Protein AF-0000000068960702 (afdb_homodimer)

Secondary structure (DSSP, 8-state):
-HHHHHHHHHHHHHHHHHHHH-TT-----------TTSSS----SSSPPPEEEEEEEEE----TTSTTHHHHHHHHHTT-TT-SEEEEE---SHHHHHHHHHHHHHTT--EEEEE--S---TTSTT--S-SEEEEESSPEEEEEEEE-S----TT-TTSTHHHHT-EEEEEEEEETTEEEEEEEEEPPP--SSSGGG-TTHHHHHHHHHHHHHHHHHH--SSEEEEEEE--S-TTSHHHHIIIIIS-PEEHHHHHS---TTS-TTS---TT--BS-TT-TTT--TT---B--EEEEEEEBSS-SS-TTEEEEEEEEEEE--EEE----STT------EEESSSB-EEEEEEEEEE--TT--------PBPSS-----HHHHHHHHHHHHHHHHHHHHHHHHHHHHHHHHHHHHHHHHHHHHTT----GGGTTHHHHHHHHHHHHHHIIIIIIHHHHHHHHHHHHHHHHHHHHHHHH--------/-HHHHHHHHHHHHHHHHHHHH-TT-----------TTSSS-----SSPPPEEEEEEEEE----TTSTTHHHHHHHHHTT-TT-SEEEEE---SHHHHHHHHHHHHHTT--EEEEE--S---TTSTT--S-SEEEEESSPEEEEEEEE-S----TT-TTSTHHHHT-EEEEEEEEETTEEEEEEEEEPPP--SSSGGG-TTHHHHHHHHHHHHHHHHHH--SSEEEEEEE--S-TTSHHHHIIIIIS-PEEHHHHHS---TTS-TTS---TT--BS-TT-TTT--TT---B--EEEEEEEBSS-SS-TTEEEEEEEEEEE--EEE----STT------EEESSSB-EEEEEEEEEE--TT--------PBPSS-----HHHHHHHHHHHHHHHHHHHHHHHHHHHHHHHHHHHHHHHHHHHHTT----GGGTTHHHHHHHHHHHHHHIIIIIIHHHHHHHHHHHHHHHHHHHHHHHH--------

Organism: Plasmodiophora brassicae (NCBI:txid37360)

InterPro domains:
  IPR005135 Endonuclease/exonuclease/phosphatase [PF03372] (56-306)
  IPR036691 Endonuclease/exonuclease/phosphatase superfamily [G3DSA:3.60.10.10] (48-352)
  IPR036691 Endonuclease/exonuclease/phosphatase superfamily [SSF56219] (50-351)
  IPR038772 Sphingomyelinase C/Sphingomyelin phosphodiesterase 2-like [PTHR16320] (47-296)

Solvent-accessible surface area (backbone atoms only — not comparable to full-atom values): 51207 Å² total; per-residue (Å²): 110,69,65,59,52,50,50,51,51,51,51,53,52,40,48,52,50,24,68,73,60,43,63,84,49,86,66,55,54,63,37,74,75,69,72,77,74,61,80,83,64,80,65,72,48,89,94,51,80,56,49,71,47,29,37,37,24,32,47,45,62,34,50,87,89,46,84,61,39,71,60,29,49,54,54,50,30,72,61,47,56,82,47,36,36,36,42,35,32,40,48,31,34,51,67,60,46,51,50,40,50,52,30,25,40,75,38,52,20,41,22,45,48,62,52,24,47,9,31,30,43,57,88,40,73,40,20,49,10,40,12,39,38,36,37,18,48,42,52,56,52,42,60,49,79,45,63,46,76,48,45,77,48,79,86,42,67,92,51,53,50,31,36,17,35,39,37,39,34,40,37,34,27,51,47,97,81,41,53,35,33,38,34,40,41,47,49,55,66,55,92,55,91,48,75,90,67,34,84,40,52,30,39,35,36,52,40,30,49,52,46,29,51,47,46,66,44,43,67,46,32,38,40,34,39,39,34,26,41,52,52,44,47,80,82,35,70,41,41,40,40,35,34,61,68,57,53,32,42,49,39,54,52,68,67,50,62,75,63,85,76,54,67,87,78,64,82,79,62,84,73,41,24,30,26,40,84,88,30,77,76,39,39,46,91,94,49,79,55,37,39,30,51,46,46,28,33,39,36,38,53,59,22,84,51,77,66,52,51,47,70,44,80,75,46,46,48,73,45,82,56,66,39,77,42,74,68,65,77,89,77,67,83,64,69,63,57,71,40,55,47,28,47,37,38,22,37,31,37,34,34,36,37,38,72,65,68,86,75,71,75,74,79,67,79,73,81,44,37,75,51,75,80,82,73,73,49,71,67,43,44,54,50,49,51,52,52,46,51,42,35,50,49,40,33,51,54,36,52,51,52,29,50,50,28,51,51,51,27,53,56,52,61,48,47,55,63,48,36,53,71,70,61,57,73,70,50,72,90,45,56,37,47,65,57,53,45,50,50,49,33,50,51,29,48,45,41,28,37,41,58,37,34,32,48,36,23,24,42,48,29,54,48,46,38,51,50,33,49,59,50,49,52,64,63,72,65,64,73,80,76,69,90,114,110,69,63,58,52,49,51,51,48,51,50,52,53,40,48,50,50,25,68,74,59,42,63,86,49,86,65,57,54,62,37,73,73,69,72,77,74,61,78,82,63,82,64,74,46,88,98,50,82,55,49,71,48,28,36,36,25,33,46,44,62,34,51,88,88,47,84,61,38,69,61,29,49,54,53,50,30,72,62,48,56,84,46,35,35,37,41,34,32,40,47,31,34,51,67,59,46,50,49,40,49,52,29,26,39,75,38,53,21,41,23,44,46,62,49,24,47,10,31,31,42,58,90,40,74,40,20,49,10,41,13,38,39,36,38,17,47,42,52,55,52,43,59,49,77,45,62,45,75,49,45,77,48,79,85,41,66,91,52,52,48,31,36,17,35,39,37,39,34,42,38,35,28,51,46,97,82,41,53,36,34,38,34,40,41,48,48,54,66,55,92,54,91,49,74,91,66,32,84,40,53,28,39,35,37,52,40,28,48,51,46,29,52,49,47,66,44,44,66,45,31,38,40,36,38,38,33,27,42,51,52,43,46,80,85,35,71,41,40,40,38,36,34,60,69,57,54,32,41,48,39,56,52,69,67,49,62,75,61,84,76,54,67,87,78,65,81,81,62,85,74,40,24,30,26,39,84,87,28,76,75,39,39,46,89,94,49,78,54,37,39,30,51,47,48,30,34,42,36,39,55,59,22,81,52,78,65,52,50,45,72,44,80,75,44,45,49,71,47,82,55,68,40,77,43,72,66,68,76,88,78,66,82,64,70,62,55,71,39,57,46,28,47,37,39,22,38,31,39,33,34,35,36,38,71,65,68,85,74,72,76,76,78,68,79,75,80,44,37,76,51,75,80,82,73,72,50,72,67,44,46,53,49,51,51,53,51,45,52,44,35,51,50,39,32,51,53,38,52,51,52,29,51,49,29,52,50,52,28,54,55,52,62,49,46,56,62,49,37,53,70,71,62,55,72,70,50,73,91,46,54,36,47,65,56,53,45,50,50,50,33,50,52,30,47,44,40,27,37,41,58,38,34,30,47,37,22,23,41,48,28,53,48,45,38,51,51,33,48,60,51,49,51,62,66,71,64,64,73,80,76,69,92,113

Nearest PDB structures (foldseek):
  8j2f-assembly1_B  TM=8.698E-01  e=2.489E-30  Homo sapiens
  5dv4-assembly1_A  TM=5.929E-01  e=2.219E-11  Homo sapiens
  6rvz-assembly1_A  TM=6.322E-01  e=5.623E-10  Homo sapiens
  6zbd-assembly1_D  TM=8.427E-01  e=1.884E+00  Plasmodium falciparum
  8rd2-assembly2_B  TM=4.128E-01  e=5.978E+00  Trypanosoma brucei

Sequence (968 aa):
MSHVLWLADRLRRDITYVNSHGMLRRETGTGTPRDADSGRGSVVGDEADPFELRVLTMNVWGLYFLPHVEARVEALGERLHGYDVIALQEVWHARERDALRTAGRQAGLIYAHYFAGGIGFPFWPGSHGTGVLVLSRLPIVDVVWKRFLINGKPYKLHHSDYLAGRGVGLLRLSSPTGPIDVFVTHLHAMYVDNPDDDEYLSHRMGQAFETAQFIRATARAPLVVVMGDFNCWPNSVSMCMLRSFVSLRDAWDYCHPTSESRDAAVEDWSGCTFGTPDNAFSYKEGIKPQRLDYVMFATLDQPLSDPRIHWSLRECSLAIEFMDMAAQAAGTSSPPSRIPLSDHWGVKAVFAGSRKTPASGAAVGDDRQKWPLDSITTHDHELLQAAMAICMQGRKEANRRRSRHHRRTLFALMIFPLLWIIGFRIPIALAWTPFLVSGYCIAEMLLAQGVVTDEITSFNEILHQMKHLLKRQSVHSAPALDATMSHVLWLADRLRRDITYVNSHGMLRRETGTGTPRDADSGRGSVVGDEADPFELRVLTMNVWGLYFLPHVEARVEALGERLHGYDVIALQEVWHARERDALRTAGRQAGLIYAHYFAGGIGFPFWPGSHGTGVLVLSRLPIVDVVWKRFLINGKPYKLHHSDYLAGRGVGLLRLSSPTGPIDVFVTHLHAMYVDNPDDDEYLSHRMGQAFETAQFIRATARAPLVVVMGDFNCWPNSVSMCMLRSFVSLRDAWDYCHPTSESRDAAVEDWSGCTFGTPDNAFSYKEGIKPQRLDYVMFATLDQPLSDPRIHWSLRECSLAIEFMDMAAQAAGTSSPPSRIPLSDHWGVKAVFAGSRKTPASGAAVGDDRQKWPLDSITTHDHELLQAAMAICMQGRKEANRRRSRHHRRTLFALMIFPLLWIIGFRIPIALAWTPFLVSGYCIAEMLLAQGVVTDEITSFNEILHQMKHLLKRQSVHSAPALDAT

Foldseek 3Di:
DVLVVVLVVLLVVLVVVCVVQPQPPPPQPQFDPDDPPDDPPPLPPDVRFWDKAKEKEDEQAQDSSDPPNVVLLLQVLQVLAPHFKYKYAQQFAQVSSVNNQVSLVVNQQRGKDAAFPFQAPVVRGRGGELRIMMTGNFGFDDKDWDFALFFDFVVPVVQVRNRNRWTKMWTWTQDPVGIEIEIETAAGAQPDLDPVNRLCLLVLLSRLLVNLVVCLVDPFDQKYKYWYFSNDACPDLSNCCNCPVNVKAWLCCVAVPDPPPDDPPDPDCQQFWAQDPVAPVGPDPPGDGGRGITIIMAGACRHVDDNQKDKDWDDKHWAWDWDFDPPPDDPDPDPGDTHTSDNTIMMMTMMTIDGDDPPDPPPPPCSHDYPNPPDQDPVNLVSLVVSLVSLVVSLVVLVVLLVVLVVLLVVLVVVVVVCVVVVPDQPPVCPCVVVVSVVSNVVSCCCNVPVSVSNNVSSVVSSVVSVVVNCVVVVVPDPDPPPD/DVLVVVLVVLLVVLVVVCVVQPQPPPPFPQFDPDDPPDPPPVQPPDVGFFDKAKEKEDEQAQDSSDPPNVVLLLQVLQVLAPHFKYKYAQQFAQVSSVNNQVSLVVNQQRGKDAAFPFQAPVVRGRGGELRIMMTGNFGFDDKDWDFALFFDFVVPVVQVRNRNRWTKMWTWTQDPVGIEIEIETAAGAQPDLDPVNRLCLLVLLSRLLVNLVVCLVDDFDQKYKYWYFSNDACPDLSNCCNCPVNVKAWLCCVAVPDPPPDDPPDPDCQQFWAQDPVAPVGPDPPGDGGRGITIIMAGACHHPDDNQKDKDWDDKHWAWDWDFDPPPDDPDPDPGDTHTSDNTIMMMTMMTIDGDDPPDPPPPPCSHDYPNPPDQDPVNLVSLVVSLVSLVVSLVVLVVLLVVLVVLLVVLVVVVVVCVVVVNDQPPVCPCVVVVSVVSNVVSCCCNVPVSVSNNVSSVVSSVVSVVVNCVVVVVPDPDPPPD

Radius of gyration: 29.83 Å; Cα contacts (8 Å, |Δi|>4): 1849; chains: 2; bounding box: 96×97×81 Å

pLDDT: mean 83.39, std 19.38, range [19.11, 98.88]

Structure (mmCIF, N/CA/C/O backbone):
data_AF-0000000068960702-model_v1
#
loop_
_entity.id
_entity.type
_entity.pdbx_description
1 polymer 'Endonuclease/exonuclease/phosphatase domain-containing protein'
#
loop_
_atom_site.group_PDB
_atom_site.id
_atom_site.type_symbol
_atom_site.label_atom_id
_atom_site.label_alt_id
_atom_site.label_comp_id
_atom_site.label_asym_id
_atom_site.label_entity_id
_atom_site.label_seq_id
_atom_site.pdbx_PDB_ins_code
_atom_site.Cartn_x
_atom_site.Cartn_y
_atom_site.Cartn_z
_atom_site.occupancy
_atom_site.B_iso_or_equiv
_atom_site.auth_seq_id
_atom_site.auth_comp_id
_atom_site.auth_asym_id
_atom_site.auth_atom_id
_atom_site.pdbx_PDB_model_num
ATOM 1 N N . MET A 1 1 ? -31.328 23.438 14.734 1 68.19 1 MET A N 1
ATOM 2 C CA . MET A 1 1 ? -31.781 24.016 13.477 1 68.19 1 MET A CA 1
ATOM 3 C C . MET A 1 1 ? -30.703 24.891 12.844 1 68.19 1 MET A C 1
ATOM 5 O O . MET A 1 1 ? -30.422 24.766 11.648 1 68.19 1 MET A O 1
ATOM 9 N N . SER A 1 2 ? -30 25.625 13.68 1 78.69 2 SER A N 1
ATOM 10 C CA . SER A 1 2 ? -28.984 26.547 13.164 1 78.69 2 SER A CA 1
ATOM 11 C C . SER A 1 2 ? -27.781 25.781 12.602 1 78.69 2 SER A C 1
ATOM 13 O O . SER A 1 2 ? -27.266 26.125 11.531 1 78.69 2 SER A O 1
ATOM 15 N N . HIS A 1 3 ? -27.469 24.688 13.188 1 81.25 3 HIS A N 1
ATOM 16 C CA . HIS A 1 3 ? -26.328 23.906 12.734 1 81.25 3 HIS A CA 1
ATOM 17 C C . HIS A 1 3 ? -26.625 23.203 11.414 1 81.25 3 HIS A C 1
ATOM 19 O O . HIS A 1 3 ? -25.766 23.125 10.531 1 81.25 3 HIS A O 1
ATOM 25 N N . VAL A 1 4 ? -27.797 22.781 11.281 1 83.31 4 VAL A N 1
ATOM 26 C CA . VAL A 1 4 ? -28.219 22.078 10.07 1 83.31 4 VAL A CA 1
ATOM 27 C C . VAL A 1 4 ? -28.234 23.047 8.891 1 83.31 4 VAL A C 1
ATOM 29 O O . VAL A 1 4 ? -27.797 22.688 7.789 1 83.31 4 VAL A O 1
ATOM 32 N N . LEU A 1 5 ? -28.719 24.172 9.195 1 84.94 5 LEU A N 1
ATOM 33 C CA . LEU A 1 5 ? -28.766 25.188 8.141 1 84.94 5 LEU A CA 1
ATOM 34 C C . LEU A 1 5 ? -27.359 25.594 7.723 1 84.94 5 LEU A C 1
ATOM 36 O O . LEU A 1 5 ? -27.094 25.797 6.535 1 84.94 5 LEU A O 1
ATOM 40 N N . TRP A 1 6 ? -26.609 25.734 8.711 1 87.19 6 TRP A N 1
ATOM 41 C CA . TRP A 1 6 ? -25.203 26.062 8.43 1 87.19 6 TRP A CA 1
ATOM 42 C C . TRP A 1 6 ? -24.547 24.984 7.578 1 87.19 6 TRP A C 1
ATOM 44 O O . TRP A 1 6 ? -23.875 25.297 6.598 1 87.19 6 TRP A O 1
ATOM 54 N N . LEU A 1 7 ? -24.766 23.781 7.918 1 87.44 7 LEU A N 1
ATOM 55 C CA . LEU A 1 7 ? -24.172 22.656 7.191 1 87.44 7 LEU A CA 1
ATOM 56 C C . LEU A 1 7 ? -24.703 22.594 5.766 1 87.44 7 LEU A C 1
ATOM 58 O O . LEU A 1 7 ? -23.953 22.281 4.832 1 87.44 7 LEU A O 1
ATOM 62 N N . ALA A 1 8 ? -25.922 22.891 5.648 1 89.31 8 ALA A N 1
ATOM 63 C CA . ALA A 1 8 ? -26.547 22.875 4.324 1 89.31 8 ALA A CA 1
ATOM 64 C C . ALA A 1 8 ? -25.938 23.953 3.434 1 89.31 8 ALA A C 1
ATOM 66 O O . ALA A 1 8 ? -25.719 23.734 2.242 1 89.31 8 ALA A O 1
ATOM 67 N N . ASP A 1 9 ? -25.734 25.094 4.023 1 89.88 9 ASP A N 1
ATOM 68 C CA . ASP A 1 9 ? -25.109 26.172 3.271 1 89.88 9 ASP A CA 1
ATOM 69 C C . ASP A 1 9 ? -23.672 25.828 2.881 1 89.88 9 ASP A C 1
ATOM 71 O O . ASP A 1 9 ? -23.25 26.109 1.758 1 89.88 9 ASP A O 1
ATOM 75 N N . ARG A 1 10 ? -23 25.328 3.828 1 89.25 10 ARG A N 1
ATOM 76 C CA . ARG A 1 10 ? -21.641 24.891 3.551 1 89.25 10 ARG A CA 1
ATOM 77 C C . ARG A 1 10 ? -21.609 23.891 2.402 1 89.25 10 ARG A C 1
ATOM 79 O O . ARG A 1 10 ? -20.766 23.984 1.509 1 89.25 10 ARG A O 1
ATOM 86 N N . LEU A 1 11 ? -22.453 22.938 2.418 1 89.81 11 LEU A N 1
ATOM 87 C CA . LEU A 1 11 ? -22.547 21.922 1.372 1 89.81 11 LEU A CA 1
ATOM 88 C C . LEU A 1 11 ? -22.812 22.562 0.015 1 89.81 11 LEU A C 1
ATOM 90 O O . LEU A 1 11 ? -22.188 22.203 -0.984 1 89.81 11 LEU A O 1
ATOM 94 N N . ARG A 1 12 ? -23.734 23.484 -0.011 1 90.69 12 ARG A N 1
ATOM 95 C CA . ARG A 1 12 ? -24.062 24.188 -1.25 1 90.69 12 ARG A CA 1
ATOM 96 C C . ARG A 1 12 ? -22.844 24.906 -1.808 1 90.69 12 ARG A C 1
ATOM 98 O O . ARG A 1 12 ? -22.547 24.812 -3.002 1 90.69 12 ARG A O 1
ATOM 105 N N . ARG A 1 13 ? -22.141 25.594 -0.958 1 90.62 13 ARG A N 1
ATOM 106 C CA . ARG A 1 13 ? -20.953 26.344 -1.383 1 90.62 13 ARG A CA 1
ATOM 107 C C . ARG A 1 13 ? -19.859 25.406 -1.878 1 90.62 13 ARG A C 1
ATOM 109 O O . ARG A 1 13 ? -19.172 25.703 -2.857 1 90.62 13 ARG A O 1
ATOM 116 N N . ASP A 1 14 ? -19.766 24.328 -1.197 1 89.31 14 ASP A N 1
ATOM 117 C CA . ASP A 1 14 ? -18.734 23.359 -1.575 1 89.31 14 ASP A CA 1
ATOM 118 C C . ASP A 1 14 ? -19.062 22.703 -2.914 1 89.31 14 ASP A C 1
ATOM 120 O O . ASP A 1 14 ? -18.172 22.5 -3.744 1 89.31 14 ASP A O 1
ATOM 124 N N . ILE A 1 15 ? -20.266 22.391 -3.127 1 88.62 15 ILE A N 1
ATOM 125 C CA . ILE A 1 15 ? -20.703 21.828 -4.406 1 88.62 15 ILE A CA 1
ATOM 126 C C . ILE A 1 15 ? -20.438 22.844 -5.523 1 88.62 15 ILE A C 1
ATOM 128 O O . ILE A 1 15 ? -19.938 22.484 -6.59 1 88.62 15 ILE A O 1
ATOM 132 N N . THR A 1 16 ? -20.797 24.062 -5.254 1 90.25 16 THR A N 1
ATOM 133 C CA . THR A 1 16 ? -20.594 25.125 -6.234 1 90.25 16 THR A CA 1
ATOM 134 C C . THR A 1 16 ? -19.109 25.266 -6.578 1 90.25 16 THR A C 1
ATOM 136 O O . THR A 1 16 ? -18.75 25.453 -7.742 1 90.25 16 THR A O 1
ATOM 139 N N . TYR A 1 17 ? -18.328 25.203 -5.559 1 89.56 17 TYR A N 1
ATOM 140 C CA . TYR A 1 17 ? -16.891 25.328 -5.781 1 89.56 17 TYR A CA 1
ATOM 141 C C . TYR A 1 17 ? -16.391 24.219 -6.688 1 89.56 17 TYR A C 1
ATOM 143 O O . TYR A 1 17 ? -15.641 24.469 -7.637 1 89.56 17 TYR A O 1
ATOM 151 N N . VAL A 1 18 ? -16.719 22.984 -6.418 1 87.5 18 VAL A N 1
ATOM 152 C CA . VAL A 1 18 ? -16.281 21.828 -7.176 1 87.5 18 VAL A CA 1
ATOM 153 C C . VAL A 1 18 ? -16.766 21.938 -8.617 1 87.5 18 VAL A C 1
ATOM 155 O O . VAL A 1 18 ? -16.031 21.609 -9.555 1 87.5 18 VAL A O 1
ATOM 158 N N . ASN A 1 19 ? -17.953 22.344 -8.773 1 85.31 19 ASN A N 1
ATOM 159 C CA . ASN A 1 19 ? -18.531 22.453 -10.102 1 85.31 19 ASN A CA 1
ATOM 160 C C . ASN A 1 19 ? -17.828 23.531 -10.93 1 85.31 19 ASN A C 1
ATOM 162 O O . ASN A 1 19 ? -17.703 23.406 -12.148 1 85.31 19 ASN A O 1
ATOM 166 N N . SER A 1 20 ? -17.453 24.547 -10.312 1 84.88 20 SER A N 1
ATOM 167 C CA . SER A 1 20 ? -16.828 25.672 -11.023 1 84.88 20 SER A CA 1
ATOM 168 C C . SER A 1 20 ? -15.359 25.391 -11.305 1 84.88 20 SER A C 1
ATOM 170 O O . SER A 1 20 ? -14.805 25.906 -12.281 1 84.88 20 SER A O 1
ATOM 172 N N . HIS A 1 21 ? -14.781 24.672 -10.453 1 78.44 21 HIS A N 1
ATOM 173 C CA . HIS A 1 21 ? -13.336 24.5 -10.578 1 78.44 21 HIS A CA 1
ATOM 174 C C . HIS A 1 21 ? -13 23.062 -10.992 1 78.44 21 HIS A C 1
ATOM 176 O O . HIS A 1 21 ? -11.859 22.766 -11.352 1 78.44 21 HIS A O 1
ATOM 182 N N . GLY A 1 22 ? -13.969 22.281 -11.195 1 63.88 22 GLY A N 1
ATOM 183 C CA . GLY A 1 22 ? -13.766 20.891 -11.547 1 63.88 22 GLY A CA 1
ATOM 184 C C . GLY A 1 22 ? -13.477 20.016 -10.344 1 63.88 22 GLY A C 1
ATOM 185 O O . GLY A 1 22 ? -12.953 20.484 -9.328 1 63.88 22 GLY A O 1
ATOM 186 N N . MET A 1 23 ? -14.211 19.109 -10.25 1 51.66 23 MET A N 1
ATOM 187 C CA . MET A 1 23 ? -14.086 18.203 -9.109 1 51.66 23 MET A CA 1
ATOM 188 C C . MET A 1 23 ? -12.641 17.75 -8.93 1 51.66 23 MET A C 1
ATOM 190 O O . MET A 1 23 ? -12.133 17.719 -7.809 1 51.66 23 MET A O 1
ATOM 194 N N . LEU A 1 24 ? -12.156 16.891 -9.797 1 49.44 24 LEU A N 1
ATOM 195 C CA . LEU A 1 24 ? -10.82 16.312 -9.656 1 49.44 24 LEU A CA 1
ATOM 196 C C . LEU A 1 24 ? -9.781 17.156 -10.375 1 49.44 24 LEU A C 1
ATOM 198 O O . LEU A 1 24 ? -9.586 17.016 -11.586 1 49.44 24 LEU A O 1
ATOM 202 N N . ARG A 1 25 ? -9.781 18.484 -10.031 1 46.22 25 ARG A N 1
ATOM 203 C CA . ARG A 1 25 ? -8.836 19.422 -10.633 1 46.22 25 ARG A CA 1
ATOM 204 C C . ARG A 1 25 ? -7.426 18.859 -10.641 1 46.22 25 ARG A C 1
ATOM 206 O O . ARG A 1 25 ? -7.07 18.047 -9.781 1 46.22 25 ARG A O 1
ATOM 213 N N . ARG A 1 26 ? -6.715 19.219 -11.734 1 43.62 26 ARG A N 1
ATOM 214 C CA . ARG A 1 26 ? -5.309 19.031 -12.078 1 43.62 26 ARG A CA 1
ATOM 215 C C . ARG A 1 26 ? -4.406 19.531 -10.953 1 43.62 26 ARG A C 1
ATOM 217 O O . ARG A 1 26 ? -4.129 20.719 -10.852 1 43.62 26 ARG A O 1
ATOM 224 N N . GLU A 1 27 ? -4.656 19.125 -9.828 1 43.41 27 GLU A N 1
ATOM 225 C CA . GLU A 1 27 ? -4.086 19.641 -8.578 1 43.41 27 GLU A CA 1
ATOM 226 C C . GLU A 1 27 ? -2.576 19.812 -8.695 1 43.41 27 GLU A C 1
ATOM 228 O O . GLU A 1 27 ? -1.938 20.359 -7.789 1 43.41 27 GLU A O 1
ATOM 233 N N . THR A 1 28 ? -1.802 18.844 -9.305 1 45.25 28 THR A N 1
ATOM 234 C CA . THR A 1 28 ? -0.405 18.844 -8.883 1 45.25 28 THR A CA 1
ATOM 235 C C . THR A 1 28 ? 0.344 20.031 -9.492 1 45.25 28 THR A C 1
ATOM 237 O O . THR A 1 28 ? 0.836 19.953 -10.617 1 45.25 28 THR A O 1
ATOM 240 N N . GLY A 1 29 ? -0.25 21.234 -9.57 1 38.97 29 GLY A N 1
ATOM 241 C CA . GLY A 1 29 ? 0.608 22.219 -10.219 1 38.97 29 GLY A CA 1
ATOM 242 C C . GLY A 1 29 ? 2.033 22.188 -9.703 1 38.97 29 GLY A C 1
ATOM 243 O O . GLY A 1 29 ? 2.27 22.391 -8.508 1 38.97 29 GLY A O 1
ATOM 244 N N . THR A 1 30 ? 2.889 21.406 -10.32 1 41.41 30 THR A N 1
ATOM 245 C CA . THR A 1 30 ? 4.34 21.5 -10.211 1 41.41 30 THR A CA 1
ATOM 246 C C . THR A 1 30 ? 4.805 22.938 -10.445 1 41.41 30 THR A C 1
ATOM 248 O O . THR A 1 30 ? 4.234 23.656 -11.266 1 41.41 30 THR A O 1
ATOM 251 N N . GLY A 1 31 ? 5.055 23.703 -9.461 1 36.53 31 GLY A N 1
ATOM 252 C CA . GLY A 1 31 ? 5.629 25.031 -9.578 1 36.53 31 GLY A CA 1
ATOM 253 C C . GLY A 1 31 ? 6.512 25.188 -10.805 1 36.53 31 GLY A C 1
ATOM 254 O O . GLY A 1 31 ? 7.031 24.203 -11.336 1 36.53 31 GLY A O 1
ATOM 255 N N . THR A 1 32 ? 6.141 26.047 -11.688 1 36.31 32 THR A N 1
ATOM 256 C CA . THR A 1 32 ? 7.102 26.469 -12.703 1 36.31 32 THR A CA 1
ATOM 257 C C . THR A 1 32 ? 8.469 26.734 -12.07 1 36.31 32 THR A C 1
ATOM 259 O O . THR A 1 32 ? 8.562 27.406 -11.039 1 36.31 32 THR A O 1
ATOM 262 N N . PRO A 1 33 ? 9.406 25.844 -12.453 1 37.16 33 PRO A N 1
ATOM 263 C CA . PRO A 1 33 ? 10.727 26.188 -11.898 1 37.16 33 PRO A CA 1
ATOM 264 C C . PRO A 1 33 ? 11.023 27.688 -11.961 1 37.16 33 PRO A C 1
ATOM 266 O O . PRO A 1 33 ? 10.75 28.328 -12.977 1 37.16 33 PRO A O 1
ATOM 269 N N . ARG A 1 34 ? 10.945 28.453 -10.977 1 34.06 34 ARG A N 1
ATOM 270 C CA . ARG A 1 34 ? 11.57 29.766 -11.078 1 34.06 34 ARG A CA 1
ATOM 271 C C . ARG A 1 34 ? 12.938 29.672 -11.758 1 34.06 34 ARG A C 1
ATOM 273 O O . ARG A 1 34 ? 13.648 28.688 -11.594 1 34.06 34 ARG A O 1
ATOM 280 N N . ASP A 1 35 ? 13.164 30.391 -12.812 1 29.34 35 ASP A N 1
ATOM 281 C CA . ASP A 1 35 ? 14.5 30.609 -13.359 1 29.34 35 ASP A CA 1
ATOM 282 C C . ASP A 1 35 ? 15.555 30.656 -12.258 1 29.34 35 ASP A C 1
ATOM 284 O O . ASP A 1 35 ? 15.43 31.438 -11.312 1 29.34 35 ASP A O 1
ATOM 288 N N . ALA A 1 36 ? 16.266 29.672 -12.07 1 31.7 36 ALA A N 1
ATOM 289 C CA . ALA A 1 36 ? 17.422 29.672 -11.18 1 31.7 36 ALA A CA 1
ATOM 290 C C . ALA A 1 36 ? 18.156 31.016 -11.227 1 31.7 36 ALA A C 1
ATOM 292 O O . ALA A 1 36 ? 19.172 31.203 -10.555 1 31.7 36 ALA A O 1
ATOM 293 N N . ASP A 1 37 ? 18.078 31.781 -12.305 1 29.36 37 ASP A N 1
ATOM 294 C CA . ASP A 1 37 ? 19.016 32.906 -12.383 1 29.36 37 ASP A CA 1
ATOM 295 C C . ASP A 1 37 ? 18.797 33.875 -11.227 1 29.36 37 ASP A C 1
ATOM 297 O O . ASP A 1 37 ? 19.469 34.906 -11.148 1 29.36 37 ASP A O 1
ATOM 301 N N . SER A 1 38 ? 17.672 34.156 -10.75 1 28.67 38 SER A N 1
ATOM 302 C CA . SER A 1 38 ? 17.922 35.344 -9.922 1 28.67 38 SER A CA 1
ATOM 303 C C . SER A 1 38 ? 18.938 35.031 -8.828 1 28.67 38 SER A C 1
ATOM 305 O O . SER A 1 38 ? 19.344 33.906 -8.641 1 28.67 38 SER A O 1
ATOM 307 N N . GLY A 1 39 ? 18.891 35.875 -7.59 1 27.61 39 GLY A N 1
ATOM 308 C CA . GLY A 1 39 ? 19.938 36.375 -6.723 1 27.61 39 GLY A CA 1
ATOM 309 C C . GLY A 1 39 ? 20.641 35.281 -5.934 1 27.61 39 GLY A C 1
ATOM 310 O O . GLY A 1 39 ? 21.484 35.562 -5.074 1 27.61 39 GLY A O 1
ATOM 311 N N . ARG A 1 40 ? 19.969 34.156 -5.348 1 29.58 40 ARG A N 1
ATOM 312 C CA . ARG A 1 40 ? 21 33.719 -4.43 1 29.58 40 ARG A CA 1
ATOM 313 C C . ARG A 1 40 ? 22.203 33.156 -5.191 1 29.58 40 ARG A C 1
ATOM 315 O O . ARG A 1 40 ? 22.047 32.281 -6.062 1 29.58 40 ARG A O 1
ATOM 322 N N . GLY A 1 41 ? 23.297 33.875 -5.543 1 29.45 41 GLY A N 1
ATOM 323 C CA . GLY A 1 41 ? 24.672 33.656 -5.941 1 29.45 41 GLY A CA 1
ATOM 324 C C . GLY A 1 41 ? 25.188 32.281 -5.578 1 29.45 41 GLY A C 1
ATOM 325 O O . GLY A 1 41 ? 24.625 31.625 -4.707 1 29.45 41 GLY A O 1
ATOM 326 N N . SER A 1 42 ? 25.828 31.594 -6.445 1 33.19 42 SER A N 1
ATOM 327 C CA . SER A 1 42 ? 26.844 30.578 -6.168 1 33.19 42 SER A CA 1
ATOM 328 C C . SER A 1 42 ? 27.516 30.828 -4.824 1 33.19 42 SER A C 1
ATOM 330 O O . SER A 1 42 ? 28.391 31.688 -4.715 1 33.19 42 SER A O 1
ATOM 332 N N . VAL A 1 43 ? 26.781 31.016 -3.762 1 32.22 43 VAL A N 1
ATOM 333 C CA . VAL A 1 43 ? 27.578 31.25 -2.553 1 32.22 43 VAL A CA 1
ATOM 334 C C . VAL A 1 43 ? 28.672 30.188 -2.438 1 32.22 43 VAL A C 1
ATOM 336 O O . VAL A 1 43 ? 28.484 29.156 -1.788 1 32.22 43 VAL A O 1
ATOM 339 N N . VAL A 1 44 ? 29.125 29.516 -3.488 1 35 44 VAL A N 1
ATOM 340 C CA . VAL A 1 44 ? 30.375 28.828 -3.205 1 35 44 VAL A CA 1
ATOM 341 C C . VAL A 1 44 ? 31.406 29.828 -2.703 1 35 44 VAL A C 1
ATOM 343 O O . VAL A 1 44 ? 32.375 30.141 -3.408 1 35 44 VAL A O 1
ATOM 346 N N . GLY A 1 45 ? 31.078 31.047 -2.377 1 32.34 45 GLY A N 1
ATOM 347 C CA . GLY A 1 45 ? 32.312 31.672 -1.898 1 32.34 45 GLY A CA 1
ATOM 348 C C . GLY A 1 45 ? 33.031 30.828 -0.854 1 32.34 45 GLY A C 1
ATOM 349 O O . GLY A 1 45 ? 32.469 29.859 -0.35 1 32.34 45 GLY A O 1
ATOM 350 N N . ASP A 1 46 ? 34.25 31.25 -0.3 1 37.47 46 ASP A N 1
ATOM 351 C CA . ASP A 1 46 ? 35.094 30.766 0.77 1 37.47 46 ASP A CA 1
ATOM 352 C C . ASP A 1 46 ? 34.281 30.203 1.927 1 37.47 46 ASP A C 1
ATOM 354 O O . ASP A 1 46 ? 34.312 29 2.18 1 37.47 46 ASP A O 1
ATOM 358 N N . GLU A 1 47 ? 34.25 30.953 3.156 1 43.97 47 GLU A N 1
ATOM 359 C CA . GLU A 1 47 ? 33.656 30.688 4.457 1 43.97 47 GLU A CA 1
ATOM 360 C C . GLU A 1 47 ? 32.125 30.531 4.352 1 43.97 47 GLU A C 1
ATOM 362 O O . GLU A 1 47 ? 31.391 31.484 4.578 1 43.97 47 GLU A O 1
ATOM 367 N N . ALA A 1 48 ? 31.391 30.016 3.334 1 50.44 48 ALA A N 1
ATOM 368 C CA . ALA A 1 48 ? 30.062 30.047 2.725 1 50.44 48 ALA A CA 1
ATOM 369 C C . ALA A 1 48 ? 28.984 29.672 3.734 1 50.44 48 ALA A C 1
ATOM 371 O O . ALA A 1 48 ? 29.219 28.828 4.613 1 50.44 48 ALA A O 1
ATOM 372 N N . ASP A 1 49 ? 27.891 30.547 3.998 1 66.62 49 ASP A N 1
ATOM 373 C CA . ASP A 1 49 ? 26.719 30.484 4.855 1 66.62 49 ASP A CA 1
ATOM 374 C C . ASP A 1 49 ? 26 29.156 4.707 1 66.62 49 ASP A C 1
ATOM 376 O O . ASP A 1 49 ? 25.719 28.703 3.588 1 66.62 49 ASP A O 1
ATOM 380 N N . PRO A 1 50 ? 25.875 28.422 5.805 1 81.19 50 PRO A N 1
ATOM 381 C CA . PRO A 1 50 ? 25.172 27.141 5.77 1 81.19 50 PRO A CA 1
ATOM 382 C C . PRO A 1 50 ? 23.781 27.234 5.16 1 81.19 50 PRO A C 1
ATOM 384 O O . PRO A 1 50 ? 23.109 28.266 5.309 1 81.19 50 PRO A O 1
ATOM 387 N N . PHE A 1 51 ? 23.531 26.344 4.293 1 89 51 PHE A N 1
ATOM 388 C CA . PHE A 1 51 ? 22.172 26.234 3.791 1 89 51 PHE A CA 1
ATOM 389 C C . PHE A 1 51 ? 21.203 25.875 4.914 1 89 51 PHE A C 1
ATOM 391 O O . PHE A 1 51 ? 21.422 24.906 5.641 1 89 51 PHE A O 1
ATOM 398 N N . GLU A 1 52 ? 20.188 26.719 5.039 1 94.5 52 GLU A N 1
ATOM 399 C CA . GLU A 1 52 ? 19.219 26.469 6.098 1 94.5 52 GLU A CA 1
ATOM 400 C C . GLU A 1 52 ? 17.938 25.875 5.531 1 94.5 52 GLU A C 1
ATOM 402 O O . GLU A 1 52 ? 17.438 26.328 4.492 1 94.5 52 GLU A O 1
ATOM 407 N N . LEU A 1 53 ? 17.469 24.844 6.125 1 97 53 LEU A N 1
ATOM 408 C CA . LEU A 1 53 ? 16.172 24.25 5.816 1 97 53 LEU A CA 1
ATOM 409 C C . LEU A 1 53 ? 15.195 24.438 6.965 1 97 53 LEU A C 1
ATOM 411 O O . LEU A 1 53 ? 15.406 23.922 8.062 1 97 53 LEU A O 1
ATOM 415 N N . ARG A 1 54 ? 14.164 25.219 6.715 1 98.62 54 ARG A N 1
ATOM 416 C CA . ARG A 1 54 ? 13.117 25.453 7.703 1 98.62 54 ARG A CA 1
ATOM 417 C C . ARG A 1 54 ? 11.867 24.625 7.391 1 98.62 54 ARG A C 1
ATOM 419 O O . ARG A 1 54 ? 11.25 24.812 6.336 1 98.62 54 ARG A O 1
ATOM 426 N N . VAL A 1 55 ? 11.469 23.734 8.32 1 98.81 55 VAL A N 1
ATOM 427 C CA . VAL A 1 55 ? 10.336 22.844 8.055 1 98.81 55 VAL A CA 1
ATOM 428 C C . VAL A 1 55 ? 9.234 23.094 9.086 1 98.81 55 VAL A C 1
ATOM 430 O O . VAL A 1 55 ? 9.508 23.562 10.188 1 98.81 55 VAL A O 1
ATOM 433 N N . LEU A 1 56 ? 7.977 22.812 8.711 1 98.81 56 LEU A N 1
ATOM 434 C CA . LEU A 1 56 ? 6.793 22.891 9.562 1 98.81 56 LEU A CA 1
ATOM 435 C C . LEU A 1 56 ? 5.855 21.719 9.297 1 98.81 56 LEU A C 1
ATOM 437 O O . LEU A 1 56 ? 5.609 21.359 8.148 1 98.81 56 LEU A O 1
ATOM 441 N N . THR A 1 57 ? 5.418 21.031 10.305 1 98.88 57 THR A N 1
ATOM 442 C CA . THR A 1 57 ? 4.277 20.141 10.195 1 98.88 57 THR A CA 1
ATOM 443 C C . THR A 1 57 ? 3.133 20.609 11.094 1 98.88 57 THR A C 1
ATOM 445 O O . THR A 1 57 ? 3.367 21.109 12.195 1 98.88 57 THR A O 1
ATOM 448 N N . MET A 1 58 ? 1.926 20.484 10.57 1 98.69 58 MET A N 1
ATOM 449 C CA . MET A 1 58 ? 0.763 20.906 11.352 1 98.69 58 MET A CA 1
ATOM 450 C C . MET A 1 58 ? -0.495 20.188 10.875 1 98.69 58 MET A C 1
ATOM 452 O O . MET A 1 58 ? -0.762 20.109 9.68 1 98.69 58 MET A O 1
ATOM 456 N N . ASN A 1 59 ? -1.18 19.594 11.789 1 98.31 59 ASN A N 1
ATOM 457 C CA . ASN A 1 59 ? -2.545 19.141 11.523 1 98.31 59 ASN A CA 1
ATOM 458 C C . ASN A 1 59 ? -3.514 20.328 11.469 1 98.31 59 ASN A C 1
ATOM 460 O O . ASN A 1 59 ? -3.73 21 12.477 1 98.31 59 ASN A O 1
ATOM 464 N N . VAL A 1 60 ? -4.191 20.469 10.352 1 97.69 60 VAL A N 1
ATOM 465 C CA . VAL A 1 60 ? -4.98 21.672 10.062 1 97.69 60 VAL A CA 1
ATOM 466 C C . VAL A 1 60 ? -6.391 21.5 10.625 1 97.69 60 VAL A C 1
ATOM 468 O O . VAL A 1 60 ? -7.121 22.484 10.789 1 97.69 60 VAL A O 1
ATOM 471 N N . TRP A 1 61 ? -6.75 20.297 10.945 1 96.69 61 TRP A N 1
ATOM 472 C CA . TRP A 1 61 ? -8.086 20.031 11.461 1 96.69 61 TRP A CA 1
ATOM 473 C C . TRP A 1 61 ? -9.156 20.594 10.516 1 96.69 61 TRP A C 1
ATOM 475 O O . TRP A 1 61 ? -10.047 21.328 10.945 1 96.69 61 TRP A O 1
ATOM 485 N N . GLY A 1 62 ? -9.016 20.25 9.227 1 94.38 62 GLY A N 1
ATOM 486 C CA . GLY A 1 62 ? -9.867 20.828 8.203 1 94.38 62 GLY A CA 1
ATOM 487 C C . GLY A 1 62 ? -11.078 19.969 7.887 1 94.38 62 GLY A C 1
ATOM 488 O O . GLY A 1 62 ? -11.453 19.812 6.723 1 94.38 62 GLY A O 1
ATOM 489 N N . LEU A 1 63 ? -11.703 19.438 8.844 1 89.62 63 LEU A N 1
ATOM 490 C CA . LEU A 1 63 ? -12.938 18.688 8.617 1 89.62 63 LEU A CA 1
ATOM 491 C C . LEU A 1 63 ? -14.102 19.625 8.32 1 89.62 63 LEU A C 1
ATOM 493 O O . LEU A 1 63 ? -14.297 20.625 9.016 1 89.62 63 LEU A O 1
ATOM 497 N N . TYR A 1 64 ? -14.875 19.328 7.348 1 83.25 64 TYR A N 1
ATOM 498 C CA . TYR A 1 64 ? -15.836 20.25 6.758 1 83.25 64 TYR A CA 1
ATOM 499 C C . TYR A 1 64 ? -16.922 20.625 7.766 1 83.25 64 TYR A C 1
ATOM 501 O O . TYR A 1 64 ? -17.547 21.672 7.641 1 83.25 64 TYR A O 1
ATOM 509 N N . PHE A 1 65 ? -17.156 19.797 8.758 1 85.06 65 PHE A N 1
ATOM 510 C CA . PHE A 1 65 ? -18.266 20.062 9.664 1 85.06 65 PHE A CA 1
ATOM 511 C C . PHE A 1 65 ? -17.781 20.781 10.914 1 85.06 65 PHE A C 1
ATOM 513 O O . PHE A 1 65 ? -18.562 21.078 11.812 1 85.06 65 PHE A O 1
ATOM 520 N N . LEU A 1 66 ? -16.516 21.125 10.938 1 87.69 66 LEU A N 1
ATOM 521 C CA . LEU A 1 66 ? -15.953 21.781 12.117 1 87.69 66 LEU A CA 1
ATOM 522 C C . LEU A 1 66 ? -16.062 23.297 11.992 1 87.69 66 LEU A C 1
ATOM 524 O O . LEU A 1 66 ? -16.281 23.812 10.906 1 87.69 66 LEU A O 1
ATOM 528 N N . PRO A 1 67 ? -15.859 23.969 13.117 1 83.94 67 PRO A N 1
ATOM 529 C CA . PRO A 1 67 ? -16.078 25.422 13.141 1 83.94 67 PRO A CA 1
ATOM 530 C C . PRO A 1 67 ? -14.969 26.188 12.43 1 83.94 67 PRO A C 1
ATOM 532 O O . PRO A 1 67 ? -13.789 25.828 12.531 1 83.94 67 PRO A O 1
ATOM 535 N N . HIS A 1 68 ? -15.312 27.188 11.711 1 90.44 68 HIS A N 1
ATOM 536 C CA . HIS A 1 68 ? -14.461 28.25 11.203 1 90.44 68 HIS A CA 1
ATOM 537 C C . HIS A 1 68 ? -13.383 27.703 10.281 1 90.44 68 HIS A C 1
ATOM 539 O O . HIS A 1 68 ? -12.281 28.25 10.203 1 90.44 68 HIS A O 1
ATOM 545 N N . VAL A 1 69 ? -13.578 26.625 9.648 1 93.69 69 VAL A N 1
ATOM 546 C CA . VAL A 1 69 ? -12.547 25.969 8.852 1 93.69 69 VAL A CA 1
ATOM 547 C C . VAL A 1 69 ? -12.016 26.938 7.797 1 93.69 69 VAL A C 1
ATOM 549 O O . VAL A 1 69 ? -10.805 27.109 7.664 1 93.69 69 VAL A O 1
ATOM 552 N N . GLU A 1 70 ? -12.859 27.609 7.066 1 92.56 70 GLU A N 1
ATOM 553 C CA . GLU A 1 70 ? -12.445 28.5 5.992 1 92.56 70 GLU A CA 1
ATOM 554 C C . GLU A 1 70 ? -11.602 29.656 6.527 1 92.56 70 GLU A C 1
ATOM 556 O O . GLU A 1 70 ? -10.547 29.969 5.973 1 92.56 70 GLU A O 1
ATOM 561 N N . ALA A 1 71 ? -12.086 30.203 7.609 1 93.69 71 ALA A N 1
ATOM 562 C CA . ALA A 1 71 ? -11.375 31.328 8.219 1 93.69 71 ALA A CA 1
ATOM 563 C C . ALA A 1 71 ? -10.023 30.875 8.773 1 93.69 71 ALA A C 1
ATOM 565 O O . ALA A 1 71 ? -9.031 31.609 8.672 1 93.69 71 ALA A O 1
ATOM 566 N N . ARG A 1 72 ? -9.977 29.75 9.406 1 96.12 72 ARG A N 1
ATOM 567 C CA . ARG A 1 72 ? -8.734 29.219 9.977 1 96.12 72 ARG A CA 1
ATOM 568 C C . ARG A 1 72 ? -7.711 28.922 8.891 1 96.12 72 ARG A C 1
ATOM 570 O O . ARG A 1 72 ? -6.527 29.219 9.047 1 96.12 72 ARG A O 1
ATOM 577 N N . VAL A 1 73 ? -8.156 28.359 7.777 1 96.56 73 VAL A N 1
ATOM 578 C CA . VAL A 1 73 ? -7.27 28.031 6.664 1 96.56 73 VAL A CA 1
ATOM 579 C C . VAL A 1 73 ? -6.727 29.312 6.039 1 96.56 73 VAL A C 1
ATOM 581 O O . VAL A 1 73 ? -5.543 29.391 5.695 1 96.56 73 VAL A O 1
ATOM 584 N N . GLU A 1 74 ? -7.578 30.297 5.902 1 95.62 74 GLU A N 1
ATOM 585 C CA . GLU A 1 74 ? -7.125 31.578 5.383 1 95.62 74 GLU A CA 1
ATOM 586 C C . GLU A 1 74 ? -6.074 32.188 6.297 1 95.62 74 GLU A C 1
ATOM 588 O O . GLU A 1 74 ? -5.059 32.719 5.82 1 95.62 74 GLU A O 1
ATOM 593 N N . ALA A 1 75 ? -6.344 32.156 7.547 1 96.75 75 ALA A N 1
ATOM 594 C CA . ALA A 1 75 ? -5.395 32.688 8.523 1 96.75 75 ALA A CA 1
ATOM 595 C C . ALA A 1 75 ? -4.078 31.906 8.477 1 96.75 75 ALA A C 1
ATOM 597 O O . ALA A 1 75 ? -3.002 32.5 8.594 1 96.75 75 ALA A O 1
ATOM 598 N N . LEU A 1 76 ? -4.164 30.609 8.367 1 97.69 76 LEU A N 1
ATOM 599 C CA . LEU A 1 76 ? -2.967 29.797 8.242 1 97.69 76 LEU A CA 1
ATOM 600 C C . LEU A 1 76 ? -2.172 30.172 7 1 97.69 76 LEU A C 1
ATOM 602 O O . LEU A 1 76 ? -0.939 30.188 7.023 1 97.69 76 LEU A O 1
ATOM 606 N N . GLY A 1 77 ? -2.863 30.438 5.941 1 97.69 77 GLY A N 1
ATOM 607 C CA . GLY A 1 77 ? -2.221 30.859 4.707 1 97.69 77 GLY A CA 1
ATOM 608 C C . GLY A 1 77 ? -1.307 32.062 4.887 1 97.69 77 GLY A C 1
ATOM 609 O O . GLY A 1 77 ? -0.301 32.188 4.184 1 97.69 77 GLY A O 1
ATOM 610 N N . GLU A 1 78 ? -1.627 32.844 5.812 1 96.56 78 GLU A N 1
ATOM 611 C CA . GLU A 1 78 ? -0.86 34.062 6.07 1 96.56 78 GLU A CA 1
ATOM 612 C C . GLU A 1 78 ? 0.397 33.781 6.879 1 96.56 78 GLU A C 1
ATOM 614 O O . GLU A 1 78 ? 1.264 34.625 7.039 1 96.56 78 GLU A O 1
ATOM 619 N N . ARG A 1 79 ? 0.49 32.562 7.316 1 96.44 79 ARG A N 1
ATOM 620 C CA . ARG A 1 79 ? 1.585 32.219 8.211 1 96.44 79 ARG A CA 1
ATOM 621 C C . ARG A 1 79 ? 2.566 31.266 7.523 1 96.44 79 ARG A C 1
ATOM 623 O O . ARG A 1 79 ? 3.432 30.672 8.172 1 96.44 79 ARG A O 1
ATOM 630 N N . LEU A 1 80 ? 2.537 31.125 6.262 1 97.38 80 LEU A N 1
ATOM 631 C CA . LEU A 1 80 ? 3.316 30.109 5.566 1 97.38 80 LEU A CA 1
ATOM 632 C C . LEU A 1 80 ? 4.676 30.656 5.148 1 97.38 80 LEU A C 1
ATOM 634 O O . LEU A 1 80 ? 5.531 29.906 4.672 1 97.38 80 LEU A O 1
ATOM 638 N N . HIS A 1 81 ? 4.906 31.953 5.395 1 96.56 81 HIS A N 1
ATOM 639 C CA . HIS A 1 81 ? 6.172 32.562 5.012 1 96.56 81 HIS A CA 1
ATOM 640 C C . HIS A 1 81 ? 7.309 32.094 5.914 1 96.56 81 HIS A C 1
ATOM 642 O O . HIS A 1 81 ? 7.09 31.797 7.094 1 96.56 81 HIS A O 1
ATOM 648 N N . GLY A 1 82 ? 8.438 31.984 5.316 1 96.06 82 GLY A N 1
ATOM 649 C CA . GLY A 1 82 ? 9.625 31.703 6.109 1 96.06 82 GLY A CA 1
ATOM 650 C C . GLY A 1 82 ? 9.953 30.219 6.195 1 96.06 82 GLY A C 1
ATOM 651 O O . GLY A 1 82 ? 10.953 29.828 6.801 1 96.06 82 GLY A O 1
ATOM 652 N N . TYR A 1 83 ? 9.172 29.406 5.629 1 98 83 TYR A N 1
ATOM 653 C CA . TYR A 1 83 ? 9.438 27.969 5.629 1 98 83 TYR A CA 1
ATOM 654 C C . TYR A 1 83 ? 9.922 27.516 4.262 1 98 83 TYR A C 1
ATOM 656 O O . TYR A 1 83 ? 9.695 28.188 3.254 1 98 83 TYR A O 1
ATOM 664 N N . ASP A 1 84 ? 10.625 26.391 4.262 1 98.12 84 ASP A N 1
ATOM 665 C CA . ASP A 1 84 ? 11.086 25.781 3.016 1 98.12 84 ASP A CA 1
ATOM 666 C C . ASP A 1 84 ? 10.227 24.578 2.648 1 98.12 84 ASP A C 1
ATOM 668 O O . ASP A 1 84 ? 10.039 24.266 1.467 1 98.12 84 ASP A O 1
ATOM 672 N N . VAL A 1 85 ? 9.828 23.859 3.637 1 98.62 85 VAL A N 1
ATOM 673 C CA . VAL A 1 85 ? 8.969 22.703 3.438 1 98.62 85 VAL A CA 1
ATOM 674 C C . VAL A 1 85 ? 7.902 22.656 4.531 1 98.62 85 VAL A C 1
ATOM 676 O O . VAL A 1 85 ? 8.219 22.75 5.719 1 98.62 85 VAL A O 1
ATOM 679 N N . ILE A 1 86 ? 6.617 22.531 4.129 1 98.88 86 ILE A N 1
ATOM 680 C CA . ILE A 1 86 ? 5.5 22.438 5.062 1 98.88 86 ILE A CA 1
ATOM 681 C C . ILE A 1 86 ? 4.684 21.188 4.781 1 98.88 86 ILE A C 1
ATOM 683 O O . ILE A 1 86 ? 4.293 20.922 3.641 1 98.88 86 ILE A O 1
ATOM 687 N N . ALA A 1 87 ? 4.512 20.359 5.766 1 98.81 87 ALA A N 1
ATOM 688 C CA . ALA A 1 87 ? 3.621 19.203 5.68 1 98.81 87 ALA A CA 1
ATOM 689 C C . ALA A 1 87 ? 2.346 19.438 6.484 1 98.81 87 ALA A C 1
ATOM 691 O O . ALA A 1 87 ? 2.393 19.594 7.707 1 98.81 87 ALA A O 1
ATOM 692 N N . LEU A 1 88 ? 1.219 19.406 5.805 1 98.75 88 LEU A N 1
ATOM 693 C CA . LEU A 1 88 ? -0.069 19.656 6.441 1 98.75 88 LEU A CA 1
ATOM 694 C C . LEU A 1 88 ? -0.941 18.406 6.414 1 98.75 88 LEU A C 1
ATOM 696 O O . LEU A 1 88 ? -0.971 17.688 5.414 1 98.75 88 LEU A O 1
ATOM 700 N N . GLN A 1 89 ? -1.557 18.109 7.543 1 98.19 89 GLN A N 1
ATOM 701 C CA . GLN A 1 89 ? -2.506 17 7.629 1 98.19 89 GLN A CA 1
ATOM 702 C C . GLN A 1 89 ? -3.936 17.516 7.781 1 98.19 89 GLN A C 1
ATOM 704 O O . GLN A 1 89 ? -4.152 18.625 8.25 1 98.19 89 GLN A O 1
ATOM 709 N N . GLU A 1 90 ? -4.879 16.734 7.332 1 97.12 90 GLU A N 1
ATOM 710 C CA . GLU A 1 90 ? -6.32 16.969 7.398 1 97.12 90 GLU A CA 1
ATOM 711 C C . GLU A 1 90 ? -6.715 18.188 6.578 1 97.12 90 GLU A C 1
ATOM 713 O O . GLU A 1 90 ? -7.496 19.031 7.039 1 97.12 90 GLU A O 1
ATOM 718 N N . VAL A 1 91 ? -6.102 18.344 5.492 1 96.81 91 VAL A N 1
ATOM 719 C CA . VAL A 1 91 ? -6.578 19.25 4.453 1 96.81 91 VAL A CA 1
ATOM 720 C C . VAL A 1 91 ? -7.5 18.5 3.494 1 96.81 91 VAL A C 1
ATOM 722 O O . VAL A 1 91 ? -7.031 17.812 2.592 1 96.81 91 VAL A O 1
ATOM 725 N N . TRP A 1 92 ? -8.742 18.734 3.643 1 94.12 92 TRP A N 1
ATOM 726 C CA . TRP A 1 92 ? -9.648 17.781 3 1 94.12 92 TRP A CA 1
ATOM 727 C C . TRP A 1 92 ? -10.281 18.391 1.753 1 94.12 92 TRP A C 1
ATOM 729 O O . TRP A 1 92 ? -10.078 17.891 0.642 1 94.12 92 TRP A O 1
ATOM 739 N N . HIS A 1 93 ? -10.969 19.484 1.881 1 93.69 93 HIS A N 1
ATOM 740 C CA . HIS A 1 93 ? -11.758 19.984 0.766 1 93.69 93 HIS A CA 1
ATOM 741 C C . HIS A 1 93 ? -10.875 20.703 -0.254 1 93.69 93 HIS A C 1
ATOM 743 O O . HIS A 1 93 ? -9.898 21.359 0.115 1 93.69 93 HIS A O 1
ATOM 749 N N . ALA A 1 94 ? -11.227 20.625 -1.458 1 92.75 94 ALA A N 1
ATOM 750 C CA . ALA A 1 94 ? -10.477 21.203 -2.57 1 92.75 94 ALA A CA 1
ATOM 751 C C . ALA A 1 94 ? -10.32 22.703 -2.404 1 92.75 94 ALA A C 1
ATOM 753 O O . ALA A 1 94 ? -9.297 23.281 -2.785 1 92.75 94 ALA A O 1
ATOM 754 N N . ARG A 1 95 ? -11.32 23.328 -1.869 1 92.44 95 ARG A N 1
ATOM 755 C CA . ARG A 1 95 ? -11.25 24.766 -1.657 1 92.44 95 ARG A CA 1
ATOM 756 C C . ARG A 1 95 ? -10.102 25.141 -0.717 1 92.44 95 ARG A C 1
ATOM 758 O O . ARG A 1 95 ? -9.32 26.047 -1.003 1 92.44 95 ARG A O 1
ATOM 765 N N . GLU A 1 96 ? -10.094 24.484 0.406 1 94.94 96 GLU A N 1
ATOM 766 C CA . GLU A 1 96 ? -9.031 24.734 1.376 1 94.94 96 GLU A CA 1
ATOM 767 C C . GLU A 1 96 ? -7.664 24.375 0.801 1 94.94 96 GLU A C 1
ATOM 769 O O . GLU A 1 96 ? -6.68 25.078 1.045 1 94.94 96 GLU A O 1
ATOM 774 N N . ARG A 1 97 ? -7.594 23.297 0.125 1 94.69 97 ARG A N 1
ATOM 775 C CA . ARG A 1 97 ? -6.348 22.891 -0.513 1 94.69 97 ARG A CA 1
ATOM 776 C C . ARG A 1 97 ? -5.844 23.953 -1.477 1 94.69 97 ARG A C 1
ATOM 778 O O . ARG A 1 97 ? -4.66 24.312 -1.463 1 94.69 97 ARG A O 1
ATOM 785 N N . ASP A 1 98 ? -6.738 24.438 -2.318 1 93.81 98 ASP A N 1
ATOM 786 C CA . ASP A 1 98 ? -6.379 25.453 -3.297 1 93.81 98 ASP A CA 1
ATOM 787 C C . ASP A 1 98 ? -5.949 26.75 -2.605 1 93.81 98 ASP A C 1
ATOM 789 O O . ASP A 1 98 ? -5.008 27.406 -3.045 1 93.81 98 ASP A O 1
ATOM 793 N N . ALA A 1 99 ? -6.656 27.078 -1.568 1 94.81 99 ALA A N 1
ATOM 794 C CA . ALA A 1 99 ? -6.316 28.281 -0.812 1 94.81 99 ALA A CA 1
ATOM 795 C C . ALA A 1 99 ? -4.906 28.188 -0.234 1 94.81 99 ALA A C 1
ATOM 797 O O . ALA A 1 99 ? -4.125 29.125 -0.318 1 94.81 99 ALA A O 1
ATOM 798 N N . LEU A 1 100 ? -4.609 27.047 0.296 1 97.44 100 LEU A N 1
ATOM 799 C CA . LEU A 1 100 ? -3.301 26.844 0.909 1 97.44 100 LEU A CA 1
ATOM 800 C C . LEU A 1 100 ? -2.205 26.797 -0.151 1 97.44 100 LEU A C 1
ATOM 802 O O . LEU A 1 100 ? -1.103 27.297 0.064 1 97.44 100 LEU A O 1
ATOM 806 N N . ARG A 1 101 ? -2.469 26.219 -1.228 1 95.94 101 ARG A N 1
ATOM 807 C CA . ARG A 1 101 ? -1.51 26.188 -2.328 1 95.94 101 ARG A CA 1
ATOM 808 C C . ARG A 1 101 ? -1.221 27.578 -2.844 1 95.94 101 ARG A C 1
ATOM 810 O O . ARG A 1 101 ? -0.066 27.938 -3.1 1 95.94 101 ARG A O 1
ATOM 817 N N . THR A 1 102 ? -2.26 28.312 -3.039 1 95.38 102 THR A N 1
ATOM 818 C CA . THR A 1 102 ? -2.109 29.688 -3.504 1 95.38 102 THR A CA 1
ATOM 819 C C . THR A 1 102 ? -1.304 30.516 -2.502 1 95.38 102 THR A C 1
ATOM 821 O O . THR A 1 102 ? -0.372 31.234 -2.883 1 95.38 102 THR A O 1
ATOM 824 N N . ALA A 1 103 ? -1.7 30.422 -1.252 1 97.38 103 ALA A N 1
ATOM 825 C CA . ALA A 1 103 ? -0.958 31.125 -0.204 1 97.38 103 ALA A CA 1
ATOM 826 C C . ALA A 1 103 ? 0.498 30.672 -0.168 1 97.38 103 ALA A C 1
ATOM 828 O O . ALA A 1 103 ? 1.403 31.484 0.04 1 97.38 103 ALA A O 1
ATOM 829 N N . GLY A 1 104 ? 0.719 29.359 -0.305 1 96.75 104 GLY A N 1
ATOM 830 C CA . GLY A 1 104 ? 2.07 28.828 -0.383 1 96.75 104 GLY A CA 1
ATOM 831 C C . GLY A 1 104 ? 2.887 29.438 -1.508 1 96.75 104 GLY A C 1
ATOM 832 O O . GLY A 1 104 ? 4.023 29.859 -1.298 1 96.75 104 GLY A O 1
ATOM 833 N N . ARG A 1 105 ? 2.303 29.578 -2.625 1 95.38 105 ARG A N 1
ATOM 834 C CA . ARG A 1 105 ? 2.984 30.172 -3.768 1 95.38 105 ARG A CA 1
ATOM 835 C C . ARG A 1 105 ? 3.385 31.609 -3.475 1 95.38 105 ARG A C 1
ATOM 837 O O . ARG A 1 105 ? 4.488 32.031 -3.816 1 95.38 105 ARG A O 1
ATOM 844 N N . GLN A 1 106 ? 2.508 32.25 -2.855 1 96.06 106 GLN A N 1
ATOM 845 C CA . GLN A 1 106 ? 2.783 33.656 -2.49 1 96.06 106 GLN A CA 1
ATOM 846 C C . GLN A 1 106 ? 3.918 33.719 -1.474 1 96.06 106 GLN A C 1
ATOM 848 O O . GLN A 1 106 ? 4.676 34.688 -1.459 1 96.06 106 GLN A O 1
ATOM 853 N N . ALA A 1 107 ? 4.043 32.688 -0.723 1 97 107 ALA A N 1
ATOM 854 C CA . ALA A 1 107 ? 5.078 32.656 0.305 1 97 107 ALA A CA 1
ATOM 855 C C . ALA A 1 107 ? 6.371 32.062 -0.245 1 97 107 ALA A C 1
ATOM 857 O O . ALA A 1 107 ? 7.344 31.875 0.493 1 97 107 ALA A O 1
ATOM 858 N N . GLY A 1 108 ? 6.398 31.703 -1.498 1 95.94 108 GLY A N 1
ATOM 859 C CA . GLY A 1 108 ? 7.598 31.172 -2.127 1 95.94 108 GLY A CA 1
ATOM 860 C C . GLY A 1 108 ? 7.625 29.656 -2.176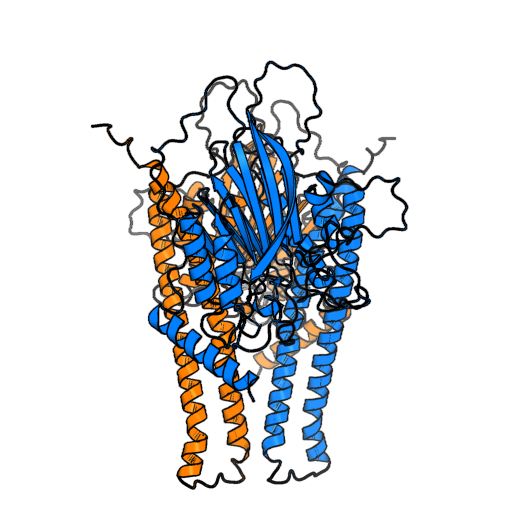 1 95.94 108 GLY A C 1
ATOM 861 O O . GLY A 1 108 ? 8.586 29.062 -2.664 1 95.94 108 GLY A O 1
ATOM 862 N N . LEU A 1 109 ? 6.652 29.016 -1.646 1 97 109 LEU A N 1
ATOM 863 C CA . LEU A 1 109 ? 6.52 27.562 -1.722 1 97 109 LEU A CA 1
ATOM 864 C C . LEU A 1 109 ? 5.836 27.156 -3.02 1 97 109 LEU A C 1
ATOM 866 O O . LEU A 1 109 ? 4.664 26.766 -3.014 1 97 109 LEU A O 1
ATOM 870 N N . ILE A 1 110 ? 6.559 27.047 -4.062 1 94.31 110 ILE A N 1
ATOM 871 C CA . ILE A 1 110 ? 5.977 27 -5.402 1 94.31 110 ILE A CA 1
ATOM 872 C C . ILE A 1 110 ? 5.699 25.562 -5.809 1 94.31 110 ILE A C 1
ATOM 874 O O . ILE A 1 110 ? 5.016 25.312 -6.801 1 94.31 110 ILE A O 1
ATOM 878 N N . TYR A 1 111 ? 6.234 24.578 -5.117 1 94.38 111 TYR A N 1
ATOM 879 C CA . TYR A 1 111 ? 5.938 23.172 -5.379 1 94.38 111 TYR A CA 1
ATOM 880 C C . TYR A 1 111 ? 4.969 22.625 -4.344 1 94.38 111 TYR A C 1
ATOM 882 O O . TYR A 1 111 ? 4.965 23.047 -3.191 1 94.38 111 TYR A O 1
ATOM 890 N N . ALA A 1 112 ? 4.152 21.734 -4.801 1 96.56 112 ALA A N 1
ATOM 891 C CA . ALA A 1 112 ? 3.184 21.125 -3.891 1 96.56 112 ALA A CA 1
ATOM 892 C C . ALA A 1 112 ? 2.869 19.703 -4.301 1 96.56 112 ALA A C 1
ATOM 894 O O . ALA A 1 112 ? 2.98 19.344 -5.477 1 96.56 112 ALA A O 1
ATOM 895 N N . HIS A 1 113 ? 2.58 18.891 -3.379 1 97.31 113 HIS A N 1
ATOM 896 C CA . HIS A 1 113 ? 2.076 17.547 -3.611 1 97.31 113 HIS A CA 1
ATOM 897 C C . HIS A 1 113 ? 0.949 17.203 -2.641 1 97.31 113 HIS A C 1
ATOM 899 O O . HIS A 1 113 ? 1.121 17.297 -1.424 1 97.31 113 HIS A O 1
ATOM 905 N N . TYR A 1 114 ? -0.153 16.922 -3.164 1 96.81 114 TYR A N 1
ATOM 906 C CA . TYR A 1 114 ? -1.251 16.359 -2.383 1 96.81 114 TYR A CA 1
ATOM 907 C C . TYR A 1 114 ? -1.338 14.844 -2.566 1 96.81 114 TYR A C 1
ATOM 909 O O . TYR A 1 114 ? -1.499 14.359 -3.688 1 96.81 114 TYR A O 1
ATOM 917 N N . PHE A 1 115 ? -1.187 14.102 -1.53 1 97.19 115 PHE A N 1
ATOM 918 C CA . PHE A 1 115 ? -1.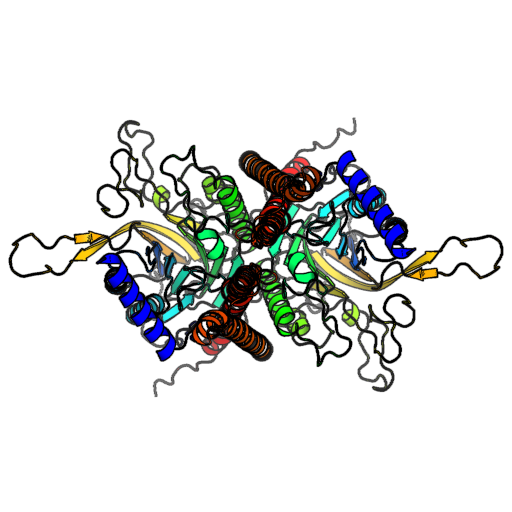359 12.656 -1.606 1 97.19 115 PHE A CA 1
ATOM 919 C C . PHE A 1 115 ? -2.832 12.297 -1.766 1 97.19 115 PHE A C 1
ATOM 921 O O . PHE A 1 115 ? -3.582 12.281 -0.787 1 97.19 115 PHE A O 1
ATOM 928 N N . ALA A 1 116 ? -3.176 11.844 -2.887 1 95.5 116 ALA A N 1
ATOM 929 C CA . ALA A 1 116 ? -4.586 11.766 -3.27 1 95.5 116 ALA A CA 1
ATOM 930 C C . ALA A 1 116 ? -5.141 10.367 -3.033 1 95.5 116 ALA A C 1
ATOM 932 O O . ALA A 1 116 ? -6.352 10.156 -3.096 1 95.5 116 ALA A O 1
ATOM 933 N N . GLY A 1 117 ? -4.371 9.406 -2.738 1 93.19 117 GLY A N 1
ATOM 934 C CA . GLY A 1 117 ? -4.762 8.008 -2.725 1 93.19 117 GLY A CA 1
ATOM 935 C C . GLY A 1 117 ? -5.613 7.637 -1.522 1 93.19 117 GLY A C 1
ATOM 936 O O . GLY A 1 117 ? -5.234 6.77 -0.731 1 93.19 117 GLY A O 1
ATOM 937 N N . GLY A 1 118 ? -6.754 8.148 -1.345 1 93.38 118 GLY A N 1
ATOM 938 C CA . GLY A 1 118 ? -7.738 7.883 -0.305 1 93.38 118 GLY A CA 1
ATOM 939 C C . GLY A 1 118 ? -9.133 8.359 -0.667 1 93.38 118 GLY A C 1
ATOM 940 O O . GLY A 1 118 ? -9.289 9.328 -1.413 1 93.38 118 GLY A O 1
ATOM 941 N N . ILE A 1 119 ? -10.125 7.711 -0.103 1 92.5 119 ILE A N 1
ATOM 942 C CA . ILE A 1 119 ? -11.516 8.062 -0.386 1 92.5 119 ILE A CA 1
ATOM 943 C C . ILE A 1 119 ? -11.844 9.406 0.261 1 92.5 119 ILE A C 1
ATOM 945 O O . ILE A 1 119 ? -12.492 10.258 -0.356 1 92.5 119 ILE A O 1
ATOM 949 N N . GLY A 1 120 ? -11.359 9.586 1.46 1 91.31 120 GLY A N 1
ATOM 950 C CA . GLY A 1 120 ? -11.703 10.789 2.199 1 91.31 120 GLY A CA 1
ATOM 951 C C . GLY A 1 120 ? -13.125 10.789 2.715 1 91.31 120 GLY A C 1
ATOM 952 O O . GLY A 1 120 ? -13.555 9.844 3.373 1 91.31 120 GLY A O 1
ATOM 953 N N . PHE A 1 121 ? -13.844 11.883 2.418 1 88.81 121 PHE A N 1
ATOM 954 C CA . PHE A 1 121 ? -15.25 11.984 2.791 1 88.81 121 PHE A CA 1
ATOM 955 C C . PHE A 1 121 ? -16.156 11.672 1.601 1 88.81 121 PHE A C 1
ATOM 957 O O . PHE A 1 121 ? -16.469 12.562 0.813 1 88.81 121 PHE A O 1
ATOM 964 N N . PRO A 1 122 ? -16.609 10.469 1.556 1 84.81 122 PRO A N 1
ATOM 965 C CA . PRO A 1 122 ? -17.266 9.992 0.333 1 84.81 122 PRO A CA 1
ATOM 966 C C . PRO A 1 122 ? -18.531 10.758 0.002 1 84.81 122 PRO A C 1
ATOM 968 O O . PRO A 1 122 ? -18.906 10.859 -1.168 1 84.81 122 PRO A O 1
ATOM 971 N N . PHE A 1 123 ? -19.172 11.375 0.973 1 85.06 123 PHE A N 1
ATOM 972 C CA . PHE A 1 123 ? -20.453 11.992 0.719 1 85.06 123 PHE A CA 1
ATOM 973 C C . PHE A 1 123 ? -20.344 13.516 0.754 1 85.06 123 PHE A C 1
ATOM 975 O O . PHE A 1 123 ? -21.359 14.211 0.873 1 85.06 123 PHE A O 1
ATOM 982 N N . TRP A 1 124 ? -19.188 14.016 0.691 1 87 124 TRP A N 1
ATOM 983 C CA . TRP A 1 124 ? -18.953 15.461 0.619 1 87 124 TRP A CA 1
ATOM 984 C C . TRP A 1 124 ? -18.094 15.812 -0.59 1 87 124 TRP A C 1
ATOM 986 O O . TRP A 1 124 ? -16.859 15.789 -0.513 1 87 124 TRP A O 1
ATOM 996 N N . PRO A 1 125 ? -18.734 16.172 -1.604 1 86.12 125 PRO A N 1
ATOM 997 C CA . PRO A 1 125 ? -18.016 16.406 -2.854 1 86.12 125 PRO A CA 1
ATOM 998 C C . PRO A 1 125 ? -16.828 17.344 -2.674 1 86.12 125 PRO A C 1
ATOM 1000 O O . PRO A 1 125 ? -16.938 18.391 -2.008 1 86.12 125 PRO A O 1
ATOM 1003 N N . GLY A 1 126 ? -15.742 16.922 -3.193 1 89.25 126 GLY A N 1
ATOM 1004 C CA . GLY A 1 126 ? -14.547 17.75 -3.152 1 89.25 126 GLY A CA 1
ATOM 1005 C C . GLY A 1 126 ? -13.633 17.422 -1.983 1 89.25 126 GLY A C 1
ATOM 1006 O O . GLY A 1 126 ? -12.547 17.984 -1.865 1 89.25 126 GLY A O 1
ATOM 1007 N N . SER A 1 127 ? -14.07 16.578 -1.15 1 91.62 127 SER A N 1
ATOM 1008 C CA . SER A 1 127 ? -13.312 16.25 0.054 1 91.62 127 SER A CA 1
ATOM 1009 C C . SER A 1 127 ? -12.711 14.852 -0.036 1 91.62 127 SER A C 1
ATOM 1011 O O . SER A 1 127 ? -12.852 14.047 0.889 1 91.62 127 SER A O 1
ATOM 1013 N N . HIS A 1 128 ? -11.977 14.555 -1.126 1 92.06 128 HIS A N 1
ATOM 1014 C CA . HIS A 1 128 ? -11.359 13.25 -1.338 1 92.06 128 HIS A CA 1
ATOM 1015 C C . HIS A 1 128 ? -9.852 13.312 -1.104 1 92.06 128 HIS A C 1
ATOM 1017 O O . HIS A 1 128 ? -9.281 14.398 -0.981 1 92.06 128 HIS A O 1
ATOM 1023 N N . GLY A 1 129 ? -9.289 12.062 -0.975 1 93.44 129 GLY A N 1
ATOM 1024 C CA . GLY A 1 129 ? -7.855 11.977 -0.756 1 93.44 129 GLY A CA 1
ATOM 1025 C C . GLY A 1 129 ? -7.492 11.586 0.663 1 93.44 129 GLY A C 1
ATOM 1026 O O . GLY A 1 129 ? -8.344 11.109 1.419 1 93.44 129 GLY A O 1
ATOM 1027 N N . THR A 1 130 ? -6.164 11.797 0.989 1 95.62 130 THR A N 1
ATOM 1028 C CA . THR A 1 130 ? -5.668 11.367 2.291 1 95.62 130 THR A CA 1
ATOM 1029 C C . THR A 1 130 ? -5.68 12.531 3.281 1 95.62 130 THR A C 1
ATOM 1031 O O . THR A 1 130 ? -5.523 12.328 4.488 1 95.62 130 THR A O 1
ATOM 1034 N N . GLY A 1 131 ? -5.766 13.742 2.793 1 96.44 131 GLY A N 1
ATOM 1035 C CA . GLY A 1 131 ? -5.719 14.938 3.619 1 96.44 131 GLY A CA 1
ATOM 1036 C C . GLY A 1 131 ? -4.305 15.422 3.883 1 96.44 131 GLY A C 1
ATOM 1037 O O . GLY A 1 131 ? -4.102 16.375 4.637 1 96.44 131 GLY A O 1
ATOM 1038 N N . VAL A 1 132 ? -3.311 14.828 3.244 1 97.81 132 VAL A N 1
ATOM 1039 C CA . VAL A 1 132 ? -1.922 15.227 3.457 1 97.81 132 VAL A CA 1
ATOM 1040 C C . VAL A 1 132 ? -1.44 16.078 2.289 1 97.81 132 VAL A C 1
ATOM 1042 O O . VAL A 1 132 ? -1.436 15.633 1.141 1 97.81 132 VAL A O 1
ATOM 1045 N N . LEU A 1 133 ? -1.142 17.297 2.57 1 98.06 133 LEU A N 1
ATOM 1046 C CA . LEU A 1 133 ? -0.649 18.266 1.599 1 98.06 133 LEU A CA 1
ATOM 1047 C C . LEU A 1 133 ? 0.756 18.734 1.964 1 98.06 133 LEU A C 1
ATOM 1049 O O . LEU A 1 133 ? 1.011 19.109 3.109 1 98.06 133 LEU A O 1
ATOM 1053 N N . VAL A 1 134 ? 1.672 18.656 1.038 1 98.56 134 VAL A N 1
ATOM 1054 C CA . VAL A 1 134 ? 3.029 19.156 1.243 1 98.56 134 VAL A CA 1
ATOM 1055 C C . VAL A 1 134 ? 3.285 20.359 0.339 1 98.56 134 VAL A C 1
ATOM 1057 O O . VAL A 1 134 ? 2.984 20.328 -0.856 1 98.56 134 VAL A O 1
ATOM 1060 N N . LEU A 1 135 ? 3.736 21.422 0.908 1 98.19 135 LEU A N 1
ATOM 1061 C CA . LEU A 1 135 ? 4.203 22.609 0.204 1 98.19 135 LEU A CA 1
ATOM 1062 C C . LEU A 1 135 ? 5.715 22.75 0.315 1 98.19 135 LEU A C 1
ATOM 1064 O O . LEU A 1 135 ? 6.289 22.531 1.385 1 98.19 135 LEU A O 1
ATOM 1068 N N . SER A 1 136 ? 6.355 23.094 -0.773 1 97.88 136 SER A N 1
ATOM 1069 C CA . SER A 1 136 ? 7.812 23.109 -0.759 1 97.88 136 SER A CA 1
ATOM 1070 C C . SER A 1 136 ? 8.359 24.266 -1.588 1 97.88 136 SER A C 1
ATOM 1072 O O . SER A 1 136 ? 7.82 24.594 -2.648 1 97.88 136 SER A O 1
ATOM 1074 N N . ARG A 1 137 ? 9.391 24.906 -1.056 1 96.81 137 ARG A N 1
ATOM 1075 C CA . ARG A 1 137 ? 10.188 25.859 -1.811 1 96.81 137 ARG A CA 1
ATOM 1076 C C . ARG A 1 137 ? 11.164 25.156 -2.742 1 96.81 137 ARG A C 1
ATOM 1078 O O . ARG A 1 137 ? 11.516 25.688 -3.799 1 96.81 137 ARG A O 1
ATOM 1085 N N . LEU A 1 138 ? 11.609 23.984 -2.346 1 95.06 138 LEU A N 1
ATOM 1086 C CA . LEU A 1 138 ? 12.57 23.172 -3.098 1 95.06 138 LEU A CA 1
ATOM 1087 C C . LEU A 1 138 ? 11.852 22.281 -4.098 1 95.06 138 LEU A C 1
ATOM 1089 O O . LEU A 1 138 ? 10.789 21.734 -3.799 1 95.06 138 LEU A O 1
ATOM 1093 N N . PRO A 1 139 ? 12.422 22.062 -5.273 1 93.62 139 PRO A N 1
ATOM 1094 C CA . PRO A 1 139 ? 11.812 21.172 -6.258 1 93.62 139 PRO A CA 1
ATOM 1095 C C . PRO A 1 139 ? 11.609 19.75 -5.719 1 93.62 139 PRO A C 1
ATOM 1097 O O . PRO A 1 139 ? 12.508 19.188 -5.09 1 93.62 139 PRO A O 1
ATOM 1100 N N . ILE A 1 140 ? 10.438 19.25 -5.926 1 94.44 140 ILE A N 1
ATOM 1101 C CA . ILE A 1 140 ? 10.141 17.844 -5.633 1 94.44 140 ILE A CA 1
ATOM 1102 C C . ILE A 1 140 ? 10.492 16.984 -6.836 1 94.44 140 ILE A C 1
ATOM 1104 O O . ILE A 1 140 ? 9.852 17.078 -7.887 1 94.44 140 ILE A O 1
ATOM 1108 N N . VAL A 1 141 ? 11.422 16.062 -6.684 1 91.5 141 VAL A N 1
ATOM 1109 C CA . VAL A 1 141 ? 11.953 15.391 -7.867 1 91.5 141 VAL A CA 1
ATOM 1110 C C . VAL A 1 141 ? 11.484 13.938 -7.891 1 91.5 141 VAL A C 1
ATOM 1112 O O . VAL A 1 141 ? 11.555 13.273 -8.922 1 91.5 141 VAL A O 1
ATOM 1115 N N . ASP A 1 142 ? 11.055 13.477 -6.785 1 92.44 142 ASP A N 1
ATOM 1116 C CA . ASP A 1 142 ? 10.523 12.125 -6.695 1 92.44 142 ASP A CA 1
ATOM 1117 C C . ASP A 1 142 ? 9.531 11.992 -5.547 1 92.44 142 ASP A C 1
ATOM 1119 O O . ASP A 1 142 ? 9.688 12.648 -4.508 1 92.44 142 ASP A O 1
ATOM 11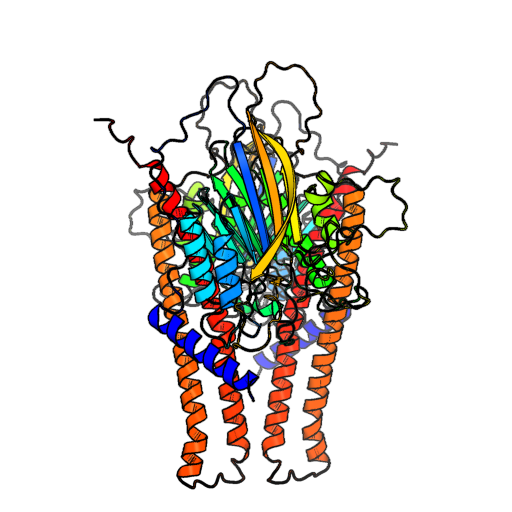23 N N . VAL A 1 143 ? 8.5 11.25 -5.793 1 96 143 VAL A N 1
ATOM 1124 C CA . VAL A 1 143 ? 7.488 11.008 -4.77 1 96 143 VAL A CA 1
ATOM 1125 C C . VAL A 1 143 ? 7.109 9.523 -4.766 1 96 143 VAL A C 1
ATOM 1127 O O . VAL A 1 143 ? 6.902 8.93 -5.824 1 96 143 VAL A O 1
ATOM 1130 N N . VAL A 1 144 ? 7.094 8.914 -3.633 1 96.88 144 VAL A N 1
ATOM 1131 C CA . VAL A 1 144 ? 6.609 7.547 -3.461 1 96.88 144 VAL A CA 1
ATOM 1132 C C . VAL A 1 144 ? 5.578 7.5 -2.338 1 96.88 144 VAL A C 1
ATOM 1134 O O . VAL A 1 144 ? 5.801 8.047 -1.256 1 96.88 144 VAL A O 1
ATOM 1137 N N . TRP A 1 145 ? 4.426 6.934 -2.615 1 97.44 145 TRP A N 1
ATOM 1138 C CA . TRP A 1 145 ? 3.363 6.789 -1.626 1 97.44 145 TRP A CA 1
ATOM 1139 C C . TRP A 1 145 ? 3.141 5.32 -1.276 1 97.44 145 TRP A C 1
ATOM 1141 O O . TRP A 1 145 ? 3.02 4.477 -2.166 1 97.44 145 TRP A O 1
ATOM 1151 N N . LYS A 1 146 ? 3.17 4.973 -0.041 1 97.75 146 LYS A N 1
ATOM 1152 C CA . LYS A 1 146 ? 2.82 3.643 0.45 1 97.75 146 LYS A CA 1
ATOM 1153 C C . LYS A 1 146 ? 1.614 3.701 1.383 1 97.75 146 LYS A C 1
ATOM 1155 O O . LYS A 1 146 ? 1.734 4.117 2.535 1 97.75 146 LYS A O 1
ATOM 1160 N N . ARG A 1 147 ? 0.53 3.252 0.877 1 96.94 147 ARG A N 1
ATOM 1161 C CA . ARG A 1 147 ? -0.65 3.135 1.728 1 96.94 147 ARG A CA 1
ATOM 1162 C C . ARG A 1 147 ? -0.483 2.008 2.742 1 96.94 147 ARG A C 1
ATOM 1164 O O . ARG A 1 147 ? 0.029 0.937 2.408 1 96.94 147 ARG A O 1
ATOM 1171 N N . PHE A 1 148 ? -0.9 2.211 3.969 1 97.44 148 PHE A N 1
ATOM 1172 C CA . PHE A 1 148 ? -0.761 1.187 5 1 97.44 148 PHE A CA 1
ATOM 1173 C C . PHE A 1 148 ? -1.702 0.018 4.73 1 97.44 148 PHE A C 1
ATOM 1175 O O . PHE A 1 148 ? -2.779 0.201 4.16 1 97.44 148 PHE A O 1
ATOM 1182 N N . LEU A 1 149 ? -1.33 -1.158 5.18 1 95.88 149 LEU A N 1
ATOM 1183 C CA . LEU A 1 149 ? -2.164 -2.35 5.055 1 95.88 149 LEU A CA 1
ATOM 1184 C C . LEU A 1 149 ? -3.34 -2.293 6.023 1 95.88 149 LEU A C 1
ATOM 1186 O O . LEU A 1 149 ? -4.449 -2.711 5.684 1 95.88 149 LEU A O 1
ATOM 1190 N N . ILE A 1 150 ? -3.008 -1.78 7.219 1 94.44 150 ILE A N 1
ATOM 1191 C CA . ILE A 1 150 ? -4.035 -1.724 8.25 1 94.44 150 ILE A CA 1
ATOM 1192 C C . ILE A 1 150 ? -4.418 -0.27 8.516 1 94.44 150 ILE A C 1
ATOM 1194 O O . ILE A 1 150 ? -3.574 0.543 8.898 1 94.44 150 ILE A O 1
ATOM 1198 N N . ASN A 1 151 ? -5.691 0.064 8.383 1 91.56 151 ASN A N 1
ATOM 1199 C CA . ASN A 1 151 ? -6.109 1.462 8.438 1 91.56 151 ASN A CA 1
ATOM 1200 C C . ASN A 1 151 ? -7.375 1.643 9.266 1 91.56 151 ASN A C 1
ATOM 1202 O O . ASN A 1 151 ? -8.117 2.604 9.062 1 91.56 151 ASN A O 1
ATOM 1206 N N . GLY A 1 152 ? -7.676 0.741 10.141 1 91.44 152 GLY A N 1
ATOM 1207 C CA . GLY A 1 152 ? -8.844 0.905 10.984 1 91.44 152 GLY A CA 1
ATOM 1208 C C . GLY A 1 152 ? -10.047 0.115 10.508 1 91.44 152 GLY A C 1
ATOM 1209 O O . GLY A 1 152 ? -9.898 -0.983 9.969 1 91.44 152 GLY A O 1
ATOM 1210 N N . LYS A 1 153 ? -11.266 0.67 10.883 1 86.88 153 LYS A N 1
ATOM 1211 C CA . LYS A 1 153 ? -12.523 -0.031 10.633 1 86.88 153 LYS A CA 1
ATOM 1212 C C . LYS A 1 153 ? -13.469 0.824 9.797 1 86.88 153 LYS A C 1
ATOM 1214 O O . LYS A 1 153 ? -13.945 1.867 10.25 1 86.88 153 LYS A O 1
ATOM 1219 N N . PRO A 1 154 ? -13.82 0.329 8.602 1 81.44 154 PRO A N 1
ATOM 1220 C CA . PRO A 1 154 ? -14.625 1.158 7.699 1 81.44 154 PRO A CA 1
ATOM 1221 C C . PRO A 1 154 ? -16.047 1.384 8.211 1 81.44 154 PRO A C 1
ATOM 1223 O O . PRO A 1 154 ? -16.734 2.311 7.77 1 81.44 154 PRO A O 1
ATOM 1226 N N . TYR A 1 155 ? -16.516 0.593 9.117 1 79.94 155 TYR A N 1
ATOM 1227 C CA . TYR A 1 155 ? -17.906 0.7 9.562 1 79.94 155 TYR A CA 1
ATOM 1228 C C . TYR A 1 155 ? -18.016 1.643 10.758 1 79.94 155 TYR A C 1
ATOM 1230 O O . TYR A 1 155 ? -19.125 1.999 11.172 1 79.94 155 TYR A O 1
ATOM 1238 N N . LYS A 1 156 ? -16.875 2.039 11.266 1 82.19 156 LYS A N 1
ATOM 1239 C CA . LYS A 1 156 ? -16.906 3.064 12.305 1 82.19 156 LYS A CA 1
ATOM 1240 C C . LYS A 1 156 ? -16.797 4.461 11.703 1 82.19 156 LYS A C 1
ATOM 1242 O O . LYS A 1 156 ? -15.734 5.082 11.758 1 82.19 156 LYS A O 1
ATOM 1247 N N . LEU A 1 157 ? -17.859 4.938 11.25 1 74.25 157 LEU A N 1
ATOM 1248 C CA . LEU A 1 157 ? -17.922 6.152 10.445 1 74.25 157 LEU A CA 1
ATOM 1249 C C . LEU A 1 157 ? -17.469 7.363 11.25 1 74.25 157 LEU A C 1
ATOM 1251 O O . LEU A 1 157 ? -16.906 8.312 10.688 1 74.25 157 LEU A O 1
ATOM 1255 N N . HIS A 1 158 ? -17.656 7.242 12.562 1 78.06 158 HIS A N 1
ATOM 1256 C CA . HIS A 1 158 ? -17.25 8.359 13.406 1 78.06 158 HIS A CA 1
ATOM 1257 C C . HIS A 1 158 ? -15.742 8.375 13.617 1 78.06 158 HIS A C 1
ATOM 1259 O O . HIS A 1 158 ? -15.195 9.359 14.109 1 78.06 158 HIS A O 1
ATOM 1265 N N . HIS A 1 159 ? -15.125 7.266 13.266 1 79.06 159 HIS A N 1
ATOM 1266 C CA . HIS A 1 159 ? -13.672 7.168 13.234 1 79.06 159 HIS A CA 1
ATOM 1267 C C . HIS A 1 159 ? -13.148 7.148 11.805 1 79.06 159 HIS A C 1
ATOM 1269 O O . HIS A 1 159 ? -12.719 6.102 11.312 1 79.06 159 HIS A O 1
ATOM 1275 N N . SER A 1 160 ? -13.203 8.086 11.047 1 73 160 SER A N 1
ATOM 1276 C CA . SER A 1 160 ? -13.148 8.203 9.594 1 73 160 SER A CA 1
ATOM 1277 C C . SER A 1 160 ? -11.742 7.918 9.07 1 73 160 SER A C 1
ATOM 1279 O O . SER A 1 160 ? -11.469 8.109 7.883 1 73 160 SER A O 1
ATOM 1281 N N . ASP A 1 161 ? -10.859 7.332 9.82 1 79.25 161 ASP A N 1
ATOM 1282 C CA . ASP A 1 161 ? -9.477 7.152 9.391 1 79.25 161 ASP A CA 1
ATOM 1283 C C . ASP A 1 161 ? -9.375 6.109 8.281 1 79.25 161 ASP A C 1
ATOM 1285 O O . ASP A 1 161 ? -8.531 6.215 7.391 1 79.25 161 ASP A O 1
ATOM 1289 N N . TYR A 1 162 ? -10.242 5.125 8.297 1 81.88 162 TYR A N 1
ATOM 1290 C CA . TYR A 1 162 ? -10.195 4.086 7.273 1 81.88 162 TYR A CA 1
ATOM 1291 C C . TYR A 1 162 ? -10.367 4.684 5.883 1 81.88 162 TYR A C 1
ATOM 1293 O O . TYR A 1 162 ? -9.633 4.336 4.957 1 81.88 162 TYR A O 1
ATOM 1301 N N . LEU A 1 163 ? -11.188 5.594 5.73 1 85.31 163 LEU A N 1
ATOM 1302 C CA . LEU A 1 163 ? -11.539 6.148 4.422 1 85.31 163 LEU A CA 1
ATOM 1303 C C . LEU A 1 163 ? -10.469 7.129 3.947 1 85.31 163 LEU A C 1
ATOM 1305 O O . LEU A 1 163 ? -10.383 7.422 2.754 1 85.31 163 LEU A O 1
ATOM 1309 N N . ALA A 1 164 ? -9.68 7.543 4.922 1 87.75 164 ALA A N 1
ATOM 1310 C CA . ALA A 1 164 ? -8.625 8.492 4.582 1 87.75 164 ALA A CA 1
ATOM 1311 C C . ALA A 1 164 ? -7.465 7.793 3.877 1 87.75 164 ALA A C 1
ATOM 1313 O O . ALA A 1 164 ? -6.617 8.445 3.266 1 87.75 164 ALA A O 1
ATOM 1314 N N . GLY A 1 165 ? -7.406 6.508 3.914 1 88.75 165 GLY A N 1
ATOM 1315 C CA . GLY A 1 165 ? -6.305 5.824 3.258 1 88.75 165 GLY A CA 1
ATOM 1316 C C . GLY A 1 165 ? -4.945 6.246 3.777 1 88.75 165 GLY A C 1
ATOM 1317 O O . GLY A 1 165 ? -4.066 6.629 2.998 1 88.75 165 GLY A O 1
ATOM 1318 N N . ARG A 1 166 ? -4.715 6.109 5.051 1 94.75 166 ARG A N 1
ATOM 1319 C CA . ARG A 1 166 ? -3.477 6.539 5.691 1 94.75 166 ARG A CA 1
ATOM 1320 C C . ARG A 1 166 ? -2.275 5.781 5.137 1 94.75 166 ARG A C 1
ATOM 1322 O O . ARG A 1 166 ? -2.41 4.641 4.688 1 94.75 166 ARG A O 1
ATOM 1329 N N . GLY A 1 167 ? -1.182 6.434 5.137 1 97.38 167 GLY A N 1
ATOM 1330 C CA . GLY A 1 167 ? 0.056 5.895 4.598 1 97.38 167 GLY A CA 1
ATOM 1331 C C . GLY A 1 167 ? 1.267 6.758 4.906 1 97.38 167 GLY A C 1
ATOM 1332 O O . GLY A 1 167 ? 1.218 7.609 5.793 1 97.38 167 GLY A O 1
ATOM 1333 N N . VAL A 1 168 ? 2.338 6.414 4.316 1 98.5 168 VAL A N 1
ATOM 1334 C CA . VAL A 1 168 ? 3.582 7.168 4.43 1 98.5 168 VAL A CA 1
ATOM 1335 C C . VAL A 1 168 ? 4.078 7.562 3.041 1 98.5 168 VAL A C 1
ATOM 1337 O O . VAL A 1 168 ? 4.02 6.762 2.104 1 98.5 168 VAL A O 1
ATOM 1340 N N . GLY A 1 169 ? 4.414 8.836 2.934 1 98.44 169 GLY A N 1
ATOM 1341 C CA . GLY A 1 169 ? 4.91 9.367 1.676 1 98.44 169 GLY A CA 1
ATOM 1342 C C . GLY A 1 169 ? 6.352 9.828 1.754 1 98.44 169 GLY A C 1
ATOM 1343 O O . GLY A 1 169 ? 6.773 10.398 2.764 1 98.44 169 GLY A O 1
ATOM 1344 N N . LEU A 1 170 ? 7.137 9.523 0.728 1 98.5 170 LEU A N 1
ATOM 1345 C CA . LEU A 1 170 ? 8.484 10.031 0.533 1 98.5 170 LEU A CA 1
ATOM 1346 C C . LEU A 1 170 ? 8.508 11.125 -0.533 1 98.5 170 LEU A C 1
ATOM 1348 O O . LEU A 1 170 ? 7.973 10.938 -1.63 1 98.5 170 LEU A O 1
ATOM 1352 N N . LEU A 1 171 ? 8.969 12.289 -0.217 1 97.75 171 LEU A N 1
ATOM 1353 C CA . LEU A 1 171 ? 9.312 13.336 -1.174 1 97.75 171 LEU A CA 1
ATOM 1354 C C . LEU A 1 171 ? 10.82 13.578 -1.194 1 97.75 171 LEU A C 1
ATOM 1356 O O . LEU A 1 171 ? 11.406 13.953 -0.176 1 97.75 171 LEU A O 1
ATOM 1360 N N . ARG A 1 172 ? 11.406 13.336 -2.273 1 95.19 172 ARG A N 1
ATOM 1361 C CA . ARG A 1 172 ? 12.805 13.703 -2.457 1 95.19 172 ARG A CA 1
ATOM 1362 C C . ARG A 1 172 ? 12.938 15.094 -3.055 1 95.19 172 ARG A C 1
ATOM 1364 O O . ARG A 1 172 ? 12.406 15.367 -4.133 1 95.19 172 ARG A O 1
ATOM 1371 N N . LEU A 1 173 ? 13.602 15.961 -2.322 1 94.69 173 LEU A N 1
ATOM 1372 C CA . LEU A 1 173 ? 13.742 17.359 -2.717 1 94.69 173 LEU A CA 1
ATOM 1373 C C . LEU A 1 173 ? 15.148 17.625 -3.254 1 94.69 173 LEU A C 1
ATOM 1375 O O . LEU A 1 173 ? 16.125 17.031 -2.785 1 94.69 173 LEU A O 1
ATOM 1379 N N . SER A 1 174 ? 15.203 18.469 -4.238 1 90.12 174 SER A N 1
ATOM 1380 C CA . SER A 1 174 ? 16.484 18.953 -4.738 1 90.12 174 SER A CA 1
ATOM 1381 C C . SER A 1 174 ? 16.891 20.266 -4.066 1 90.12 174 SER A C 1
ATOM 1383 O O . SER A 1 174 ? 16.141 21.234 -4.121 1 90.12 174 SER A O 1
ATOM 1385 N N . SER A 1 175 ? 17.984 20.234 -3.393 1 87.38 175 SER A N 1
ATOM 1386 C CA . SER A 1 175 ? 18.516 21.422 -2.75 1 87.38 175 SER A CA 1
ATOM 1387 C C . SER A 1 175 ? 19.891 21.797 -3.316 1 87.38 175 SER A C 1
ATOM 1389 O O . SER A 1 175 ? 20.516 21 -4.016 1 87.38 175 SER A O 1
ATOM 1391 N N . PRO A 1 176 ? 20.328 22.969 -3.035 1 79.5 176 PRO A N 1
ATOM 1392 C CA . PRO A 1 176 ? 21.656 23.359 -3.488 1 79.5 176 PRO A CA 1
ATOM 1393 C C . PRO A 1 176 ? 22.766 22.469 -2.9 1 79.5 176 PRO A C 1
ATOM 1395 O O . PRO A 1 176 ? 23.844 22.359 -3.479 1 79.5 176 PRO A O 1
ATOM 1398 N N . THR A 1 177 ? 22.453 21.859 -1.777 1 78.12 177 THR A N 1
ATOM 1399 C CA . THR A 1 177 ? 23.438 21.016 -1.117 1 78.12 177 THR A CA 1
ATOM 1400 C C . THR A 1 177 ? 23.234 19.547 -1.475 1 78.12 177 THR A C 1
ATOM 1402 O O . THR A 1 177 ? 23.906 18.672 -0.939 1 78.12 177 THR A O 1
ATOM 1405 N N . GLY A 1 178 ? 22.344 19.266 -2.342 1 82.62 178 GLY A N 1
ATOM 1406 C CA . GLY A 1 178 ? 22 17.891 -2.684 1 82.62 178 GLY A CA 1
ATOM 1407 C C . GLY A 1 178 ? 20.594 17.5 -2.277 1 82.62 178 GLY A C 1
ATOM 1408 O O . GLY A 1 178 ? 19.828 18.344 -1.817 1 82.62 178 GLY A O 1
ATOM 1409 N N . PRO A 1 179 ? 20.344 16.25 -2.416 1 89.62 179 PRO A N 1
ATOM 1410 C CA . PRO A 1 179 ? 18.984 15.797 -2.137 1 89.62 179 PRO A CA 1
ATOM 1411 C C . PRO A 1 179 ? 18.672 15.75 -0.642 1 89.62 179 PRO A C 1
ATOM 1413 O O . PRO A 1 179 ? 19.578 15.531 0.174 1 89.62 179 PRO A O 1
ATOM 1416 N N . ILE A 1 180 ? 17.469 15.992 -0.343 1 94.31 180 ILE A N 1
ATOM 1417 C CA . ILE A 1 180 ? 16.891 15.852 0.993 1 94.31 180 ILE A CA 1
ATOM 1418 C C . ILE A 1 180 ? 15.664 14.945 0.938 1 94.31 180 ILE A C 1
ATOM 1420 O O . ILE A 1 180 ? 14.789 15.133 0.092 1 94.31 180 ILE A O 1
ATOM 1424 N N . ASP A 1 181 ? 15.648 13.922 1.784 1 96.62 181 ASP A N 1
ATOM 1425 C CA . ASP A 1 181 ? 14.469 13.062 1.861 1 96.62 181 ASP A CA 1
ATOM 1426 C C . ASP A 1 181 ? 13.516 13.531 2.953 1 96.62 181 ASP A C 1
ATOM 1428 O O . ASP A 1 181 ? 13.891 13.609 4.125 1 96.62 181 ASP A O 1
ATOM 1432 N N . VAL A 1 182 ? 12.32 13.828 2.529 1 98.69 182 VAL A N 1
ATOM 1433 C CA . VAL A 1 182 ? 11.266 14.211 3.469 1 98.69 182 VAL A CA 1
ATOM 1434 C C . VAL A 1 182 ? 10.172 13.141 3.482 1 98.69 182 VAL A C 1
ATOM 1436 O O . VAL A 1 182 ? 9.586 12.828 2.443 1 98.69 182 VAL A O 1
ATOM 1439 N N . PHE A 1 183 ? 9.961 12.562 4.637 1 98.81 183 PHE A N 1
ATOM 1440 C CA . PHE A 1 183 ? 8.875 11.609 4.828 1 98.81 183 PHE A CA 1
ATOM 1441 C C . PHE A 1 183 ? 7.723 12.25 5.594 1 98.81 183 PHE A C 1
ATOM 1443 O O . PHE A 1 183 ? 7.941 12.984 6.559 1 98.81 183 PHE A O 1
ATOM 1450 N N . VAL A 1 184 ? 6.477 12.016 5.152 1 98.81 184 VAL A N 1
ATOM 1451 C CA . VAL A 1 184 ? 5.301 12.57 5.809 1 98.81 184 VAL A CA 1
ATOM 1452 C C . VAL A 1 184 ? 4.273 11.461 6.051 1 98.81 184 VAL A C 1
ATOM 1454 O O . VAL A 1 184 ? 4.184 10.508 5.273 1 98.81 184 VAL A O 1
ATOM 1457 N N . THR A 1 185 ? 3.568 11.57 7.133 1 98.25 185 THR A N 1
ATOM 1458 C CA . THR A 1 185 ? 2.547 10.578 7.461 1 98.25 185 THR A CA 1
ATOM 1459 C C . THR A 1 185 ? 1.494 11.172 8.391 1 98.25 185 THR A C 1
ATOM 1461 O O . THR A 1 185 ? 1.619 12.32 8.828 1 98.25 185 THR A O 1
ATOM 1464 N N . HIS A 1 186 ? 0.408 10.578 8.562 1 98.12 186 HIS A N 1
ATOM 1465 C CA . HIS A 1 186 ? -0.683 10.797 9.5 1 98.12 186 HIS A CA 1
ATOM 1466 C C . HIS A 1 186 ? -1.261 9.477 9.992 1 98.12 186 HIS A C 1
ATOM 1468 O O . HIS A 1 186 ? -2.152 8.906 9.359 1 98.12 186 HIS A O 1
ATOM 1474 N N . LEU A 1 187 ? -0.752 9 11.133 1 97.38 187 LEU A N 1
ATOM 1475 C CA . LEU A 1 187 ? -1.147 7.68 11.625 1 97.38 187 LEU A CA 1
ATOM 1476 C C . LEU A 1 187 ? -2.559 7.719 12.203 1 97.38 187 LEU A C 1
ATOM 1478 O O . LEU A 1 187 ? -3.129 8.797 12.391 1 97.38 187 LEU A O 1
ATOM 1482 N N . HIS A 1 188 ? -3.105 6.605 12.492 1 95.19 188 HIS A N 1
ATOM 1483 C CA . HIS A 1 188 ? -4.473 6.434 12.969 1 95.19 188 HIS A CA 1
ATOM 1484 C C . HIS A 1 188 ? -4.66 7.066 14.344 1 95.19 188 HIS A C 1
ATOM 1486 O O . HIS A 1 188 ? -3.811 6.918 15.227 1 95.19 188 HIS A O 1
ATOM 1492 N N . ALA A 1 189 ? -5.719 7.719 14.562 1 92.62 189 ALA A N 1
ATOM 1493 C CA . ALA A 1 189 ? -6.016 8.398 15.828 1 92.62 189 ALA A CA 1
ATOM 1494 C C . ALA A 1 189 ? -6.441 7.395 16.891 1 92.62 189 ALA A C 1
ATOM 1496 O O . ALA A 1 189 ? -6.84 6.273 16.578 1 92.62 189 ALA A O 1
ATOM 1497 N N . MET A 1 190 ? -6.402 7.797 18.109 1 88.75 190 MET A N 1
ATOM 1498 C CA . MET A 1 190 ? -6.77 6.938 19.219 1 88.75 190 MET A CA 1
ATOM 1499 C C . MET A 1 190 ? -8.273 7.004 19.484 1 88.75 190 MET A C 1
ATOM 1501 O O . MET A 1 190 ? -8.891 5.996 19.828 1 88.75 190 MET A O 1
ATOM 1505 N N . TYR A 1 191 ? -8.852 8.164 19.422 1 86.06 191 TYR A N 1
ATOM 1506 C CA . TYR A 1 191 ? -10.266 8.469 19.609 1 86.06 191 TYR A CA 1
ATOM 1507 C C . TYR A 1 191 ? -10.672 8.266 21.062 1 86.06 191 TYR A C 1
ATOM 1509 O O . TYR A 1 191 ? -11.852 8.039 21.359 1 86.06 191 TYR A O 1
ATOM 1517 N N . VAL A 1 192 ? -9.656 8.18 21.938 1 87.19 192 VAL A N 1
ATOM 1518 C CA . VAL A 1 192 ? -9.922 8.047 23.375 1 87.19 192 VAL A CA 1
ATOM 1519 C C . VAL A 1 192 ? -8.969 8.938 24.156 1 87.19 192 VAL A C 1
ATOM 1521 O O . VAL A 1 192 ? -7.895 9.305 23.656 1 87.19 192 VAL A O 1
ATOM 1524 N N . ASP A 1 193 ? -9.383 9.266 25.344 1 83.81 193 ASP A N 1
ATOM 1525 C CA . ASP A 1 193 ? -8.57 10.102 26.219 1 83.81 193 ASP A CA 1
ATOM 1526 C C . ASP A 1 193 ? -7.586 9.258 27.031 1 83.81 193 ASP A C 1
ATOM 1528 O O . ASP A 1 193 ? -6.465 9.695 27.297 1 83.81 193 ASP A O 1
ATOM 1532 N N . ASN A 1 194 ? -8.031 8.055 27.297 1 82.69 194 ASN A N 1
ATOM 1533 C CA . ASN A 1 194 ? -7.207 7.113 28.047 1 82.69 194 ASN A CA 1
ATOM 1534 C C . ASN A 1 194 ? -6.531 6.098 27.125 1 82.69 194 ASN A C 1
ATOM 1536 O O . ASN A 1 194 ? -7.207 5.301 26.469 1 82.69 194 ASN A O 1
ATOM 1540 N N . PRO A 1 195 ? -5.254 6.082 27.203 1 80.62 195 PRO A N 1
ATOM 1541 C CA . PRO A 1 195 ? -4.527 5.168 26.312 1 80.62 195 PRO A CA 1
ATOM 1542 C C . PRO A 1 195 ? -4.887 3.703 26.547 1 80.62 195 PRO A C 1
ATOM 1544 O O . PRO A 1 195 ? -4.785 2.881 25.641 1 80.62 195 PRO A O 1
ATOM 1547 N N . ASP A 1 196 ? -5.316 3.379 27.703 1 83.81 196 ASP A N 1
ATOM 1548 C CA . ASP A 1 196 ? -5.664 1.998 28.016 1 83.81 196 ASP A CA 1
ATOM 1549 C C . ASP A 1 196 ? -6.906 1.554 27.25 1 83.81 196 ASP A C 1
ATOM 1551 O O . ASP A 1 196 ? -7.148 0.356 27.078 1 83.81 196 ASP A O 1
ATOM 1555 N N . ASP A 1 197 ? -7.605 2.51 26.766 1 89.56 197 ASP A N 1
ATOM 1556 C CA . ASP A 1 197 ? -8.836 2.211 26.031 1 89.56 197 ASP A CA 1
ATOM 1557 C C . ASP A 1 197 ? -8.609 2.307 24.516 1 89.56 197 ASP A C 1
ATOM 1559 O O . ASP A 1 197 ? -9.562 2.299 23.75 1 89.56 197 ASP A O 1
ATOM 1563 N N . ASP A 1 198 ? -7.426 2.336 24.156 1 92.25 198 ASP A N 1
ATOM 1564 C CA . ASP A 1 198 ? -7.074 2.547 22.75 1 92.25 198 ASP A CA 1
ATOM 1565 C C . ASP A 1 198 ? -7.285 1.272 21.938 1 92.25 198 ASP A C 1
ATOM 1567 O O . ASP A 1 198 ? -6.379 0.44 21.844 1 92.25 198 ASP A O 1
ATOM 1571 N N . GLU A 1 199 ? -8.383 1.22 21.219 1 92.12 199 GLU A N 1
ATOM 1572 C CA . GLU A 1 199 ? -8.703 0.018 20.453 1 92.12 199 GLU A CA 1
ATOM 1573 C C . GLU A 1 199 ? -7.91 -0.036 19.156 1 92.12 199 GLU A C 1
ATOM 1575 O O . GLU A 1 199 ? -7.938 -1.045 18.453 1 92.12 199 GLU A O 1
ATOM 1580 N N . TYR A 1 200 ? -7.215 1.03 18.859 1 94.19 200 TYR A N 1
ATOM 1581 C CA . TYR A 1 200 ? -6.492 1.085 17.594 1 94.19 200 TYR A CA 1
ATOM 1582 C C . TYR A 1 200 ? -4.988 0.981 17.812 1 94.19 200 TYR A C 1
ATOM 1584 O O . TYR A 1 200 ? -4.199 1.227 16.891 1 94.19 200 TYR A O 1
ATOM 1592 N N . LEU A 1 201 ? -4.57 0.607 18.969 1 95.56 201 LEU A N 1
ATOM 1593 C CA . LEU A 1 201 ? -3.15 0.494 19.281 1 95.56 201 LEU A CA 1
ATOM 1594 C C . LEU A 1 201 ? -2.451 -0.442 18.297 1 95.56 201 LEU A C 1
ATOM 1596 O O . LEU A 1 201 ? -1.368 -0.13 17.797 1 95.56 201 LEU A O 1
ATOM 1600 N N . SER A 1 202 ? -3.055 -1.611 18.016 1 97.12 202 SER A N 1
ATOM 1601 C CA . SER A 1 202 ? -2.443 -2.584 17.125 1 97.12 202 SER A CA 1
ATOM 1602 C C . SER A 1 202 ? -2.363 -2.043 15.695 1 97.12 202 SER A C 1
ATOM 1604 O O . SER A 1 202 ? -1.409 -2.33 14.969 1 97.12 202 SER A O 1
ATOM 1606 N N . HIS A 1 203 ? -3.383 -1.267 15.266 1 96.56 203 HIS A N 1
ATOM 1607 C CA . HIS A 1 203 ? -3.355 -0.637 13.953 1 96.56 203 HIS A CA 1
ATOM 1608 C C . HIS A 1 203 ? -2.203 0.356 13.836 1 96.56 203 HIS A C 1
ATOM 1610 O O . HIS A 1 203 ? -1.439 0.322 12.875 1 96.56 203 HIS A O 1
ATOM 1616 N N . ARG A 1 204 ? -2.074 1.181 14.844 1 96.62 204 ARG A N 1
ATOM 1617 C CA . ARG A 1 204 ? -1.017 2.186 14.844 1 96.62 204 ARG A CA 1
ATOM 1618 C C . ARG A 1 204 ? 0.36 1.534 14.914 1 96.62 204 ARG A C 1
ATOM 1620 O O . ARG A 1 204 ? 1.323 2.045 14.336 1 96.62 204 ARG A O 1
ATOM 1627 N N . MET A 1 205 ? 0.452 0.433 15.648 1 97.56 205 MET A N 1
ATOM 1628 C CA . MET A 1 205 ? 1.718 -0.291 15.719 1 97.56 205 MET A CA 1
ATOM 1629 C C . MET A 1 205 ? 2.109 -0.832 14.352 1 97.56 205 MET A C 1
ATOM 1631 O O . MET A 1 205 ? 3.271 -0.736 13.945 1 97.56 205 MET A O 1
ATOM 1635 N N . GLY A 1 206 ? 1.132 -1.44 13.648 1 97.94 206 GLY A N 1
ATOM 1636 C CA . GLY A 1 206 ? 1.392 -1.89 12.289 1 97.94 206 GLY A CA 1
ATOM 1637 C C . GLY A 1 206 ? 1.82 -0.769 11.359 1 97.94 206 GLY A C 1
ATOM 1638 O O . GLY A 1 206 ? 2.752 -0.933 10.57 1 97.94 206 GLY A O 1
ATOM 1639 N N . GLN A 1 207 ? 1.18 0.353 11.5 1 98 207 GLN A N 1
ATOM 1640 C CA . GLN A 1 207 ? 1.495 1.518 10.68 1 98 207 GLN A CA 1
ATOM 1641 C C . GLN A 1 207 ? 2.891 2.051 11 1 98 207 GLN A C 1
ATOM 1643 O O . GLN A 1 207 ? 3.641 2.414 10.086 1 98 207 GLN A O 1
ATOM 1648 N N . ALA A 1 208 ? 3.207 2.102 12.289 1 98.06 208 ALA A N 1
ATOM 1649 C CA . ALA A 1 208 ? 4.535 2.543 12.703 1 98.06 208 ALA A CA 1
ATOM 1650 C C . ALA A 1 208 ? 5.617 1.625 12.141 1 98.06 208 ALA A C 1
ATOM 1652 O O . ALA A 1 208 ? 6.652 2.096 11.656 1 98.06 208 ALA A O 1
ATOM 1653 N N . PHE A 1 209 ? 5.367 0.35 12.18 1 97.81 209 PHE A N 1
ATOM 1654 C CA . PHE A 1 209 ? 6.324 -0.611 11.648 1 97.81 209 PHE A CA 1
ATOM 1655 C C . PHE A 1 209 ? 6.496 -0.429 10.141 1 97.81 209 PHE A C 1
ATOM 1657 O O . PHE A 1 209 ? 7.621 -0.413 9.641 1 97.81 209 PHE A O 1
ATOM 1664 N N . GLU A 1 210 ? 5.414 -0.371 9.461 1 98 210 GLU A N 1
ATOM 1665 C CA . GLU A 1 210 ? 5.484 -0.166 8.016 1 98 210 GLU A CA 1
ATOM 1666 C C . GLU A 1 210 ? 6.219 1.129 7.68 1 98 210 GLU A C 1
ATOM 1668 O O . GLU A 1 210 ? 6.973 1.185 6.703 1 98 210 GLU A O 1
ATOM 1673 N N . THR A 1 211 ? 5.957 2.18 8.438 1 98.25 211 THR A N 1
ATOM 1674 C CA . THR A 1 211 ? 6.66 3.441 8.242 1 98.25 211 THR A CA 1
ATOM 1675 C C . THR A 1 211 ? 8.164 3.26 8.438 1 98.25 211 THR A C 1
ATOM 1677 O O . THR A 1 211 ? 8.961 3.697 7.605 1 98.25 211 THR A O 1
ATOM 1680 N N . ALA A 1 212 ? 8.531 2.6 9.523 1 97 212 ALA A N 1
ATOM 1681 C CA . ALA A 1 212 ? 9.938 2.357 9.836 1 97 212 ALA A CA 1
ATOM 1682 C C . ALA A 1 212 ? 10.609 1.561 8.719 1 97 212 ALA A C 1
ATOM 1684 O O . ALA A 1 212 ? 11.695 1.931 8.25 1 97 212 ALA A O 1
ATOM 1685 N N . GLN A 1 213 ? 9.953 0.544 8.328 1 95.19 213 GLN A N 1
ATOM 1686 C CA . GLN A 1 213 ? 10.492 -0.306 7.277 1 95.19 213 GLN A CA 1
ATOM 1687 C C . GLN A 1 213 ? 10.633 0.465 5.969 1 95.19 213 GLN A C 1
ATOM 1689 O O . GLN A 1 213 ? 11.617 0.289 5.242 1 95.19 213 GLN A O 1
ATOM 1694 N N . PHE A 1 214 ? 9.664 1.259 5.688 1 97.31 214 PHE A N 1
ATOM 1695 C CA . PHE A 1 214 ? 9.672 2.055 4.465 1 97.31 214 PHE A CA 1
ATOM 1696 C C . PHE A 1 214 ? 10.844 3.029 4.457 1 97.31 214 PHE A C 1
ATOM 1698 O O . PHE A 1 214 ? 11.531 3.166 3.447 1 97.31 214 PHE A O 1
ATOM 1705 N N . ILE A 1 215 ? 11.078 3.662 5.52 1 96.88 215 ILE A N 1
ATOM 1706 C CA . ILE A 1 215 ? 12.188 4.602 5.645 1 96.88 215 ILE A CA 1
ATOM 1707 C C . ILE A 1 215 ? 13.516 3.857 5.508 1 96.88 215 ILE A C 1
ATOM 1709 O O . ILE A 1 215 ? 14.383 4.27 4.734 1 96.88 215 ILE A O 1
ATOM 1713 N N . ARG A 1 216 ? 13.664 2.766 6.172 1 93.44 216 ARG A N 1
ATOM 1714 C CA . ARG A 1 216 ? 14.883 1.969 6.105 1 93.44 216 ARG A CA 1
ATOM 1715 C C . ARG A 1 216 ? 15.18 1.536 4.672 1 93.44 216 ARG A C 1
ATOM 1717 O O . ARG A 1 216 ? 16.344 1.451 4.27 1 93.44 216 ARG A O 1
ATOM 1724 N N . ALA A 1 217 ? 14.141 1.318 3.99 1 93.56 217 ALA A N 1
ATOM 1725 C CA . ALA A 1 217 ? 14.289 0.752 2.652 1 93.56 217 ALA A CA 1
ATOM 1726 C C . ALA A 1 217 ? 14.547 1.847 1.62 1 93.56 217 ALA A C 1
ATOM 1728 O O . ALA A 1 217 ? 15.141 1.592 0.572 1 93.56 217 ALA A O 1
ATOM 1729 N N . THR A 1 218 ? 14.133 3.088 1.896 1 94.75 218 THR A N 1
ATOM 1730 C CA . THR A 1 218 ? 14.07 4.051 0.802 1 94.75 218 THR A CA 1
ATOM 1731 C C . THR A 1 218 ? 14.984 5.238 1.074 1 94.75 218 THR A C 1
ATOM 1733 O O . THR A 1 218 ? 15.414 5.93 0.145 1 94.75 218 THR A O 1
ATOM 1736 N N . ALA A 1 219 ? 15.281 5.566 2.309 1 93.69 219 ALA A N 1
ATOM 1737 C CA . ALA A 1 219 ? 16.094 6.738 2.635 1 93.69 219 ALA A CA 1
ATOM 1738 C C . ALA A 1 219 ? 17.484 6.625 2.02 1 93.69 219 ALA A C 1
ATOM 1740 O O . ALA A 1 219 ? 18.094 5.555 2.037 1 93.69 219 ALA A O 1
ATOM 1741 N N . ARG A 1 220 ? 18 7.75 1.493 1 89.69 220 ARG A N 1
ATOM 1742 C CA . ARG A 1 220 ? 19.312 7.68 0.874 1 89.69 220 ARG A CA 1
ATOM 1743 C C . ARG A 1 220 ? 19.984 9.047 0.858 1 89.69 220 ARG A C 1
ATOM 1745 O O . ARG A 1 220 ? 21.156 9.172 0.475 1 89.69 220 ARG A O 1
ATOM 1752 N N . ALA A 1 221 ? 19.266 10.125 1.17 1 90.31 221 ALA A N 1
ATOM 1753 C CA . ALA A 1 221 ? 19.844 11.469 1.206 1 90.31 221 ALA A CA 1
ATOM 1754 C C . ALA A 1 221 ? 20.594 11.711 2.512 1 90.31 221 ALA A C 1
ATOM 1756 O O . ALA A 1 221 ? 20.312 11.062 3.523 1 90.31 221 ALA A O 1
ATOM 1757 N N . PRO A 1 222 ? 21.547 12.633 2.475 1 89.69 222 PRO A N 1
ATOM 1758 C CA . PRO A 1 222 ? 22.312 12.914 3.695 1 89.69 222 PRO A CA 1
ATOM 1759 C C . PRO A 1 222 ? 21.406 13.352 4.855 1 89.69 222 PRO A C 1
ATOM 1761 O O . PRO A 1 222 ? 21.734 13.094 6.02 1 89.69 222 PRO A O 1
ATOM 1764 N N . LEU A 1 223 ? 20.312 14.031 4.559 1 94.38 223 LEU A N 1
ATOM 1765 C CA . LEU A 1 223 ? 19.344 14.453 5.566 1 94.38 223 LEU A CA 1
ATOM 1766 C C . LEU A 1 223 ? 18 13.797 5.324 1 94.38 223 LEU A C 1
ATOM 1768 O O . LEU A 1 223 ? 17.453 13.859 4.215 1 94.38 223 LEU A O 1
ATOM 1772 N N . VAL A 1 224 ? 17.594 13.109 6.348 1 96.5 224 VAL A N 1
ATOM 1773 C CA . VAL A 1 224 ? 16.266 12.508 6.363 1 96.5 224 VAL A CA 1
ATOM 1774 C C . VAL A 1 224 ? 15.391 13.219 7.387 1 96.5 224 VAL A C 1
ATOM 1776 O O . VAL A 1 224 ? 15.742 13.305 8.562 1 96.5 224 VAL A O 1
ATO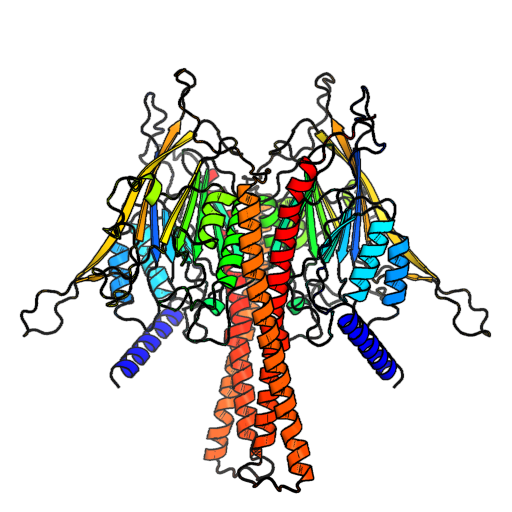M 1779 N N . VAL A 1 225 ? 14.273 13.781 6.938 1 98.44 225 VAL A N 1
ATOM 1780 C CA . VAL A 1 225 ? 13.305 14.422 7.816 1 98.44 225 VAL A CA 1
ATOM 1781 C C . VAL A 1 225 ? 11.984 13.664 7.77 1 98.44 225 VAL A C 1
ATOM 1783 O O . VAL A 1 225 ? 11.469 13.375 6.688 1 98.44 225 VAL A O 1
ATOM 1786 N N . VAL A 1 226 ? 11.484 13.273 8.906 1 98.75 226 VAL A N 1
ATOM 1787 C CA . VAL A 1 226 ? 10.203 12.586 9.031 1 98.75 226 VAL A CA 1
ATOM 1788 C C . VAL A 1 226 ? 9.242 13.438 9.867 1 98.75 226 VAL A C 1
ATOM 1790 O O . VAL A 1 226 ? 9.531 13.742 11.031 1 98.75 226 VAL A O 1
ATOM 1793 N N . MET A 1 227 ? 8.125 13.836 9.273 1 98.44 227 MET A N 1
ATOM 1794 C CA . MET A 1 227 ? 7.285 14.742 10.047 1 98.44 227 MET A CA 1
ATOM 1795 C C . MET A 1 227 ? 5.809 14.461 9.789 1 98.44 227 MET A C 1
ATOM 1797 O O . MET A 1 227 ? 5.453 13.875 8.766 1 98.44 227 MET A O 1
ATOM 1801 N N . GLY A 1 228 ? 4.922 14.781 10.75 1 98.62 228 GLY A N 1
ATOM 1802 C CA . GLY A 1 228 ? 3.48 14.609 10.672 1 98.62 228 GLY A CA 1
ATOM 1803 C C . GLY A 1 228 ? 2.826 14.43 12.023 1 98.62 228 GLY A C 1
ATOM 1804 O O . GLY A 1 228 ? 3.43 14.727 13.055 1 98.62 228 GLY A O 1
ATOM 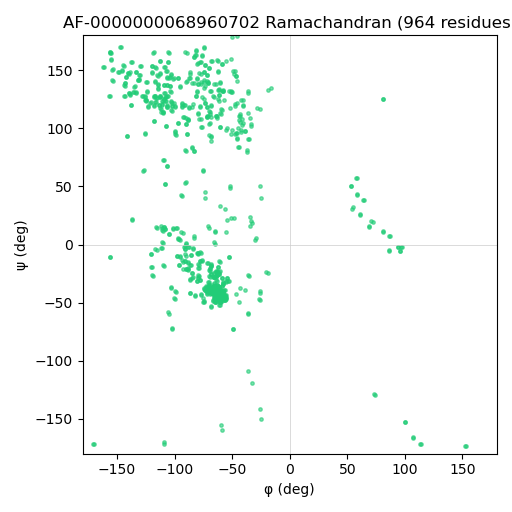1805 N N . ASP A 1 229 ? 1.552 14.141 12 1 98.44 229 ASP A N 1
ATOM 1806 C CA . ASP A 1 229 ? 0.77 13.727 13.156 1 98.44 229 ASP A CA 1
ATOM 1807 C C . ASP A 1 229 ? 0.823 12.211 13.336 1 98.44 229 ASP A C 1
ATOM 1809 O O . ASP A 1 229 ? 0.155 11.469 12.609 1 98.44 229 ASP A O 1
ATOM 1813 N N . PHE A 1 230 ? 1.562 11.773 14.344 1 97.75 230 PHE A N 1
ATOM 1814 C CA . PHE A 1 230 ? 1.788 10.336 14.516 1 97.75 230 PHE A CA 1
ATOM 1815 C C . PHE A 1 230 ? 0.75 9.734 15.445 1 97.75 230 PHE A C 1
ATOM 1817 O O . PHE A 1 230 ? 0.637 8.508 15.555 1 97.75 230 PHE A O 1
ATOM 1824 N N . ASN A 1 231 ? 0.048 10.562 16.156 1 95.81 231 ASN A N 1
ATOM 1825 C CA . ASN A 1 231 ? -0.999 10.125 17.078 1 95.81 231 ASN A CA 1
ATOM 1826 C C . ASN A 1 231 ? -0.47 9.117 18.078 1 95.81 231 ASN A C 1
ATOM 1828 O O . ASN A 1 231 ? -1.16 8.148 18.422 1 95.81 231 ASN A O 1
ATOM 1832 N N . CYS A 1 232 ? 0.771 9.266 18.422 1 92.75 232 CYS A N 1
ATOM 1833 C CA . CYS A 1 232 ? 1.395 8.422 19.422 1 92.75 232 CYS A CA 1
ATOM 1834 C C . CYS A 1 232 ? 2.193 9.258 20.422 1 92.75 232 CYS A C 1
ATOM 1836 O O . CYS A 1 232 ? 2.771 10.281 20.047 1 92.75 232 CYS A O 1
ATOM 1838 N N . TRP A 1 233 ? 2.234 8.766 21.641 1 90.56 233 TRP A N 1
ATOM 1839 C CA . TRP A 1 233 ? 3.023 9.445 22.672 1 90.56 233 TRP A CA 1
ATOM 1840 C C . TRP A 1 233 ? 4.508 9.156 22.5 1 90.56 233 TRP A C 1
ATOM 1842 O O . TRP A 1 233 ? 4.883 8.133 21.906 1 90.56 233 TRP A O 1
ATOM 1852 N N . PRO A 1 234 ? 5.379 10.016 23.016 1 89.88 234 PRO A N 1
ATOM 1853 C CA . PRO A 1 234 ? 6.82 9.906 22.781 1 89.88 234 PRO A CA 1
ATOM 1854 C C . PRO A 1 234 ? 7.402 8.578 23.25 1 89.88 234 PRO A C 1
ATOM 1856 O O . PRO A 1 234 ? 8.359 8.07 22.656 1 89.88 234 PRO A O 1
ATOM 1859 N N . ASN A 1 235 ? 6.855 7.93 24.25 1 88.25 235 ASN A N 1
ATOM 1860 C CA . ASN A 1 235 ? 7.457 6.727 24.812 1 88.25 235 ASN A CA 1
ATOM 1861 C C . ASN A 1 235 ? 6.629 5.484 24.5 1 88.25 235 ASN A C 1
ATOM 1863 O O . ASN A 1 235 ? 6.828 4.43 25.094 1 88.25 235 ASN A O 1
ATOM 1867 N N . SER A 1 236 ? 5.719 5.652 23.625 1 91.81 236 SER A N 1
ATOM 1868 C CA . SER A 1 236 ? 4.969 4.488 23.172 1 91.81 236 SER A CA 1
ATOM 1869 C C . SER A 1 236 ? 5.852 3.543 22.359 1 91.81 236 SER A C 1
ATOM 1871 O O . SER A 1 236 ? 6.879 3.953 21.812 1 91.81 236 SER A O 1
ATOM 1873 N N . VAL A 1 237 ? 5.488 2.287 22.266 1 93.19 237 VAL A N 1
ATOM 1874 C CA . VAL A 1 237 ? 6.223 1.297 21.484 1 93.19 237 VAL A CA 1
ATOM 1875 C C . VAL A 1 237 ? 6.246 1.713 20.016 1 93.19 237 VAL A C 1
ATOM 1877 O O . VAL A 1 237 ? 7.262 1.555 19.328 1 93.19 237 VAL A O 1
ATOM 1880 N N . SER A 1 238 ? 5.148 2.268 19.547 1 94.69 238 SER A N 1
ATOM 1881 C CA . SER A 1 238 ? 5.051 2.725 18.172 1 94.69 238 SER A CA 1
ATOM 1882 C C . SER A 1 238 ? 6.098 3.793 17.859 1 94.69 238 SER A C 1
ATOM 1884 O O . SER A 1 238 ? 6.773 3.732 16.828 1 94.69 238 SER A O 1
ATOM 1886 N N . MET A 1 239 ? 6.242 4.723 18.734 1 94.12 239 MET A N 1
ATOM 1887 C CA . MET A 1 239 ? 7.223 5.785 18.531 1 94.12 239 MET A CA 1
ATOM 1888 C C . MET A 1 239 ? 8.641 5.254 18.672 1 94.12 239 MET A C 1
ATOM 1890 O O . MET A 1 239 ? 9.547 5.68 17.953 1 94.12 239 MET A O 1
ATOM 1894 N N . CYS A 1 240 ? 8.844 4.336 19.547 1 94.12 240 CYS A N 1
ATOM 1895 C CA . CYS A 1 240 ? 10.156 3.73 19.719 1 94.12 240 CYS A CA 1
ATOM 1896 C C . CYS A 1 240 ? 10.586 2.984 18.453 1 94.12 240 CYS A C 1
ATOM 1898 O O . CYS A 1 240 ? 11.773 2.947 18.125 1 94.12 240 CYS A O 1
ATOM 1900 N N . MET A 1 241 ? 9.602 2.412 17.812 1 93.38 241 MET A N 1
ATOM 1901 C CA . MET A 1 241 ? 9.898 1.74 16.562 1 93.38 241 MET A CA 1
ATOM 1902 C C . MET A 1 241 ? 10.562 2.697 15.57 1 93.38 241 MET A C 1
ATOM 1904 O O . MET A 1 241 ? 11.531 2.334 14.898 1 93.38 241 MET A O 1
ATOM 1908 N N . LEU A 1 242 ? 10.125 3.908 15.531 1 93.06 242 LEU A N 1
ATOM 1909 C CA . LEU A 1 242 ? 10.688 4.906 14.625 1 93.06 242 LEU A CA 1
ATOM 1910 C C . LEU A 1 242 ? 12.016 5.43 15.148 1 93.06 242 LEU A C 1
ATOM 1912 O O . LEU A 1 242 ? 12.992 5.516 14.406 1 93.06 242 LEU A O 1
ATOM 1916 N N . ARG A 1 243 ? 12.117 5.695 16.375 1 92.69 243 ARG A N 1
ATOM 1917 C CA . ARG A 1 243 ? 13.289 6.332 16.953 1 92.69 243 ARG A CA 1
ATOM 1918 C C . ARG A 1 243 ? 14.453 5.355 17.047 1 92.69 243 ARG A C 1
ATOM 1920 O O . ARG A 1 243 ? 15.609 5.727 16.797 1 92.69 243 ARG A O 1
ATOM 1927 N N . SER A 1 244 ? 14.148 4.102 17.375 1 89.75 244 SER A N 1
ATOM 1928 C CA . SER A 1 244 ? 15.219 3.148 17.641 1 89.75 244 SER A CA 1
ATOM 1929 C C . SER A 1 244 ? 15.469 2.25 16.422 1 89.75 244 SER A C 1
ATOM 1931 O O . SER A 1 244 ? 16.609 2.098 15.992 1 89.75 244 SER A O 1
ATOM 1933 N N . PHE A 1 245 ? 14.422 1.749 15.891 1 89.38 245 PHE A N 1
ATOM 1934 C CA . PHE A 1 245 ? 14.57 0.795 14.797 1 89.38 245 PHE A CA 1
ATOM 1935 C C . PHE A 1 245 ? 15.078 1.487 13.539 1 89.38 245 PHE A C 1
ATOM 1937 O O . PHE A 1 245 ? 15.75 0.868 12.719 1 89.38 245 PHE A O 1
ATOM 1944 N N . VAL A 1 246 ? 14.82 2.791 13.352 1 92.06 246 VAL A N 1
ATOM 1945 C CA . VAL A 1 246 ? 15.32 3.568 12.219 1 92.06 246 VAL A CA 1
ATOM 1946 C C . VAL A 1 246 ? 16.344 4.586 12.703 1 92.06 246 VAL A C 1
ATOM 1948 O O . VAL A 1 246 ? 16.938 5.312 11.906 1 92.06 246 VAL A O 1
ATOM 1951 N N . SER A 1 247 ? 16.594 4.695 13.984 1 90.25 247 SER A N 1
ATOM 1952 C CA . SER A 1 247 ? 17.531 5.609 14.609 1 90.25 247 SER A CA 1
ATOM 1953 C C . SER A 1 247 ? 17.203 7.062 14.273 1 90.25 247 SER A C 1
ATOM 1955 O O . SER A 1 247 ? 18.078 7.832 13.883 1 90.25 247 SER A O 1
ATOM 1957 N N . LEU A 1 248 ? 15.992 7.363 14.312 1 95.44 248 LEU A N 1
ATOM 1958 C CA . LEU A 1 248 ? 15.57 8.75 14.125 1 95.44 248 LEU A CA 1
ATOM 1959 C C . LEU A 1 248 ? 15.672 9.523 15.43 1 95.44 248 LEU A C 1
ATOM 1961 O O . LEU A 1 248 ? 15.336 9 16.5 1 95.44 248 LEU A O 1
ATOM 1965 N N . ARG A 1 249 ? 16.141 10.727 15.32 1 95.81 249 ARG A N 1
ATOM 1966 C CA . ARG A 1 249 ? 16.156 11.625 16.469 1 95.81 249 ARG A CA 1
ATOM 1967 C C . ARG A 1 249 ? 14.922 12.523 16.484 1 95.81 249 ARG A C 1
ATOM 1969 O O . ARG A 1 249 ? 14.508 13.023 15.438 1 95.81 249 ARG A O 1
ATOM 1976 N N . ASP A 1 250 ? 14.359 12.648 17.641 1 96.38 250 ASP A N 1
ATOM 1977 C CA . ASP A 1 250 ? 13.258 13.586 17.844 1 96.38 250 ASP A CA 1
ATOM 1978 C C . ASP A 1 250 ? 13.773 15.016 17.969 1 96.38 250 ASP A C 1
ATOM 1980 O O . ASP A 1 250 ? 14.5 15.344 18.922 1 96.38 250 ASP A O 1
ATOM 1984 N N . ALA A 1 251 ? 13.359 15.852 17.078 1 97.69 251 ALA A N 1
ATOM 1985 C CA . ALA A 1 251 ? 13.898 17.203 17.031 1 97.69 251 ALA A CA 1
ATOM 1986 C C . ALA A 1 251 ? 13.594 17.969 18.312 1 97.69 251 ALA A C 1
ATOM 1988 O O . ALA A 1 251 ? 14.438 18.703 18.812 1 97.69 251 ALA A O 1
ATOM 1989 N N . TRP A 1 252 ? 12.352 17.828 18.828 1 96.44 252 TRP A N 1
ATOM 1990 C CA . TRP A 1 252 ? 11.992 18.516 20.062 1 96.44 252 TRP A CA 1
ATOM 1991 C C . TRP A 1 252 ? 12.883 18.062 21.219 1 96.44 252 TRP A C 1
ATOM 1993 O O . TRP A 1 252 ? 13.461 18.891 21.922 1 96.44 252 TRP A O 1
ATOM 2003 N N . ASP A 1 253 ? 13.016 16.781 21.375 1 93.44 253 ASP A N 1
ATOM 2004 C CA . ASP A 1 253 ? 13.82 16.234 22.453 1 93.44 253 ASP A CA 1
ATOM 2005 C C . ASP A 1 253 ? 15.289 16.625 22.297 1 93.44 253 ASP A C 1
ATOM 2007 O O . ASP A 1 253 ? 15.992 16.828 23.297 1 93.44 253 ASP A O 1
ATOM 2011 N N . TYR A 1 254 ? 15.688 16.641 21.078 1 94 254 TYR A N 1
ATOM 2012 C CA . TYR A 1 254 ? 17.078 16.984 20.781 1 94 254 TYR A CA 1
ATOM 2013 C C . TYR A 1 254 ? 17.375 18.422 21.234 1 94 254 TYR A C 1
ATOM 2015 O O . TYR A 1 254 ? 18.453 18.688 21.781 1 94 254 TYR A O 1
ATOM 2023 N N . CYS A 1 255 ? 16.5 19.312 21.016 1 94.88 255 CYS A N 1
ATOM 2024 C CA . CYS A 1 255 ? 16.719 20.719 21.312 1 94.88 255 CYS A CA 1
ATOM 2025 C C . CYS A 1 255 ? 16.312 21.047 22.75 1 94.88 255 CYS A C 1
ATOM 2027 O O . CYS A 1 255 ? 16.719 22.078 23.281 1 94.88 255 CYS A O 1
ATOM 2029 N N . HIS A 1 256 ? 15.477 20.203 23.344 1 91.81 256 HIS A N 1
ATOM 2030 C CA . HIS A 1 256 ? 14.992 20.438 24.703 1 91.81 256 HIS A CA 1
ATOM 2031 C C . HIS A 1 256 ? 15.234 19.219 25.594 1 91.81 256 HIS A C 1
ATOM 2033 O O . HIS A 1 256 ? 14.289 18.609 26.094 1 91.81 256 HIS A O 1
ATOM 2039 N N . PRO A 1 257 ? 16.516 18.938 25.75 1 81.88 257 PRO A N 1
ATOM 2040 C CA . PRO A 1 257 ? 16.797 17.734 26.562 1 81.88 257 PRO A CA 1
ATOM 2041 C C . PRO A 1 257 ? 16.219 17.828 27.969 1 81.88 257 PRO A C 1
ATOM 2043 O O . PRO A 1 257 ? 16.188 18.922 28.562 1 81.88 257 PRO A O 1
ATOM 2046 N N . THR A 1 258 ? 15.305 16.984 28.281 1 67.44 258 THR A N 1
ATOM 2047 C CA . THR A 1 258 ? 14.766 16.969 29.641 1 67.44 258 THR A CA 1
ATOM 2048 C C . THR A 1 258 ? 15.875 16.672 30.656 1 67.44 258 THR A C 1
ATOM 2050 O O . THR A 1 258 ? 16.672 15.766 30.453 1 67.44 258 THR A O 1
ATOM 2053 N N . SER A 1 259 ? 16.422 17.688 31.375 1 52.91 259 SER A N 1
ATOM 2054 C CA . SER A 1 259 ? 17.359 17.469 32.469 1 52.91 259 SER A CA 1
ATOM 2055 C C . SER A 1 259 ? 16.891 16.344 33.375 1 52.91 259 SER A C 1
ATOM 2057 O O . SER A 1 259 ? 15.695 16.234 33.688 1 52.91 259 SER A O 1
ATOM 2059 N N . GLU A 1 260 ? 17.516 15.219 33.312 1 49.09 260 GLU A N 1
ATOM 2060 C CA . GLU A 1 260 ? 17.281 14.172 34.312 1 49.09 260 GLU A CA 1
ATOM 2061 C C . GLU A 1 260 ? 16.828 14.766 35.656 1 49.09 260 GLU A C 1
ATOM 2063 O O . GLU A 1 260 ? 16.156 14.102 36.438 1 49.09 260 GLU A O 1
ATOM 2068 N N . SER A 1 261 ? 17.516 15.781 36.094 1 43.75 261 SER A N 1
ATOM 2069 C CA . SER A 1 261 ? 17.391 16.312 37.438 1 43.75 261 SER A CA 1
ATOM 2070 C C . SER A 1 261 ? 16.047 17 37.625 1 43.75 261 SER A C 1
ATOM 2072 O O . SER A 1 261 ? 15.766 17.562 38.688 1 43.75 261 SER A O 1
ATOM 2074 N N . ARG A 1 262 ? 15.508 17.375 36.562 1 43.88 262 ARG A N 1
ATOM 2075 C CA . ARG A 1 262 ? 14.328 18.172 36.906 1 43.88 262 ARG A CA 1
ATOM 2076 C C . ARG A 1 262 ? 13.344 17.344 37.75 1 43.88 262 ARG A C 1
ATOM 2078 O O . ARG A 1 262 ? 13.242 16.125 37.562 1 43.88 262 ARG A O 1
ATOM 2085 N N . ASP A 1 263 ? 12.891 17.922 38.812 1 41.75 263 ASP A N 1
ATOM 2086 C CA . ASP A 1 263 ? 11.93 17.391 39.781 1 41.75 263 ASP A CA 1
ATOM 2087 C C . ASP A 1 263 ? 10.781 16.672 39.062 1 41.75 263 ASP A C 1
ATOM 2089 O O . ASP A 1 263 ? 10.125 17.25 38.219 1 41.75 263 ASP A O 1
ATOM 2093 N N . ALA A 1 264 ? 10.797 15.305 38.938 1 46.09 264 ALA A N 1
ATOM 2094 C CA . ALA A 1 264 ? 9.789 14.359 38.469 1 46.09 264 ALA A CA 1
ATOM 2095 C C . ALA A 1 264 ? 8.391 14.969 38.531 1 46.09 264 ALA A C 1
ATOM 2097 O O . ALA A 1 264 ? 7.453 14.453 37.906 1 46.09 264 ALA A O 1
ATOM 2098 N N . ALA A 1 265 ? 8.172 15.953 39.375 1 46.41 265 ALA A N 1
ATOM 2099 C CA . ALA A 1 265 ? 6.848 16.375 39.812 1 46.41 265 ALA A CA 1
ATOM 2100 C C . ALA A 1 265 ? 6.219 17.344 38.812 1 46.41 265 ALA A C 1
ATOM 2102 O O . ALA A 1 265 ? 5.004 17.562 38.844 1 46.41 265 ALA A O 1
ATOM 2103 N N . VAL A 1 266 ? 7.035 18.141 38.031 1 49.78 266 VAL A N 1
ATOM 2104 C CA . VAL A 1 266 ? 6.316 19.094 37.219 1 49.78 266 VAL A CA 1
ATOM 2105 C C . VAL A 1 266 ? 6.203 18.547 35.781 1 49.78 266 VAL A C 1
ATOM 2107 O O . VAL A 1 266 ? 7.215 18.312 35.125 1 49.78 266 VAL A O 1
ATOM 2110 N N . GLU A 1 267 ? 5.105 17.922 35.531 1 60.94 267 GLU A N 1
ATOM 2111 C CA . GLU A 1 267 ? 4.773 17.391 34.219 1 60.94 267 GLU A CA 1
ATOM 2112 C C . GLU A 1 267 ? 5.055 18.438 33.125 1 60.94 267 GLU A C 1
ATOM 2114 O O . GLU A 1 267 ? 4.535 19.547 33.188 1 60.94 267 GLU A O 1
ATOM 2119 N N . ASP A 1 268 ? 6.188 18.484 32.406 1 71.5 268 ASP A N 1
ATOM 2120 C CA . ASP A 1 268 ? 6.578 19.375 31.328 1 71.5 268 ASP A CA 1
ATOM 2121 C C . ASP A 1 268 ? 5.766 19.094 30.078 1 71.5 268 ASP A C 1
ATOM 2123 O O . ASP A 1 268 ? 5.922 18.031 29.453 1 71.5 268 ASP A O 1
ATOM 2127 N N . TRP A 1 269 ? 4.812 20.031 29.891 1 83.81 269 TRP A N 1
ATOM 2128 C CA . TRP A 1 269 ? 3.939 19.906 28.734 1 83.81 269 TRP A CA 1
ATOM 2129 C C . TRP A 1 269 ? 4.422 20.797 27.594 1 83.81 269 TRP A C 1
ATOM 2131 O O . TRP A 1 269 ? 3.697 21 26.609 1 83.81 269 TRP A O 1
ATOM 2141 N N . SER A 1 270 ? 5.664 21.297 27.688 1 86.44 270 SER A N 1
ATOM 2142 C CA . SER A 1 270 ? 6.152 22.297 26.75 1 86.44 270 SER A CA 1
ATOM 2143 C C . SER A 1 270 ? 6.215 21.75 25.328 1 86.44 270 SER A C 1
ATOM 2145 O O . SER A 1 270 ? 6.078 22.5 24.359 1 86.44 270 SER A O 1
ATOM 2147 N N . GLY A 1 271 ? 6.289 20.531 25.141 1 92.75 271 GLY A N 1
ATOM 2148 C CA . GLY A 1 271 ? 6.395 19.969 23.812 1 92.75 271 GLY A CA 1
ATOM 2149 C C . GLY A 1 271 ? 5.105 19.328 23.328 1 92.75 271 GLY A C 1
ATOM 2150 O O . GLY A 1 271 ? 5.055 18.766 22.234 1 92.75 271 GLY A O 1
ATOM 2151 N N . CYS A 1 272 ? 4.039 19.547 24.109 1 95.88 272 CYS A N 1
ATOM 2152 C CA . CYS A 1 272 ? 2.764 18.922 23.766 1 95.88 272 CYS A CA 1
ATOM 2153 C C . CYS A 1 272 ? 2.055 19.719 22.672 1 95.88 272 CYS A C 1
ATOM 2155 O O . CYS A 1 272 ? 2.094 20.953 22.672 1 95.88 272 CYS A O 1
ATOM 2157 N N . THR A 1 273 ? 1.395 19.016 21.781 1 97.88 273 THR A N 1
ATOM 2158 C CA . THR A 1 273 ? 0.792 19.656 20.625 1 97.88 273 THR A CA 1
ATOM 2159 C C . THR A 1 273 ? -0.727 19.5 20.641 1 97.88 273 THR A C 1
ATOM 2161 O O . THR A 1 273 ? -1.424 20.047 19.781 1 97.88 273 THR A O 1
ATOM 2164 N N . PHE A 1 274 ? -1.316 18.797 21.578 1 96.69 274 PHE A N 1
ATOM 2165 C CA . PHE A 1 274 ? -2.744 18.5 21.656 1 96.69 274 PHE A CA 1
ATOM 2166 C C . PHE A 1 274 ? -3.225 18.516 23.109 1 96.69 274 PHE A C 1
ATOM 2168 O O . PHE A 1 274 ? -2.549 17.984 23.984 1 96.69 274 PHE A O 1
ATOM 2175 N N . GLY A 1 275 ? -4.336 19.109 23.328 1 94.75 275 GLY A N 1
ATOM 2176 C CA . GLY A 1 275 ? -4.977 19.047 24.625 1 94.75 275 GLY A CA 1
ATOM 2177 C C . GLY A 1 275 ? -4.379 20.031 25.625 1 94.75 275 GLY A C 1
ATOM 2178 O O . GLY A 1 275 ? -4.605 19.906 26.828 1 94.75 275 GLY A O 1
ATOM 2179 N N . THR A 1 276 ? -3.535 20.984 25.203 1 94.94 276 THR A N 1
ATOM 2180 C CA . THR A 1 276 ? -2.934 21.969 26.078 1 94.94 276 THR A CA 1
ATOM 2181 C C . THR A 1 276 ? -3.959 23.031 26.5 1 94.94 276 THR A C 1
ATOM 2183 O O . THR A 1 276 ? -4.91 23.297 25.766 1 94.94 276 THR A O 1
ATOM 2186 N N . PRO A 1 277 ? -3.768 23.625 27.578 1 93.12 277 PRO A N 1
ATOM 2187 C CA . PRO A 1 277 ? -4.758 24.562 28.094 1 93.12 277 PRO A CA 1
ATOM 2188 C C . PRO A 1 277 ? -4.953 25.766 27.188 1 93.12 277 PRO A C 1
ATOM 2190 O O . PRO A 1 277 ? -6.023 26.391 27.188 1 93.12 277 PRO A O 1
ATOM 2193 N N . ASP A 1 278 ? -3.979 26.109 26.438 1 92.88 278 ASP A N 1
ATOM 2194 C CA . ASP A 1 278 ? -4.066 27.281 25.594 1 92.88 278 ASP A CA 1
ATOM 2195 C C . ASP A 1 278 ? -4.766 26.953 24.266 1 92.88 278 ASP A C 1
ATOM 2197 O O . ASP A 1 278 ? -5.02 27.859 23.469 1 92.88 278 ASP A O 1
ATOM 2201 N N . ASN A 1 279 ? -5.098 25.75 24.062 1 95.69 279 ASN A N 1
ATOM 2202 C CA . ASN A 1 279 ? -5.848 25.359 22.875 1 95.69 279 ASN A CA 1
ATOM 2203 C C . ASN A 1 279 ? -7.293 25 23.203 1 95.69 279 ASN A C 1
ATOM 2205 O O . ASN A 1 279 ? -7.578 23.875 23.625 1 95.69 279 ASN A O 1
ATOM 2209 N N . ALA A 1 280 ? -8.195 25.891 22.938 1 93.62 280 ALA A N 1
ATOM 2210 C CA . ALA A 1 280 ? -9.586 25.766 23.359 1 93.62 280 ALA A CA 1
ATOM 2211 C C . ALA A 1 280 ? -10.281 24.641 22.594 1 93.62 280 ALA A C 1
ATOM 2213 O O . ALA A 1 280 ? -11.312 24.125 23.031 1 93.62 280 ALA A O 1
ATOM 2214 N N . PHE A 1 281 ? -9.742 24.25 21.438 1 94.69 281 PHE A N 1
ATOM 2215 C CA . PHE A 1 281 ? -10.398 23.234 20.625 1 94.69 281 PHE A CA 1
ATOM 2216 C C . PHE A 1 281 ? -10.117 21.828 21.156 1 94.69 281 PHE A C 1
ATOM 2218 O O . PHE A 1 281 ? -10.914 20.922 20.969 1 94.69 281 PHE A O 1
ATOM 2225 N N . SER A 1 282 ? -8.977 21.625 21.812 1 95.06 282 SER A N 1
ATOM 2226 C CA . SER A 1 282 ? -8.633 20.266 22.188 1 95.06 282 SER A CA 1
ATOM 2227 C C . SER A 1 282 ? -8.469 20.141 23.703 1 95.06 282 SER A C 1
ATOM 2229 O O . SER A 1 282 ? -8.422 19.031 24.234 1 95.06 282 SER A O 1
ATOM 2231 N N . TYR A 1 283 ? -8.477 21.172 24.453 1 94.62 283 TYR A N 1
ATOM 2232 C CA . TYR A 1 283 ? -8.312 21.141 25.891 1 94.62 283 TYR A CA 1
ATOM 2233 C C . TYR A 1 283 ? -9.516 20.5 26.562 1 94.62 283 TYR A C 1
ATOM 2235 O O . TYR A 1 283 ? -10.664 20.812 26.234 1 94.62 283 TYR A O 1
ATOM 2243 N N . LYS A 1 284 ? -9.227 19.594 27.438 1 92.94 284 LYS A N 1
ATOM 2244 C CA . LYS A 1 284 ? -10.227 18.984 28.312 1 92.94 284 LYS A CA 1
ATOM 2245 C C . LYS A 1 284 ? -9.75 18.938 29.766 1 92.94 284 LYS A C 1
ATOM 2247 O O . LYS A 1 284 ? -8.641 18.469 30.031 1 92.94 284 LYS A O 1
ATOM 2252 N N . GLU A 1 285 ? -10.594 19.375 30.562 1 92.56 285 GLU A N 1
ATOM 2253 C CA . GLU A 1 285 ? -10.242 19.375 31.984 1 92.56 285 GLU A CA 1
ATOM 2254 C C . GLU A 1 285 ? -9.992 17.953 32.469 1 92.56 285 GLU A C 1
ATOM 2256 O O . GLU A 1 285 ? -10.781 17.047 32.219 1 92.56 285 GLU A O 1
ATOM 2261 N N . GLY A 1 286 ? -8.961 17.797 33.156 1 90.44 286 GLY A N 1
ATOM 2262 C CA . GLY A 1 286 ? -8.664 16.5 33.75 1 90.44 286 GLY A CA 1
ATOM 2263 C C . GLY A 1 286 ? -7.918 15.57 32.844 1 90.44 286 GLY A C 1
ATOM 2264 O O . GLY A 1 286 ? -7.516 14.477 33.219 1 90.44 286 GLY A O 1
ATOM 2265 N N . ILE A 1 287 ? -7.75 16.016 31.641 1 91.75 287 ILE A N 1
ATOM 2266 C CA . ILE A 1 287 ? -7.027 15.18 30.688 1 91.75 287 ILE A CA 1
ATOM 2267 C C . ILE A 1 287 ? -5.656 15.789 30.406 1 91.75 287 ILE A C 1
ATOM 2269 O O . ILE A 1 287 ? -5.543 16.984 30.125 1 91.75 287 ILE A O 1
ATOM 2273 N N . LYS A 1 288 ? -4.641 15.008 30.484 1 90.12 288 LYS A N 1
ATOM 2274 C CA . LYS A 1 288 ? -3.271 15.477 30.281 1 90.12 288 LYS A CA 1
ATOM 2275 C C . LYS A 1 288 ? -3.018 15.797 28.797 1 90.12 288 LYS A C 1
ATOM 2277 O O . LYS A 1 288 ? -3.484 15.07 27.922 1 90.12 288 LYS A O 1
ATOM 2282 N N . PRO A 1 289 ? -2.279 16.891 28.562 1 93.56 289 PRO A N 1
ATOM 2283 C CA . PRO A 1 289 ? -1.88 17.172 27.188 1 93.56 289 PRO A CA 1
ATOM 2284 C C . PRO A 1 289 ? -0.986 16.094 26.594 1 93.56 289 PRO A C 1
ATOM 2286 O O . PRO A 1 289 ? -0.35 15.328 27.328 1 93.56 289 PRO A O 1
ATOM 2289 N N . GLN A 1 290 ? -0.998 16.094 25.281 1 93.44 290 GLN A N 1
ATOM 2290 C CA . GLN A 1 290 ? -0.265 15.047 24.594 1 93.44 290 GLN A CA 1
ATOM 2291 C C . GLN A 1 290 ? 0.622 15.625 23.484 1 93.44 290 GLN A C 1
ATOM 2293 O O . GLN A 1 290 ? 0.261 16.625 22.859 1 93.44 290 GLN A O 1
ATOM 2298 N N . ARG A 1 291 ? 1.796 15.07 23.328 1 95.38 291 ARG A N 1
ATOM 2299 C CA . ARG A 1 291 ? 2.623 15.328 22.156 1 95.38 291 ARG A CA 1
ATOM 2300 C C . ARG A 1 291 ? 2.361 14.289 21.062 1 95.38 291 ARG A C 1
ATOM 2302 O O . ARG A 1 291 ? 2.771 13.133 21.172 1 95.38 291 ARG A O 1
ATOM 2309 N N . LEU A 1 292 ? 1.702 14.766 19.938 1 96.81 292 LEU A N 1
ATOM 2310 C CA . LEU A 1 292 ? 1.251 13.828 18.922 1 96.81 292 LEU A CA 1
ATOM 2311 C C . LEU A 1 292 ? 1.897 14.141 17.578 1 96.81 292 LEU A C 1
ATOM 2313 O O . LEU A 1 292 ? 1.882 13.305 16.656 1 96.81 292 LEU A O 1
ATOM 2317 N N . ASP A 1 293 ? 2.381 15.312 17.422 1 98.38 293 ASP A N 1
ATOM 2318 C CA . ASP A 1 293 ? 3.018 15.781 16.188 1 98.38 293 ASP A CA 1
ATOM 2319 C C . ASP A 1 293 ? 4.531 15.875 16.359 1 98.38 293 ASP A C 1
ATOM 2321 O O . ASP A 1 293 ? 5.02 16.328 17.406 1 98.38 293 ASP A O 1
ATOM 2325 N N . TYR A 1 294 ? 5.277 15.422 15.336 1 98.38 294 TYR A N 1
ATOM 2326 C CA . TYR A 1 294 ? 6.727 15.32 15.5 1 98.38 294 TYR A CA 1
ATOM 2327 C C . TYR A 1 294 ? 7.445 15.75 14.227 1 98.38 294 TYR A C 1
ATOM 2329 O O . TYR A 1 294 ? 6.91 15.609 13.125 1 98.38 294 TYR A O 1
ATOM 2337 N N . VAL A 1 295 ? 8.594 16.328 14.391 1 98.69 295 VAL A N 1
ATOM 2338 C CA . VAL A 1 295 ? 9.664 16.344 13.398 1 98.69 295 VAL A CA 1
ATOM 2339 C C . VAL A 1 295 ? 10.82 15.469 13.875 1 98.69 295 VAL A C 1
ATOM 2341 O O . VAL A 1 295 ? 11.422 15.742 14.914 1 98.69 295 VAL A O 1
ATOM 2344 N N . MET A 1 296 ? 11.047 14.438 13.195 1 98.19 296 MET A N 1
ATOM 2345 C CA . MET A 1 296 ? 12.195 13.57 13.453 1 98.19 296 MET A CA 1
ATOM 2346 C C . MET A 1 296 ? 13.195 13.633 12.305 1 98.19 296 MET A C 1
ATOM 2348 O O . MET A 1 296 ? 12.852 14.07 11.203 1 98.19 296 MET A O 1
ATOM 2352 N N . PHE A 1 297 ? 14.477 13.258 12.633 1 97.56 297 PHE A N 1
ATOM 2353 C CA . PHE A 1 297 ? 15.469 13.391 11.57 1 97.56 297 PHE A CA 1
ATOM 2354 C C . PHE A 1 297 ? 16.625 12.43 11.797 1 97.56 297 PHE A C 1
ATOM 2356 O O . PHE A 1 297 ? 16.797 11.898 12.898 1 97.56 297 PHE A O 1
ATOM 2363 N N . ALA A 1 298 ? 17.328 12.141 10.773 1 95.12 298 ALA A N 1
ATOM 2364 C CA . ALA A 1 298 ? 18.609 11.43 10.773 1 95.12 298 ALA A CA 1
ATOM 2365 C C . ALA A 1 298 ? 19.562 12.008 9.727 1 95.12 298 ALA A C 1
ATOM 2367 O O . ALA A 1 298 ? 19.125 12.531 8.703 1 95.12 298 ALA A O 1
ATOM 2368 N N . THR A 1 299 ? 20.828 12.031 10.055 1 92.25 299 THR A N 1
ATOM 2369 C CA . THR A 1 299 ? 21.875 12.359 9.102 1 92.25 299 THR A CA 1
ATOM 2370 C C . THR A 1 299 ? 22.672 11.117 8.727 1 92.25 299 THR A C 1
ATOM 2372 O O . THR A 1 299 ? 23.219 10.43 9.602 1 92.25 299 THR A O 1
ATOM 2375 N N . LEU A 1 300 ? 22.703 10.867 7.426 1 87.75 300 LEU A N 1
ATOM 2376 C CA . LEU A 1 300 ? 23.297 9.617 6.977 1 87.75 300 LEU A CA 1
ATOM 2377 C C . LEU A 1 300 ? 24.734 9.82 6.543 1 87.75 300 LEU A C 1
ATOM 2379 O O . LEU A 1 300 ? 25.062 10.844 5.93 1 87.75 300 LEU A O 1
ATOM 2383 N N . ASP A 1 301 ? 25.703 8.836 6.789 1 75.38 301 ASP A N 1
ATOM 2384 C CA . ASP A 1 301 ? 27.125 8.922 6.453 1 75.38 301 ASP A CA 1
ATOM 2385 C C . ASP A 1 301 ? 27.359 8.547 4.992 1 75.38 301 ASP A C 1
ATOM 2387 O O . ASP A 1 301 ? 28.297 9.047 4.367 1 75.38 301 ASP A O 1
ATOM 2391 N N . GLN A 1 302 ? 26.766 7.531 4.531 1 63.91 302 GLN A N 1
ATOM 2392 C CA . GLN A 1 302 ? 26.938 7.078 3.154 1 63.91 302 GLN A CA 1
ATOM 2393 C C . GLN A 1 302 ? 25.688 7.328 2.33 1 63.91 302 GLN A C 1
ATOM 2395 O O . GLN A 1 302 ? 24.953 6.391 2.01 1 63.91 302 GLN A O 1
ATOM 2400 N N . PRO A 1 303 ? 25.625 8.633 2.115 1 55.38 303 PRO A N 1
ATOM 2401 C CA . PRO A 1 303 ? 24.5 8.906 1.221 1 55.38 303 PRO A CA 1
ATOM 2402 C C . PRO A 1 303 ? 24.797 8.578 -0.237 1 55.38 303 PRO A C 1
ATOM 2404 O O . PRO A 1 303 ? 25.969 8.438 -0.608 1 55.38 303 PRO A O 1
ATOM 2407 N N . LEU A 1 304 ? 23.891 7.984 -0.964 1 57.16 304 LEU A N 1
ATOM 2408 C CA . LEU A 1 304 ? 24.141 7.789 -2.391 1 57.16 304 LEU A CA 1
ATOM 2409 C C . LEU A 1 304 ? 24.516 9.109 -3.061 1 57.16 304 LEU A C 1
ATOM 2411 O O . LEU A 1 304 ? 25.047 9.109 -4.168 1 57.16 304 LEU A O 1
ATOM 2415 N N . SER A 1 305 ? 24.344 10.25 -2.348 1 52.97 305 SER A N 1
ATOM 2416 C CA . SER A 1 305 ? 24.703 11.531 -2.934 1 52.97 305 SER A CA 1
ATOM 2417 C C . SER A 1 305 ? 25.953 12.109 -2.271 1 52.97 305 SER A C 1
ATOM 2419 O O . SER A 1 305 ? 26.516 11.5 -1.363 1 52.97 305 SER A O 1
ATOM 2421 N N . ASP A 1 306 ? 26.406 13.398 -2.482 1 55.81 306 ASP A N 1
ATOM 2422 C CA . ASP A 1 306 ? 27.625 14.094 -2.09 1 55.81 306 ASP A CA 1
ATOM 2423 C C . ASP A 1 306 ? 27.828 14.039 -0.578 1 55.81 306 ASP A C 1
ATOM 2425 O O . ASP A 1 306 ? 27.141 14.742 0.169 1 55.81 306 ASP A O 1
ATOM 2429 N N . PRO A 1 307 ? 28.672 13.109 -0.116 1 59.88 307 PRO A N 1
ATOM 2430 C CA . PRO A 1 307 ? 28.906 12.906 1.315 1 59.88 307 PRO A CA 1
ATOM 2431 C C . PRO A 1 307 ? 29.562 14.109 1.983 1 59.88 307 PRO A C 1
ATOM 2433 O O . PRO A 1 307 ? 29.703 14.141 3.207 1 59.88 307 PRO A O 1
ATOM 2436 N N . ARG A 1 308 ? 29.859 15.211 1.303 1 63.66 308 ARG A N 1
ATOM 2437 C CA . ARG A 1 308 ? 30.672 16.266 1.884 1 63.66 308 ARG A CA 1
ATOM 2438 C C . ARG A 1 308 ? 29.812 17.328 2.555 1 63.66 308 ARG A C 1
ATOM 2440 O O . ARG A 1 308 ? 30.297 18.391 2.932 1 63.66 308 ARG A O 1
ATOM 2447 N N . ILE A 1 309 ? 28.391 17 2.699 1 76.5 309 ILE A N 1
ATOM 2448 C CA . ILE A 1 309 ? 27.531 17.953 3.391 1 76.5 309 ILE A CA 1
ATOM 2449 C C . ILE A 1 309 ? 27.172 17.422 4.777 1 76.5 309 ILE A C 1
ATOM 2451 O O . ILE A 1 309 ? 26.766 16.266 4.918 1 76.5 309 ILE A O 1
ATOM 2455 N N . HIS A 1 310 ? 27.391 18.234 5.738 1 83.94 310 HIS A N 1
ATOM 2456 C CA . HIS A 1 310 ? 27.031 17.906 7.113 1 83.94 310 HIS A CA 1
ATOM 2457 C C . HIS A 1 310 ? 25.828 18.719 7.574 1 83.94 310 HIS A C 1
ATOM 2459 O O . HIS A 1 310 ? 25.812 19.938 7.488 1 83.94 310 HIS A O 1
ATOM 2465 N N . TRP A 1 311 ? 24.828 17.984 8.07 1 91.06 311 TRP A N 1
ATOM 2466 C CA . TRP A 1 311 ? 23.594 18.625 8.539 1 91.06 311 TRP A CA 1
ATOM 2467 C C . TRP A 1 311 ? 23.531 18.609 10.062 1 91.06 311 TRP A C 1
ATOM 2469 O O . TRP A 1 311 ? 23.969 17.656 10.703 1 91.06 311 TRP A O 1
ATOM 2479 N N . SER A 1 312 ? 23.016 19.656 10.609 1 92.06 312 SER A N 1
ATOM 2480 C CA . SER A 1 312 ? 22.75 19.734 12.039 1 92.06 312 SER A CA 1
ATOM 2481 C C . SER A 1 312 ? 21.406 20.406 12.32 1 92.06 312 SER A C 1
ATOM 2483 O O . SER A 1 312 ? 20.922 21.219 11.516 1 92.06 312 SER A O 1
ATOM 2485 N N . LEU A 1 313 ? 20.812 19.984 13.359 1 96.38 313 LEU A N 1
ATOM 2486 C CA . LEU A 1 313 ? 19.594 20.656 13.836 1 96.38 313 LEU A CA 1
ATOM 2487 C C . LEU A 1 313 ? 19.938 21.891 14.648 1 96.38 313 LEU A C 1
ATOM 2489 O O . LEU A 1 313 ? 20.703 21.828 15.602 1 96.38 313 LEU A O 1
ATOM 2493 N N . ARG A 1 314 ? 19.328 23 14.266 1 95.81 314 ARG A N 1
ATOM 2494 C CA . ARG A 1 314 ? 19.641 24.266 14.938 1 95.81 314 ARG A CA 1
ATOM 2495 C C . ARG A 1 314 ? 18.594 24.594 15.984 1 95.81 314 ARG A C 1
ATOM 2497 O O . ARG A 1 314 ? 18.922 25.109 17.062 1 95.81 314 ARG A O 1
ATOM 2504 N N . GLU A 1 315 ? 17.406 24.328 15.555 1 96.75 315 GLU A N 1
ATOM 2505 C CA . GLU A 1 315 ? 16.297 24.734 16.422 1 96.75 315 GLU A CA 1
ATOM 2506 C C . GLU A 1 315 ? 15.062 23.875 16.188 1 96.75 315 GLU A C 1
ATOM 2508 O O . GLU A 1 315 ? 14.875 23.328 15.109 1 96.75 315 GLU A O 1
ATOM 2513 N N . CYS A 1 316 ? 14.273 23.719 17.281 1 97.94 316 CYS A N 1
ATOM 2514 C CA . CYS A 1 316 ? 12.938 23.125 17.219 1 97.94 316 CYS A CA 1
ATOM 2515 C C . CYS A 1 316 ? 11.984 23.812 18.188 1 97.94 316 CYS A C 1
ATOM 2517 O O . CYS A 1 316 ? 12.32 24.016 19.344 1 97.94 316 CYS A O 1
ATOM 2519 N N . SER A 1 317 ? 10.875 24.219 17.672 1 97.75 317 SER A N 1
ATOM 2520 C CA . SER A 1 317 ? 9.875 24.906 18.5 1 97.75 317 SER A CA 1
ATOM 2521 C C . SER A 1 317 ? 8.461 24.594 18.016 1 97.75 317 SER A C 1
ATOM 2523 O O . SER A 1 317 ? 8.273 23.922 17 1 97.75 317 SER A O 1
ATOM 2525 N N . LEU A 1 318 ? 7.492 24.984 18.812 1 97.88 318 LEU A N 1
ATOM 2526 C CA . LEU A 1 318 ? 6.094 24.797 18.438 1 97.88 318 LEU A CA 1
ATOM 2527 C C . LEU A 1 318 ? 5.57 26 17.656 1 97.88 318 LEU A C 1
ATOM 2529 O O . LEU A 1 318 ? 5.988 27.125 17.906 1 97.88 318 LEU A O 1
ATOM 2533 N N . ALA A 1 319 ? 4.789 25.719 16.672 1 97.56 319 ALA A N 1
ATOM 2534 C CA . ALA A 1 319 ? 4.016 26.766 16.016 1 97.56 319 ALA A CA 1
ATOM 2535 C C . ALA A 1 319 ? 2.66 26.953 16.688 1 97.56 319 ALA A C 1
ATOM 2537 O O . ALA A 1 319 ? 1.694 26.266 16.359 1 97.56 319 ALA A O 1
ATOM 2538 N N . ILE A 1 320 ? 2.607 27.891 17.578 1 95.75 320 ILE A N 1
ATOM 2539 C CA . ILE A 1 320 ? 1.394 28.25 18.312 1 95.75 320 ILE A CA 1
ATOM 2540 C C . ILE A 1 320 ? 0.729 29.453 17.641 1 95.75 320 ILE A C 1
ATOM 2542 O O . ILE A 1 320 ? 1.216 30.578 17.75 1 95.75 320 ILE A O 1
ATOM 2546 N N . GLU A 1 321 ? -0.346 29.156 16.938 1 92.88 321 GLU A N 1
ATOM 2547 C CA . GLU A 1 321 ? -0.937 30.188 16.094 1 92.88 321 GLU A CA 1
ATOM 2548 C C . GLU A 1 321 ? -2.408 30.406 16.438 1 92.88 321 GLU A C 1
ATOM 2550 O O . GLU A 1 321 ? -3.145 29.438 16.672 1 92.88 321 GLU A O 1
ATOM 2555 N N . PHE A 1 322 ? -2.826 31.688 16.438 1 95.38 322 PHE A N 1
ATOM 2556 C CA . PHE A 1 322 ? -4.199 32.094 16.703 1 95.38 322 PHE A CA 1
ATOM 2557 C C . PHE A 1 322 ? -4.707 33.031 15.625 1 95.38 322 PHE A C 1
ATOM 2559 O O . PHE A 1 322 ? -3.92 33.625 14.883 1 95.38 322 PHE A O 1
ATOM 2566 N N . MET A 1 323 ? -5.977 33.031 15.438 1 93 323 MET A N 1
ATOM 2567 C CA . MET A 1 323 ? -6.598 34.094 14.625 1 93 323 MET A CA 1
ATOM 2568 C C . MET A 1 323 ? -7.559 34.938 15.461 1 93 323 MET A C 1
ATOM 2570 O O . MET A 1 323 ? -8.102 34.438 16.453 1 93 323 MET A O 1
ATOM 2574 N N . ASP A 1 324 ? -7.688 36.188 14.992 1 89 324 ASP A N 1
ATOM 2575 C CA . ASP A 1 324 ? -8.641 37.094 15.641 1 89 324 ASP A CA 1
ATOM 2576 C C . ASP A 1 324 ? -10.047 36.906 15.094 1 89 324 ASP A C 1
ATOM 2578 O O . ASP A 1 324 ? -10.234 36.688 13.891 1 89 324 ASP A O 1
ATOM 2582 N N . MET A 1 325 ? -10.906 36.531 15.93 1 79 325 MET A N 1
ATOM 2583 C CA . MET A 1 325 ? -12.297 36.438 15.492 1 79 325 MET A CA 1
ATOM 2584 C C . MET A 1 325 ? -12.938 37.844 15.422 1 79 325 MET A C 1
ATOM 2586 O O . MET A 1 325 ? -12.734 38.656 16.312 1 79 325 MET A O 1
ATOM 2590 N N . ALA A 1 326 ? -13.164 38.312 14.156 1 59.03 326 ALA A N 1
ATOM 2591 C CA . ALA A 1 326 ? -13.867 39.594 14.062 1 59.03 326 ALA A CA 1
ATOM 2592 C C . ALA A 1 326 ? -15 39.688 15.078 1 59.03 326 ALA A C 1
ATOM 2594 O O . ALA A 1 326 ? -15.656 38.688 15.367 1 59.03 326 ALA A O 1
ATOM 2595 N N . ALA A 1 327 ? -14.891 40.594 15.883 1 48.41 327 ALA A N 1
ATOM 2596 C CA . ALA A 1 327 ? -15.953 40.906 16.844 1 48.41 327 ALA A CA 1
ATOM 2597 C C . ALA A 1 327 ? -17.328 40.719 16.219 1 48.41 327 ALA A C 1
ATOM 2599 O O . ALA A 1 327 ? -17.609 41.25 15.141 1 48.41 327 ALA A O 1
ATOM 2600 N N . GLN A 1 328 ? -17.875 39.438 16.141 1 45.44 328 GLN A N 1
ATOM 2601 C CA . GLN A 1 328 ? -19.25 39.5 15.68 1 45.44 328 GLN A CA 1
ATOM 2602 C C . GLN A 1 328 ? -19.891 40.844 15.984 1 45.44 328 GLN A C 1
ATOM 2604 O O . GLN A 1 328 ? -19.344 41.625 16.766 1 45.44 328 GLN A O 1
ATOM 2609 N N . ALA A 1 329 ? -21.359 40.906 16.219 1 40.47 329 ALA A N 1
ATOM 2610 C CA . ALA A 1 329 ? -22.219 42.094 16.328 1 40.47 329 ALA A CA 1
ATOM 2611 C C . ALA A 1 329 ? -21.656 43.094 17.344 1 40.47 329 ALA A C 1
ATOM 2613 O O . ALA A 1 329 ? -20.906 42.719 18.234 1 40.47 329 ALA A O 1
ATOM 2614 N N . ALA A 1 330 ? -22.109 44.438 17.234 1 42.38 330 ALA A N 1
ATOM 2615 C CA . ALA A 1 330 ? -21.938 45.75 17.797 1 42.38 330 ALA A CA 1
ATOM 2616 C C . ALA A 1 330 ? -21.703 45.688 19.312 1 42.38 330 ALA A C 1
ATOM 2618 O O . ALA A 1 330 ? -21.125 46.594 19.906 1 42.38 330 ALA A O 1
ATOM 2619 N N . GLY A 1 331 ? -22.672 45.125 20.047 1 38.53 331 GLY A N 1
ATOM 2620 C CA . GLY A 1 331 ? -22.906 45.594 21.406 1 38.53 331 GLY A CA 1
ATOM 2621 C C . GLY A 1 331 ? -21.844 45.125 22.391 1 38.53 331 GLY A C 1
ATOM 2622 O O . GLY A 1 331 ? -21.875 45.5 23.562 1 38.53 331 GLY A O 1
ATOM 2623 N N . THR A 1 332 ? -21.531 43.812 22.359 1 42.47 332 THR A N 1
ATOM 2624 C CA . THR A 1 332 ? -20.812 43.5 23.578 1 42.47 332 THR A CA 1
ATOM 2625 C C . THR A 1 332 ? -19.312 43.719 23.422 1 42.47 332 THR A C 1
ATOM 2627 O O . THR A 1 332 ? -18.766 43.5 22.344 1 42.47 332 THR A O 1
ATOM 2630 N N . SER A 1 333 ? -18.688 44.688 23.969 1 44.28 333 SER A N 1
ATOM 2631 C CA . SER A 1 333 ? -17.312 45.062 24.25 1 44.28 333 SER A CA 1
ATOM 2632 C C . SER A 1 333 ? -16.438 43.844 24.453 1 44.28 333 SER A C 1
ATOM 2634 O O . SER A 1 333 ? -15.438 43.906 25.188 1 44.28 333 SER A O 1
ATOM 2636 N N . SER A 1 334 ? -16.922 42.688 24.266 1 47.78 334 SER A N 1
ATOM 2637 C CA . SER A 1 334 ? -16.016 41.625 24.688 1 47.78 334 SER A CA 1
ATOM 2638 C C . SER A 1 334 ? -14.781 41.562 23.781 1 47.78 334 SER A C 1
ATOM 2640 O O . SER A 1 334 ? -14.891 41.75 22.578 1 47.78 334 SER A O 1
ATOM 2642 N N . PRO A 1 335 ? -13.578 41.75 24.312 1 51.25 335 PRO A N 1
ATOM 2643 C CA . PRO A 1 335 ? -12.297 41.656 23.609 1 51.25 335 PRO A CA 1
ATOM 2644 C C . PRO A 1 335 ? -12.281 40.562 22.547 1 51.25 335 PRO A C 1
ATOM 2646 O O . PRO A 1 335 ? -12.992 39.562 22.688 1 51.25 335 PRO A O 1
ATOM 2649 N N . PRO A 1 336 ? -11.836 40.969 21.406 1 56.84 336 PRO A N 1
ATOM 2650 C CA . PRO A 1 336 ? -11.742 39.969 20.328 1 56.84 336 PRO A CA 1
ATOM 2651 C C . PRO A 1 336 ? -11.195 38.625 20.828 1 56.84 336 PRO A C 1
ATOM 2653 O O . PRO A 1 336 ? -10.211 38.594 21.562 1 56.84 336 PRO A O 1
ATOM 2656 N N . SER A 1 337 ? -12.008 37.625 20.922 1 75.69 337 SER A N 1
ATOM 2657 C CA . SER A 1 337 ? -11.594 36.312 21.359 1 75.69 337 SER A CA 1
ATOM 2658 C C . SER A 1 337 ? -10.688 35.625 20.328 1 75.69 337 SER A C 1
ATOM 2660 O O . SER A 1 337 ? -10.875 35.812 19.125 1 75.69 337 SER A O 1
ATOM 2662 N N . ARG A 1 338 ? -9.391 35.406 20.703 1 89.38 338 ARG A N 1
ATOM 2663 C CA . ARG A 1 338 ? -8.445 34.656 19.875 1 89.38 338 ARG A CA 1
ATOM 2664 C C . ARG A 1 338 ? -8.727 33.156 19.922 1 89.38 338 ARG A C 1
ATOM 2666 O O . ARG A 1 338 ? -8.984 32.625 21 1 89.38 338 ARG A O 1
ATOM 2673 N N . ILE A 1 339 ? -8.883 32.656 18.734 1 93.25 339 ILE A N 1
ATOM 2674 C CA . ILE A 1 339 ? -9.094 31.234 18.688 1 93.25 339 ILE A CA 1
ATOM 2675 C C . ILE A 1 339 ? -7.91 30.547 17.984 1 93.25 339 ILE A C 1
ATOM 2677 O O . ILE A 1 339 ? -7.301 31.125 17.094 1 93.25 339 ILE A O 1
ATOM 2681 N N . PRO A 1 340 ? -7.582 29.391 18.438 1 95.75 340 PRO A N 1
ATOM 2682 C CA . PRO A 1 340 ? -6.504 28.641 17.766 1 95.75 340 PRO A CA 1
ATOM 2683 C C . PRO A 1 340 ? -6.793 28.375 16.297 1 95.75 340 PRO A C 1
ATOM 2685 O O . PRO A 1 340 ? -7.953 28.344 15.891 1 95.75 340 PRO A O 1
ATOM 2688 N N . LEU A 1 341 ? -5.754 28.188 15.5 1 96.81 341 LEU A N 1
ATOM 2689 C CA . LEU A 1 341 ? -5.93 27.875 14.086 1 96.81 341 LEU A CA 1
ATOM 2690 C C . LEU A 1 341 ? -6.285 26.406 13.891 1 96.81 341 LEU A C 1
ATOM 2692 O O . LEU A 1 341 ? -6.781 26.016 12.828 1 96.81 341 LEU A O 1
ATOM 2696 N N . SER A 1 342 ? -6.012 25.562 14.812 1 97.5 342 SER A N 1
ATOM 2697 C CA . SER A 1 342 ? -6.254 24.125 14.789 1 97.5 342 SER A CA 1
ATOM 2698 C C . SER A 1 342 ? -6.367 23.547 16.203 1 97.5 342 SER A C 1
ATOM 2700 O O . SER A 1 342 ? -6.031 24.234 17.172 1 97.5 342 SER A O 1
ATOM 2702 N N . ASP A 1 343 ? -6.879 22.359 16.312 1 96.69 343 ASP A N 1
ATOM 2703 C CA . ASP A 1 343 ? -6.887 21.672 17.594 1 96.69 343 ASP A CA 1
ATOM 2704 C C . ASP A 1 343 ? -5.512 21.094 17.922 1 96.69 343 ASP A C 1
ATOM 2706 O O . ASP A 1 343 ? -5.289 20.578 19.016 1 96.69 343 ASP A O 1
ATOM 2710 N N . HIS A 1 344 ? -4.59 21.141 17 1 98.31 344 HIS A N 1
ATOM 2711 C CA . HIS A 1 344 ? -3.184 20.797 17.188 1 98.31 344 HIS A CA 1
ATOM 2712 C C . HIS A 1 344 ? -2.295 22.031 17.062 1 98.31 344 HIS A C 1
ATOM 2714 O O . HIS A 1 344 ? -2.607 22.953 16.312 1 98.31 344 HIS A O 1
ATOM 2720 N N . TRP A 1 345 ? -1.218 22.047 17.812 1 98.19 345 TRP A N 1
ATOM 2721 C CA . TRP A 1 345 ? -0.12 22.953 17.5 1 98.19 345 TRP A CA 1
ATOM 2722 C C . TRP A 1 345 ? 0.844 22.328 16.5 1 98.19 345 TRP A C 1
ATOM 2724 O O . TRP A 1 345 ? 0.979 21.109 16.453 1 98.19 345 TRP A O 1
ATOM 2734 N N . GLY A 1 346 ? 1.446 23.156 15.672 1 98.44 346 GLY A N 1
ATOM 2735 C CA . GLY A 1 346 ? 2.445 22.672 14.734 1 98.44 346 GLY A CA 1
ATOM 2736 C C . GLY A 1 346 ? 3.818 22.516 15.352 1 98.44 346 GLY A C 1
ATOM 2737 O O . GLY A 1 346 ? 4.062 22.984 16.469 1 98.44 346 GLY A O 1
ATOM 2738 N N . VAL A 1 347 ? 4.672 21.797 14.727 1 98.75 347 VAL A N 1
ATOM 2739 C CA . VAL A 1 347 ? 6.074 21.641 15.117 1 98.75 347 VAL A CA 1
ATOM 2740 C C . VAL A 1 347 ? 6.973 22.172 14 1 98.75 347 VAL A C 1
ATOM 2742 O O . VAL A 1 347 ? 6.801 21.812 12.836 1 98.75 347 VAL A O 1
ATOM 2745 N N . LYS A 1 348 ? 7.871 23.047 14.297 1 98.31 348 LYS A N 1
ATOM 2746 C CA . LYS A 1 348 ? 8.805 23.594 13.312 1 98.31 348 LYS A CA 1
ATOM 2747 C C . LYS A 1 348 ? 10.25 23.297 13.703 1 98.31 348 LYS A C 1
ATOM 2749 O O . LYS A 1 348 ? 10.57 23.188 14.891 1 98.31 348 LYS A O 1
ATOM 2754 N N . ALA A 1 349 ? 11.078 23.125 12.766 1 98.69 349 ALA A N 1
ATOM 2755 C CA . ALA A 1 349 ? 12.492 22.859 12.977 1 98.69 349 ALA A CA 1
ATOM 2756 C C . ALA A 1 349 ? 13.344 23.5 11.891 1 98.69 349 ALA A C 1
ATOM 2758 O O . ALA A 1 349 ? 12.867 23.75 10.781 1 98.69 349 ALA A O 1
ATOM 2759 N N . VAL A 1 350 ? 14.586 23.875 12.273 1 98.25 350 VAL A N 1
ATOM 2760 C CA . VAL A 1 350 ? 15.547 24.484 11.359 1 98.25 350 VAL A CA 1
ATOM 2761 C C . VAL A 1 350 ? 16.812 23.625 11.289 1 98.25 350 VAL A C 1
ATOM 2763 O O . VAL A 1 350 ? 17.422 23.328 12.32 1 98.25 350 VAL A O 1
ATOM 2766 N N . PHE A 1 351 ? 17.109 23.219 10.148 1 96.94 351 PHE A N 1
ATOM 2767 C CA . PHE A 1 351 ? 18.328 22.469 9.906 1 96.94 351 PHE A CA 1
ATOM 2768 C C . PHE A 1 351 ? 19.359 23.328 9.172 1 96.94 351 PHE A C 1
ATOM 2770 O O . PHE A 1 351 ? 18.984 24.219 8.398 1 96.94 351 PHE A O 1
ATOM 2777 N N . ALA A 1 352 ? 20.656 23.047 9.438 1 93.94 352 ALA A N 1
ATOM 2778 C CA . ALA A 1 352 ? 21.75 23.734 8.75 1 93.94 352 ALA A CA 1
ATOM 2779 C C . ALA A 1 352 ? 22.688 22.75 8.078 1 93.94 352 ALA A C 1
ATOM 2781 O O . ALA A 1 352 ? 23.125 21.766 8.703 1 93.94 352 ALA A O 1
ATOM 2782 N N . GLY A 1 353 ? 22.859 22.938 6.785 1 88.44 353 GLY A N 1
ATOM 2783 C CA . GLY A 1 353 ? 23.797 22.125 6.027 1 88.44 353 GLY A CA 1
ATOM 2784 C C . GLY A 1 353 ? 25.031 22.891 5.594 1 88.44 353 GLY A C 1
ATOM 2785 O O . GLY A 1 353 ? 24.938 24.016 5.086 1 88.44 353 GLY A O 1
ATOM 2786 N N . SER A 1 354 ? 26.281 22.359 5.957 1 82.12 354 SER A N 1
ATOM 2787 C CA . SER A 1 354 ? 27.547 23 5.57 1 82.12 354 SER A CA 1
ATOM 2788 C C . SER A 1 354 ? 28.516 22 4.969 1 82.12 354 SER A C 1
ATOM 2790 O O . SER A 1 354 ? 28.484 20.812 5.312 1 82.12 354 SER A O 1
ATOM 2792 N N . ARG A 1 355 ? 29.297 22.391 3.922 1 75.06 355 ARG A N 1
ATOM 2793 C CA . ARG A 1 355 ? 30.328 21.531 3.342 1 75.06 355 ARG A CA 1
ATOM 2794 C C . ARG A 1 355 ? 31.516 21.406 4.277 1 75.06 355 ARG A C 1
ATOM 2796 O O . ARG A 1 355 ? 31.938 22.391 4.902 1 75.06 355 ARG A O 1
ATOM 2803 N N . LYS A 1 356 ? 31.828 20.172 4.75 1 62.03 356 LYS A N 1
ATOM 2804 C CA . LYS A 1 356 ? 33.031 20 5.562 1 62.03 356 LYS A CA 1
ATOM 2805 C C . LYS A 1 356 ? 34.281 20.188 4.727 1 62.03 356 LYS A C 1
ATOM 2807 O O . LYS A 1 356 ? 34.406 19.641 3.633 1 62.03 356 LYS A O 1
ATOM 2812 N N . THR A 1 357 ? 35.125 21.219 4.879 1 54.09 357 THR A N 1
ATOM 2813 C CA . THR A 1 357 ? 36.469 21.297 4.355 1 54.09 357 THR A CA 1
ATOM 2814 C C . THR A 1 357 ? 37.375 20.266 5.043 1 54.09 357 THR A C 1
ATOM 2816 O O . THR A 1 357 ? 37.219 19.984 6.23 1 54.09 357 THR A O 1
ATOM 2819 N N . PRO A 1 358 ? 38.125 19.391 4.258 1 47.62 358 PRO A N 1
ATOM 2820 C CA . PRO A 1 358 ? 39 18.375 4.805 1 47.62 358 PRO A CA 1
ATOM 2821 C C . PRO A 1 358 ? 39.844 18.891 5.988 1 47.62 358 PRO A C 1
ATOM 2823 O O . PRO A 1 358 ? 40.438 18.094 6.723 1 47.62 358 PRO A O 1
ATOM 2826 N N . ALA A 1 359 ? 40.375 20.156 6.062 1 41.34 359 ALA A N 1
ATOM 2827 C CA . ALA A 1 359 ? 41.469 20.5 6.945 1 41.34 359 ALA A CA 1
ATOM 2828 C C . ALA A 1 359 ? 41.125 20.25 8.406 1 41.34 359 ALA A C 1
ATOM 2830 O O . ALA A 1 359 ? 41.969 20.375 9.289 1 41.34 359 ALA A O 1
ATOM 2831 N N . SER A 1 360 ? 40.031 20.641 8.844 1 40.22 360 SER A N 1
ATOM 2832 C CA . SER A 1 360 ? 40 20.734 10.305 1 40.22 360 SER A CA 1
ATOM 2833 C C . SER A 1 360 ? 40.031 19.344 10.945 1 40.22 360 SER A C 1
ATOM 2835 O O . SER A 1 360 ? 39.25 18.469 10.578 1 40.22 360 SER A O 1
ATOM 2837 N N . GLY A 1 361 ? 41.094 18.766 11.328 1 38.12 361 GLY A N 1
ATOM 2838 C CA . GLY A 1 361 ? 41.562 17.641 12.125 1 38.12 361 GLY A CA 1
ATOM 2839 C C . GLY A 1 361 ? 40.594 17.219 13.203 1 38.12 361 GLY A C 1
ATOM 2840 O O . GLY A 1 361 ? 40.906 16.391 14.055 1 38.12 361 GLY A O 1
ATOM 2841 N N . ALA A 1 362 ? 39.938 18.203 13.891 1 35.41 362 ALA A N 1
ATOM 2842 C CA . ALA A 1 362 ? 39.312 17.797 15.141 1 35.41 362 ALA A CA 1
ATOM 2843 C C . ALA A 1 362 ? 38.281 16.703 14.898 1 35.41 362 ALA A C 1
ATOM 2845 O O . ALA A 1 362 ? 37.531 16.75 13.93 1 35.41 362 ALA A O 1
ATOM 2846 N N . ALA A 1 363 ? 38.469 15.477 15.344 1 39.28 363 ALA A N 1
ATOM 2847 C CA . ALA A 1 363 ? 37.656 14.266 15.547 1 39.28 363 ALA A CA 1
ATOM 2848 C C . ALA A 1 363 ? 36.25 14.617 15.938 1 39.28 363 ALA A C 1
ATOM 2850 O O . ALA A 1 363 ? 35.906 14.609 17.125 1 39.28 363 ALA A O 1
ATOM 2851 N N . VAL A 1 364 ? 35.688 15.711 15.742 1 38.47 364 VAL A N 1
ATOM 2852 C CA . VAL A 1 364 ? 34.344 15.875 16.266 1 38.47 364 VAL A CA 1
ATOM 2853 C C . VAL A 1 364 ? 33.5 14.664 15.898 1 38.47 364 VAL A C 1
ATOM 2855 O O . VAL A 1 364 ? 33.594 14.141 14.789 1 38.47 364 VAL A O 1
ATOM 2858 N N . GLY A 1 365 ? 32.938 13.867 16.781 1 48.12 365 GLY A N 1
ATOM 2859 C CA . GLY A 1 365 ? 32.094 12.688 16.781 1 48.12 365 GLY A CA 1
ATOM 2860 C C . GLY A 1 365 ? 31.078 12.688 15.648 1 48.12 365 GLY A C 1
ATOM 2861 O O . GLY A 1 365 ? 30.344 13.664 15.477 1 48.12 365 GLY A O 1
ATOM 2862 N N . ASP A 1 366 ? 31.328 12.172 14.508 1 61.44 366 ASP A N 1
ATOM 2863 C CA . ASP A 1 366 ? 30.5 11.992 13.32 1 61.44 366 ASP A CA 1
ATOM 2864 C C . ASP A 1 366 ? 29.109 11.461 13.695 1 61.44 366 ASP A C 1
ATOM 2866 O O . ASP A 1 366 ? 28.984 10.336 14.172 1 61.44 366 ASP A O 1
ATOM 2870 N N . ASP A 1 367 ? 28.156 12.406 14.086 1 71.5 367 ASP A N 1
ATOM 2871 C CA . ASP A 1 367 ? 26.797 12.078 14.484 1 71.5 367 ASP A CA 1
ATOM 2872 C C . ASP A 1 367 ? 26 11.477 13.32 1 71.5 367 ASP A C 1
ATOM 2874 O O . ASP A 1 367 ? 24.797 11.266 13.43 1 71.5 367 ASP A O 1
ATOM 2878 N N . ARG A 1 368 ? 26.812 11.188 12.336 1 82.5 368 ARG A N 1
ATOM 2879 C CA . ARG A 1 368 ? 26.125 10.57 11.203 1 82.5 368 ARG A CA 1
ATOM 2880 C C . ARG A 1 368 ? 25.875 9.086 11.461 1 82.5 368 ARG A C 1
ATOM 2882 O O . ARG A 1 368 ? 26.734 8.398 12.031 1 82.5 368 ARG A O 1
ATOM 2889 N N . GLN A 1 369 ? 24.734 8.773 11.086 1 81.25 369 GLN A N 1
ATOM 2890 C CA . GLN A 1 369 ? 24.312 7.387 11.242 1 81.25 369 GLN A CA 1
ATOM 2891 C C . GLN A 1 369 ? 24.859 6.52 10.109 1 81.25 369 GLN A C 1
ATOM 2893 O O . GLN A 1 369 ? 24.781 6.898 8.938 1 81.25 369 GLN A O 1
ATOM 2898 N N . LYS A 1 370 ? 25.438 5.398 10.547 1 77.88 370 LYS A N 1
ATOM 2899 C CA . LYS A 1 370 ? 25.844 4.422 9.539 1 77.88 370 LYS A CA 1
ATOM 2900 C C . LYS A 1 370 ? 24.641 3.91 8.75 1 77.88 370 LYS A C 1
ATOM 2902 O O . LYS A 1 370 ? 23.609 3.559 9.336 1 77.88 370 LYS A O 1
ATOM 2907 N N . TRP A 1 371 ? 24.781 3.988 7.473 1 83.06 371 TRP A N 1
ATOM 2908 C CA . TRP A 1 371 ? 23.719 3.588 6.562 1 83.06 371 TRP A CA 1
ATOM 2909 C C . TRP A 1 371 ? 24.266 2.738 5.422 1 83.06 371 TRP A C 1
ATOM 2911 O O . TRP A 1 371 ? 25.359 2.99 4.926 1 83.06 371 TRP A O 1
ATOM 2921 N N . PRO A 1 372 ? 23.484 1.58 5.074 1 81.12 372 PRO A N 1
ATOM 2922 C CA . PRO A 1 372 ? 22.141 1.201 5.527 1 81.12 372 PRO A CA 1
ATOM 2923 C C . PRO A 1 372 ? 22.156 0.494 6.879 1 81.12 372 PRO A C 1
ATOM 2925 O O . PRO A 1 372 ? 23.219 0.068 7.352 1 81.12 372 PRO A O 1
ATOM 2928 N N . LEU A 1 373 ? 20.922 0.498 7.5 1 78.19 373 LEU A N 1
ATOM 2929 C CA . LEU A 1 373 ? 20.766 -0.154 8.797 1 78.19 373 LEU A CA 1
ATOM 2930 C C . LEU A 1 373 ? 20.547 -1.654 8.625 1 78.19 373 LEU A C 1
ATOM 2932 O O . LEU A 1 373 ? 19.422 -2.143 8.758 1 78.19 373 LEU A O 1
ATOM 2936 N N . ASP A 1 374 ? 21.562 -2.377 8.422 1 75.44 374 ASP A N 1
ATOM 2937 C CA . ASP A 1 374 ? 21.438 -3.795 8.102 1 75.44 374 ASP A CA 1
ATOM 2938 C C . ASP A 1 374 ? 21.578 -4.656 9.352 1 75.44 374 ASP A C 1
ATOM 2940 O O . ASP A 1 374 ? 21.25 -5.844 9.344 1 75.44 374 ASP A O 1
ATOM 2944 N N . SER A 1 375 ? 21.984 -4.055 10.43 1 76.5 375 SER A N 1
ATOM 2945 C CA . SER A 1 375 ? 22.141 -4.82 11.656 1 76.5 375 SER A CA 1
ATOM 2946 C C . SER A 1 375 ? 20.969 -4.598 12.609 1 76.5 375 SER A C 1
ATOM 2948 O O . SER A 1 375 ? 20.359 -3.525 12.609 1 76.5 375 SER A O 1
ATOM 2950 N N . ILE A 1 376 ? 20.609 -5.699 13.273 1 81 376 ILE A N 1
ATOM 2951 C CA . ILE A 1 376 ? 19.578 -5.633 14.297 1 81 376 ILE A CA 1
ATOM 2952 C C . ILE A 1 376 ? 20.219 -5.746 15.68 1 81 376 ILE A C 1
ATOM 2954 O O . ILE A 1 376 ? 20.828 -6.762 16 1 81 376 ILE A O 1
ATOM 2958 N N . THR A 1 377 ? 20.062 -4.734 16.469 1 84.44 377 THR A N 1
ATOM 2959 C CA . THR A 1 377 ? 20.625 -4.723 17.812 1 84.44 377 THR A CA 1
ATOM 2960 C C . THR A 1 377 ? 19.734 -5.496 18.781 1 84.44 377 THR A C 1
ATOM 2962 O O . THR A 1 377 ? 18.625 -5.898 18.422 1 84.44 377 THR A O 1
ATOM 2965 N N . THR A 1 378 ? 20.234 -5.781 19.922 1 86.75 378 THR A N 1
ATOM 2966 C CA . THR A 1 378 ? 19.438 -6.422 20.969 1 86.75 378 THR A CA 1
ATOM 2967 C C . THR A 1 378 ? 18.219 -5.582 21.312 1 86.75 378 THR A C 1
ATOM 2969 O O . THR A 1 378 ? 17.125 -6.121 21.547 1 86.75 378 THR A O 1
ATOM 2972 N N . HIS A 1 379 ? 18.469 -4.32 21.344 1 87.94 379 HIS A N 1
ATOM 2973 C CA . HIS A 1 379 ? 17.359 -3.412 21.625 1 87.94 379 HIS A CA 1
ATOM 2974 C C . HIS A 1 379 ? 16.297 -3.496 20.531 1 87.94 379 HIS A C 1
ATOM 2976 O O . HIS A 1 379 ? 15.094 -3.506 20.844 1 87.94 379 HIS A O 1
ATOM 2982 N N . ASP A 1 380 ? 16.766 -3.592 19.359 1 89.06 380 ASP A N 1
ATOM 2983 C CA . ASP A 1 380 ? 15.836 -3.76 18.25 1 89.06 380 ASP A CA 1
ATOM 2984 C C . ASP A 1 380 ? 15.039 -5.051 18.391 1 89.06 380 ASP A C 1
ATOM 2986 O O . ASP A 1 380 ? 13.836 -5.078 18.094 1 89.06 380 ASP A O 1
ATOM 2990 N N . HIS A 1 381 ? 15.711 -6.004 18.859 1 91.38 381 HIS A N 1
ATOM 2991 C CA . HIS A 1 381 ? 15.07 -7.305 19.031 1 91.38 381 HIS A CA 1
ATOM 2992 C C . HIS A 1 381 ? 13.938 -7.23 20.062 1 91.38 381 HIS A C 1
ATOM 2994 O O . HIS A 1 381 ? 12.852 -7.762 19.828 1 91.38 381 HIS A O 1
ATOM 3000 N N . GLU A 1 382 ? 14.203 -6.629 21.109 1 93.5 382 GLU A N 1
ATOM 3001 C CA . GLU A 1 382 ? 13.188 -6.473 22.156 1 93.5 382 GLU A CA 1
ATOM 3002 C C . GLU A 1 382 ? 12.016 -5.637 21.656 1 93.5 382 GLU A C 1
ATOM 3004 O O . GLU A 1 382 ? 10.852 -5.949 21.938 1 93.5 382 GLU A O 1
ATOM 3009 N N . LEU A 1 383 ? 12.367 -4.652 20.984 1 94.25 383 LEU A N 1
ATOM 3010 C CA . LEU A 1 383 ? 11.336 -3.775 20.438 1 94.25 383 LEU A CA 1
ATOM 3011 C C . LEU A 1 383 ? 10.461 -4.523 19.453 1 94.25 383 LEU A C 1
ATOM 3013 O O . LEU A 1 383 ? 9.234 -4.371 19.453 1 94.25 383 LEU A O 1
ATOM 3017 N N . LEU A 1 384 ? 11.062 -5.285 18.609 1 95.12 384 LEU A N 1
ATOM 3018 C CA . LEU A 1 384 ? 10.336 -6.074 17.625 1 95.12 384 LEU A CA 1
ATOM 3019 C C . LEU A 1 384 ? 9.438 -7.098 18.297 1 95.12 384 LEU A C 1
ATOM 3021 O O . LEU A 1 384 ? 8.312 -7.348 17.844 1 95.12 384 LEU A O 1
ATOM 3025 N N . GLN A 1 385 ? 9.891 -7.656 19.375 1 96.06 385 GLN A N 1
ATOM 3026 C CA . GLN A 1 385 ? 9.07 -8.602 20.125 1 96.06 385 GLN A CA 1
ATOM 3027 C C . GLN A 1 385 ? 7.836 -7.914 20.703 1 96.06 385 GLN A C 1
ATOM 3029 O O . GLN A 1 385 ? 6.734 -8.469 20.656 1 96.06 385 GLN A O 1
ATOM 3034 N N . ALA A 1 386 ? 8.086 -6.758 21.25 1 97.06 386 ALA A N 1
ATOM 3035 C CA . ALA A 1 386 ? 6.969 -5.996 21.797 1 97.06 386 ALA A CA 1
ATOM 3036 C C . ALA A 1 386 ? 5.969 -5.629 20.703 1 97.06 386 ALA A C 1
ATOM 3038 O O . ALA A 1 386 ? 4.758 -5.738 20.891 1 97.06 386 ALA A O 1
ATOM 3039 N N . ALA A 1 387 ? 6.492 -5.18 19.609 1 97.56 387 ALA A N 1
ATOM 3040 C CA . ALA A 1 387 ? 5.645 -4.824 18.484 1 97.56 387 ALA A CA 1
ATOM 3041 C C . ALA A 1 387 ? 4.848 -6.031 18 1 97.56 387 ALA A C 1
ATOM 3043 O O . ALA A 1 387 ? 3.652 -5.918 17.703 1 97.56 387 ALA A O 1
ATOM 3044 N N . MET A 1 388 ? 5.48 -7.176 17.922 1 97.19 388 MET A N 1
ATOM 3045 C CA . MET A 1 388 ? 4.828 -8.406 17.484 1 97.19 388 MET A CA 1
ATOM 3046 C C . MET A 1 388 ? 3.695 -8.789 18.438 1 97.19 388 MET A C 1
ATOM 3048 O O . MET A 1 388 ? 2.619 -9.195 18 1 97.19 388 MET A O 1
ATOM 3052 N N . ALA A 1 389 ? 3.982 -8.641 19.672 1 97.69 389 ALA A N 1
ATOM 3053 C CA . ALA A 1 389 ? 2.959 -8.969 20.672 1 97.69 389 ALA A CA 1
ATOM 3054 C C . ALA A 1 389 ? 1.723 -8.094 20.484 1 97.69 389 ALA A C 1
ATOM 3056 O O . ALA A 1 389 ? 0.593 -8.586 20.562 1 97.69 389 ALA A O 1
ATOM 3057 N N . ILE A 1 390 ? 1.913 -6.84 20.266 1 97.62 390 ILE A N 1
ATOM 3058 C CA . ILE A 1 390 ? 0.813 -5.898 20.078 1 97.62 390 ILE A CA 1
ATOM 3059 C C . ILE A 1 390 ? 0.029 -6.27 18.812 1 97.62 390 ILE A C 1
ATOM 3061 O O . ILE A 1 390 ? -1.203 -6.32 18.844 1 97.62 390 ILE A O 1
ATOM 3065 N N . CYS A 1 391 ? 0.722 -6.562 17.734 1 97.75 391 CYS A N 1
ATOM 3066 C CA . CYS A 1 391 ? 0.068 -6.902 16.484 1 97.75 391 CYS A CA 1
ATOM 3067 C C . CYS A 1 391 ? -0.645 -8.242 16.578 1 97.75 391 CYS A C 1
ATOM 3069 O O . CYS A 1 391 ? -1.713 -8.43 16 1 97.75 391 CYS A O 1
ATOM 3071 N N . MET A 1 392 ? -0.044 -9.18 17.297 1 97.56 392 MET A N 1
ATOM 3072 C CA . MET A 1 392 ? -0.696 -10.469 17.516 1 97.56 392 MET A CA 1
ATOM 3073 C C . MET A 1 392 ? -2.002 -10.297 18.281 1 97.56 392 MET A C 1
ATOM 3075 O O . MET A 1 392 ? -2.99 -10.977 18 1 97.56 392 MET A O 1
ATOM 3079 N N . GLN A 1 393 ? -1.951 -9.43 19.219 1 97.12 393 GLN A N 1
ATOM 3080 C CA . GLN A 1 393 ? -3.18 -9.133 19.953 1 97.12 393 GLN A CA 1
ATOM 3081 C C . GLN A 1 393 ? -4.23 -8.516 19.031 1 97.12 393 GLN A C 1
ATOM 3083 O O . GLN A 1 393 ? -5.418 -8.844 19.125 1 97.12 393 GLN A O 1
ATOM 3088 N N . GLY A 1 394 ? -3.787 -7.621 18.188 1 96.94 394 GLY A N 1
ATOM 3089 C CA . GLY A 1 394 ? -4.703 -7.059 17.219 1 96.94 394 GLY A CA 1
ATOM 3090 C C . GLY A 1 394 ? -5.324 -8.102 16.312 1 96.94 394 GLY A C 1
ATOM 3091 O O . GLY A 1 394 ? -6.527 -8.07 16.047 1 96.94 394 GLY A O 1
ATOM 3092 N N . ARG A 1 395 ? -4.547 -9.008 15.852 1 96.69 395 ARG A N 1
ATOM 3093 C CA . ARG A 1 395 ? -5.031 -10.094 15.008 1 96.69 395 ARG A CA 1
ATOM 3094 C C . ARG A 1 395 ? -6.043 -10.961 15.75 1 96.69 395 ARG A C 1
ATOM 3096 O O . ARG A 1 395 ? -7.062 -11.367 15.188 1 96.69 395 ARG A O 1
ATOM 3103 N N . LYS A 1 396 ? -5.746 -11.273 16.953 1 96.69 396 LYS A N 1
ATOM 3104 C CA . LYS A 1 396 ? -6.648 -12.07 17.781 1 96.69 396 LYS A CA 1
ATOM 3105 C C . LYS A 1 396 ? -8 -11.391 17.938 1 96.69 396 LYS A C 1
ATOM 3107 O O . LYS A 1 396 ? -9.047 -12.031 17.828 1 96.69 396 LYS A O 1
ATOM 3112 N N . GLU A 1 397 ? -7.949 -10.117 18.203 1 96.56 397 GLU A N 1
ATOM 3113 C CA . GLU A 1 397 ? -9.188 -9.359 18.328 1 96.56 397 GLU A CA 1
ATOM 3114 C C . GLU A 1 397 ? -9.969 -9.352 17.016 1 96.56 397 GLU A C 1
ATOM 3116 O O . GLU A 1 397 ? -11.195 -9.461 17.016 1 96.56 397 GLU A O 1
ATOM 3121 N N . ALA A 1 398 ? -9.281 -9.203 15.953 1 96.25 398 ALA A N 1
ATOM 3122 C CA . ALA A 1 398 ? -9.93 -9.258 14.641 1 96.25 398 ALA A CA 1
ATOM 3123 C C . ALA A 1 398 ? -10.578 -10.617 14.406 1 96.25 398 ALA A C 1
ATOM 3125 O O . ALA A 1 398 ? -11.695 -10.695 13.891 1 96.25 398 ALA A O 1
ATOM 3126 N N . ASN A 1 399 ? -9.914 -11.664 14.766 1 94.94 399 ASN A N 1
ATOM 3127 C CA . ASN A 1 399 ? -10.469 -13.008 14.633 1 94.94 399 ASN A CA 1
ATOM 3128 C C . ASN A 1 399 ? -11.75 -13.164 15.445 1 94.94 399 ASN A C 1
ATOM 3130 O O . ASN A 1 399 ? -12.711 -13.789 14.984 1 94.94 399 ASN A O 1
ATOM 3134 N N . ARG A 1 400 ? -11.742 -12.641 16.594 1 96.56 400 ARG A N 1
ATOM 3135 C CA . ARG A 1 400 ? -12.938 -12.68 17.438 1 96.56 400 ARG A CA 1
ATOM 3136 C C . ARG A 1 400 ? -14.086 -11.93 16.781 1 96.56 400 ARG A C 1
ATOM 3138 O O . ARG A 1 400 ? -15.227 -12.398 16.781 1 96.56 400 ARG A O 1
ATOM 3145 N N . ARG A 1 401 ? -13.766 -10.781 16.266 1 96.19 401 ARG A N 1
ATOM 3146 C CA . ARG A 1 401 ? -14.797 -10 15.586 1 96.19 401 ARG A CA 1
ATOM 3147 C C . ARG A 1 401 ? -15.336 -10.758 14.383 1 96.19 401 ARG A C 1
ATOM 3149 O O . ARG A 1 401 ? -16.547 -10.742 14.125 1 96.19 401 ARG A O 1
ATOM 3156 N N . ARG A 1 402 ? -14.492 -11.344 13.648 1 94.88 402 ARG A N 1
ATOM 3157 C CA . ARG A 1 402 ? -14.914 -12.125 12.492 1 94.88 402 ARG A CA 1
ATOM 3158 C C . ARG A 1 402 ? -15.867 -13.242 12.898 1 94.88 402 ARG A C 1
ATOM 3160 O O . ARG A 1 402 ? -16.906 -13.445 12.266 1 94.88 402 ARG A O 1
ATOM 3167 N N . SER A 1 403 ? -15.539 -13.938 13.969 1 94.81 403 SER A N 1
ATOM 3168 C CA . SER A 1 403 ? -16.375 -15.008 14.492 1 94.81 403 SER A CA 1
ATOM 3169 C C . SER A 1 403 ? -17.734 -14.484 14.93 1 94.81 403 SER A C 1
ATOM 3171 O O . SER A 1 403 ? -18.75 -15.148 14.727 1 94.81 403 SER A O 1
ATOM 3173 N N . ARG A 1 404 ? -17.703 -13.352 15.508 1 96.19 404 ARG A N 1
ATOM 3174 C CA . ARG A 1 404 ? -18.969 -12.75 15.93 1 96.19 404 ARG A CA 1
ATOM 3175 C C . ARG A 1 404 ? -19.859 -12.453 14.727 1 96.19 404 ARG A C 1
ATOM 3177 O O . ARG A 1 404 ? -21.078 -12.656 14.789 1 96.19 404 ARG A O 1
ATOM 3184 N N . HIS A 1 405 ? -19.281 -11.938 13.695 1 95.5 405 HIS A N 1
ATOM 3185 C CA . HIS A 1 405 ? -20.047 -11.695 12.477 1 95.5 405 HIS A CA 1
ATOM 3186 C C . HIS A 1 405 ? -20.625 -12.992 11.922 1 95.5 405 HIS A C 1
ATOM 3188 O O . HIS A 1 405 ? -21.766 -13.016 11.477 1 95.5 405 HIS A O 1
ATOM 3194 N N . HIS A 1 406 ? -19.875 -14.055 11.938 1 93 406 HIS A N 1
ATOM 3195 C CA . HIS A 1 406 ? -20.359 -15.352 11.469 1 93 406 HIS A CA 1
ATOM 3196 C C . HIS A 1 406 ? -21.516 -15.852 12.336 1 93 406 HIS A C 1
ATOM 3198 O O . HIS A 1 406 ? -22.5 -16.359 11.82 1 93 406 HIS A O 1
ATOM 3204 N N . ARG A 1 407 ? -21.391 -15.688 13.633 1 93.75 407 ARG A N 1
ATOM 3205 C CA . ARG A 1 407 ? -22.438 -16.125 14.555 1 93.75 407 ARG A CA 1
ATOM 3206 C C . ARG A 1 407 ? -23.734 -15.352 14.328 1 93.75 407 ARG A C 1
ATOM 3208 O O . ARG A 1 407 ? -24.812 -15.922 14.344 1 93.75 407 ARG A O 1
ATOM 3215 N N . ARG A 1 408 ? -23.547 -14.078 14.094 1 93.38 408 ARG A N 1
ATOM 3216 C CA . ARG A 1 408 ? -24.703 -13.25 13.828 1 93.38 408 ARG A CA 1
ATOM 3217 C C . ARG A 1 408 ? -25.391 -13.648 12.516 1 93.38 408 ARG A C 1
ATOM 3219 O O . ARG A 1 408 ? -26.609 -13.625 12.414 1 93.38 408 ARG A O 1
ATOM 3226 N N . THR A 1 409 ? -24.625 -13.984 11.57 1 91.25 409 THR A N 1
ATOM 3227 C CA . THR A 1 409 ? -25.172 -14.461 10.305 1 91.25 409 THR A CA 1
ATOM 3228 C C . THR A 1 409 ? -25.938 -15.766 10.508 1 91.25 409 THR A C 1
ATOM 3230 O O . THR A 1 409 ? -27.062 -15.906 10.039 1 91.25 409 THR A O 1
ATOM 3233 N N . LEU A 1 410 ? -25.406 -16.688 11.203 1 88.94 410 LEU A N 1
ATOM 3234 C CA . LEU A 1 410 ? -26.031 -17.969 11.453 1 88.94 410 LEU A CA 1
ATOM 3235 C C . LEU A 1 410 ? -27.312 -17.797 12.258 1 88.94 410 LEU A C 1
ATOM 3237 O O . LEU A 1 410 ? -28.328 -18.453 11.969 1 88.94 410 LEU A O 1
ATOM 3241 N N . PHE A 1 411 ? -27.234 -16.969 13.188 1 88.88 411 PHE A N 1
ATOM 3242 C CA . PHE A 1 411 ? -28.406 -16.703 14.016 1 88.88 411 PHE A CA 1
ATOM 3243 C C . PHE A 1 411 ? -29.531 -16.109 13.18 1 88.88 411 PHE A C 1
ATOM 3245 O O . PHE A 1 411 ? -30.688 -16.531 13.305 1 88.88 411 PHE A O 1
ATOM 3252 N N . ALA A 1 412 ? -29.141 -15.188 12.297 1 86.69 412 ALA A N 1
ATOM 3253 C CA . ALA A 1 412 ? -30.141 -14.562 11.438 1 86.69 412 ALA A CA 1
ATOM 3254 C C . ALA A 1 412 ? -30.734 -15.57 10.453 1 86.69 412 ALA A C 1
ATOM 3256 O O . ALA A 1 412 ? -31.938 -15.539 10.164 1 86.69 412 ALA A O 1
ATOM 3257 N N . LEU A 1 413 ? -30.016 -16.438 9.914 1 84 413 LEU A N 1
ATOM 3258 C CA . LEU A 1 413 ? -30.453 -17.438 8.938 1 84 413 LEU A CA 1
ATOM 3259 C C . LEU A 1 413 ? -31.375 -18.469 9.586 1 84 413 LEU A C 1
ATOM 3261 O O . LEU A 1 413 ? -32.25 -19.031 8.93 1 84 413 LEU A O 1
ATOM 3265 N N . MET A 1 414 ? -31.266 -18.656 10.828 1 83.19 414 MET A N 1
ATOM 3266 C CA . MET A 1 414 ? -32.031 -19.672 11.531 1 83.19 414 MET A CA 1
ATOM 3267 C C . MET A 1 414 ? -33.406 -19.141 11.938 1 83.19 414 MET A C 1
ATOM 3269 O O . MET A 1 414 ? -34.312 -19.906 12.242 1 83.19 414 MET A O 1
ATOM 3273 N N . ILE A 1 415 ? -33.531 -17.844 11.742 1 75.62 415 ILE A N 1
ATOM 3274 C CA . ILE A 1 415 ? -34.75 -17.234 12.211 1 75.62 415 ILE A CA 1
ATOM 3275 C C . ILE A 1 415 ? -35.906 -17.656 11.32 1 75.62 415 ILE A C 1
ATOM 3277 O O . ILE A 1 415 ? -36.969 -18.062 11.812 1 75.62 415 ILE A O 1
ATOM 3281 N N . PHE A 1 416 ? -35.719 -17.688 9.977 1 71.06 416 PHE A N 1
ATOM 3282 C CA . PHE A 1 416 ? -36.875 -17.891 9.102 1 71.06 416 PHE A CA 1
ATOM 3283 C C . PHE A 1 416 ? -37.312 -19.359 9.133 1 71.06 416 PHE A C 1
ATOM 3285 O O . PHE A 1 416 ? -38.5 -19.641 9.289 1 71.06 416 PHE A O 1
ATOM 3292 N N . PRO A 1 417 ? -36.406 -20.25 8.969 1 69.69 417 PRO A N 1
ATOM 3293 C CA . PRO A 1 417 ? -36.875 -21.641 9.102 1 69.69 417 PRO A CA 1
ATOM 3294 C C . PRO A 1 417 ? -37.562 -21.906 10.43 1 69.69 417 PRO A C 1
ATOM 3296 O O . PRO A 1 417 ? -38.531 -22.656 10.477 1 69.69 417 PRO A O 1
ATOM 3299 N N . LEU A 1 418 ? -37.094 -21.188 11.438 1 70.88 418 LEU A N 1
ATOM 3300 C CA . LEU A 1 418 ? -37.688 -21.391 12.75 1 70.88 418 LEU A CA 1
ATOM 3301 C C . LEU A 1 418 ? -39.094 -20.828 12.797 1 70.88 418 LEU A C 1
ATOM 3303 O O . LEU A 1 418 ? -40 -21.453 13.344 1 70.88 418 LEU A O 1
ATOM 3307 N N . LEU A 1 419 ? -39.25 -19.703 12.188 1 69.88 419 LEU A N 1
ATOM 3308 C CA . LEU A 1 419 ? -40.562 -19.109 12.148 1 69.88 419 LEU A CA 1
ATOM 3309 C C . LEU A 1 419 ? -41.531 -19.953 11.305 1 69.88 419 LEU A C 1
ATOM 3311 O O . LEU A 1 419 ? -42.688 -20.109 11.656 1 69.88 419 LEU A O 1
ATOM 3315 N N . TRP A 1 420 ? -41 -20.406 10.211 1 68.31 420 TRP A N 1
ATOM 3316 C CA . TRP A 1 420 ? -41.812 -21.25 9.352 1 68.31 420 TRP A CA 1
ATOM 3317 C C . TRP A 1 420 ? -42.25 -22.516 10.078 1 68.31 420 TRP A C 1
ATOM 3319 O O . TRP A 1 420 ? -43.406 -22.922 10 1 68.31 420 TRP A O 1
ATOM 3329 N N . ILE A 1 421 ? -41.344 -23.047 10.766 1 68.69 421 ILE A N 1
ATOM 3330 C CA . ILE A 1 421 ? -41.625 -24.281 11.492 1 68.69 421 ILE A CA 1
ATOM 3331 C C . ILE A 1 421 ? -42.688 -24.031 12.57 1 68.69 421 ILE A C 1
ATOM 3333 O O . ILE A 1 421 ? -43.562 -24.859 12.773 1 68.69 421 ILE A O 1
ATOM 3337 N N . ILE A 1 422 ? -42.562 -22.875 13.141 1 71.38 422 ILE A N 1
ATOM 3338 C CA . ILE A 1 422 ? -43.5 -22.609 14.227 1 71.38 422 ILE A CA 1
ATOM 3339 C C . ILE A 1 422 ? -44.812 -22.109 13.656 1 71.38 422 ILE A C 1
ATOM 3341 O O . ILE A 1 422 ? -45.75 -21.844 14.406 1 71.38 422 ILE A O 1
ATOM 3345 N N . GLY A 1 423 ? -44.969 -22.125 12.359 1 67.19 423 GLY A N 1
ATOM 3346 C CA . GLY A 1 423 ? -46.188 -21.766 11.688 1 67.19 423 GLY A CA 1
ATOM 3347 C C . GLY A 1 423 ? -46.5 -20.281 11.75 1 67.19 423 GLY A C 1
ATOM 3348 O O . GLY A 1 423 ? -47.688 -19.891 11.648 1 67.19 423 GLY A O 1
ATOM 3349 N N . PHE A 1 424 ? -45.5 -19.641 12 1 64.44 424 PHE A N 1
ATOM 3350 C CA . PHE A 1 424 ? -45.719 -18.203 12.094 1 64.44 424 PHE A CA 1
ATOM 3351 C C . PHE A 1 424 ? -46 -17.609 10.711 1 64.44 424 PHE A C 1
ATOM 3353 O O . PHE A 1 424 ? -45.188 -17.781 9.797 1 64.44 424 PHE A O 1
ATOM 3360 N N . ARG A 1 425 ? -47.281 -17.188 10.562 1 69.38 425 ARG A N 1
ATOM 3361 C CA . ARG A 1 425 ? -47.594 -16.453 9.336 1 69.38 425 ARG A CA 1
ATOM 3362 C C . ARG A 1 425 ? -47.156 -15 9.422 1 69.38 425 ARG A C 1
ATOM 3364 O O . ARG A 1 425 ? -47.594 -14.25 10.289 1 69.38 425 ARG A O 1
ATOM 3371 N N . ILE A 1 426 ? -46.156 -14.602 8.633 1 67.69 426 ILE A N 1
ATOM 3372 C CA . ILE A 1 426 ? -45.656 -13.227 8.641 1 67.69 426 ILE A CA 1
ATOM 3373 C C . ILE A 1 426 ? -46.75 -12.273 8.18 1 67.69 426 ILE A C 1
ATOM 3375 O O . ILE A 1 426 ? -47.312 -12.43 7.082 1 67.69 426 ILE A O 1
ATOM 3379 N N . PRO A 1 427 ? -47.188 -11.484 9.211 1 72.94 427 PRO A N 1
ATOM 3380 C CA . PRO A 1 427 ? -48.188 -10.492 8.781 1 72.94 427 PRO A CA 1
ATOM 3381 C C . PRO A 1 427 ? -47.719 -9.727 7.535 1 72.94 427 PRO A C 1
ATOM 3383 O O . PRO A 1 427 ? -46.531 -9.555 7.312 1 72.94 427 PRO A O 1
ATOM 3386 N N . ILE A 1 428 ? -48.656 -9.328 6.754 1 67.62 428 ILE A N 1
ATOM 3387 C CA . ILE A 1 428 ? -48.406 -8.617 5.504 1 67.62 428 ILE A CA 1
ATOM 3388 C C . ILE A 1 428 ? -47.5 -7.414 5.762 1 67.62 428 ILE A C 1
ATOM 3390 O O . ILE A 1 428 ? -46.625 -7.109 4.953 1 67.62 428 ILE A O 1
ATOM 3394 N N . ALA A 1 429 ? -47.688 -6.871 7.008 1 68.62 429 ALA A N 1
ATOM 3395 C CA . ALA A 1 429 ? -46.906 -5.68 7.355 1 68.62 429 ALA A CA 1
ATOM 3396 C C . ALA A 1 429 ? -45.438 -6.016 7.555 1 68.62 429 ALA A C 1
ATOM 3398 O O . ALA A 1 429 ? -44.562 -5.148 7.422 1 68.62 429 ALA A O 1
ATOM 3399 N N . LEU A 1 430 ? -45.25 -7.332 7.707 1 73.25 430 LEU A N 1
ATOM 3400 C CA . LEU A 1 430 ? -43.875 -7.742 7.988 1 73.25 430 LEU A CA 1
ATOM 3401 C C . LEU A 1 430 ? -43.312 -8.609 6.863 1 73.25 430 LEU A C 1
ATOM 3403 O O . LEU A 1 430 ? -42.312 -9.289 7.035 1 73.25 430 LEU A O 1
ATOM 3407 N N . ALA A 1 431 ? -44.062 -8.555 5.719 1 69.12 431 ALA A N 1
ATOM 3408 C CA . ALA A 1 431 ? -43.688 -9.391 4.578 1 69.12 431 ALA A CA 1
ATOM 3409 C C . ALA A 1 431 ? -42.281 -9.039 4.082 1 69.12 431 ALA A C 1
ATOM 3411 O O . ALA A 1 431 ? -41.656 -9.836 3.389 1 69.12 431 ALA A O 1
ATOM 3412 N N . TRP A 1 432 ? -41.781 -7.859 4.551 1 72.62 432 TRP A N 1
ATOM 3413 C CA . TRP A 1 432 ? -40.469 -7.395 4.113 1 72.62 432 TRP A CA 1
ATOM 3414 C C . TRP A 1 432 ? -39.375 -7.953 5.004 1 72.62 432 TRP A C 1
ATOM 3416 O O . TRP A 1 432 ? -38.188 -7.836 4.684 1 72.62 432 TRP A O 1
ATOM 3426 N N . THR A 1 433 ? -39.688 -8.688 6 1 75.5 433 THR A N 1
ATOM 3427 C CA . THR A 1 433 ? -38.75 -9.078 7.027 1 75.5 433 THR A CA 1
ATOM 3428 C C . THR A 1 433 ? -37.719 -10.062 6.473 1 75.5 433 THR A C 1
ATOM 3430 O O . THR A 1 433 ? -36.531 -9.977 6.777 1 75.5 433 THR A O 1
ATOM 3433 N N . PRO A 1 434 ? -38.156 -10.969 5.582 1 74 434 PRO A N 1
ATOM 3434 C CA . PRO A 1 434 ? -37.156 -11.875 5.031 1 74 434 PRO A CA 1
ATOM 3435 C C . PRO A 1 434 ? -36.094 -11.133 4.223 1 74 434 PRO A C 1
ATOM 3437 O O . PRO A 1 434 ? -34.938 -11.539 4.211 1 74 434 PRO A O 1
ATOM 3440 N N . PHE A 1 435 ? -36.5 -10.117 3.65 1 74.56 435 PHE A N 1
ATOM 3441 C CA . PHE A 1 435 ? -35.562 -9.336 2.855 1 74.56 435 PHE A CA 1
ATOM 3442 C C . PHE A 1 435 ? -34.562 -8.586 3.756 1 74.56 435 PHE A C 1
ATOM 3444 O O . PHE A 1 435 ? -33.375 -8.5 3.449 1 74.56 435 PHE A O 1
ATOM 3451 N N . LEU A 1 436 ? -35.094 -8.102 4.797 1 78.19 436 LEU A N 1
ATOM 3452 C CA . LEU A 1 436 ? -34.25 -7.398 5.75 1 78.19 436 LEU A CA 1
ATOM 3453 C C . LEU A 1 436 ? -33.25 -8.352 6.387 1 78.19 436 LEU A C 1
ATOM 3455 O O . LEU A 1 436 ? -32.062 -8 6.574 1 78.19 436 LEU A O 1
ATOM 3459 N N . VAL A 1 437 ? -33.75 -9.508 6.664 1 80.75 437 VAL A N 1
ATOM 3460 C CA . VAL A 1 437 ? -32.906 -10.5 7.297 1 80.75 437 VAL A CA 1
ATOM 3461 C C . VAL A 1 437 ? -31.828 -10.961 6.309 1 80.75 437 VAL A C 1
ATOM 3463 O O . VAL A 1 437 ? -30.656 -11.117 6.68 1 80.75 437 VAL A O 1
ATOM 3466 N N . SER A 1 438 ? -32.25 -11.141 5.078 1 81.56 438 SER A N 1
ATOM 3467 C CA . SER A 1 438 ? -31.281 -11.523 4.055 1 81.56 438 SER A CA 1
ATOM 3468 C C . SER A 1 438 ? -30.234 -10.445 3.85 1 81.56 438 SER A C 1
ATOM 3470 O O . SER A 1 438 ? -29.047 -10.742 3.715 1 81.56 438 SER A O 1
ATOM 3472 N N . GLY A 1 439 ? -30.75 -9.227 3.822 1 83.06 439 GLY A N 1
ATOM 3473 C CA . GLY A 1 439 ? -29.812 -8.117 3.699 1 83.06 439 GLY A CA 1
ATOM 3474 C C . GLY A 1 439 ? -28.844 -8.023 4.855 1 83.06 439 GLY A C 1
ATOM 3475 O O . GLY A 1 439 ? -27.656 -7.773 4.648 1 83.06 439 GLY A O 1
ATOM 3476 N N . TYR A 1 440 ? -29.344 -8.281 5.992 1 87.06 440 TYR A N 1
ATOM 3477 C CA . TYR A 1 440 ? -28.5 -8.273 7.188 1 87.06 440 TYR A CA 1
ATOM 3478 C C . TYR A 1 440 ? -27.453 -9.375 7.125 1 87.06 440 TYR A C 1
ATOM 3480 O O . TYR A 1 440 ? -26.281 -9.148 7.449 1 87.06 440 TYR A O 1
ATOM 3488 N N . CYS A 1 441 ? -27.844 -10.508 6.676 1 88.62 441 CYS A N 1
ATOM 3489 C CA . CYS A 1 441 ? -26.922 -11.641 6.559 1 88.62 441 CYS A CA 1
ATOM 3490 C C . CYS A 1 441 ? -25.812 -11.344 5.547 1 88.62 441 CYS A C 1
ATOM 3492 O O . CYS A 1 441 ? -24.641 -11.633 5.797 1 88.62 441 CYS A O 1
ATOM 3494 N N . ILE A 1 442 ? -26.219 -10.758 4.516 1 87.25 442 ILE A N 1
ATOM 3495 C CA . ILE A 1 442 ? -25.25 -10.422 3.471 1 87.25 442 ILE A CA 1
ATOM 3496 C C . ILE A 1 442 ? -24.25 -9.398 4 1 87.25 442 ILE A C 1
ATOM 3498 O O . ILE A 1 442 ? -23.047 -9.531 3.791 1 87.25 442 ILE A O 1
ATOM 3502 N N . ALA A 1 443 ? -24.719 -8.43 4.719 1 89.75 443 ALA A N 1
ATOM 3503 C CA . ALA A 1 443 ? -23.859 -7.395 5.273 1 89.75 443 ALA A CA 1
ATOM 3504 C C . ALA A 1 443 ? -22.844 -7.992 6.258 1 89.75 443 ALA A C 1
ATOM 3506 O O . ALA A 1 443 ? -21.656 -7.672 6.211 1 89.75 443 ALA A O 1
ATOM 3507 N N . GLU A 1 444 ? -23.391 -8.883 7.074 1 93 444 GLU A N 1
ATOM 3508 C CA . GLU A 1 444 ? -22.516 -9.523 8.055 1 93 444 GLU A CA 1
ATOM 3509 C C . GLU A 1 444 ? -21.453 -10.383 7.375 1 93 444 GLU A C 1
ATOM 3511 O O . GLU A 1 444 ? -20.297 -10.398 7.805 1 93 444 GLU A O 1
ATOM 3516 N N . MET A 1 445 ? -21.828 -11.023 6.355 1 90.62 445 MET A N 1
ATOM 3517 C CA . MET A 1 445 ? -20.891 -11.883 5.641 1 90.62 445 MET A CA 1
ATOM 3518 C C . MET A 1 445 ? -19.844 -11.055 4.902 1 90.62 445 MET A C 1
ATOM 3520 O O . MET A 1 445 ? -18.672 -11.43 4.855 1 90.62 445 MET A O 1
ATOM 3524 N N . LEU A 1 446 ? -20.25 -9.961 4.383 1 89.5 446 LEU A N 1
ATOM 3525 C CA . LEU A 1 446 ? -19.312 -9.07 3.697 1 89.5 446 LEU A CA 1
ATOM 3526 C C . LEU A 1 446 ? -18.297 -8.492 4.68 1 89.5 446 LEU A C 1
ATOM 3528 O O . LEU A 1 446 ? -17.109 -8.359 4.352 1 89.5 446 LEU A O 1
ATOM 3532 N N . LEU A 1 447 ? -18.781 -8.172 5.781 1 93.19 447 LEU A N 1
ATOM 3533 C CA . LEU A 1 447 ? -17.875 -7.66 6.805 1 93.19 447 LEU A CA 1
ATOM 3534 C C . LEU A 1 447 ? -16.891 -8.742 7.25 1 93.19 447 LEU A C 1
ATOM 3536 O O . LEU A 1 447 ? -15.688 -8.484 7.336 1 93.19 447 LEU A O 1
ATOM 3540 N N . ALA A 1 448 ? -17.375 -9.93 7.504 1 93.88 448 ALA A N 1
ATOM 3541 C CA . ALA A 1 448 ? -16.547 -11.023 7.992 1 93.88 448 ALA A CA 1
ATOM 3542 C C . ALA A 1 448 ? -15.539 -11.461 6.938 1 93.88 448 ALA A C 1
ATOM 3544 O O . ALA A 1 448 ? -14.336 -11.531 7.215 1 93.88 448 ALA A O 1
ATOM 3545 N N . GLN A 1 449 ? -16.047 -11.656 5.738 1 92.06 449 GLN A N 1
ATOM 3546 C CA . GLN A 1 449 ? -15.234 -12.281 4.703 1 92.06 449 GLN A CA 1
ATOM 3547 C C . GLN A 1 449 ? -14.422 -11.242 3.936 1 92.06 449 GLN A C 1
ATOM 3549 O O . GLN A 1 449 ? -13.438 -11.586 3.273 1 92.06 449 GLN A O 1
ATOM 3554 N N . GLY A 1 450 ? -14.859 -10.023 3.984 1 91.62 450 GLY A N 1
ATOM 3555 C CA . GLY A 1 450 ? -14.156 -8.961 3.281 1 91.62 450 GLY A CA 1
ATOM 3556 C C . GLY A 1 450 ? -13.312 -8.102 4.195 1 91.62 450 GLY A C 1
ATOM 3557 O O . GLY A 1 450 ? -12.102 -8.32 4.324 1 91.62 450 GLY A O 1
ATOM 3558 N N . VAL A 1 451 ? -13.953 -7.297 4.98 1 92.19 451 VAL A N 1
ATOM 3559 C CA . VAL A 1 451 ? -13.289 -6.238 5.738 1 92.19 451 VAL A CA 1
ATOM 3560 C C . VAL A 1 451 ? -12.406 -6.855 6.82 1 92.19 451 VAL A C 1
ATOM 3562 O O . VAL A 1 451 ? -11.219 -6.543 6.914 1 92.19 451 VAL A O 1
ATOM 3565 N N . VAL A 1 452 ? -12.977 -7.699 7.617 1 95.5 452 VAL A N 1
ATOM 3566 C CA . VAL A 1 452 ? -12.242 -8.227 8.766 1 95.5 452 VAL A CA 1
ATOM 3567 C C . VAL A 1 452 ? -11.164 -9.195 8.281 1 95.5 452 VAL A C 1
ATOM 3569 O O . VAL A 1 452 ? -10.07 -9.25 8.859 1 95.5 452 VAL A O 1
ATOM 3572 N N . THR A 1 453 ? -11.438 -9.992 7.262 1 94.31 453 THR A N 1
ATOM 3573 C CA . THR A 1 453 ? -10.43 -10.891 6.703 1 94.31 453 THR A CA 1
ATOM 3574 C C . THR A 1 453 ? -9.242 -10.094 6.168 1 94.31 453 THR A C 1
ATOM 3576 O O . THR A 1 453 ? -8.086 -10.492 6.348 1 94.31 453 THR A O 1
ATOM 3579 N N . ASP A 1 454 ? -9.516 -9.031 5.5 1 94.75 454 ASP A N 1
ATOM 3580 C CA . ASP A 1 454 ? -8.438 -8.172 5.035 1 94.75 454 ASP A CA 1
ATOM 3581 C C . ASP A 1 454 ? -7.582 -7.68 6.203 1 94.75 454 ASP A C 1
ATOM 3583 O O . ASP A 1 454 ? -6.355 -7.621 6.098 1 94.75 454 ASP A O 1
ATOM 3587 N N . GLU A 1 455 ? -8.219 -7.281 7.238 1 95.94 455 GLU A N 1
ATOM 3588 C CA . GLU A 1 455 ? -7.52 -6.855 8.453 1 95.94 455 GLU A CA 1
ATOM 3589 C C . GLU A 1 455 ? -6.629 -7.965 8.992 1 95.94 455 GLU A C 1
ATOM 3591 O O . GLU A 1 455 ? -5.457 -7.734 9.312 1 95.94 455 GLU A O 1
ATOM 3596 N N . ILE A 1 456 ? -7.133 -9.148 9.07 1 95.88 456 ILE A N 1
ATOM 3597 C CA . ILE A 1 456 ? -6.422 -10.289 9.625 1 95.88 456 ILE A CA 1
ATOM 3598 C C . ILE A 1 456 ? -5.215 -10.625 8.742 1 95.88 456 ILE A C 1
ATOM 3600 O O . ILE A 1 456 ? -4.105 -10.805 9.25 1 95.88 456 ILE A O 1
ATOM 3604 N N . THR A 1 457 ? -5.426 -10.719 7.469 1 95.69 457 THR A N 1
ATOM 3605 C CA . THR A 1 457 ? -4.34 -11.07 6.562 1 95.69 457 THR A CA 1
ATOM 3606 C C . THR A 1 457 ? -3.277 -9.977 6.535 1 95.69 457 THR A C 1
ATOM 3608 O O . THR A 1 457 ? -2.09 -10.266 6.367 1 95.69 457 THR A O 1
ATOM 3611 N N . SER A 1 458 ? -3.693 -8.734 6.68 1 96.5 458 SER A N 1
ATOM 3612 C CA . SER A 1 458 ? -2.744 -7.637 6.781 1 96.5 458 SER A CA 1
ATOM 3613 C C . SER A 1 458 ? -1.859 -7.777 8.016 1 96.5 458 SER A C 1
ATOM 3615 O O . SER A 1 458 ? -0.646 -7.574 7.945 1 96.5 458 SER A O 1
ATOM 3617 N N . PHE A 1 459 ? -2.457 -8.102 9.188 1 97.19 459 PHE A N 1
ATOM 3618 C CA . PHE A 1 459 ? -1.667 -8.383 10.375 1 97.19 459 PHE A CA 1
ATOM 3619 C C . PHE A 1 459 ? -0.703 -9.531 10.133 1 97.19 459 PHE A C 1
ATOM 3621 O O . PHE A 1 459 ? 0.449 -9.492 10.57 1 97.19 459 PHE A O 1
ATOM 3628 N N . ASN A 1 460 ? -1.193 -10.578 9.43 1 95.81 460 ASN A N 1
ATOM 3629 C CA . ASN A 1 460 ? -0.332 -11.711 9.125 1 95.81 460 ASN A CA 1
ATOM 3630 C C . ASN A 1 460 ? 0.903 -11.281 8.336 1 95.81 460 ASN A C 1
ATOM 3632 O O . ASN A 1 460 ? 2.018 -11.719 8.641 1 95.81 460 ASN A O 1
ATOM 3636 N N . GLU A 1 461 ? 0.687 -10.477 7.348 1 97.06 461 GLU A N 1
ATOM 3637 C CA . GLU A 1 461 ? 1.808 -10.023 6.531 1 97.06 461 GLU A CA 1
ATOM 3638 C C . GLU A 1 461 ? 2.82 -9.25 7.371 1 97.06 461 GLU A C 1
ATOM 3640 O O . GLU A 1 461 ? 4.027 -9.469 7.258 1 97.06 461 GLU A O 1
ATOM 3645 N N . ILE A 1 462 ? 2.354 -8.359 8.18 1 97.44 462 ILE A N 1
ATOM 3646 C CA . ILE A 1 462 ? 3.217 -7.559 9.039 1 97.44 462 ILE A CA 1
ATOM 3647 C C . ILE A 1 462 ? 3.998 -8.469 9.984 1 97.44 462 ILE A C 1
ATOM 3649 O O . ILE A 1 462 ? 5.211 -8.305 10.148 1 97.44 462 ILE A O 1
ATOM 3653 N N . LEU A 1 463 ? 3.316 -9.422 10.57 1 96.31 463 LEU A N 1
ATOM 3654 C CA . LEU A 1 463 ? 3.947 -10.359 11.492 1 96.31 463 LEU A CA 1
ATOM 3655 C C . LEU A 1 463 ? 4.988 -11.219 10.773 1 96.31 463 LEU A C 1
ATOM 3657 O O . LEU A 1 463 ? 6.066 -11.477 11.312 1 96.31 463 LEU A O 1
ATOM 3661 N N . HIS A 1 464 ? 4.676 -11.68 9.523 1 94.69 464 HIS A N 1
ATOM 3662 C CA . HIS A 1 464 ? 5.645 -12.422 8.727 1 94.69 464 HIS A CA 1
ATOM 3663 C C . HIS A 1 464 ? 6.926 -11.617 8.531 1 94.69 464 HIS A C 1
ATOM 3665 O O . HIS A 1 464 ? 8.031 -12.156 8.664 1 94.69 464 HIS A O 1
ATOM 3671 N N . GLN A 1 465 ? 6.77 -10.406 8.227 1 95.06 465 GLN A N 1
ATOM 3672 C CA . GLN A 1 465 ? 7.922 -9.539 7.996 1 95.06 465 GLN A CA 1
ATOM 3673 C C . GLN A 1 465 ? 8.75 -9.375 9.266 1 95.06 465 GLN A C 1
ATOM 3675 O O . GLN A 1 465 ? 9.977 -9.453 9.234 1 95.06 465 GLN A O 1
ATOM 3680 N N . MET A 1 466 ? 8.07 -9.156 10.414 1 94.25 466 MET A N 1
ATOM 3681 C CA . MET A 1 466 ? 8.766 -8.984 11.688 1 94.25 466 MET A CA 1
ATOM 3682 C C . MET A 1 466 ? 9.547 -10.242 12.055 1 94.25 466 MET A C 1
ATOM 3684 O O . MET A 1 466 ? 10.641 -10.164 12.609 1 94.25 466 MET A O 1
ATOM 3688 N N . LYS A 1 467 ? 8.984 -11.359 11.719 1 92.44 467 LYS A N 1
ATOM 3689 C CA . LYS A 1 467 ? 9.617 -12.633 12.07 1 92.44 467 LYS A CA 1
ATOM 3690 C C . LYS A 1 467 ? 10.945 -12.805 11.344 1 92.44 467 LYS A C 1
ATOM 3692 O O . LYS A 1 467 ? 11.906 -13.32 11.914 1 92.44 467 LYS A O 1
ATOM 3697 N N . HIS A 1 468 ? 11.039 -12.43 10.094 1 91.06 468 HIS A N 1
ATOM 3698 C CA . HIS A 1 468 ? 12.312 -12.492 9.375 1 91.06 468 HIS A CA 1
ATOM 3699 C C . HIS A 1 468 ? 13.359 -11.609 10.039 1 91.06 468 HIS A C 1
ATOM 3701 O O . HIS A 1 468 ? 14.531 -11.992 10.117 1 91.06 468 HIS A O 1
ATOM 3707 N N . LEU A 1 469 ? 12.961 -10.477 10.492 1 89.81 469 LEU A N 1
ATOM 3708 C CA . LEU A 1 469 ? 13.883 -9.555 11.148 1 89.81 469 LEU A CA 1
ATOM 3709 C C . LEU A 1 469 ? 14.391 -10.133 12.461 1 89.81 469 LEU A C 1
ATOM 3711 O O . LEU A 1 469 ? 15.57 -9.984 12.797 1 89.81 469 LEU A O 1
ATOM 3715 N N . LEU A 1 470 ? 13.547 -10.734 13.18 1 87.38 470 LEU A N 1
ATOM 3716 C CA . LEU A 1 470 ? 13.906 -11.312 14.477 1 87.38 470 LEU A CA 1
ATOM 3717 C C . LEU A 1 470 ? 14.883 -12.469 14.297 1 87.38 470 LEU A C 1
ATOM 3719 O O . LEU A 1 470 ? 15.742 -12.695 15.156 1 87.38 470 LEU A O 1
ATOM 3723 N N . LYS A 1 471 ? 14.875 -13.117 13.289 1 81.56 471 LYS A N 1
ATOM 3724 C CA . LYS A 1 471 ? 15.703 -14.297 13.062 1 81.56 471 LYS A CA 1
ATOM 3725 C C . LYS A 1 471 ? 17.078 -13.914 12.516 1 81.56 471 LYS A C 1
ATOM 3727 O O . LYS A 1 471 ? 18 -14.727 12.516 1 81.56 471 LYS A O 1
ATOM 3732 N N . ARG A 1 472 ? 17.25 -12.758 12.008 1 75.31 472 ARG A N 1
ATOM 3733 C CA . ARG A 1 472 ? 18.531 -12.281 11.5 1 75.31 472 ARG A CA 1
ATOM 3734 C C . ARG A 1 472 ? 19.609 -12.383 12.578 1 75.31 472 ARG A C 1
ATOM 3736 O O . ARG A 1 472 ? 20.766 -12.695 12.273 1 75.31 472 ARG A O 1
ATOM 3743 N N . GLN A 1 473 ? 19.406 -12.008 13.891 1 57.5 473 GLN A N 1
ATOM 3744 C CA . GLN A 1 473 ? 20.375 -12.031 14.984 1 57.5 473 GLN A CA 1
ATOM 3745 C C . GLN A 1 473 ? 20.828 -13.461 15.281 1 57.5 473 GLN A C 1
ATOM 3747 O O . GLN A 1 473 ? 21.984 -13.695 15.633 1 57.5 473 GLN A O 1
ATOM 3752 N N . SER A 1 474 ? 19.812 -14.414 15.297 1 51.81 474 SER A N 1
ATOM 3753 C CA . SER A 1 474 ? 20.203 -15.773 15.672 1 51.81 474 SER A CA 1
ATOM 3754 C C . SER A 1 474 ? 21.203 -16.344 14.68 1 51.81 474 SER A C 1
ATOM 3756 O O . SER A 1 474 ? 22.047 -17.188 15.047 1 51.81 474 SER A O 1
ATOM 3758 N N . VAL A 1 475 ? 21.266 -15.828 13.586 1 48.81 475 VAL A N 1
ATOM 3759 C CA . VAL A 1 475 ? 22.188 -16.312 12.57 1 48.81 475 VAL A CA 1
ATOM 3760 C C . VAL A 1 475 ? 23.594 -15.789 12.867 1 48.81 475 VAL A C 1
ATOM 3762 O O . VAL A 1 475 ? 24.578 -16.5 12.68 1 48.81 475 VAL A O 1
ATOM 3765 N N . HIS A 1 476 ? 23.734 -14.672 13.523 1 46.47 476 HIS A N 1
ATOM 3766 C CA . HIS A 1 476 ? 25.062 -14.141 13.781 1 46.47 476 HIS A CA 1
ATOM 3767 C C . HIS A 1 476 ? 25.625 -14.656 15.109 1 46.47 476 HIS A C 1
ATOM 3769 O O . HIS A 1 476 ? 26.812 -14.539 15.375 1 46.47 476 HIS A O 1
ATOM 3775 N N . SER A 1 477 ? 24.781 -15.141 16.109 1 38.16 477 SER A N 1
ATOM 3776 C CA . SER A 1 477 ? 25.344 -15.57 17.391 1 38.16 477 SER A CA 1
ATOM 3777 C C . SER A 1 477 ? 25.688 -17.062 17.359 1 38.16 477 SER A C 1
ATOM 3779 O O . SER A 1 477 ? 25.984 -17.656 18.406 1 38.16 477 SER A O 1
ATOM 3781 N N . ALA A 1 478 ? 25.547 -17.953 16.438 1 33.22 478 ALA A N 1
ATOM 3782 C CA . ALA A 1 478 ? 26.062 -19.312 16.609 1 33.22 478 ALA A CA 1
ATOM 3783 C C . ALA A 1 478 ? 27.578 -19.312 16.734 1 33.22 478 ALA A C 1
ATOM 3785 O O . ALA A 1 478 ? 28.281 -18.766 15.875 1 33.22 478 ALA A O 1
ATOM 3786 N N . PRO A 1 479 ? 28.188 -19.594 17.984 1 28.78 479 PRO A N 1
ATOM 3787 C CA . PRO A 1 479 ? 29.625 -19.859 18.109 1 28.78 479 PRO A CA 1
ATOM 3788 C C . PRO A 1 479 ? 30.141 -20.828 17.047 1 28.78 479 PRO A C 1
ATOM 3790 O O . PRO A 1 479 ? 29.375 -21.656 16.531 1 28.78 479 PRO A O 1
ATOM 3793 N N . ALA A 1 480 ? 31.344 -20.656 16.453 1 30.08 480 ALA A N 1
ATOM 3794 C CA . ALA A 1 480 ? 32.188 -21.672 15.828 1 30.08 480 ALA A CA 1
ATOM 3795 C C . ALA A 1 480 ? 32.156 -22.969 16.609 1 30.08 480 ALA A C 1
ATOM 3797 O O . ALA A 1 480 ? 32.438 -22.984 17.812 1 30.08 480 ALA A O 1
ATOM 3798 N N . LEU A 1 481 ? 31.391 -23.938 16.266 1 24.53 481 LEU A N 1
ATOM 3799 C CA . LEU A 1 481 ? 31.609 -25.25 16.859 1 24.53 481 LEU A CA 1
ATOM 3800 C C . LEU A 1 481 ? 33.094 -25.5 17.062 1 24.53 481 LEU A C 1
ATOM 3802 O O . LEU A 1 481 ? 33.906 -25.25 16.156 1 24.53 481 LEU A O 1
ATOM 3806 N N . ASP A 1 482 ? 33.5 -25.578 18.25 1 20.33 482 ASP A N 1
ATOM 3807 C CA . ASP A 1 482 ? 34.75 -26.25 18.641 1 20.33 482 ASP A CA 1
ATOM 3808 C C . ASP A 1 482 ? 34.844 -27.625 17.969 1 20.33 482 ASP A C 1
ATOM 3810 O O . ASP A 1 482 ? 33.969 -28.469 18.125 1 20.33 482 ASP A O 1
ATOM 3814 N N . ALA A 1 483 ? 35.531 -27.734 16.797 1 21.73 483 ALA A N 1
ATOM 3815 C CA . ALA A 1 483 ? 36.312 -28.906 16.359 1 21.73 483 ALA A CA 1
ATOM 3816 C C . ALA A 1 483 ? 36.969 -29.594 17.547 1 21.73 483 ALA A C 1
ATOM 3818 O O . ALA A 1 483 ? 37.875 -30.422 17.375 1 21.73 483 ALA A O 1
ATOM 3819 N N . THR A 1 484 ? 36.469 -29.469 18.828 1 19.11 484 THR A N 1
ATOM 3820 C CA . THR A 1 484 ? 36.938 -30.609 19.609 1 19.11 484 THR A CA 1
ATOM 3821 C C . THR A 1 484 ? 36 -31.812 19.406 1 19.11 484 THR A C 1
ATOM 3823 O O . THR A 1 484 ? 34.781 -31.641 19.281 1 19.11 484 THR A O 1
ATOM 3826 N N . MET B 1 1 ? -23.625 -32.531 -12.188 1 68.88 1 MET B N 1
ATOM 3827 C CA . MET B 1 1 ? -23.75 -33.219 -10.898 1 68.88 1 MET B CA 1
ATOM 3828 C C . MET B 1 1 ? -22.391 -33.688 -10.398 1 68.88 1 MET B C 1
ATOM 3830 O O . MET B 1 1 ? -22.047 -33.469 -9.242 1 68.88 1 MET B O 1
ATOM 3834 N N . SER B 1 2 ? -21.578 -34.188 -11.312 1 78.94 2 SER B N 1
ATOM 3835 C CA . SER B 1 2 ? -20.266 -34.719 -10.922 1 78.94 2 SER B CA 1
ATOM 3836 C C . SER B 1 2 ? -19.328 -33.594 -10.469 1 78.94 2 SER B C 1
ATOM 3838 O O . SER B 1 2 ? -18.625 -33.75 -9.469 1 78.94 2 SER B O 1
ATOM 3840 N N . HIS B 1 3 ? -19.438 -32.469 -11.062 1 81.69 3 HIS B N 1
ATOM 3841 C CA . HIS B 1 3 ? -18.562 -31.359 -10.711 1 81.69 3 HIS B CA 1
ATOM 3842 C C . HIS B 1 3 ? -18.938 -30.766 -9.352 1 81.69 3 HIS B C 1
ATOM 3844 O O . HIS B 1 3 ? -18.062 -30.422 -8.562 1 81.69 3 HIS B O 1
ATOM 3850 N N . VAL B 1 4 ? -20.172 -30.75 -9.094 1 83.44 4 VAL B N 1
ATOM 3851 C CA . VAL B 1 4 ? -20.672 -30.188 -7.836 1 83.44 4 VAL B CA 1
ATOM 3852 C C . VAL B 1 4 ? -20.25 -31.094 -6.676 1 83.44 4 VAL B C 1
ATOM 3854 O O . VAL B 1 4 ? -19.844 -30.594 -5.621 1 83.44 4 VAL B O 1
ATOM 3857 N N . LEU B 1 5 ? -20.391 -32.312 -6.953 1 85.06 5 LEU B N 1
ATOM 3858 C CA . LEU B 1 5 ? -20 -33.281 -5.918 1 85.06 5 LEU B CA 1
ATOM 3859 C C . LEU B 1 5 ? -18.5 -33.219 -5.656 1 85.06 5 LEU B C 1
ATOM 3861 O O . LEU B 1 5 ? -18.062 -33.312 -4.504 1 85.06 5 LEU B O 1
ATOM 3865 N N . TRP B 1 6 ? -17.844 -33.125 -6.719 1 87.44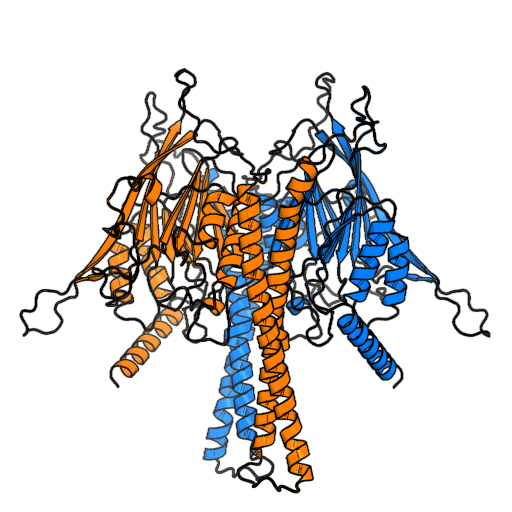 6 TRP B N 1
ATOM 3866 C CA . TRP B 1 6 ? -16.391 -32.969 -6.582 1 87.44 6 TRP B CA 1
ATOM 3867 C C . TRP B 1 6 ? -16.031 -31.734 -5.781 1 87.44 6 TRP B C 1
ATOM 3869 O O . TRP B 1 6 ? -15.188 -31.797 -4.883 1 87.44 6 TRP B O 1
ATOM 3879 N N . LEU B 1 7 ? -16.641 -30.656 -6.074 1 87.88 7 LEU B N 1
ATOM 3880 C CA . LEU B 1 7 ? -16.375 -29.406 -5.398 1 87.88 7 LEU B CA 1
ATOM 3881 C C . LEU B 1 7 ? -16.75 -29.484 -3.922 1 87.88 7 LEU B C 1
ATOM 3883 O O . LEU B 1 7 ? -16.047 -28.938 -3.066 1 87.88 7 LEU B O 1
ATOM 3887 N N . ALA B 1 8 ? -17.781 -30.156 -3.686 1 89.44 8 ALA B N 1
ATOM 3888 C CA . ALA B 1 8 ? -18.234 -30.312 -2.303 1 89.44 8 ALA B CA 1
ATOM 3889 C C . ALA B 1 8 ? -17.234 -31.141 -1.497 1 89.44 8 ALA B C 1
ATOM 3891 O O . ALA B 1 8 ? -16.953 -30.828 -0.334 1 89.44 8 ALA B O 1
ATOM 3892 N N . ASP B 1 9 ? -16.734 -32.156 -2.123 1 90.12 9 ASP B N 1
ATOM 3893 C CA . ASP B 1 9 ? -15.727 -32.969 -1.458 1 90.12 9 ASP B CA 1
ATOM 3894 C C . ASP B 1 9 ? -14.445 -32.188 -1.213 1 90.12 9 ASP B C 1
ATOM 3896 O O . ASP B 1 9 ? -13.836 -32.281 -0.147 1 90.12 9 ASP B O 1
ATOM 3900 N N . ARG B 1 10 ? -14.062 -31.5 -2.217 1 89.44 10 ARG B N 1
ATOM 3901 C CA . ARG B 1 10 ? -12.883 -30.656 -2.074 1 89.44 10 ARG B CA 1
ATOM 3902 C C . ARG B 1 10 ? -13.055 -29.672 -0.918 1 89.44 10 ARG B C 1
ATOM 3904 O O . ARG B 1 10 ? -12.133 -29.484 -0.117 1 89.44 10 ARG B O 1
ATOM 3911 N N . LEU B 1 11 ? -14.156 -29.031 -0.823 1 89.94 11 LEU B N 1
ATOM 3912 C CA . LEU B 1 11 ? -14.445 -28.078 0.243 1 89.94 11 LEU B CA 1
ATOM 3913 C C . LEU B 1 11 ? -14.359 -28.75 1.609 1 89.94 11 LEU B C 1
ATOM 3915 O O . LEU B 1 11 ? -13.781 -28.203 2.545 1 89.94 11 LEU B O 1
ATOM 3919 N N . ARG B 1 12 ? -14.945 -29.922 1.713 1 90.75 12 ARG B N 1
ATOM 3920 C CA . ARG B 1 12 ? -14.906 -30.672 2.965 1 90.75 12 ARG B CA 1
ATOM 3921 C C . ARG B 1 12 ? -13.477 -30.969 3.387 1 90.75 12 ARG B C 1
ATOM 3923 O O . ARG B 1 12 ? -13.109 -30.766 4.547 1 90.75 12 ARG B O 1
ATOM 3930 N N . ARG B 1 13 ? -12.68 -31.406 2.465 1 90.69 13 ARG B N 1
ATOM 3931 C CA . ARG B 1 13 ? -11.289 -31.75 2.758 1 90.69 13 ARG B CA 1
ATOM 3932 C C . ARG B 1 13 ? -10.5 -30.5 3.154 1 90.69 13 ARG B C 1
ATOM 3934 O O . ARG B 1 13 ? -9.664 -30.547 4.055 1 90.69 13 ARG B O 1
ATOM 3941 N N . ASP B 1 14 ? -10.82 -29.453 2.484 1 89.44 14 ASP B N 1
ATOM 3942 C CA . ASP B 1 14 ? -10.109 -28.203 2.771 1 89.44 14 ASP B CA 1
ATOM 3943 C C . ASP B 1 14 ? -10.492 -27.672 4.148 1 89.44 14 ASP B C 1
ATOM 3945 O O . ASP B 1 14 ? -9.633 -27.172 4.887 1 89.44 14 ASP B O 1
ATOM 3949 N N . ILE B 1 15 ? -11.695 -27.75 4.492 1 88.62 15 ILE B N 1
ATOM 3950 C CA . ILE B 1 15 ? -12.148 -27.344 5.816 1 88.62 15 ILE B CA 1
ATOM 3951 C C . ILE B 1 15 ? -11.477 -28.203 6.883 1 88.62 15 ILE B C 1
ATOM 3953 O O . ILE B 1 15 ? -11.008 -27.688 7.898 1 88.62 15 ILE B O 1
ATOM 3957 N N . THR B 1 16 ? -11.453 -29.469 6.637 1 90.31 16 THR B N 1
ATOM 3958 C CA . THR B 1 16 ? -10.82 -30.391 7.574 1 90.31 16 THR B CA 1
ATOM 3959 C C . THR B 1 16 ? -9.352 -30.047 7.766 1 90.31 16 THR B C 1
ATOM 3961 O O . THR B 1 16 ? -8.836 -30.094 8.883 1 90.31 16 THR B O 1
ATOM 3964 N N . TYR B 1 17 ? -8.734 -29.766 6.672 1 89.75 17 TYR B N 1
ATOM 3965 C CA . TYR B 1 17 ? -7.32 -29.422 6.746 1 89.75 17 TYR B CA 1
ATOM 3966 C C . TYR B 1 17 ? -7.105 -28.188 7.617 1 89.75 17 TYR B C 1
ATOM 3968 O O . TYR B 1 17 ? -6.227 -28.172 8.484 1 89.75 17 TYR B O 1
ATOM 3976 N N . VAL B 1 18 ? -7.84 -27.141 7.398 1 87.5 18 VAL B N 1
ATOM 3977 C CA . VAL B 1 18 ? -7.715 -25.875 8.133 1 87.5 18 VAL B CA 1
ATOM 3978 C C . VAL B 1 18 ? -7.996 -26.109 9.609 1 87.5 18 VAL B C 1
ATOM 3980 O O . VAL B 1 18 ? -7.309 -25.562 10.477 1 87.5 18 VAL B O 1
ATOM 3983 N N . ASN B 1 19 ? -8.961 -26.875 9.875 1 85.19 19 ASN B N 1
ATOM 3984 C CA . ASN B 1 19 ? -9.336 -27.156 11.258 1 85.19 19 ASN B CA 1
ATOM 3985 C C . ASN B 1 19 ? -8.25 -27.938 11.984 1 85.19 19 ASN B C 1
ATOM 3987 O O . ASN B 1 19 ? -8.039 -27.75 13.188 1 85.19 19 ASN B O 1
ATOM 3991 N N . SER B 1 20 ? -7.621 -28.781 11.328 1 85 20 SER B N 1
ATOM 3992 C CA . SER B 1 20 ? -6.609 -29.625 11.945 1 85 20 SER B CA 1
ATOM 3993 C C . SER B 1 20 ? -5.285 -28.891 12.086 1 85 20 SER B C 1
ATOM 3995 O O . SER B 1 20 ? -4.5 -29.188 12.992 1 85 20 SER B O 1
ATOM 3997 N N . HIS B 1 21 ? -5.043 -28.031 11.203 1 78.69 21 HIS B N 1
ATOM 3998 C CA . HIS B 1 21 ? -3.734 -27.391 11.18 1 78.69 21 HIS B CA 1
ATOM 3999 C C . HIS B 1 21 ? -3.832 -25.922 11.586 1 78.69 21 HIS B C 1
ATOM 4001 O O . HIS B 1 21 ? -2.812 -25.281 11.836 1 78.69 21 HIS B O 1
ATOM 4007 N N . GLY B 1 22 ? -4.98 -25.5 11.898 1 64.19 22 GLY B N 1
ATOM 4008 C CA . GLY B 1 22 ? -5.195 -24.094 12.242 1 64.19 22 GLY B CA 1
ATOM 4009 C C . GLY B 1 22 ? -5.32 -23.203 11.031 1 64.19 22 GLY B C 1
ATOM 4010 O O . GLY B 1 22 ? -4.766 -23.5 9.969 1 64.19 22 GLY B O 1
ATOM 4011 N N . MET B 1 23 ? -6.324 -22.562 11.031 1 51.56 23 MET B N 1
ATOM 4012 C CA . MET B 1 23 ? -6.613 -21.688 9.898 1 51.56 23 MET B CA 1
ATOM 4013 C C . MET B 1 23 ? -5.41 -20.812 9.57 1 51.56 23 MET B C 1
ATOM 4015 O O . MET B 1 23 ? -5.066 -20.641 8.398 1 51.56 23 MET B O 1
ATOM 4019 N N . LEU B 1 24 ? -5.141 -19.828 10.398 1 49.78 24 LEU B N 1
ATOM 4020 C CA . LEU B 1 24 ? -4.086 -18.859 10.125 1 49.78 24 LEU B CA 1
ATOM 4021 C C . LEU B 1 24 ? -2.758 -19.328 10.719 1 49.78 24 LEU B C 1
ATOM 4023 O O . LEU B 1 24 ? -2.502 -19.125 11.914 1 49.78 24 LEU B O 1
ATOM 4027 N N . ARG B 1 25 ? -2.369 -20.578 10.336 1 46.5 25 ARG B N 1
ATOM 4028 C CA . ARG B 1 25 ? -1.127 -21.172 10.828 1 46.5 25 ARG B CA 1
ATOM 4029 C C . ARG B 1 25 ? 0.031 -20.188 10.695 1 46.5 25 ARG B C 1
ATOM 4031 O O . ARG B 1 25 ? 0.023 -19.312 9.82 1 46.5 25 ARG B O 1
ATOM 4038 N N . ARG B 1 26 ? 0.948 -20.312 11.688 1 43.94 26 ARG B N 1
ATOM 4039 C CA . ARG B 1 26 ? 2.26 -19.719 11.898 1 43.94 26 ARG B CA 1
ATOM 4040 C C . ARG B 1 26 ? 3.148 -19.906 10.672 1 43.94 26 ARG B C 1
ATOM 4042 O O . ARG B 1 26 ? 3.764 -20.953 10.5 1 43.94 26 ARG B O 1
ATOM 4049 N N . GLU B 1 27 ? 2.68 -19.625 9.594 1 43.47 27 GLU B N 1
ATOM 4050 C CA . GLU B 1 27 ? 3.252 -19.922 8.289 1 43.47 27 GLU B CA 1
ATOM 4051 C C . GLU B 1 27 ? 4.75 -19.625 8.258 1 43.47 27 GLU B C 1
ATOM 4053 O O . GLU B 1 27 ? 5.449 -20.047 7.332 1 43.47 27 GLU B O 1
ATOM 4058 N N . THR B 1 28 ? 5.234 -18.406 8.719 1 45.5 28 THR B N 1
ATOM 4059 C CA . THR B 1 28 ? 6.5 -18.016 8.117 1 45.5 28 THR B CA 1
ATOM 4060 C C . THR B 1 28 ? 7.648 -18.859 8.664 1 45.5 28 THR B C 1
ATOM 4062 O O . THR B 1 28 ? 8.156 -18.578 9.75 1 45.5 28 THR B O 1
ATOM 4065 N N . GLY B 1 29 ? 7.496 -20.188 8.781 1 39.62 29 GLY B N 1
ATOM 4066 C CA . GLY B 1 29 ? 8.688 -20.812 9.32 1 39.62 29 GLY B CA 1
ATOM 4067 C C . GLY B 1 29 ? 9.969 -20.328 8.664 1 39.62 29 GLY B C 1
ATOM 4068 O O . GLY B 1 29 ? 10.133 -20.453 7.453 1 39.62 29 GLY B O 1
ATOM 4069 N N . THR B 1 30 ? 10.57 -19.297 9.234 1 42.75 30 THR B N 1
ATOM 4070 C CA . THR B 1 30 ? 11.953 -18.906 8.977 1 42.75 30 THR B CA 1
ATOM 4071 C C . THR B 1 30 ? 12.891 -20.109 9.141 1 42.75 30 THR B C 1
ATOM 4073 O O . THR B 1 30 ? 12.68 -20.938 10.016 1 42.75 30 THR B O 1
ATOM 4076 N N . GLY B 1 31 ? 13.234 -20.797 8.133 1 37.47 31 GLY B N 1
ATOM 4077 C CA . GLY B 1 31 ? 14.211 -21.875 8.156 1 37.47 31 GLY B CA 1
ATOM 4078 C C . GLY B 1 31 ? 15.219 -21.734 9.281 1 37.47 31 GLY B C 1
ATOM 4079 O O . GLY B 1 31 ? 15.453 -20.641 9.789 1 37.47 31 GLY B O 1
ATOM 4080 N N . THR B 1 32 ? 15.211 -22.672 10.188 1 37.06 32 THR B N 1
ATOM 4081 C CA . THR B 1 32 ? 16.359 -22.766 11.094 1 37.06 32 THR B CA 1
ATOM 4082 C C . THR B 1 32 ? 17.672 -22.609 10.328 1 37.06 32 THR B C 1
ATOM 4084 O O . THR B 1 32 ? 17.859 -23.234 9.281 1 37.06 32 THR B O 1
ATOM 4087 N N . PRO B 1 33 ? 18.312 -21.469 10.602 1 37.78 33 PRO B N 1
ATOM 4088 C CA . PRO B 1 33 ? 19.609 -21.406 9.922 1 37.78 33 PRO B CA 1
ATOM 4089 C C . PRO B 1 33 ? 20.359 -22.734 9.945 1 37.78 33 PRO B C 1
ATOM 4091 O O . PRO B 1 33 ? 20.375 -23.406 10.977 1 37.78 33 PRO B O 1
ATOM 4094 N N . ARG B 1 34 ? 20.453 -23.5 8.961 1 34.56 34 ARG B N 1
ATOM 4095 C CA . ARG B 1 34 ? 21.469 -24.547 9 1 34.56 34 ARG B CA 1
ATOM 4096 C C . ARG B 1 34 ? 22.781 -24.031 9.594 1 34.56 34 ARG B C 1
ATOM 4098 O O . ARG B 1 34 ? 23.109 -22.859 9.43 1 34.56 34 ARG B O 1
ATOM 4105 N N . ASP B 1 35 ? 23.297 -24.641 10.609 1 29.69 35 ASP B N 1
ATOM 4106 C CA . ASP B 1 35 ? 24.656 -24.422 11.07 1 29.69 35 ASP B CA 1
ATOM 4107 C C . ASP B 1 35 ? 25.594 -24.125 9.891 1 29.69 35 ASP B C 1
ATOM 4109 O O . ASP B 1 35 ? 25.641 -24.891 8.93 1 29.69 35 ASP B O 1
ATOM 4113 N N . ALA B 1 36 ? 25.953 -22.969 9.703 1 32.09 36 ALA B N 1
ATOM 4114 C CA . ALA B 1 36 ? 26.969 -22.578 8.734 1 32.09 36 ALA B CA 1
ATOM 4115 C C . ALA B 1 36 ? 28.078 -23.641 8.648 1 32.09 36 ALA B C 1
ATOM 4117 O O . ALA B 1 36 ? 29.031 -23.484 7.875 1 32.09 36 ALA B O 1
ATOM 4118 N N . ASP B 1 37 ? 28.328 -24.391 9.672 1 29.61 37 ASP B N 1
ATOM 4119 C CA . ASP B 1 37 ? 29.562 -25.188 9.617 1 29.61 37 ASP B CA 1
ATOM 4120 C C . ASP B 1 37 ? 29.531 -26.156 8.445 1 29.61 37 ASP B C 1
ATOM 4122 O O . ASP B 1 37 ? 30.469 -26.953 8.273 1 29.61 37 ASP B O 1
ATOM 4126 N N . SER B 1 38 ? 28.516 -26.797 8.062 1 28.67 38 SER B N 1
ATOM 4127 C CA . SER B 1 38 ? 29.016 -27.812 7.152 1 28.67 38 SER B CA 1
ATOM 4128 C C . SER B 1 38 ? 29.766 -27.188 5.98 1 28.67 38 SER B C 1
ATOM 4130 O O . SER B 1 38 ? 29.766 -25.969 5.816 1 28.67 38 SER B O 1
ATOM 4132 N N . GLY B 1 39 ? 29.938 -28.016 4.742 1 27.84 39 GLY B N 1
ATOM 4133 C CA . GLY B 1 39 ? 31.016 -28.141 3.777 1 27.84 39 GLY B CA 1
ATOM 4134 C C . GLY B 1 39 ? 31.203 -26.906 2.932 1 27.84 39 GLY B C 1
ATOM 4135 O O . GLY B 1 39 ? 32 -26.891 1.993 1 27.84 39 GLY B O 1
ATOM 4136 N N . ARG B 1 40 ? 30.125 -26.109 2.441 1 30.08 40 ARG B N 1
ATOM 4137 C CA . ARG B 1 40 ? 30.859 -25.344 1.446 1 30.08 40 ARG B CA 1
ATOM 4138 C C . ARG B 1 40 ? 31.844 -24.391 2.115 1 30.08 40 ARG B C 1
ATOM 4140 O O . ARG B 1 40 ? 31.469 -23.609 2.979 1 30.08 40 ARG B O 1
ATOM 4147 N N . GLY B 1 41 ? 33.125 -24.734 2.438 1 29.45 41 GLY B N 1
ATOM 4148 C CA . GLY B 1 41 ? 34.375 -24.016 2.701 1 29.45 41 GLY B CA 1
ATOM 4149 C C . GLY B 1 41 ? 34.344 -22.578 2.23 1 29.45 41 GLY B C 1
ATOM 4150 O O . GLY B 1 41 ? 33.5 -22.203 1.4 1 29.45 41 GLY B O 1
ATOM 4151 N N . SER B 1 42 ? 34.781 -21.625 2.994 1 33.59 42 SER B N 1
ATOM 4152 C CA . SER B 1 42 ? 35.375 -20.344 2.592 1 33.59 42 SER B CA 1
ATOM 4153 C C . SER B 1 42 ? 36 -20.453 1.207 1 33.59 42 SER B C 1
ATOM 4155 O O . SER B 1 42 ? 37.156 -20.844 1.075 1 33.59 42 SER B O 1
ATOM 4157 N N . VAL B 1 43 ? 35.406 -21.125 0.269 1 31.89 43 VAL B N 1
ATOM 4158 C CA . VAL B 1 43 ? 36.188 -21.203 -0.959 1 31.89 43 VAL B CA 1
ATOM 4159 C C . VAL B 1 43 ? 36.625 -19.812 -1.371 1 31.89 43 VAL B C 1
ATOM 4161 O O . VAL B 1 43 ? 35.938 -19.109 -2.113 1 31.89 43 VAL B O 1
ATOM 4164 N N . VAL B 1 44 ? 36.719 -18.781 -0.49 1 35.88 44 VAL B N 1
ATOM 4165 C CA . VAL B 1 44 ? 37.531 -17.719 -1.079 1 35.88 44 VAL B CA 1
ATOM 4166 C C . VAL B 1 44 ? 38.875 -18.281 -1.516 1 35.88 44 VAL B C 1
ATOM 4168 O O . VAL B 1 44 ? 39.844 -18.266 -0.744 1 35.88 44 VAL B O 1
ATOM 4171 N N . GLY B 1 45 ? 39.031 -19.562 -1.742 1 32.41 45 GLY B N 1
ATOM 4172 C CA . GLY B 1 45 ? 40.375 -19.766 -2.264 1 32.41 45 GLY B CA 1
ATOM 4173 C C . GLY B 1 45 ? 40.75 -18.766 -3.34 1 32.41 45 GLY B C 1
ATOM 4174 O O . GLY B 1 45 ? 39.906 -18 -3.812 1 32.41 45 GLY B O 1
ATOM 4175 N N . ASP B 1 46 ? 42.031 -18.812 -3.961 1 37.25 46 ASP B N 1
ATOM 4176 C CA . ASP B 1 46 ? 42.656 -18.156 -5.098 1 37.25 46 ASP B CA 1
ATOM 4177 C C . ASP B 1 46 ? 41.625 -17.875 -6.203 1 37.25 46 ASP B C 1
ATOM 4179 O O . ASP B 1 46 ? 41.094 -16.766 -6.305 1 37.25 46 ASP B O 1
ATOM 4183 N N . GLU B 1 47 ? 41.844 -18.484 -7.48 1 44.22 47 GLU B N 1
ATOM 4184 C CA . GLU B 1 47 ? 41.125 -18.422 -8.75 1 44.22 47 GLU B CA 1
ATOM 4185 C C . GLU B 1 47 ? 39.656 -18.844 -8.578 1 44.22 47 GLU B C 1
ATOM 4187 O O . GLU B 1 47 ? 39.312 -19.984 -8.867 1 44.22 47 GLU B O 1
ATOM 4192 N N . ALA B 1 48 ? 38.812 -18.703 -7.465 1 50.38 48 ALA B N 1
ATOM 4193 C CA . ALA B 1 48 ? 37.656 -19.25 -6.734 1 50.38 48 ALA B CA 1
ATOM 4194 C C . ALA B 1 48 ? 36.406 -19.219 -7.594 1 50.38 48 ALA B C 1
ATOM 4196 O O . ALA B 1 48 ? 36.25 -18.359 -8.461 1 50.38 48 ALA B O 1
ATOM 4197 N N . ASP B 1 49 ? 35.562 -20.375 -7.691 1 65.88 49 ASP B N 1
ATOM 4198 C CA . ASP B 1 49 ? 34.312 -20.719 -8.406 1 65.88 49 ASP B CA 1
ATOM 4199 C C . ASP B 1 49 ? 33.219 -19.672 -8.156 1 65.88 49 ASP B C 1
ATOM 4201 O O . ASP B 1 49 ? 32.969 -19.328 -7.008 1 65.88 49 ASP B O 1
ATOM 4205 N N . PRO B 1 50 ? 32.781 -19.016 -9.219 1 80.56 50 PRO B N 1
ATOM 4206 C CA . PRO B 1 50 ? 31.719 -18.031 -9.086 1 80.56 50 PRO B CA 1
ATOM 4207 C C . PRO B 1 50 ? 30.5 -18.547 -8.336 1 80.56 50 PRO B C 1
ATOM 4209 O O . PRO B 1 50 ? 30.172 -19.734 -8.438 1 80.56 50 PRO B O 1
ATOM 4212 N N . PHE B 1 51 ? 30.078 -17.766 -7.434 1 88.94 51 PHE B N 1
ATOM 4213 C CA . PHE B 1 51 ? 28.797 -18.078 -6.793 1 88.94 51 PHE B CA 1
ATOM 4214 C C . PHE B 1 51 ? 27.656 -18.062 -7.805 1 88.94 51 PHE B C 1
ATOM 4216 O O . PHE B 1 51 ? 27.5 -17.078 -8.539 1 88.94 51 PHE B O 1
ATOM 4223 N N . GLU B 1 52 ? 26.984 -19.188 -7.84 1 94.5 52 GLU B N 1
ATOM 4224 C CA . GLU B 1 52 ? 25.875 -19.266 -8.789 1 94.5 52 GLU B CA 1
ATOM 4225 C C . GLU B 1 52 ? 24.531 -19.109 -8.086 1 94.5 52 GLU B C 1
ATOM 4227 O O . GLU B 1 52 ? 24.312 -19.672 -7.012 1 94.5 52 GLU B O 1
ATOM 4232 N N . LEU B 1 53 ? 23.719 -18.281 -8.602 1 97 53 LEU B N 1
ATOM 4233 C CA . LEU B 1 53 ? 22.344 -18.109 -8.156 1 97 53 LEU B CA 1
ATOM 4234 C C . LEU B 1 53 ? 21.359 -18.625 -9.203 1 97 53 LEU B C 1
ATOM 4236 O O . LEU B 1 53 ? 21.281 -18.094 -10.305 1 97 53 LEU B O 1
ATOM 4240 N N . ARG B 1 54 ? 20.656 -19.688 -8.859 1 98.62 54 ARG B N 1
ATOM 4241 C CA . ARG B 1 54 ? 19.641 -20.266 -9.742 1 98.62 54 ARG B CA 1
ATOM 4242 C C . ARG B 1 54 ? 18.234 -19.875 -9.289 1 98.62 54 ARG B C 1
ATOM 4244 O O . ARG B 1 54 ? 17.812 -20.234 -8.188 1 98.62 54 ARG B O 1
ATOM 4251 N N . VAL B 1 55 ? 17.469 -19.172 -10.156 1 98.81 55 VAL B N 1
ATOM 4252 C CA . VAL B 1 55 ? 16.156 -18.688 -9.758 1 98.81 55 VAL B CA 1
ATOM 4253 C C . VAL B 1 55 ? 15.086 -19.281 -10.672 1 98.81 55 VAL B C 1
ATOM 4255 O O . VAL B 1 55 ? 15.383 -19.656 -11.805 1 98.81 55 VAL B O 1
ATOM 4258 N N . LEU B 1 56 ? 13.844 -19.406 -10.18 1 98.81 56 LEU B N 1
ATOM 4259 C CA . LEU B 1 56 ? 12.664 -19.859 -10.906 1 98.81 56 LEU B CA 1
ATOM 4260 C C . LEU B 1 56 ? 11.438 -19.047 -10.531 1 98.81 56 LEU B C 1
ATOM 4262 O O . LEU B 1 56 ? 11.211 -18.766 -9.352 1 98.81 56 LEU B O 1
ATOM 4266 N N . THR B 1 57 ? 10.719 -18.562 -11.469 1 98.88 57 THR B N 1
ATOM 4267 C CA . THR B 1 57 ? 9.367 -18.062 -11.227 1 98.88 57 THR B CA 1
ATOM 4268 C C . THR B 1 57 ? 8.344 -18.875 -12.008 1 98.88 57 THR B C 1
ATOM 4270 O O . THR B 1 57 ? 8.609 -19.297 -13.141 1 98.88 57 THR B O 1
ATOM 4273 N N . MET B 1 58 ? 7.215 -19.141 -11.375 1 98.69 58 MET B N 1
ATOM 4274 C CA . MET B 1 58 ? 6.168 -19.922 -12.031 1 98.69 58 MET B CA 1
ATOM 4275 C C . MET B 1 58 ? 4.805 -19.625 -11.414 1 98.69 58 MET B C 1
ATOM 4277 O O . MET B 1 58 ? 4.656 -19.625 -10.195 1 98.69 58 MET B O 1
ATOM 4281 N N . ASN B 1 59 ? 3.879 -19.297 -12.242 1 98.31 59 ASN B N 1
ATOM 4282 C CA . ASN B 1 59 ? 2.48 -19.297 -11.828 1 98.31 59 ASN B CA 1
ATOM 4283 C C . ASN B 1 59 ? 1.943 -20.719 -11.695 1 98.31 59 ASN B C 1
ATOM 4285 O O . ASN B 1 59 ? 1.856 -21.453 -12.68 1 98.31 59 ASN B O 1
ATOM 4289 N N . VAL B 1 60 ? 1.459 -21.062 -10.516 1 97.69 60 VAL B N 1
ATOM 4290 C CA . VAL B 1 60 ? 1.119 -22.438 -10.172 1 97.69 60 VAL B CA 1
ATOM 4291 C C . VAL B 1 60 ? -0.321 -22.734 -10.578 1 97.69 60 VAL B C 1
ATOM 4293 O O . VAL B 1 60 ? -0.718 -23.906 -10.68 1 97.69 60 VAL B O 1
ATOM 4296 N N . TRP B 1 61 ? -1.06 -21.719 -10.844 1 96.69 61 TRP B N 1
ATOM 4297 C CA . TRP B 1 61 ? -2.461 -21.891 -11.219 1 96.69 61 TRP B CA 1
ATOM 4298 C C . TRP B 1 61 ? -3.195 -22.734 -10.18 1 96.69 61 TRP B C 1
ATOM 4300 O O . TRP B 1 61 ? -3.848 -23.719 -10.523 1 96.69 61 TRP B O 1
ATOM 4310 N N . GLY B 1 62 ? -3.043 -22.359 -8.914 1 94.31 62 GLY B N 1
ATOM 4311 C CA . GLY B 1 62 ? -3.566 -23.156 -7.816 1 94.31 62 GLY B CA 1
ATOM 4312 C C . GLY B 1 62 ? -4.945 -22.719 -7.367 1 94.31 62 GLY B C 1
ATOM 4313 O O . GLY B 1 62 ? -5.227 -22.672 -6.168 1 94.31 62 GLY B O 1
ATOM 4314 N N . LEU B 1 63 ? -5.801 -22.422 -8.242 1 89.62 63 LEU B N 1
ATOM 4315 C CA . LEU B 1 63 ? -7.172 -22.094 -7.875 1 89.62 63 LEU B CA 1
ATOM 4316 C C . LEU B 1 63 ? -7.945 -23.344 -7.469 1 89.62 63 LEU B C 1
ATOM 4318 O O . LEU B 1 63 ? -7.879 -24.359 -8.148 1 89.62 63 LEU B O 1
ATOM 4322 N N . TYR B 1 64 ? -8.688 -23.281 -6.438 1 83.12 64 TYR B N 1
ATOM 4323 C CA . TYR B 1 64 ? -9.25 -24.438 -5.758 1 83.12 64 TYR B CA 1
ATOM 4324 C C . TYR B 1 64 ? -10.25 -25.156 -6.652 1 83.12 64 TYR B C 1
ATOM 4326 O O . TYR B 1 64 ? -10.523 -26.344 -6.457 1 83.12 64 TYR B O 1
ATOM 4334 N N . PHE B 1 65 ? -10.844 -24.469 -7.605 1 85 65 PHE B N 1
ATOM 4335 C CA . PHE B 1 65 ? -11.891 -25.094 -8.398 1 85 65 PHE B CA 1
ATOM 4336 C C . PHE B 1 65 ? -11.32 -25.656 -9.695 1 85 65 PHE B C 1
ATOM 4338 O O . PHE B 1 65 ? -12.062 -26.219 -10.516 1 85 65 PHE B O 1
ATOM 4345 N N . LEU B 1 66 ? -10.031 -25.578 -9.867 1 87.69 66 LEU B N 1
ATOM 4346 C CA . LEU B 1 66 ? -9.398 -26.047 -11.094 1 87.69 66 LEU B CA 1
ATOM 4347 C C . LEU B 1 66 ? -9.016 -27.516 -10.984 1 87.69 66 LEU B C 1
ATOM 4349 O O . LEU B 1 66 ? -8.953 -28.062 -9.883 1 87.69 66 LEU B O 1
ATOM 4353 N N . PRO B 1 67 ? -8.734 -28.109 -12.125 1 83.94 67 PRO B N 1
ATOM 4354 C CA . PRO B 1 67 ? -8.484 -29.562 -12.133 1 83.94 67 PRO B CA 1
ATOM 4355 C C . PRO B 1 67 ? -7.117 -29.922 -11.562 1 83.94 67 PRO B C 1
ATOM 4357 O O . PRO B 1 67 ? -6.137 -29.219 -11.789 1 83.94 67 PRO B O 1
ATOM 4360 N N . HIS B 1 68 ? -7.051 -30.984 -10.828 1 90.44 68 HIS B N 1
ATOM 4361 C CA . HIS B 1 68 ? -5.852 -31.703 -10.438 1 90.44 68 HIS B CA 1
ATOM 4362 C C . HIS B 1 68 ? -4.914 -30.828 -9.617 1 90.44 68 HIS B C 1
ATOM 4364 O O . HIS B 1 68 ? -3.693 -31 -9.664 1 90.44 68 HIS B O 1
ATOM 4370 N N . VAL B 1 69 ? -5.387 -29.859 -8.961 1 93.69 69 VAL B N 1
ATOM 4371 C CA . VAL B 1 69 ? -4.539 -28.891 -8.266 1 93.69 69 VAL B CA 1
ATOM 4372 C C . VAL B 1 69 ? -3.625 -29.609 -7.285 1 93.69 69 VAL B C 1
ATOM 4374 O O . VAL B 1 69 ? -2.41 -29.406 -7.281 1 93.69 69 VAL B O 1
ATOM 4377 N N . GLU B 1 70 ? -4.133 -30.5 -6.477 1 92.56 70 GLU B N 1
ATOM 4378 C CA . GLU B 1 70 ? -3.346 -31.203 -5.465 1 92.56 70 GLU B CA 1
ATOM 4379 C C . GLU B 1 70 ? -2.24 -32.031 -6.102 1 92.56 70 GLU B C 1
ATOM 4381 O O . GLU B 1 70 ? -1.09 -32 -5.66 1 92.56 70 GLU B O 1
ATOM 4386 N N . ALA B 1 71 ? -2.635 -32.75 -7.137 1 93.69 71 ALA B N 1
ATOM 4387 C CA . ALA B 1 71 ? -1.668 -33.594 -7.828 1 93.69 71 ALA B CA 1
ATOM 4388 C C . ALA B 1 71 ? -0.596 -32.75 -8.516 1 93.69 71 ALA B C 1
ATOM 4390 O O . ALA B 1 71 ? 0.581 -33.125 -8.531 1 93.69 71 ALA B O 1
ATOM 4391 N N . ARG B 1 72 ? -0.97 -31.672 -9.133 1 96.12 72 ARG B N 1
ATOM 4392 C CA . ARG B 1 72 ? -0.027 -30.797 -9.82 1 96.12 72 ARG B CA 1
ATOM 4393 C C . ARG B 1 72 ? 0.957 -30.172 -8.844 1 96.12 72 ARG B C 1
ATOM 4395 O O . ARG B 1 72 ? 2.154 -30.078 -9.125 1 96.12 72 ARG B O 1
ATOM 4402 N N . VAL B 1 73 ? 0.481 -29.75 -7.684 1 96.56 73 VAL B N 1
ATOM 4403 C CA . VAL B 1 73 ? 1.324 -29.141 -6.664 1 96.56 73 VAL B CA 1
ATOM 4404 C C . VAL B 1 73 ? 2.309 -30.172 -6.117 1 96.56 73 VAL B C 1
ATOM 4406 O O . VAL B 1 73 ? 3.482 -29.859 -5.895 1 96.56 73 VAL B O 1
ATOM 4409 N N . GLU B 1 74 ? 1.823 -31.359 -5.91 1 95.62 74 GLU B N 1
ATOM 4410 C CA . GLU B 1 74 ? 2.711 -32.438 -5.461 1 95.62 74 GLU B CA 1
ATOM 4411 C C . GLU B 1 74 ? 3.809 -32.688 -6.484 1 95.62 74 GLU B C 1
ATOM 4413 O O . GLU B 1 74 ? 4.977 -32.844 -6.125 1 95.62 74 GLU B O 1
ATOM 4418 N N . ALA B 1 75 ? 3.408 -32.781 -7.695 1 96.69 75 ALA B N 1
ATOM 4419 C CA . ALA B 1 75 ? 4.375 -33 -8.773 1 96.69 75 ALA B CA 1
ATOM 4420 C C . ALA B 1 75 ? 5.375 -31.844 -8.852 1 96.69 75 ALA B C 1
ATOM 4422 O O . ALA B 1 75 ? 6.566 -32.062 -9.078 1 96.69 75 ALA B O 1
ATOM 4423 N N . LEU B 1 76 ? 4.895 -30.641 -8.727 1 97.62 76 LEU B N 1
ATOM 4424 C CA . LEU B 1 76 ? 5.777 -29.469 -8.703 1 97.62 76 LEU B CA 1
ATOM 4425 C C . LEU B 1 76 ? 6.777 -29.562 -7.559 1 97.62 76 LEU B C 1
ATOM 4427 O O . LEU B 1 76 ? 7.941 -29.203 -7.711 1 97.62 76 LEU B O 1
ATOM 4431 N N . GLY B 1 77 ? 6.32 -30.016 -6.434 1 97.69 77 GLY B N 1
ATOM 4432 C CA . GLY B 1 77 ? 7.188 -30.188 -5.277 1 97.69 77 GLY B CA 1
ATOM 4433 C C . GLY B 1 77 ? 8.406 -31.047 -5.57 1 97.69 77 GLY B C 1
ATOM 4434 O O . GLY B 1 77 ? 9.469 -30.828 -4.98 1 97.69 77 GLY B O 1
ATOM 4435 N N . GLU B 1 78 ? 8.258 -31.922 -6.469 1 96.5 78 GLU B N 1
ATOM 4436 C CA . GLU B 1 78 ? 9.336 -32.844 -6.824 1 96.5 78 GLU B CA 1
ATOM 4437 C C . GLU B 1 78 ? 10.344 -32.156 -7.754 1 96.5 78 GLU B C 1
ATOM 4439 O O . GLU B 1 78 ? 11.422 -32.719 -8.016 1 96.5 78 GLU B O 1
ATOM 4444 N N . ARG B 1 79 ? 10.016 -31.016 -8.18 1 96.38 79 ARG B N 1
ATOM 4445 C CA . ARG B 1 79 ? 10.836 -30.344 -9.18 1 96.38 79 ARG B CA 1
ATOM 4446 C C . ARG B 1 79 ? 11.539 -29.125 -8.578 1 96.38 79 ARG B C 1
ATOM 4448 O O . ARG B 1 79 ? 12.109 -28.312 -9.305 1 96.38 79 ARG B O 1
ATOM 4455 N N . LEU B 1 80 ? 11.594 -28.969 -7.312 1 97.38 80 LEU B N 1
ATOM 4456 C CA . LEU B 1 80 ? 12.078 -27.75 -6.688 1 97.38 80 LEU B CA 1
ATOM 4457 C C . LEU B 1 80 ? 13.578 -27.828 -6.422 1 97.38 80 LEU B C 1
ATOM 4459 O O . LEU B 1 80 ? 14.195 -26.844 -6.027 1 97.38 80 LEU B O 1
ATOM 4463 N N . HIS B 1 81 ? 14.18 -29 -6.715 1 96.56 81 HIS B N 1
ATOM 4464 C CA . HIS B 1 81 ? 15.609 -29.172 -6.473 1 96.56 81 HIS B CA 1
ATOM 4465 C C . HIS B 1 81 ? 16.438 -28.375 -7.48 1 96.56 81 HIS B C 1
ATOM 4467 O O . HIS B 1 81 ? 16.016 -28.188 -8.625 1 96.56 81 HIS B O 1
ATOM 4473 N N . GLY B 1 82 ? 17.531 -27.906 -7.008 1 96 82 GLY B N 1
ATOM 4474 C CA . GLY B 1 82 ? 18.484 -27.281 -7.91 1 96 82 GLY B CA 1
ATOM 4475 C C . GLY B 1 82 ? 18.312 -25.781 -8.008 1 96 82 GLY B C 1
ATOM 4476 O O . GLY B 1 82 ? 19.078 -25.109 -8.695 1 96 82 GLY B O 1
ATOM 4477 N N . TYR B 1 83 ? 17.375 -25.25 -7.355 1 98 83 TYR B N 1
ATOM 4478 C CA . TYR B 1 83 ? 17.172 -23.797 -7.359 1 98 83 TYR B CA 1
ATOM 4479 C C . TYR B 1 83 ? 17.625 -23.188 -6.039 1 98 83 TYR B C 1
ATOM 4481 O O . TYR B 1 83 ? 17.719 -23.875 -5.027 1 98 83 TYR B O 1
ATOM 4489 N N . ASP B 1 84 ? 17.938 -21.906 -6.086 1 98.12 84 ASP B N 1
ATOM 4490 C CA . ASP B 1 84 ? 18.297 -21.156 -4.887 1 98.12 84 ASP B CA 1
ATOM 4491 C C . ASP B 1 84 ? 17.156 -20.281 -4.41 1 98.12 84 ASP B C 1
ATOM 4493 O O . ASP B 1 84 ? 17.016 -20.031 -3.211 1 98.12 84 ASP B O 1
ATOM 4497 N N . VAL B 1 85 ? 16.453 -19.734 -5.34 1 98.62 85 VAL B N 1
ATOM 4498 C CA . VAL B 1 85 ? 15.289 -18.906 -5.035 1 98.62 85 VAL B CA 1
ATOM 4499 C C . VAL B 1 85 ? 14.156 -19.219 -6.008 1 98.62 85 VAL B C 1
ATOM 4501 O O . VAL B 1 85 ? 14.359 -19.234 -7.227 1 98.62 85 VAL B O 1
ATOM 4504 N N . ILE B 1 86 ? 12.945 -19.484 -5.477 1 98.81 86 ILE B N 1
ATOM 4505 C CA . ILE B 1 86 ? 11.773 -19.781 -6.289 1 98.81 86 ILE B CA 1
ATOM 4506 C C . ILE B 1 86 ? 10.633 -18.828 -5.906 1 98.81 86 ILE B C 1
ATOM 4508 O O . ILE B 1 86 ? 10.297 -18.703 -4.723 1 98.81 86 ILE B O 1
ATOM 4512 N N . ALA B 1 87 ? 10.109 -18.125 -6.848 1 98.81 87 ALA B N 1
ATOM 4513 C CA . ALA B 1 87 ? 8.914 -17.312 -6.652 1 98.81 87 ALA B CA 1
ATOM 4514 C C . ALA B 1 87 ? 7.699 -17.953 -7.324 1 98.81 87 ALA B C 1
ATOM 4516 O O . ALA B 1 87 ? 7.668 -18.094 -8.547 1 98.81 87 ALA B O 1
ATOM 4517 N N . LEU B 1 88 ? 6.699 -18.266 -6.535 1 98.75 88 LEU B N 1
ATOM 4518 C CA . LEU B 1 88 ? 5.496 -18.922 -7.039 1 98.75 88 LEU B CA 1
ATOM 4519 C C . LEU B 1 88 ? 4.281 -18.016 -6.902 1 98.75 88 LEU B C 1
ATOM 4521 O O . LEU B 1 88 ? 4.129 -17.312 -5.891 1 98.75 88 LEU B O 1
ATOM 4525 N N . GLN B 1 89 ? 3.494 -17.938 -7.949 1 98.19 89 GLN B N 1
ATOM 4526 C CA . GLN B 1 89 ? 2.24 -17.188 -7.922 1 98.19 89 GLN B CA 1
ATOM 4527 C C . GLN B 1 89 ? 1.039 -18.125 -7.934 1 98.19 89 GLN B C 1
ATOM 4529 O O . GLN B 1 89 ? 1.142 -19.266 -8.391 1 98.19 89 GLN B O 1
ATOM 4534 N N . GLU B 1 90 ? -0.053 -17.688 -7.387 1 97.06 90 GLU B N 1
ATOM 4535 C CA . GLU B 1 90 ? -1.343 -18.359 -7.305 1 97.06 90 GLU B CA 1
ATOM 4536 C C . GLU B 1 90 ? -1.244 -19.625 -6.473 1 97.06 90 GLU B C 1
ATOM 4538 O O . GLU B 1 90 ? -1.768 -20.672 -6.859 1 97.06 90 GLU B O 1
ATOM 4543 N N . VAL B 1 91 ? -0.512 -19.578 -5.461 1 96.75 91 VAL B N 1
ATOM 4544 C CA . VAL B 1 91 ? -0.568 -20.562 -4.395 1 96.75 91 VAL B CA 1
ATOM 4545 C C . VAL B 1 91 ? -1.577 -20.125 -3.334 1 96.75 91 VAL B C 1
ATOM 4547 O O . VAL B 1 91 ? -1.266 -19.297 -2.475 1 96.75 91 VAL B O 1
ATOM 4550 N N . TRP B 1 92 ? -2.688 -20.734 -3.355 1 94.06 92 TRP B N 1
ATOM 4551 C CA . TRP B 1 92 ? -3.775 -20.125 -2.607 1 94.06 92 TRP B CA 1
ATOM 4552 C C . TRP B 1 92 ? -4.047 -20.875 -1.312 1 94.06 92 TRP B C 1
ATOM 4554 O O . TRP B 1 92 ? -3.891 -20.328 -0.219 1 94.06 92 TRP B O 1
ATOM 4564 N N . HIS B 1 93 ? -4.379 -22.125 -1.383 1 93.56 93 HIS B N 1
ATOM 4565 C CA . HIS B 1 93 ? -4.844 -22.844 -0.2 1 93.56 93 HIS B CA 1
ATOM 4566 C C . HIS B 1 93 ? -3.682 -23.219 0.712 1 93.56 93 HIS B C 1
ATOM 4568 O O . HIS B 1 93 ? -2.592 -23.531 0.234 1 93.56 93 HIS B O 1
ATOM 4574 N N . ALA B 1 94 ? -3.908 -23.234 1.948 1 92.69 94 ALA B N 1
ATOM 4575 C CA . ALA B 1 94 ? -2.904 -23.531 2.969 1 92.69 94 ALA B CA 1
ATOM 4576 C C . ALA B 1 94 ? -2.301 -24.922 2.768 1 92.69 94 ALA B C 1
ATOM 4578 O O . ALA B 1 94 ? -1.116 -25.125 3.035 1 92.69 94 ALA B O 1
ATOM 4579 N N . ARG B 1 95 ? -3.098 -25.828 2.33 1 92.44 95 ARG B N 1
ATOM 4580 C CA . ARG B 1 95 ? -2.594 -27.172 2.09 1 92.44 95 ARG B CA 1
ATOM 4581 C C . ARG B 1 95 ? -1.499 -27.172 1.028 1 92.44 95 ARG B C 1
ATOM 4583 O O . ARG B 1 95 ? -0.444 -27.781 1.215 1 92.44 95 ARG B O 1
ATOM 4590 N N . GLU B 1 96 ? -1.812 -26.578 -0.077 1 94.88 96 GLU B N 1
ATOM 4591 C CA . GLU B 1 96 ? -0.832 -26.484 -1.155 1 94.88 96 GLU B CA 1
ATOM 4592 C C . GLU B 1 96 ? 0.404 -25.703 -0.72 1 94.88 96 GLU B C 1
ATOM 4594 O O . GLU B 1 96 ? 1.528 -26.062 -1.077 1 94.88 96 GLU B O 1
ATOM 4599 N N . ARG B 1 97 ? 0.201 -24.641 -0.043 1 94.62 97 ARG B N 1
ATOM 4600 C CA . ARG B 1 97 ? 1.312 -23.859 0.469 1 94.62 97 ARG B CA 1
ATOM 4601 C C . ARG B 1 97 ? 2.225 -24.688 1.356 1 94.62 97 ARG B C 1
ATOM 4603 O O . ARG B 1 97 ? 3.449 -24.656 1.216 1 94.62 97 ARG B O 1
ATOM 4610 N N . ASP B 1 98 ? 1.618 -25.422 2.277 1 93.69 98 ASP B N 1
ATOM 4611 C CA . ASP B 1 98 ? 2.379 -26.25 3.195 1 93.69 98 ASP B CA 1
ATOM 4612 C C . ASP B 1 98 ? 3.119 -27.359 2.441 1 93.69 98 ASP B C 1
ATOM 4614 O O . ASP B 1 98 ? 4.262 -27.688 2.771 1 93.69 98 ASP B O 1
ATOM 4618 N N . ALA B 1 99 ? 2.445 -27.906 1.481 1 94.75 99 ALA B N 1
ATOM 4619 C CA . ALA B 1 99 ? 3.07 -28.953 0.674 1 94.75 99 ALA B CA 1
ATOM 4620 C C . ALA B 1 99 ? 4.309 -28.422 -0.045 1 94.75 99 ALA B C 1
ATOM 4622 O O . ALA B 1 99 ? 5.352 -29.078 -0.057 1 94.75 99 ALA B O 1
ATOM 4623 N N . LEU B 1 100 ? 4.176 -27.25 -0.583 1 97.38 100 LEU B N 1
ATOM 4624 C CA . LEU B 1 100 ? 5.285 -26.672 -1.324 1 97.38 100 LEU B CA 1
ATOM 4625 C C . LEU B 1 100 ? 6.41 -26.25 -0.381 1 97.38 100 LEU B C 1
ATOM 4627 O O . LEU B 1 100 ? 7.59 -26.391 -0.718 1 97.38 100 LEU B O 1
ATOM 4631 N N . ARG B 1 101 ? 6.086 -25.766 0.726 1 95.81 101 ARG B N 1
ATOM 4632 C CA . ARG B 1 101 ? 7.094 -25.406 1.722 1 95.81 101 ARG B CA 1
ATOM 4633 C C . ARG B 1 101 ? 7.863 -26.641 2.182 1 95.81 101 ARG B C 1
ATOM 4635 O O . ARG B 1 101 ? 9.086 -26.609 2.312 1 95.81 101 ARG B O 1
ATOM 4642 N N . THR B 1 102 ? 7.133 -27.672 2.467 1 95.19 102 THR B N 1
ATOM 4643 C CA . THR B 1 102 ? 7.758 -28.922 2.887 1 95.19 102 THR B CA 1
ATOM 4644 C C . THR B 1 102 ? 8.672 -29.469 1.795 1 95.19 102 THR B C 1
ATOM 4646 O O . THR B 1 102 ? 9.82 -29.828 2.064 1 95.19 102 THR B O 1
ATOM 4649 N N . ALA B 1 103 ? 8.148 -29.516 0.602 1 97.25 103 ALA B N 1
ATOM 4650 C CA . ALA B 1 103 ? 8.961 -29.969 -0.528 1 97.25 103 ALA B CA 1
ATOM 4651 C C . ALA B 1 103 ? 10.188 -29.078 -0.707 1 97.25 103 ALA B C 1
ATOM 4653 O O . ALA B 1 103 ? 11.273 -29.562 -1.022 1 97.25 103 ALA B O 1
ATOM 4654 N N . GLY B 1 104 ? 9.984 -27.766 -0.57 1 96.62 104 GLY B N 1
ATOM 4655 C CA . GLY B 1 104 ? 11.102 -26.828 -0.623 1 96.62 104 GLY B CA 1
ATOM 4656 C C . GLY B 1 104 ? 12.18 -27.125 0.402 1 96.62 104 GLY B C 1
ATOM 4657 O O . GLY B 1 104 ? 13.367 -27.172 0.069 1 96.62 104 GLY B O 1
ATOM 4658 N N . ARG B 1 105 ? 11.789 -27.422 1.569 1 95.25 105 ARG B N 1
ATOM 4659 C CA . ARG B 1 105 ? 12.742 -27.75 2.627 1 95.25 105 ARG B CA 1
ATOM 4660 C C . ARG B 1 105 ? 13.547 -29 2.268 1 95.25 105 ARG B C 1
ATOM 4662 O O . ARG B 1 105 ? 14.758 -29.047 2.486 1 95.25 105 ARG B O 1
ATOM 4669 N N . GLN B 1 106 ? 12.859 -29.891 1.729 1 95.94 106 GLN B N 1
ATOM 4670 C CA . GLN B 1 106 ? 13.516 -31.125 1.313 1 95.94 106 GLN B CA 1
ATOM 4671 C C . GLN B 1 106 ? 14.508 -30.875 0.183 1 95.94 106 GLN B C 1
ATOM 4673 O O . GLN B 1 106 ? 15.531 -31.547 0.073 1 95.94 106 GLN B O 1
ATOM 4678 N N . ALA B 1 107 ? 14.219 -29.859 -0.557 1 96.94 107 ALA B N 1
ATOM 4679 C CA . ALA B 1 107 ? 15.078 -29.5 -1.685 1 96.94 107 ALA B CA 1
ATOM 4680 C C . ALA B 1 107 ? 16.172 -28.531 -1.26 1 96.94 107 ALA B C 1
ATOM 4682 O O . ALA B 1 107 ? 16.953 -28.062 -2.09 1 96.94 107 ALA B O 1
ATOM 4683 N N . GLY B 1 108 ? 16.219 -28.172 -0.01 1 95.75 108 GLY B N 1
ATOM 4684 C CA . GLY B 1 108 ? 17.25 -27.266 0.501 1 95.75 108 GLY B CA 1
ATOM 4685 C C . GLY B 1 108 ? 16.797 -25.828 0.571 1 95.75 108 GLY B C 1
ATOM 4686 O O . GLY B 1 108 ? 17.562 -24.953 0.971 1 95.75 108 GLY B O 1
ATOM 4687 N N . LEU B 1 109 ? 15.617 -25.547 0.149 1 96.88 109 LEU B N 1
ATOM 4688 C CA . LEU B 1 109 ? 15.039 -24.203 0.259 1 96.88 109 LEU B CA 1
ATOM 4689 C C . LEU B 1 109 ? 14.398 -24 1.626 1 96.88 109 LEU B C 1
ATOM 4691 O O . LEU B 1 109 ? 13.172 -24 1.743 1 96.88 109 LEU B O 1
ATOM 4695 N N . ILE B 1 110 ? 15.156 -23.656 2.598 1 94.12 110 ILE B N 1
ATOM 4696 C CA . ILE B 1 110 ? 14.734 -23.781 3.986 1 94.12 110 ILE B CA 1
ATOM 4697 C C . ILE B 1 110 ? 14.055 -22.484 4.445 1 94.12 110 ILE B C 1
ATOM 4699 O O . ILE B 1 110 ? 13.43 -22.453 5.504 1 94.12 110 ILE B O 1
ATOM 4703 N N . TYR B 1 111 ? 14.188 -21.406 3.721 1 94.19 111 TYR B N 1
ATOM 4704 C CA . TYR B 1 111 ? 13.492 -20.156 4.039 1 94.19 111 TYR B CA 1
ATOM 4705 C C . TYR B 1 111 ? 12.297 -19.953 3.119 1 94.19 111 TYR B C 1
ATOM 4707 O O . TYR B 1 111 ? 12.312 -20.375 1.962 1 94.19 111 TYR B O 1
ATOM 4715 N N . ALA B 1 112 ? 11.289 -19.375 3.666 1 96.44 112 ALA B N 1
ATOM 4716 C CA . ALA B 1 112 ? 10.094 -19.125 2.871 1 96.44 112 ALA B CA 1
ATOM 4717 C C . ALA B 1 112 ? 9.383 -17.844 3.334 1 96.44 112 ALA B C 1
ATOM 4719 O O . ALA B 1 112 ? 9.508 -17.453 4.496 1 96.44 112 ALA B O 1
ATOM 4720 N N . HIS B 1 113 ? 8.766 -17.188 2.467 1 97.19 113 HIS B N 1
ATOM 4721 C CA . HIS B 1 113 ? 7.887 -16.062 2.771 1 97.19 113 HIS B CA 1
ATOM 4722 C C . HIS B 1 113 ? 6.617 -16.109 1.929 1 97.19 113 HIS B C 1
ATOM 4724 O O . HIS B 1 113 ? 6.688 -16.172 0.699 1 97.19 113 HIS B O 1
ATOM 4730 N N . TYR B 1 114 ? 5.535 -16.188 2.568 1 96.75 114 TYR B N 1
ATOM 4731 C CA . TYR B 1 114 ? 4.246 -16.016 1.911 1 96.75 114 TYR B CA 1
ATOM 4732 C C . TYR B 1 114 ? 3.703 -14.609 2.127 1 96.75 114 TYR B C 1
ATOM 4734 O O . TYR B 1 114 ? 3.512 -14.172 3.268 1 96.75 114 TYR B O 1
ATOM 4742 N N . PHE B 1 115 ? 3.506 -13.867 1.099 1 97.19 115 PHE B N 1
ATOM 4743 C CA . PHE B 1 115 ? 2.893 -12.547 1.216 1 97.19 115 PHE B CA 1
ATOM 4744 C C . PHE B 1 115 ? 1.406 -12.672 1.53 1 97.19 115 PHE B C 1
ATOM 4746 O O . PHE B 1 115 ? 0.594 -12.906 0.634 1 97.19 115 PHE B O 1
ATOM 4753 N N . ALA B 1 116 ? 1.05 -12.336 2.684 1 95.38 116 ALA B N 1
ATOM 4754 C CA . ALA B 1 116 ? -0.262 -12.703 3.211 1 95.38 116 ALA B CA 1
ATOM 4755 C C . ALA B 1 116 ? -1.257 -11.555 3.055 1 95.38 116 ALA B C 1
ATOM 4757 O O . ALA B 1 116 ? -2.461 -11.742 3.242 1 95.38 116 ALA B O 1
ATOM 4758 N N . GLY B 1 117 ? -0.869 -10.414 2.699 1 93.19 117 GLY B N 1
ATOM 4759 C CA . GLY B 1 117 ? -1.689 -9.211 2.75 1 93.19 117 GLY B CA 1
ATOM 4760 C C . GLY B 1 117 ? -2.729 -9.156 1.647 1 93.19 117 GLY B C 1
ATOM 4761 O O . GLY B 1 117 ? -2.729 -8.227 0.836 1 93.19 117 GLY B O 1
ATOM 4762 N N . GLY B 1 118 ? -3.66 -10 1.577 1 93.38 118 GLY B N 1
ATOM 4763 C CA . GLY B 1 118 ? -4.777 -10.078 0.648 1 93.38 118 GLY B CA 1
ATOM 4764 C C . GLY B 1 118 ? -5.906 -10.953 1.145 1 93.38 118 GLY B C 1
ATOM 4765 O O . GLY B 1 118 ? -5.676 -11.914 1.889 1 93.38 118 GLY B O 1
ATOM 4766 N N . ILE B 1 119 ? -7.109 -10.664 0.704 1 92.56 119 ILE B N 1
ATOM 4767 C CA . ILE B 1 119 ? -8.281 -11.43 1.124 1 92.56 119 ILE B CA 1
ATOM 4768 C C . ILE B 1 119 ? -8.234 -12.82 0.497 1 92.56 119 ILE B C 1
ATOM 4770 O O . ILE B 1 119 ? -8.516 -13.812 1.166 1 92.56 119 ILE B O 1
ATOM 4774 N N . GLY B 1 120 ? -7.848 -12.867 -0.745 1 91.25 120 GLY B N 1
ATOM 4775 C CA . GLY B 1 120 ? -7.867 -14.133 -1.461 1 91.25 120 GLY B CA 1
ATOM 4776 C C . GLY B 1 120 ? -9.266 -14.586 -1.835 1 91.25 120 GLY B C 1
ATOM 4777 O O . GLY B 1 120 ? -10.031 -13.828 -2.436 1 91.25 120 GLY B O 1
ATOM 4778 N N . PHE B 1 121 ? -9.562 -15.852 -1.496 1 88.62 121 PHE B N 1
ATOM 4779 C CA . PHE B 1 121 ? -10.898 -16.391 -1.73 1 88.62 121 PHE B CA 1
ATOM 4780 C C . PHE B 1 121 ? -11.727 -16.375 -0.451 1 88.62 121 PHE B C 1
ATOM 4782 O O . PHE B 1 121 ? -11.68 -17.312 0.344 1 88.62 121 PHE B O 1
ATOM 4789 N N . PRO B 1 122 ? -12.523 -15.367 -0.318 1 84.5 122 PRO B N 1
ATOM 4790 C CA . PRO B 1 122 ? -13.156 -15.109 0.975 1 84.5 122 PRO B CA 1
ATOM 4791 C C . PRO B 1 122 ? -14.086 -16.234 1.416 1 84.5 122 PRO B C 1
ATOM 4793 O O . PRO B 1 122 ? -14.289 -16.438 2.615 1 84.5 122 PRO B O 1
ATOM 4796 N N . PHE B 1 123 ? -14.586 -17.016 0.504 1 84.94 123 PHE B N 1
ATOM 4797 C CA . PHE B 1 123 ? -15.586 -18.016 0.877 1 84.94 123 PHE B CA 1
ATOM 4798 C C . PHE B 1 123 ? -15 -19.422 0.803 1 84.94 123 PHE B C 1
ATOM 4800 O O . PHE B 1 123 ? -15.742 -20.406 0.777 1 84.94 123 PHE B O 1
ATOM 4807 N N . TRP B 1 124 ? -13.742 -19.531 0.741 1 87 124 TRP B N 1
ATOM 4808 C CA . TRP B 1 124 ? -13.055 -20.812 0.758 1 87 124 TRP B CA 1
ATOM 4809 C C . TRP B 1 124 ? -12.008 -20.859 1.863 1 87 124 TRP B C 1
ATOM 4811 O O . TRP B 1 124 ? -10.859 -20.453 1.655 1 87 124 TRP B O 1
ATOM 4821 N N . PRO B 1 125 ? -12.398 -21.375 2.936 1 85.94 125 PRO B N 1
ATOM 4822 C CA . PRO B 1 125 ? -11.508 -21.359 4.102 1 85.94 125 PRO B CA 1
ATOM 4823 C C . PRO B 1 125 ? -10.109 -21.875 3.785 1 85.94 125 PRO B C 1
ATOM 4825 O O . PRO B 1 125 ? -9.961 -22.906 3.115 1 85.94 125 PRO B O 1
ATOM 4828 N N . GLY B 1 126 ? -9.172 -21.125 4.191 1 89.12 126 GLY B N 1
ATOM 4829 C CA . GLY B 1 126 ? -7.781 -21.531 4.016 1 89.12 126 GLY B CA 1
ATOM 4830 C C . GLY B 1 126 ? -7.148 -20.953 2.768 1 89.12 126 GLY B C 1
ATOM 4831 O O . GLY B 1 126 ? -5.953 -21.141 2.525 1 89.12 126 GLY B O 1
ATOM 4832 N N . SER B 1 127 ? -7.906 -20.297 1.992 1 91.56 127 SER B N 1
ATOM 4833 C CA . SER B 1 127 ? -7.422 -19.766 0.722 1 91.56 127 SER B CA 1
ATOM 4834 C C . SER B 1 127 ? -7.281 -18.25 0.773 1 91.56 127 SER B C 1
ATOM 4836 O O . SER B 1 127 ? -7.766 -17.547 -0.116 1 91.56 127 SER B O 1
ATOM 4838 N N . HIS B 1 128 ? -6.57 -17.719 1.788 1 92 128 HIS B N 1
ATOM 4839 C CA . HIS B 1 128 ? -6.379 -16.281 1.96 1 92 128 HIS B CA 1
ATOM 4840 C C . HIS B 1 128 ? -4.965 -15.859 1.565 1 92 128 HIS B C 1
ATOM 4842 O O . HIS B 1 128 ? -4.098 -16.703 1.353 1 92 128 HIS B O 1
ATOM 4848 N N . GLY B 1 129 ? -4.848 -14.5 1.402 1 93.44 129 GLY B N 1
ATOM 4849 C CA . GLY B 1 129 ? -3.541 -13.977 1.039 1 93.44 129 GLY B CA 1
ATOM 4850 C C . GLY B 1 129 ? -3.465 -13.516 -0.404 1 93.44 129 GLY B C 1
ATOM 4851 O O . GLY B 1 129 ? -4.492 -13.344 -1.062 1 93.44 129 GLY B O 1
ATOM 4852 N N . THR B 1 130 ? -2.18 -13.297 -0.861 1 95.62 130 THR B N 1
ATOM 4853 C CA . THR B 1 130 ? -1.978 -12.758 -2.201 1 95.62 130 THR B CA 1
ATOM 4854 C C . THR B 1 130 ? -1.72 -13.883 -3.203 1 95.62 130 THR B C 1
ATOM 4856 O O . THR B 1 130 ? -1.761 -13.664 -4.414 1 95.62 130 THR B O 1
ATOM 4859 N N . GLY B 1 131 ? -1.371 -15.055 -2.727 1 96.38 131 GLY B N 1
ATOM 4860 C CA . GLY B 1 131 ? -1.033 -16.188 -3.572 1 96.38 131 GLY B CA 1
ATOM 4861 C C . GLY B 1 131 ? 0.426 -16.203 -3.986 1 96.38 131 GLY B C 1
ATOM 4862 O O . GLY B 1 131 ? 0.841 -17.062 -4.777 1 96.38 131 GLY B O 1
ATOM 4863 N N . VAL B 1 132 ? 1.242 -15.312 -3.445 1 97.81 132 VAL B N 1
ATOM 4864 C CA . VAL B 1 132 ? 2.654 -15.25 -3.807 1 97.81 132 VAL B CA 1
ATOM 4865 C C . VAL B 1 132 ? 3.5 -15.891 -2.709 1 97.81 132 VAL B C 1
ATOM 4867 O O . VAL B 1 132 ? 3.484 -15.438 -1.561 1 97.81 132 VAL B O 1
ATOM 4870 N N . LEU B 1 133 ? 4.137 -16.953 -3.031 1 98 133 LEU B N 1
ATOM 4871 C CA . LEU B 1 133 ? 5.008 -17.703 -2.133 1 98 133 LEU B CA 1
ATOM 4872 C C . LEU B 1 133 ? 6.445 -17.703 -2.648 1 98 133 LEU B C 1
ATOM 4874 O O . LEU B 1 133 ? 6.684 -18.016 -3.818 1 98 133 LEU B O 1
ATOM 4878 N N . VAL B 1 134 ? 7.379 -17.328 -1.823 1 98.56 134 VAL B N 1
ATOM 4879 C CA . VAL B 1 134 ? 8.797 -17.375 -2.176 1 98.56 134 VAL B CA 1
ATOM 4880 C C . VAL B 1 134 ? 9.508 -18.422 -1.322 1 98.56 134 VAL B C 1
ATOM 4882 O O . VAL B 1 134 ? 9.328 -18.453 -0.103 1 98.56 134 VAL B O 1
ATOM 4885 N N . LEU B 1 135 ? 10.211 -19.297 -1.948 1 98.12 135 LEU B N 1
ATOM 4886 C CA . LEU B 1 135 ? 11.102 -20.266 -1.316 1 98.12 135 LEU B CA 1
ATOM 4887 C C . LEU B 1 135 ? 12.562 -19.922 -1.587 1 98.12 135 LEU B C 1
ATOM 4889 O O . LEU B 1 135 ? 12.922 -19.547 -2.705 1 98.12 135 LEU B O 1
ATOM 4893 N N . SER B 1 136 ? 13.383 -20.031 -0.579 1 97.81 136 SER B N 1
ATOM 4894 C CA . SER B 1 136 ? 14.766 -19.578 -0.744 1 97.81 136 SER B CA 1
ATOM 4895 C C . SER B 1 136 ? 15.734 -20.5 0.006 1 97.81 136 SER B C 1
ATOM 4897 O O . SER B 1 136 ? 15.438 -20.953 1.111 1 97.81 136 SER B O 1
ATOM 4899 N N . ARG B 1 137 ? 16.844 -20.781 -0.635 1 96.69 137 ARG B N 1
ATOM 4900 C CA . ARG B 1 137 ? 17.969 -21.422 0.019 1 96.69 137 ARG B CA 1
ATOM 4901 C C . ARG B 1 137 ? 18.766 -20.422 0.858 1 96.69 137 ARG B C 1
ATOM 4903 O O . ARG B 1 137 ? 19.375 -20.797 1.867 1 96.69 137 ARG B O 1
ATOM 4910 N N . LEU B 1 138 ? 18.781 -19.188 0.431 1 95.06 138 LEU B N 1
ATOM 4911 C CA . LEU B 1 138 ? 19.5 -18.094 1.094 1 95.06 138 LEU B CA 1
ATOM 4912 C C . LEU B 1 138 ? 18.656 -17.453 2.178 1 95.06 138 LEU B C 1
ATOM 4914 O O . LEU B 1 138 ? 17.438 -17.281 1.999 1 95.06 138 LEU B O 1
ATOM 4918 N N . PRO B 1 139 ? 19.234 -17.047 3.287 1 93.5 139 PRO B N 1
ATOM 4919 C CA . PRO B 1 139 ? 18.484 -16.375 4.344 1 93.5 139 PRO B CA 1
ATOM 4920 C C . PRO B 1 139 ? 17.781 -15.109 3.857 1 93.5 139 PRO B C 1
ATOM 4922 O O . PRO B 1 139 ? 18.391 -14.305 3.145 1 93.5 139 PRO B O 1
ATOM 4925 N N . ILE B 1 140 ? 16.547 -15 4.191 1 94.31 140 ILE B N 1
ATOM 4926 C CA . ILE B 1 140 ? 15.789 -13.781 3.953 1 94.31 140 ILE B CA 1
ATOM 4927 C C . ILE B 1 140 ? 15.969 -12.82 5.129 1 94.31 140 ILE B C 1
ATOM 4929 O O . ILE B 1 140 ? 15.508 -13.094 6.238 1 94.31 140 ILE B O 1
ATOM 4933 N N . VAL B 1 141 ? 16.547 -11.656 4.887 1 91.38 141 VAL B N 1
ATOM 4934 C CA . VAL B 1 141 ? 16.953 -10.828 6.023 1 91.38 141 VAL B CA 1
ATOM 4935 C C . VAL B 1 141 ? 16.047 -9.602 6.121 1 91.38 141 VAL B C 1
ATOM 4937 O O . VAL B 1 141 ? 16.016 -8.93 7.152 1 91.38 141 VAL B O 1
ATOM 4940 N N . ASP B 1 142 ? 15.391 -9.312 5.086 1 92.38 142 ASP B N 1
ATOM 4941 C CA . ASP B 1 142 ? 14.453 -8.195 5.07 1 92.38 142 ASP B CA 1
ATOM 4942 C C . ASP B 1 142 ? 13.359 -8.406 4.031 1 92.38 142 ASP B C 1
ATOM 4944 O O . ASP B 1 142 ? 13.609 -8.984 2.969 1 92.38 142 ASP B O 1
ATOM 4948 N N . VAL B 1 143 ? 12.18 -8.039 4.395 1 96 143 VAL B N 1
ATOM 4949 C CA . VAL B 1 143 ? 11.047 -8.141 3.482 1 96 143 VAL B CA 1
ATOM 4950 C C . VAL B 1 143 ? 10.219 -6.859 3.543 1 96 143 VAL B C 1
ATOM 4952 O O . VAL B 1 143 ? 9.938 -6.344 4.629 1 96 143 VAL B O 1
ATOM 4955 N N . VAL B 1 144 ? 9.891 -6.293 2.43 1 96.88 144 VAL B N 1
ATOM 4956 C CA . VAL B 1 144 ? 8.992 -5.152 2.328 1 96.88 144 VAL B CA 1
ATOM 4957 C C . VAL B 1 144 ? 7.887 -5.453 1.318 1 96.88 144 VAL B C 1
ATOM 4959 O O . VAL B 1 144 ? 8.156 -5.926 0.213 1 96.88 144 VAL B O 1
ATOM 4962 N N . TRP B 1 145 ? 6.648 -5.27 1.716 1 97.5 145 TRP B N 1
ATOM 4963 C CA . TRP B 1 145 ? 5.496 -5.484 0.844 1 97.5 145 TRP B CA 1
ATOM 4964 C C . TRP B 1 145 ? 4.785 -4.172 0.545 1 97.5 145 TRP B C 1
ATOM 4966 O O . TRP B 1 145 ? 4.496 -3.393 1.458 1 97.5 145 TRP B O 1
ATOM 4976 N N . LYS B 1 146 ? 4.574 -3.855 -0.666 1 97.75 146 LYS B N 1
ATOM 4977 C CA . LYS B 1 146 ? 3.773 -2.713 -1.094 1 97.75 146 LYS B CA 1
ATOM 4978 C C . LYS B 1 146 ? 2.561 -3.166 -1.9 1 97.75 146 LYS B C 1
ATOM 4980 O O . LYS B 1 146 ? 2.691 -3.555 -3.062 1 97.75 146 LYS B O 1
ATOM 4985 N N . ARG B 1 147 ? 1.437 -3.078 -1.287 1 96.88 147 ARG B N 1
ATOM 4986 C CA . ARG B 1 147 ? 0.2 -3.352 -2.012 1 96.88 147 ARG B CA 1
ATOM 4987 C C . ARG B 1 147 ? -0.101 -2.246 -3.02 1 96.88 147 ARG B C 1
ATOM 4989 O O . ARG B 1 147 ? 0.078 -1.063 -2.721 1 96.88 147 ARG B O 1
ATOM 4996 N N . PHE B 1 148 ? -0.557 -2.594 -4.195 1 97.5 148 PHE B N 1
ATOM 4997 C CA . PHE B 1 148 ? -0.855 -1.595 -5.215 1 97.5 148 PHE B CA 1
ATOM 4998 C C . PHE B 1 148 ? -2.086 -0.782 -4.836 1 97.5 148 PHE B C 1
ATOM 5000 O O . PHE B 1 148 ? -2.984 -1.286 -4.16 1 97.5 148 PHE B O 1
ATOM 5007 N N . LEU B 1 149 ? -2.148 0.447 -5.301 1 95.88 149 LEU B N 1
ATOM 5008 C CA . LEU B 1 149 ? -3.301 1.312 -5.074 1 95.88 149 LEU B CA 1
ATOM 5009 C C . LEU B 1 149 ? -4.492 0.869 -5.918 1 95.88 149 LEU B C 1
ATOM 5011 O O . LEU B 1 149 ? -5.633 0.914 -5.461 1 95.88 149 LEU B O 1
ATOM 5015 N N . ILE B 1 150 ? -4.133 0.483 -7.152 1 94.44 150 ILE B N 1
ATOM 5016 C CA . ILE B 1 150 ? -5.188 0.086 -8.078 1 94.44 150 ILE B CA 1
ATOM 5017 C C . ILE B 1 150 ? -5.117 -1.42 -8.328 1 94.44 150 ILE B C 1
ATOM 5019 O O . ILE B 1 150 ? -4.098 -1.931 -8.797 1 94.44 150 ILE B O 1
ATOM 5023 N N . ASN B 1 151 ? -6.195 -2.143 -8.078 1 91.5 151 ASN B N 1
ATOM 5024 C CA . ASN B 1 151 ? -6.152 -3.602 -8.102 1 91.5 151 ASN B CA 1
ATOM 5025 C C . ASN B 1 151 ? -7.375 -4.188 -8.805 1 91.5 151 ASN B C 1
ATOM 5027 O O . ASN B 1 151 ? -7.742 -5.34 -8.562 1 91.5 151 ASN B O 1
ATOM 5031 N N . GLY B 1 152 ? -8.031 -3.438 -9.617 1 91.5 152 GLY B N 1
ATOM 5032 C CA . GLY B 1 152 ? -9.172 -3.975 -10.344 1 91.5 152 GLY B CA 1
ATOM 5033 C C . GLY B 1 152 ? -10.5 -3.598 -9.727 1 91.5 152 GLY B C 1
ATOM 5034 O O . GLY B 1 152 ? -10.656 -2.5 -9.18 1 91.5 152 GLY B O 1
ATOM 5035 N N . LYS B 1 153 ? -11.516 -4.52 -9.984 1 86.88 153 LYS B N 1
ATOM 5036 C CA . LYS B 1 153 ? -12.891 -4.246 -9.594 1 86.88 153 LYS B CA 1
ATOM 5037 C C . LYS B 1 153 ? -13.43 -5.34 -8.68 1 86.88 153 LYS B C 1
ATOM 5039 O O . LYS B 1 153 ? -13.586 -6.488 -9.102 1 86.88 153 LYS B O 1
ATOM 5044 N N . PRO B 1 154 ? -13.805 -4.969 -7.449 1 81.69 154 PRO B N 1
ATOM 5045 C CA . PRO B 1 154 ? -14.211 -5.992 -6.48 1 81.69 154 PRO B CA 1
ATOM 5046 C C . PRO B 1 154 ? -15.531 -6.664 -6.855 1 81.69 154 PRO B C 1
ATOM 5048 O O . PRO B 1 154 ? -15.836 -7.754 -6.359 1 81.69 154 PRO B O 1
ATOM 5051 N N . TYR B 1 155 ? -16.312 -6.086 -7.684 1 80.19 155 TYR B N 1
ATOM 5052 C CA . TYR B 1 155 ? -17.641 -6.629 -7.996 1 80.19 155 TYR B CA 1
ATOM 5053 C C . TYR B 1 155 ? -17.562 -7.582 -9.18 1 80.19 155 TYR B C 1
ATOM 5055 O O . TYR B 1 155 ? -18.531 -8.281 -9.484 1 80.19 155 TYR B O 1
ATOM 5063 N N . LYS B 1 156 ? -16.422 -7.598 -9.812 1 82.25 156 LYS B N 1
ATOM 5064 C CA . LYS B 1 156 ? -16.219 -8.594 -10.867 1 82.25 156 LYS B CA 1
ATOM 5065 C C . LYS B 1 156 ? -15.617 -9.875 -10.297 1 82.25 156 LYS B C 1
ATOM 5067 O O . LYS B 1 156 ? -14.422 -10.133 -10.477 1 82.25 156 LYS B O 1
ATOM 5072 N N . LEU B 1 157 ? -16.422 -10.656 -9.742 1 74.38 157 LEU B N 1
ATOM 5073 C CA . LEU B 1 157 ? -16.016 -11.812 -8.961 1 74.38 157 LEU B CA 1
ATOM 5074 C C . LEU B 1 157 ? -15.281 -12.836 -9.828 1 74.38 157 LEU B C 1
ATOM 5076 O O . LEU B 1 157 ? -14.406 -13.555 -9.352 1 74.38 157 LEU B O 1
ATOM 5080 N N . HIS B 1 158 ? -15.648 -12.789 -11.102 1 77.94 158 HIS B N 1
ATOM 5081 C CA . HIS B 1 158 ? -15.008 -13.742 -12.008 1 77.94 158 HIS B CA 1
ATOM 5082 C C . HIS B 1 158 ? -13.602 -13.289 -12.383 1 77.94 158 HIS B C 1
ATOM 5084 O O . HIS B 1 158 ? -12.82 -14.062 -12.93 1 77.94 158 HIS B O 1
ATOM 5090 N N . HIS B 1 159 ? -13.336 -12.031 -12.078 1 79.12 159 HIS B N 1
ATOM 5091 C CA . HIS B 1 159 ? -11.992 -11.484 -12.203 1 79.12 159 HIS B CA 1
ATOM 5092 C C . HIS B 1 159 ? -11.352 -11.281 -10.836 1 79.12 159 HIS B C 1
ATOM 5094 O O . HIS B 1 159 ? -11.219 -10.148 -10.367 1 79.12 159 HIS B O 1
ATOM 5100 N N . SER B 1 160 ? -11.039 -12.164 -10.086 1 72.81 160 SER B N 1
ATOM 5101 C CA . SER B 1 160 ? -10.797 -12.242 -8.648 1 72.81 160 SER B CA 1
ATOM 5102 C C . SER B 1 160 ? -9.508 -11.516 -8.266 1 72.81 160 SER B C 1
ATOM 5104 O O . SER B 1 160 ? -9.078 -11.578 -7.113 1 72.81 160 SER B O 1
ATOM 5106 N N . ASP B 1 161 ? -8.93 -10.711 -9.086 1 79.75 161 ASP B N 1
ATOM 5107 C CA . ASP B 1 161 ? -7.637 -10.094 -8.797 1 79.75 161 ASP B CA 1
ATOM 5108 C C . ASP B 1 161 ? -7.758 -9.055 -7.684 1 79.75 161 ASP B C 1
ATOM 5110 O O . ASP B 1 161 ? -6.828 -8.867 -6.898 1 79.75 161 ASP B O 1
ATOM 5114 N N . TYR B 1 162 ? -8.883 -8.398 -7.605 1 81.56 162 TYR B N 1
ATOM 5115 C CA . TYR B 1 162 ? -9.062 -7.383 -6.574 1 81.56 162 TYR B CA 1
ATOM 5116 C C . TYR B 1 162 ? -8.891 -7.977 -5.184 1 81.56 162 TYR B C 1
ATOM 5118 O O . TYR B 1 162 ? -8.211 -7.395 -4.332 1 81.56 162 TYR B O 1
ATOM 5126 N N . LEU B 1 163 ? -9.359 -9.102 -4.961 1 85.31 163 LEU B N 1
ATOM 5127 C CA . LEU B 1 163 ? -9.375 -9.703 -3.635 1 85.31 163 LEU B CA 1
ATOM 5128 C C . LEU B 1 163 ? -8.016 -10.289 -3.287 1 85.31 163 LEU B C 1
ATOM 5130 O O . LEU B 1 163 ? -7.715 -10.531 -2.113 1 85.31 163 LEU B O 1
ATOM 5134 N N . ALA B 1 164 ? -7.238 -10.453 -4.344 1 87.81 164 ALA B N 1
ATOM 5135 C CA . ALA B 1 164 ? -5.906 -11.008 -4.125 1 87.81 164 ALA B CA 1
ATOM 5136 C C . ALA B 1 164 ? -4.961 -9.969 -3.539 1 87.81 164 ALA B C 1
ATOM 5138 O O . ALA B 1 164 ? -3.885 -10.305 -3.037 1 87.81 164 ALA B O 1
ATOM 5139 N N . GLY B 1 165 ? -5.312 -8.734 -3.541 1 88.75 165 GLY B N 1
ATOM 5140 C CA . GLY B 1 165 ? -4.422 -7.723 -2.99 1 88.75 165 GLY B CA 1
ATOM 5141 C C . GLY B 1 165 ? -3.061 -7.699 -3.656 1 88.75 165 GLY B C 1
ATOM 5142 O O . GLY B 1 165 ? -2.033 -7.762 -2.98 1 88.75 165 GLY B O 1
ATOM 5143 N N . ARG B 1 166 ? -3.02 -7.52 -4.953 1 94.75 166 ARG B N 1
ATOM 5144 C CA . ARG B 1 166 ? -1.782 -7.547 -5.727 1 94.75 166 ARG B CA 1
ATOM 5145 C C . ARG B 1 166 ? -0.834 -6.434 -5.285 1 94.75 166 ARG B C 1
ATOM 5147 O O . ARG B 1 166 ? -1.276 -5.387 -4.809 1 94.75 166 ARG B O 1
ATOM 5154 N N . GLY B 1 167 ? 0.4 -6.711 -5.398 1 97.38 167 GLY B N 1
ATOM 5155 C CA . GLY B 1 167 ? 1.452 -5.797 -4.977 1 97.38 167 GLY B CA 1
ATOM 5156 C C . GLY B 1 167 ? 2.834 -6.238 -5.422 1 97.38 167 GLY B C 1
ATOM 5157 O O . GLY B 1 167 ? 2.969 -7.078 -6.312 1 97.38 167 GLY B O 1
ATOM 5158 N N . VAL B 1 168 ? 3.795 -5.559 -4.945 1 98.5 168 VAL B N 1
ATOM 5159 C CA . VAL B 1 168 ? 5.195 -5.887 -5.199 1 98.5 168 VAL B CA 1
ATOM 5160 C C . VAL B 1 168 ? 5.926 -6.082 -3.873 1 98.5 168 VAL B C 1
ATOM 5162 O O . VAL B 1 168 ? 5.711 -5.332 -2.92 1 98.5 168 VAL B O 1
ATOM 5165 N N . GLY B 1 169 ? 6.66 -7.184 -3.82 1 98.44 169 GLY B N 1
ATOM 5166 C CA . GLY B 1 169 ? 7.434 -7.512 -2.631 1 98.44 169 GLY B CA 1
ATOM 5167 C C . GLY B 1 169 ? 8.93 -7.496 -2.867 1 98.44 169 GLY B C 1
ATOM 5168 O O . GLY B 1 169 ? 9.398 -7.914 -3.928 1 98.44 169 GLY B O 1
ATOM 5169 N N . LEU B 1 170 ? 9.664 -6.93 -1.922 1 98.5 170 LEU B N 1
ATOM 5170 C CA . LEU B 1 170 ? 11.125 -6.984 -1.877 1 98.5 170 LEU B CA 1
ATOM 5171 C C . LEU B 1 170 ? 11.594 -7.996 -0.836 1 98.5 170 LEU B C 1
ATOM 5173 O O . LEU B 1 170 ? 11.148 -7.965 0.313 1 98.5 170 LEU B O 1
ATOM 5177 N N . LEU B 1 171 ? 12.375 -8.961 -1.219 1 97.75 171 LEU B N 1
ATOM 5178 C CA . LEU B 1 171 ? 13.125 -9.828 -0.321 1 97.75 171 LEU B CA 1
ATOM 5179 C C . LEU B 1 171 ? 14.625 -9.578 -0.461 1 97.75 171 LEU B C 1
ATOM 5181 O O . LEU B 1 171 ? 15.188 -9.758 -1.543 1 97.75 171 LEU B O 1
ATOM 5185 N N . ARG B 1 172 ? 15.219 -9.156 0.56 1 95.19 172 ARG B N 1
ATOM 5186 C CA . ARG B 1 172 ? 16.672 -9.047 0.59 1 95.19 172 ARG B CA 1
ATOM 5187 C C . ARG B 1 172 ? 17.297 -10.32 1.149 1 95.19 172 ARG B C 1
ATOM 5189 O O . ARG B 1 172 ? 17 -10.727 2.273 1 95.19 172 ARG B O 1
ATOM 5196 N N . LEU B 1 173 ? 18.125 -10.945 0.343 1 94.62 173 LEU B N 1
ATOM 5197 C CA . LEU B 1 173 ? 18.734 -12.219 0.696 1 94.62 173 LEU B CA 1
ATOM 5198 C C . LEU B 1 173 ? 20.203 -12.023 1.082 1 94.62 173 LEU B C 1
ATOM 5200 O O . LEU B 1 173 ? 20.891 -11.156 0.527 1 94.62 173 LEU B O 1
ATOM 5204 N N . SER B 1 174 ? 20.625 -12.781 2.043 1 90.06 174 SER B N 1
ATOM 5205 C CA . SER B 1 174 ? 22.031 -12.82 2.398 1 90.06 174 SER B CA 1
ATOM 5206 C C . SER B 1 174 ? 22.75 -13.953 1.67 1 90.06 174 SER B C 1
ATOM 5208 O O . SER B 1 174 ? 22.359 -15.117 1.782 1 90.06 174 SER B O 1
ATOM 5210 N N . SER B 1 175 ? 23.719 -13.602 0.873 1 87.31 175 SER B N 1
ATOM 5211 C CA . SER B 1 175 ? 24.531 -14.578 0.159 1 87.31 175 SER B CA 1
ATOM 5212 C C . SER B 1 175 ? 26 -14.477 0.572 1 87.31 175 SER B C 1
ATOM 5214 O O . SER B 1 175 ? 26.406 -13.508 1.217 1 87.31 175 SER B O 1
ATOM 5216 N N . PRO B 1 176 ? 26.734 -15.461 0.242 1 79.5 176 PRO B N 1
ATOM 5217 C CA . PRO B 1 176 ? 28.172 -15.391 0.547 1 79.5 176 PRO B CA 1
ATOM 5218 C C . PRO B 1 176 ? 28.875 -14.219 -0.139 1 79.5 176 PRO B C 1
ATOM 5220 O O . PRO B 1 176 ? 29.922 -13.766 0.323 1 79.5 176 PRO B O 1
ATOM 5223 N N . THR B 1 177 ? 28.281 -13.75 -1.222 1 78.25 177 THR B N 1
ATOM 5224 C CA . THR B 1 177 ? 28.875 -12.656 -1.968 1 78.25 177 THR B CA 1
ATOM 5225 C C . THR B 1 177 ? 28.25 -11.32 -1.567 1 78.25 177 THR B C 1
ATOM 5227 O O . THR B 1 177 ? 28.547 -10.281 -2.16 1 78.25 177 THR B O 1
ATOM 5230 N N . GLY B 1 178 ? 27.406 -11.328 -0.599 1 82.56 178 GLY B N 1
ATOM 5231 C CA . GLY B 1 178 ? 26.703 -10.117 -0.203 1 82.56 178 GLY B CA 1
ATOM 5232 C C . GLY B 1 178 ? 25.203 -10.195 -0.455 1 82.56 178 GLY B C 1
ATOM 5233 O O . GLY B 1 178 ? 24.688 -11.242 -0.852 1 82.56 178 GLY B O 1
ATOM 5234 N N . PRO B 1 179 ? 24.594 -9.086 -0.27 1 89.56 179 PRO B N 1
ATOM 5235 C CA . PRO B 1 179 ? 23.125 -9.094 -0.401 1 89.56 179 PRO B CA 1
ATOM 5236 C C . PRO B 1 179 ? 22.672 -9.172 -1.854 1 89.56 179 PRO B C 1
ATOM 5238 O O . PRO B 1 179 ? 23.359 -8.695 -2.754 1 89.56 179 PRO B O 1
ATOM 5241 N N . ILE B 1 180 ? 21.578 -9.781 -2.031 1 94.25 180 ILE B N 1
ATOM 5242 C CA . ILE B 1 180 ? 20.859 -9.852 -3.299 1 94.25 180 ILE B CA 1
ATOM 5243 C C . ILE B 1 180 ? 19.422 -9.375 -3.105 1 94.25 180 ILE B C 1
ATOM 5245 O O . ILE B 1 180 ? 18.734 -9.82 -2.178 1 94.25 180 ILE B O 1
ATOM 5249 N N . ASP B 1 181 ? 18.984 -8.43 -3.926 1 96.62 181 ASP B N 1
ATOM 5250 C CA . ASP B 1 181 ? 17.594 -7.98 -3.869 1 96.62 181 ASP B CA 1
ATOM 5251 C C . ASP B 1 181 ? 16.734 -8.75 -4.867 1 96.62 181 ASP B C 1
ATOM 5253 O O . ASP B 1 181 ? 16.984 -8.727 -6.07 1 96.62 181 ASP B O 1
ATOM 5257 N N . VAL B 1 182 ? 15.734 -9.398 -4.332 1 98.75 182 VAL B N 1
ATOM 5258 C CA . VAL B 1 182 ? 14.766 -10.109 -5.164 1 98.75 182 VAL B CA 1
ATOM 5259 C C . VAL B 1 182 ? 13.398 -9.445 -5.047 1 98.75 182 VAL B C 1
ATOM 5261 O O . VAL B 1 182 ? 12.852 -9.32 -3.949 1 98.75 182 VAL B O 1
ATOM 5264 N N . PHE B 1 183 ? 12.898 -8.992 -6.156 1 98.81 183 PHE B N 1
ATOM 5265 C CA . PHE B 1 183 ? 11.547 -8.43 -6.223 1 98.81 183 PHE B CA 1
ATOM 5266 C C . PHE B 1 183 ? 10.586 -9.422 -6.875 1 98.81 183 PHE B C 1
ATOM 5268 O O . PHE B 1 183 ? 10.938 -10.062 -7.867 1 98.81 183 PHE B O 1
ATOM 5275 N N . VAL B 1 184 ? 9.383 -9.578 -6.305 1 98.81 184 VAL B N 1
ATOM 5276 C CA . VAL B 1 184 ? 8.383 -10.484 -6.852 1 98.81 184 VAL B CA 1
ATOM 5277 C C . VAL B 1 184 ? 7.039 -9.766 -6.969 1 98.81 184 VAL B C 1
ATOM 5279 O O . VAL B 1 184 ? 6.73 -8.883 -6.164 1 98.81 184 VAL B O 1
ATOM 5282 N N . THR B 1 185 ? 6.293 -10.102 -7.973 1 98.25 185 THR B N 1
ATOM 5283 C CA . THR B 1 185 ? 4.984 -9.492 -8.172 1 98.25 185 THR B CA 1
ATOM 5284 C C . THR B 1 185 ? 4.082 -10.406 -9 1 98.25 185 THR B C 1
ATOM 5286 O O . THR B 1 185 ? 4.52 -11.461 -9.469 1 98.25 185 THR B O 1
ATOM 5289 N N . HIS B 1 186 ? 2.857 -10.188 -9.047 1 98.12 186 HIS B N 1
ATOM 5290 C CA . HIS B 1 186 ? 1.802 -10.758 -9.875 1 98.12 186 HIS B CA 1
ATOM 5291 C C . HIS B 1 186 ? 0.785 -9.695 -10.289 1 98.12 186 HIS B C 1
ATOM 5293 O O . HIS B 1 186 ? -0.169 -9.43 -9.555 1 98.12 186 HIS B O 1
ATOM 5299 N N . LEU B 1 187 ? 0.998 -9.094 -11.461 1 97.38 187 LEU B N 1
ATOM 5300 C CA . LEU B 1 187 ? 0.156 -7.98 -11.883 1 97.38 187 LEU B CA 1
ATOM 5301 C C . LEU B 1 187 ? -1.221 -8.477 -12.32 1 97.38 187 LEU B C 1
ATOM 5303 O O . LEU B 1 187 ? -1.436 -9.68 -12.469 1 97.38 187 LEU B O 1
ATOM 5307 N N . HIS B 1 188 ? -2.123 -7.598 -12.516 1 95.25 188 HIS B N 1
ATOM 5308 C CA . HIS B 1 188 ? -3.516 -7.879 -12.852 1 95.25 188 HIS B CA 1
ATOM 5309 C C . HIS B 1 188 ? -3.633 -8.562 -14.211 1 95.25 188 HIS B C 1
ATOM 5311 O O . HIS B 1 188 ? -2.971 -8.164 -15.164 1 95.25 188 HIS B O 1
ATOM 5317 N N . ALA B 1 189 ? -4.445 -9.516 -14.328 1 92.69 189 ALA B N 1
ATOM 5318 C CA . ALA B 1 189 ? -4.641 -10.273 -15.562 1 92.69 189 ALA B CA 1
ATOM 5319 C C . ALA B 1 189 ? -5.465 -9.477 -16.562 1 92.69 189 ALA B C 1
ATOM 5321 O O . ALA B 1 189 ? -6.168 -8.539 -16.203 1 92.69 189 ALA B O 1
ATOM 5322 N N . MET B 1 190 ? -5.418 -9.867 -17.781 1 88.75 190 MET B N 1
ATOM 5323 C CA . MET B 1 190 ? -6.152 -9.188 -18.844 1 88.75 190 MET B CA 1
ATOM 5324 C C . MET B 1 190 ? -7.57 -9.727 -18.953 1 88.75 190 MET B C 1
ATOM 5326 O O . MET B 1 190 ? -8.508 -8.969 -19.203 1 88.75 190 MET B O 1
ATOM 5330 N N . TYR B 1 191 ? -7.742 -11.016 -18.844 1 86.19 191 TYR B N 1
ATOM 5331 C CA . TYR B 1 191 ? -9 -11.758 -18.891 1 86.19 191 TYR B CA 1
ATOM 5332 C C . TYR B 1 191 ? -9.594 -11.711 -20.297 1 86.19 191 TYR B C 1
ATOM 5334 O O . TYR B 1 191 ? -10.805 -11.875 -20.469 1 86.19 191 TYR B O 1
ATOM 5342 N N . VAL B 1 192 ? -8.758 -11.312 -21.266 1 87.25 192 VAL B N 1
ATOM 5343 C CA . VAL B 1 192 ? -9.203 -11.297 -22.656 1 87.25 192 VAL B CA 1
ATOM 5344 C C . VAL B 1 192 ? -8.094 -11.852 -23.562 1 87.25 192 VAL B C 1
ATOM 5346 O O . VAL B 1 192 ? -6.922 -11.852 -23.188 1 87.25 192 VAL B O 1
ATOM 5349 N N . ASP B 1 193 ? -8.508 -12.312 -24.703 1 84 193 ASP B N 1
ATOM 5350 C CA . ASP B 1 193 ? -7.562 -12.859 -25.672 1 84 193 ASP B CA 1
ATOM 5351 C C . ASP B 1 193 ? -6.988 -11.766 -26.562 1 84 193 ASP B C 1
ATOM 5353 O O . ASP B 1 193 ? -5.824 -11.828 -26.953 1 84 193 ASP B O 1
ATOM 5357 N N . ASN B 1 194 ? -7.82 -10.758 -26.75 1 82.69 194 ASN B N 1
ATOM 5358 C CA . ASN B 1 194 ? -7.418 -9.617 -27.578 1 82.69 194 ASN B CA 1
ATOM 5359 C C . ASN B 1 194 ? -7.012 -8.422 -26.703 1 82.69 194 ASN B C 1
ATOM 5361 O O . ASN B 1 194 ? -7.832 -7.875 -25.969 1 82.69 194 ASN B O 1
ATOM 5365 N N . PRO B 1 195 ? -5.82 -8.008 -26.906 1 80.62 195 PRO B N 1
ATOM 5366 C CA . PRO B 1 195 ? -5.336 -6.895 -26.078 1 80.62 195 PRO B CA 1
ATOM 5367 C C . PRO B 1 195 ? -6.164 -5.625 -26.266 1 80.62 195 PRO B C 1
ATOM 5369 O O . PRO B 1 195 ? -6.234 -4.801 -25.344 1 80.62 195 PRO B O 1
ATOM 5372 N N . ASP B 1 196 ? -6.789 -5.465 -27.344 1 83.75 196 ASP B N 1
ATOM 5373 C CA . ASP B 1 196 ? -7.59 -4.273 -27.594 1 83.75 196 ASP B CA 1
ATOM 5374 C C . ASP B 1 196 ? -8.82 -4.234 -26.703 1 83.75 196 ASP B C 1
ATOM 5376 O O . ASP B 1 196 ? -9.414 -3.174 -26.5 1 83.75 196 ASP B O 1
ATOM 5380 N N . ASP B 1 197 ? -9.125 -5.359 -26.172 1 89.62 197 ASP B N 1
ATOM 5381 C CA . ASP B 1 197 ? -10.297 -5.453 -25.312 1 89.62 197 ASP B CA 1
ATOM 5382 C C . ASP B 1 197 ? -9.898 -5.449 -23.828 1 89.62 197 ASP B C 1
ATOM 5384 O O . ASP B 1 197 ? -10.727 -5.734 -22.969 1 89.62 197 ASP B O 1
ATOM 5388 N N . ASP B 1 198 ? -8.734 -5.113 -23.594 1 92.38 198 ASP B N 1
ATOM 5389 C CA . ASP B 1 198 ? -8.195 -5.18 -22.25 1 92.38 198 ASP B CA 1
ATOM 5390 C C . ASP B 1 198 ? -8.711 -4.023 -21.391 1 92.38 198 ASP B C 1
ATOM 5392 O O . ASP B 1 198 ? -8.109 -2.947 -21.359 1 92.38 198 ASP B O 1
ATOM 5396 N N . GLU B 1 199 ? -9.688 -4.297 -20.562 1 92.19 199 GLU B N 1
ATOM 5397 C CA . GLU B 1 199 ? -10.297 -3.246 -19.75 1 92.19 199 GLU B CA 1
ATOM 5398 C C . GLU B 1 199 ? -9.43 -2.92 -18.531 1 92.19 199 GLU B C 1
ATOM 5400 O O . GLU B 1 199 ? -9.695 -1.952 -17.828 1 92.19 199 GLU B O 1
ATOM 5405 N N . TYR B 1 200 ? -8.406 -3.711 -18.328 1 94.19 200 TYR B N 1
ATOM 5406 C CA . TYR B 1 200 ? -7.578 -3.51 -17.141 1 94.19 200 TYR B CA 1
ATOM 5407 C C . TYR B 1 200 ? -6.215 -2.943 -17.516 1 94.19 200 TYR B C 1
ATOM 5409 O O . TYR B 1 200 ? -5.297 -2.912 -16.688 1 94.19 200 TYR B O 1
ATOM 5417 N N . LEU B 1 201 ? -6.059 -2.475 -18.719 1 95.62 201 LEU B N 1
ATOM 5418 C CA . LEU B 1 201 ? -4.785 -1.922 -19.172 1 95.62 201 LEU B CA 1
ATOM 5419 C C . LEU B 1 201 ? -4.32 -0.798 -18.25 1 95.62 201 LEU B C 1
ATOM 5421 O O . LEU B 1 201 ? -3.148 -0.744 -17.875 1 95.62 201 LEU B O 1
ATOM 5425 N N . SER B 1 202 ? -5.23 0.129 -17.891 1 97.12 202 SER B N 1
ATOM 5426 C CA . SER B 1 202 ? -4.867 1.259 -17.031 1 97.12 202 SER B CA 1
ATOM 5427 C C . SER B 1 202 ? -4.473 0.793 -15.641 1 97.12 202 SER B C 1
ATOM 5429 O O . SER B 1 202 ? -3.59 1.38 -15.008 1 97.12 202 SER B O 1
ATOM 5431 N N . HIS B 1 203 ? -5.148 -0.259 -15.117 1 96.62 203 HIS B N 1
ATOM 5432 C CA . HIS B 1 203 ? -4.785 -0.823 -13.82 1 96.62 203 HIS B CA 1
ATOM 5433 C C . HIS B 1 203 ? -3.373 -1.401 -13.852 1 96.62 203 HIS B C 1
ATOM 5435 O O . HIS B 1 203 ? -2.564 -1.114 -12.961 1 96.62 203 HIS B O 1
ATOM 5441 N N . ARG B 1 204 ? -3.096 -2.154 -14.883 1 96.62 204 ARG B N 1
ATOM 5442 C CA . ARG B 1 204 ? -1.78 -2.775 -15.008 1 96.62 204 ARG B CA 1
ATOM 5443 C C . ARG B 1 204 ? -0.695 -1.724 -15.203 1 96.62 204 ARG B C 1
ATOM 5445 O O . ARG B 1 204 ? 0.434 -1.894 -14.734 1 96.62 204 ARG B O 1
ATOM 5452 N N . MET B 1 205 ? -1.033 -0.665 -15.93 1 97.56 205 MET B N 1
ATOM 5453 C CA . MET B 1 205 ? -0.076 0.422 -16.109 1 97.56 205 MET B CA 1
ATOM 5454 C C . MET B 1 205 ? 0.263 1.08 -14.781 1 97.56 205 MET B C 1
ATOM 5456 O O . MET B 1 205 ? 1.43 1.364 -14.5 1 97.56 205 MET B O 1
ATOM 5460 N N . GLY B 1 206 ? -0.778 1.362 -13.969 1 98 206 GLY B N 1
ATOM 5461 C CA . GLY B 1 206 ? -0.536 1.892 -12.641 1 98 206 GLY B CA 1
ATOM 5462 C C . GLY B 1 206 ? 0.318 0.978 -11.781 1 98 206 GLY B C 1
ATOM 5463 O O . GLY B 1 206 ? 1.227 1.439 -11.086 1 98 206 GLY B O 1
ATOM 5464 N N . GLN B 1 207 ? 0.054 -0.293 -11.867 1 98.06 207 GLN B N 1
ATOM 5465 C CA . GLN B 1 207 ? 0.804 -1.284 -11.109 1 98.06 207 GLN B CA 1
ATOM 5466 C C . GLN B 1 207 ? 2.256 -1.354 -11.57 1 98.06 207 GLN B C 1
ATOM 5468 O O . GLN B 1 207 ? 3.172 -1.447 -10.75 1 98.06 207 GLN B O 1
ATOM 5473 N N . ALA B 1 208 ? 2.436 -1.32 -12.898 1 98.06 208 ALA B N 1
ATOM 5474 C CA . ALA B 1 208 ? 3.787 -1.326 -13.453 1 98.06 208 ALA B CA 1
ATOM 5475 C C . ALA B 1 208 ? 4.574 -0.104 -12.992 1 98.06 208 ALA B C 1
ATOM 5477 O O . ALA B 1 208 ? 5.746 -0.216 -12.625 1 98.06 208 ALA B O 1
ATOM 5478 N N . PHE B 1 209 ? 3.93 1.029 -12.969 1 97.81 209 PHE B N 1
ATOM 5479 C CA . PHE B 1 209 ? 4.586 2.252 -12.523 1 97.81 209 PHE B CA 1
ATOM 5480 C C . PHE B 1 209 ? 4.957 2.158 -11.047 1 97.81 209 PHE B C 1
ATOM 5482 O O . PHE B 1 209 ? 6.074 2.506 -10.656 1 97.81 209 PHE B O 1
ATOM 5489 N N . GLU B 1 210 ? 4.027 1.765 -10.258 1 98 210 GLU B N 1
ATOM 5490 C CA . GLU B 1 210 ? 4.309 1.615 -8.836 1 98 210 GLU B CA 1
ATOM 5491 C C . GLU B 1 210 ? 5.441 0.625 -8.594 1 98 210 GLU B C 1
ATOM 5493 O O . GLU B 1 210 ? 6.27 0.824 -7.703 1 98 210 GLU B O 1
ATOM 5498 N N . THR B 1 211 ? 5.449 -0.463 -9.352 1 98.25 211 THR B N 1
ATOM 5499 C CA . THR B 1 211 ? 6.535 -1.434 -9.242 1 98.25 211 THR B CA 1
ATOM 5500 C C . THR B 1 211 ? 7.871 -0.788 -9.594 1 98.25 211 THR B C 1
ATOM 5502 O O . THR B 1 211 ? 8.852 -0.937 -8.852 1 98.25 211 THR B O 1
ATOM 5505 N N . ALA B 1 212 ? 7.895 -0.071 -10.703 1 97 212 ALA B N 1
ATOM 5506 C CA . ALA B 1 212 ? 9.117 0.6 -11.148 1 97 212 ALA B CA 1
ATOM 5507 C C . ALA B 1 212 ? 9.609 1.587 -10.102 1 97 212 ALA B C 1
ATOM 5509 O O . ALA B 1 212 ? 10.797 1.587 -9.75 1 97 212 ALA B O 1
ATOM 5510 N N . GLN B 1 213 ? 8.711 2.352 -9.617 1 95.19 213 GLN B N 1
ATOM 5511 C CA . GLN B 1 213 ? 9.055 3.348 -8.609 1 95.19 213 GLN B CA 1
ATOM 5512 C C . GLN B 1 213 ? 9.57 2.684 -7.336 1 95.19 213 GLN B C 1
ATOM 5514 O O . GLN B 1 213 ? 10.516 3.174 -6.711 1 95.19 213 GLN B O 1
ATOM 5519 N N . PHE B 1 214 ? 8.938 1.627 -6.98 1 97.31 214 PHE B N 1
ATOM 5520 C CA . PHE B 1 214 ? 9.32 0.892 -5.777 1 97.31 214 PHE B CA 1
ATOM 5521 C C . PHE B 1 214 ? 10.734 0.339 -5.91 1 97.31 214 PHE B C 1
ATOM 5523 O O . PHE B 1 214 ? 11.539 0.447 -4.98 1 97.31 214 PHE B O 1
ATOM 5530 N N . ILE B 1 215 ? 11.047 -0.204 -7 1 96.88 215 ILE B N 1
ATOM 5531 C CA . ILE B 1 215 ? 12.375 -0.747 -7.254 1 96.88 215 ILE B CA 1
ATOM 5532 C C . ILE B 1 215 ? 13.406 0.38 -7.238 1 96.88 215 ILE B C 1
ATOM 5534 O O . ILE B 1 215 ? 14.438 0.279 -6.57 1 96.88 215 ILE B O 1
ATOM 5538 N N . ARG B 1 216 ? 13.133 1.455 -7.902 1 93.44 216 ARG B N 1
ATOM 5539 C CA . ARG B 1 216 ? 14.039 2.598 -7.945 1 93.44 216 ARG B CA 1
ATOM 5540 C C . ARG B 1 216 ? 14.328 3.127 -6.543 1 93.44 216 ARG B C 1
ATOM 5542 O O . ARG B 1 216 ? 15.438 3.584 -6.262 1 93.44 216 ARG B O 1
ATOM 5549 N N . ALA B 1 217 ? 13.352 3.016 -5.754 1 93.56 217 ALA B N 1
ATOM 5550 C CA . ALA B 1 217 ? 13.453 3.623 -4.43 1 93.56 217 ALA B CA 1
ATOM 5551 C C . ALA B 1 217 ? 14.148 2.684 -3.447 1 93.56 217 ALA B C 1
ATOM 5553 O O . ALA B 1 217 ? 14.734 3.131 -2.461 1 93.56 217 ALA B O 1
ATOM 5554 N N . THR B 1 218 ? 14.109 1.372 -3.695 1 94.75 218 THR B N 1
ATOM 5555 C CA . THR B 1 218 ? 14.461 0.459 -2.615 1 94.75 218 THR B CA 1
ATOM 5556 C C . THR B 1 218 ? 15.68 -0.382 -2.998 1 94.75 218 THR B C 1
ATOM 5558 O O . THR B 1 218 ? 16.391 -0.885 -2.127 1 94.75 218 THR B O 1
ATOM 5561 N N . ALA B 1 219 ? 15.938 -0.63 -4.262 1 93.75 219 ALA B N 1
ATOM 5562 C CA . ALA B 1 219 ? 17.047 -1.487 -4.688 1 93.75 219 ALA B CA 1
ATOM 5563 C C . ALA B 1 219 ? 18.375 -0.93 -4.219 1 93.75 219 ALA B C 1
ATOM 5565 O O . ALA B 1 219 ? 18.609 0.28 -4.281 1 93.75 219 ALA B O 1
ATOM 5566 N N . ARG B 1 220 ? 19.266 -1.827 -3.762 1 89.75 220 ARG B N 1
ATOM 5567 C CA . ARG B 1 220 ? 20.562 -1.331 -3.283 1 89.75 220 ARG B CA 1
ATOM 5568 C C . ARG B 1 220 ? 21.625 -2.418 -3.361 1 89.75 220 ARG B C 1
ATOM 5570 O O . ARG B 1 220 ? 22.797 -2.156 -3.107 1 89.75 220 ARG B O 1
ATOM 5577 N N . ALA B 1 221 ? 21.25 -3.676 -3.609 1 90.38 221 ALA B N 1
ATOM 5578 C CA . ALA B 1 221 ? 22.219 -4.766 -3.727 1 90.38 221 ALA B CA 1
ATOM 5579 C C . ALA B 1 221 ? 22.875 -4.777 -5.105 1 90.38 221 ALA B C 1
ATOM 5581 O O . ALA B 1 221 ? 22.297 -4.266 -6.07 1 90.38 221 ALA B O 1
ATOM 5582 N N . PRO B 1 222 ? 24.062 -5.348 -5.18 1 89.69 222 PRO B N 1
ATOM 5583 C CA . PRO B 1 222 ? 24.75 -5.398 -6.477 1 89.69 222 PRO B CA 1
ATOM 5584 C C . PRO B 1 222 ? 23.922 -6.113 -7.547 1 89.69 222 PRO B C 1
ATOM 5586 O O . PRO B 1 222 ? 24.031 -5.785 -8.734 1 89.69 222 PRO B O 1
ATOM 5589 N N . LEU B 1 223 ? 23.141 -7.105 -7.156 1 94.38 223 LEU B N 1
ATOM 5590 C CA . LEU B 1 223 ? 22.25 -7.82 -8.07 1 94.38 223 LEU B CA 1
ATOM 5591 C C . LEU B 1 223 ? 20.797 -7.621 -7.684 1 94.38 223 LEU B C 1
ATOM 5593 O O . LEU B 1 223 ? 20.422 -7.836 -6.531 1 94.38 223 LEU B O 1
ATOM 5597 N N . VAL B 1 224 ? 20.094 -7.121 -8.641 1 96.5 224 VAL B N 1
ATOM 5598 C CA . VAL B 1 224 ? 18.656 -6.973 -8.516 1 96.5 224 VAL B CA 1
ATOM 5599 C C . VAL B 1 224 ? 17.938 -7.945 -9.453 1 96.5 224 VAL B C 1
ATOM 5601 O O . VAL B 1 224 ? 18.188 -7.934 -10.664 1 96.5 224 VAL B O 1
ATOM 5604 N N . VAL B 1 225 ? 17.125 -8.82 -8.906 1 98.44 225 VAL B N 1
ATOM 5605 C CA . VAL B 1 225 ? 16.312 -9.75 -9.695 1 98.44 225 VAL B CA 1
ATOM 5606 C C . VAL B 1 225 ? 14.836 -9.445 -9.5 1 98.44 225 VAL B C 1
ATOM 5608 O O . VAL B 1 225 ? 14.367 -9.32 -8.359 1 98.44 225 VAL B O 1
ATOM 5611 N N . VAL B 1 226 ? 14.125 -9.25 -10.57 1 98.75 226 VAL B N 1
ATOM 5612 C CA . VAL B 1 226 ? 12.688 -9.016 -10.547 1 98.75 226 VAL B CA 1
ATOM 5613 C C . VAL B 1 226 ? 11.969 -10.133 -11.297 1 98.75 226 VAL B C 1
ATOM 5615 O O . VAL B 1 226 ? 12.211 -10.352 -12.484 1 98.75 226 VAL B O 1
ATOM 5618 N N . MET B 1 227 ? 11.094 -10.844 -10.602 1 98.44 227 MET B N 1
ATOM 5619 C CA . MET B 1 227 ? 10.508 -11.984 -11.297 1 98.44 227 MET B CA 1
ATOM 5620 C C . MET B 1 227 ? 9.055 -12.18 -10.891 1 98.44 227 MET B C 1
ATOM 5622 O O . MET B 1 227 ? 8.633 -11.711 -9.828 1 98.44 227 MET B O 1
ATOM 5626 N N . GLY B 1 228 ? 8.219 -12.797 -11.758 1 98.62 228 GLY B N 1
ATOM 5627 C CA . GLY B 1 228 ? 6.816 -13.086 -11.523 1 98.62 228 GLY B CA 1
ATOM 5628 C C . GLY B 1 228 ? 6 -13.141 -12.805 1 98.62 228 GLY B C 1
ATOM 5629 O O . GLY B 1 228 ? 6.559 -13.258 -13.898 1 98.62 228 GLY B O 1
ATOM 5630 N N . ASP B 1 229 ? 4.715 -13.266 -12.641 1 98.44 229 ASP B N 1
ATOM 5631 C CA . ASP B 1 229 ? 3.727 -13.141 -13.703 1 98.44 229 ASP B CA 1
ATOM 5632 C C . ASP B 1 229 ? 3.277 -11.688 -13.859 1 98.44 229 ASP B C 1
ATOM 5634 O O . ASP B 1 229 ? 2.488 -11.188 -13.062 1 98.44 229 ASP B O 1
ATOM 5638 N N . PHE B 1 230 ? 3.73 -11.055 -14.93 1 97.75 230 PHE B N 1
ATOM 5639 C CA . PHE B 1 230 ? 3.475 -9.633 -15.094 1 97.75 230 PHE B CA 1
ATOM 5640 C C . PHE B 1 230 ? 2.209 -9.398 -15.914 1 97.75 230 PHE B C 1
ATOM 5642 O O . PHE B 1 230 ? 1.706 -8.281 -15.984 1 97.75 230 PHE B O 1
ATOM 5649 N N . ASN B 1 231 ? 1.727 -10.422 -16.547 1 95.81 231 ASN B N 1
ATOM 5650 C CA . ASN B 1 231 ? 0.508 -10.352 -17.344 1 95.81 231 ASN B CA 1
ATOM 5651 C C . ASN B 1 231 ? 0.584 -9.242 -18.391 1 95.81 231 ASN B C 1
ATOM 5653 O O . ASN B 1 231 ? -0.404 -8.547 -18.641 1 95.81 231 ASN B O 1
ATOM 5657 N N . CYS B 1 232 ? 1.767 -8.992 -18.844 1 92.69 232 CYS B N 1
ATOM 5658 C CA . CYS B 1 232 ? 1.977 -8.016 -19.906 1 92.69 232 CYS B CA 1
ATOM 5659 C C . CYS B 1 232 ? 2.9 -8.57 -20.984 1 92.69 232 CYS B C 1
ATOM 5661 O O . CYS B 1 232 ? 3.812 -9.344 -20.688 1 92.69 232 CYS B O 1
ATOM 5663 N N . TRP B 1 233 ? 2.664 -8.117 -22.203 1 90.56 233 TRP B N 1
ATOM 5664 C CA . TRP B 1 233 ? 3.516 -8.531 -23.312 1 90.56 233 TRP B CA 1
ATOM 5665 C C . TRP B 1 233 ? 4.84 -7.777 -23.297 1 90.56 233 TRP B C 1
ATOM 5667 O O . TRP B 1 233 ? 4.934 -6.684 -22.719 1 90.56 233 TRP B O 1
ATOM 5677 N N . PRO B 1 234 ? 5.887 -8.32 -23.906 1 89.88 234 PRO B N 1
ATOM 5678 C CA . PRO B 1 234 ? 7.238 -7.766 -23.812 1 89.88 234 PRO B CA 1
ATOM 5679 C C . PRO B 1 234 ? 7.316 -6.328 -24.328 1 89.88 234 PRO B C 1
ATOM 5681 O O . PRO B 1 234 ? 8.117 -5.535 -23.828 1 89.88 234 PRO B O 1
ATOM 5684 N N . ASN B 1 235 ? 6.5 -5.891 -25.266 1 88.25 235 ASN B N 1
ATOM 5685 C CA . ASN B 1 235 ? 6.625 -4.566 -25.859 1 88.25 235 ASN B CA 1
ATOM 5686 C C . ASN B 1 235 ? 5.484 -3.646 -25.438 1 88.25 235 ASN B C 1
ATOM 5688 O O . ASN B 1 235 ? 5.281 -2.586 -26.031 1 88.25 235 ASN B O 1
ATOM 5692 N N . SER B 1 236 ? 4.766 -4.094 -24.469 1 91.81 236 SER B N 1
ATOM 5693 C CA . SER B 1 236 ? 3.734 -3.221 -23.922 1 91.81 236 SER B CA 1
ATOM 5694 C C . SER B 1 236 ? 4.348 -2.029 -23.203 1 91.81 236 SER B C 1
ATOM 5696 O O . SER B 1 236 ? 5.504 -2.082 -22.766 1 91.81 236 SER B O 1
ATOM 5698 N N . VAL B 1 237 ? 3.617 -0.947 -23.047 1 93.12 237 VAL B N 1
ATOM 5699 C CA . VAL B 1 237 ? 4.078 0.237 -22.328 1 93.12 237 VAL B CA 1
ATOM 5700 C C . VAL B 1 237 ? 4.379 -0.127 -20.875 1 93.12 237 VAL B C 1
ATOM 5702 O O . VAL B 1 237 ? 5.359 0.355 -20.297 1 93.12 237 VAL B O 1
ATOM 5705 N N . SER B 1 238 ? 3.578 -0.998 -20.312 1 94.69 238 SER B N 1
ATOM 5706 C CA . SER B 1 238 ? 3.773 -1.439 -18.938 1 94.69 238 SER B CA 1
ATOM 5707 C C . SER B 1 238 ? 5.129 -2.117 -18.75 1 94.69 238 SER B C 1
ATOM 5709 O O . SER B 1 238 ? 5.852 -1.829 -17.797 1 94.69 238 SER B O 1
ATOM 5711 N N . MET B 1 239 ? 5.457 -2.957 -19.656 1 94.19 239 MET B N 1
ATOM 5712 C CA . MET B 1 239 ? 6.738 -3.654 -19.562 1 94.19 239 MET B CA 1
ATOM 5713 C C . MET B 1 239 ? 7.898 -2.701 -19.844 1 94.19 239 MET B C 1
ATOM 5715 O O . MET B 1 239 ? 8.953 -2.807 -19.219 1 94.19 239 MET B O 1
ATOM 5719 N N . CYS B 1 240 ? 7.711 -1.791 -20.719 1 94.12 240 CYS B N 1
ATOM 5720 C CA . CYS B 1 240 ? 8.742 -0.804 -21.016 1 94.12 240 CYS B CA 1
ATOM 5721 C C . CYS B 1 240 ? 9.039 0.06 -19.797 1 94.12 240 CYS B C 1
ATOM 5723 O O . CYS B 1 240 ? 10.18 0.477 -19.594 1 94.12 240 CYS B O 1
ATOM 5725 N N . MET B 1 241 ? 8 0.307 -19.047 1 93.38 241 MET B N 1
ATOM 5726 C CA . MET B 1 241 ? 8.195 1.058 -17.812 1 93.38 241 MET B CA 1
ATOM 5727 C C . MET B 1 241 ? 9.219 0.373 -16.922 1 93.38 241 MET B C 1
ATOM 5729 O O . MET B 1 241 ? 10.086 1.034 -16.344 1 93.38 241 MET B O 1
ATOM 5733 N N . LEU B 1 242 ? 9.188 -0.908 -16.859 1 93 242 LEU B N 1
ATOM 5734 C CA . LEU B 1 242 ? 10.125 -1.664 -16.031 1 93 242 LEU B CA 1
ATOM 5735 C C . LEU B 1 242 ? 11.492 -1.748 -16.703 1 93 242 LEU B C 1
ATOM 5737 O O . LEU B 1 242 ? 12.516 -1.502 -16.062 1 93 242 LEU B O 1
ATOM 5741 N N . ARG B 1 243 ? 11.547 -1.994 -17.922 1 92.75 243 ARG B N 1
ATOM 5742 C CA . ARG B 1 243 ? 12.797 -2.238 -18.625 1 92.75 243 ARG B CA 1
ATOM 5743 C C . ARG B 1 243 ? 13.578 -0.944 -18.828 1 92.75 243 ARG B C 1
ATOM 5745 O O . ARG B 1 243 ? 14.805 -0.928 -18.703 1 92.75 243 ARG B O 1
ATOM 5752 N N . SER B 1 244 ? 12.859 0.138 -19.094 1 89.81 244 SER B N 1
ATOM 5753 C CA . SER B 1 244 ? 13.547 1.375 -19.453 1 89.81 244 SER B CA 1
ATOM 5754 C C . SER B 1 244 ? 13.617 2.328 -18.266 1 89.81 244 SER B C 1
ATOM 5756 O O . SER B 1 244 ? 14.695 2.848 -17.953 1 89.81 244 SER B O 1
ATOM 5758 N N . PHE B 1 245 ? 12.531 2.477 -17.625 1 89.31 245 PHE B N 1
ATOM 5759 C CA . PHE B 1 245 ? 12.477 3.447 -16.531 1 89.31 245 PHE B CA 1
ATOM 5760 C C . PHE B 1 245 ? 13.312 2.979 -15.352 1 89.31 245 PHE B C 1
ATOM 5762 O O . PHE B 1 245 ? 13.836 3.797 -14.594 1 89.31 245 PHE B O 1
ATOM 5769 N N . VAL B 1 246 ? 13.5 1.661 -15.148 1 92.06 246 VAL B N 1
ATOM 5770 C CA . VAL B 1 246 ? 14.336 1.105 -14.094 1 92.06 246 VAL B CA 1
ATOM 5771 C C . VAL B 1 246 ? 15.578 0.459 -14.695 1 92.06 246 VAL B C 1
ATOM 5773 O O . VAL B 1 246 ? 16.453 -0.024 -13.977 1 92.06 246 VAL B O 1
ATOM 5776 N N . SER B 1 247 ? 15.711 0.415 -15.992 1 90.19 247 SER B N 1
ATOM 5777 C CA . SER B 1 247 ? 16.828 -0.167 -16.719 1 90.19 247 SER B CA 1
ATOM 5778 C C . SER B 1 247 ? 17.016 -1.642 -16.375 1 90.19 247 SER B C 1
ATOM 5780 O O . SER B 1 247 ? 18.125 -2.088 -16.094 1 90.19 247 SER B O 1
ATOM 5782 N N . LEU B 1 248 ? 15.961 -2.314 -16.312 1 95.44 248 LEU B N 1
ATOM 5783 C CA . LEU B 1 248 ? 16.016 -3.758 -16.094 1 95.44 248 LEU B CA 1
ATOM 5784 C C . LEU B 1 248 ? 16.219 -4.488 -17.422 1 95.44 248 LEU B C 1
ATOM 5786 O O . LEU B 1 248 ? 15.633 -4.121 -18.438 1 95.44 248 LEU B O 1
ATOM 5790 N N . ARG B 1 249 ? 17.047 -5.473 -17.375 1 95.81 249 ARG B N 1
ATOM 5791 C CA . ARG B 1 249 ? 17.234 -6.34 -18.531 1 95.81 249 ARG B CA 1
ATOM 5792 C C . ARG B 1 249 ? 16.359 -7.578 -18.438 1 95.81 249 ARG B C 1
ATOM 5794 O O . ARG B 1 249 ? 16.219 -8.164 -17.359 1 95.81 249 ARG B O 1
ATOM 5801 N N . ASP B 1 250 ? 15.742 -7.902 -19.547 1 96.31 250 ASP B N 1
ATOM 5802 C CA . ASP B 1 250 ? 14.977 -9.141 -19.641 1 96.31 250 ASP B CA 1
ATOM 5803 C C . ASP B 1 250 ? 15.906 -10.344 -19.844 1 96.31 250 ASP B C 1
ATOM 5805 O O . ASP B 1 250 ? 16.594 -10.438 -20.859 1 96.31 250 ASP B O 1
ATOM 5809 N N . ALA B 1 251 ? 15.875 -11.242 -18.922 1 97.69 251 ALA B N 1
ATOM 5810 C CA . ALA B 1 251 ? 16.812 -12.359 -18.953 1 97.69 251 ALA B CA 1
ATOM 5811 C C . ALA B 1 251 ? 16.625 -13.195 -20.219 1 97.69 251 ALA B C 1
ATOM 5813 O O . ALA B 1 251 ? 17.609 -13.648 -20.812 1 97.69 251 ALA B O 1
ATOM 5814 N N . TRP B 1 252 ? 15.359 -13.469 -20.609 1 96.44 252 TRP B N 1
ATOM 5815 C CA . TRP B 1 252 ? 15.117 -14.266 -21.812 1 96.44 252 TRP B CA 1
ATOM 5816 C C . TRP B 1 252 ? 15.688 -13.57 -23.047 1 96.44 252 TRP B C 1
ATOM 5818 O O . TRP B 1 252 ? 16.422 -14.188 -23.812 1 96.44 252 TRP B O 1
ATOM 5828 N N . ASP B 1 253 ? 15.398 -12.305 -23.172 1 93.44 253 ASP B N 1
ATOM 5829 C CA . ASP B 1 253 ? 15.875 -11.547 -24.328 1 93.44 253 ASP B CA 1
ATOM 5830 C C . ASP B 1 253 ? 17.391 -11.453 -24.328 1 93.44 253 ASP B C 1
ATOM 5832 O O . ASP B 1 253 ? 18.016 -11.445 -25.391 1 93.44 253 ASP B O 1
ATOM 5836 N N . TYR B 1 254 ? 17.906 -11.32 -23.156 1 94 254 TYR B N 1
ATOM 5837 C CA . TYR B 1 254 ? 19.359 -11.211 -23.016 1 94 254 TYR B CA 1
ATOM 5838 C C . TYR B 1 254 ? 20.047 -12.477 -23.5 1 94 254 TYR B C 1
ATOM 5840 O O . TYR B 1 254 ? 21.078 -12.406 -24.172 1 94 254 TYR B O 1
ATOM 5848 N N . CYS B 1 255 ? 19.516 -13.594 -23.234 1 94.88 255 CYS B N 1
ATOM 5849 C CA . CYS B 1 255 ? 20.141 -14.875 -23.562 1 94.88 255 CYS B CA 1
ATOM 5850 C C . CYS B 1 255 ? 19.719 -15.336 -24.953 1 94.88 255 CYS B C 1
ATOM 5852 O O . CYS B 1 255 ? 20.359 -16.203 -25.547 1 94.88 255 CYS B O 1
ATOM 5854 N N . HIS B 1 256 ? 18.594 -14.812 -25.453 1 91.75 256 HIS B N 1
ATOM 5855 C CA . HIS B 1 256 ? 18.078 -15.211 -26.75 1 91.75 256 HIS B CA 1
ATOM 5856 C C . HIS B 1 256 ? 17.828 -13.992 -27.641 1 91.75 256 HIS B C 1
ATOM 5858 O O . HIS B 1 256 ? 16.688 -13.727 -28.031 1 91.75 256 HIS B O 1
ATOM 5864 N N . PRO B 1 257 ? 18.922 -13.32 -27.938 1 81.62 257 PRO B N 1
ATOM 5865 C CA . PRO B 1 257 ? 18.719 -12.109 -28.734 1 81.62 257 PRO B CA 1
ATOM 5866 C C . PRO B 1 257 ? 18.062 -12.406 -30.078 1 81.62 257 PRO B C 1
ATOM 5868 O O . PRO B 1 257 ? 18.312 -13.445 -30.688 1 81.62 257 PRO B O 1
ATOM 5871 N N . THR B 1 258 ? 16.891 -11.891 -30.281 1 67.12 258 THR B N 1
ATOM 5872 C CA . THR B 1 258 ? 16.234 -12.07 -31.578 1 67.12 258 THR B CA 1
ATOM 5873 C C . THR B 1 258 ? 17.078 -11.461 -32.688 1 67.12 258 THR B C 1
ATOM 5875 O O . THR B 1 258 ? 17.562 -10.336 -32.562 1 67.12 258 THR B O 1
ATOM 5878 N N . SER B 1 259 ? 17.859 -12.25 -33.5 1 52.47 259 SER B N 1
ATOM 5879 C CA . SER B 1 259 ? 18.547 -11.758 -34.688 1 52.47 259 SER B CA 1
ATOM 5880 C C . SER B 1 259 ? 17.656 -10.852 -35.5 1 52.47 259 SER B C 1
ATOM 5882 O O . SER B 1 259 ? 16.469 -11.141 -35.688 1 52.47 259 SER B O 1
ATOM 5884 N N . GLU B 1 260 ? 17.875 -9.594 -35.469 1 48.91 260 GLU B N 1
ATOM 5885 C CA . GLU B 1 260 ? 17.234 -8.695 -36.438 1 48.91 260 GLU B CA 1
ATOM 5886 C C . GLU B 1 260 ? 16.875 -9.422 -37.719 1 48.91 260 GLU B C 1
ATOM 5888 O O . GLU B 1 260 ? 15.953 -9.016 -38.438 1 48.91 260 GLU B O 1
ATOM 5893 N N . SER B 1 261 ? 17.797 -10.164 -38.25 1 43.53 261 SER B N 1
ATOM 5894 C CA . SER B 1 261 ? 17.703 -10.742 -39.594 1 43.53 261 SER B CA 1
ATOM 5895 C C . SER B 1 261 ? 16.641 -11.828 -39.656 1 43.53 261 SER B C 1
ATOM 5897 O O . SER B 1 261 ? 16.469 -12.469 -40.688 1 43.53 261 SER B O 1
ATOM 5899 N N . ARG B 1 262 ? 16.375 -12.344 -38.562 1 43.69 262 ARG B N 1
ATOM 5900 C CA . ARG B 1 262 ? 15.492 -13.469 -38.781 1 43.69 262 ARG B CA 1
ATOM 5901 C C . ARG B 1 262 ? 14.219 -13.023 -39.5 1 43.69 262 ARG B C 1
ATOM 5903 O O . ARG B 1 262 ? 13.758 -11.891 -39.312 1 43.69 262 ARG B O 1
ATOM 5910 N N . ASP B 1 263 ? 13.852 -13.734 -40.5 1 41.72 263 ASP B N 1
ATOM 5911 C CA . ASP B 1 263 ? 12.68 -13.562 -41.375 1 41.72 263 ASP B CA 1
ATOM 5912 C C . ASP B 1 263 ? 11.445 -13.211 -40.531 1 41.72 263 ASP B C 1
ATOM 5914 O O . ASP B 1 263 ? 11.07 -13.961 -39.625 1 41.72 263 ASP B O 1
ATOM 5918 N N . ALA B 1 264 ? 11.055 -11.93 -40.375 1 46.12 264 ALA B N 1
ATOM 5919 C CA . ALA B 1 264 ? 9.852 -11.328 -39.812 1 46.12 264 ALA B CA 1
ATOM 5920 C C . ALA B 1 264 ? 8.719 -12.344 -39.75 1 46.12 264 ALA B C 1
ATOM 5922 O O . ALA B 1 264 ? 7.711 -12.117 -39.062 1 46.12 264 ALA B O 1
ATOM 5923 N N . ALA B 1 265 ? 8.742 -13.344 -40.562 1 46.47 265 ALA B N 1
ATOM 5924 C CA . ALA B 1 265 ? 7.578 -14.164 -40.906 1 46.47 265 ALA B CA 1
ATOM 5925 C C . ALA B 1 265 ? 7.383 -15.266 -39.844 1 46.47 265 ALA B C 1
ATOM 5927 O O . ALA B 1 265 ? 6.309 -15.859 -39.75 1 46.47 265 ALA B O 1
ATOM 5928 N N . VAL B 1 266 ? 8.492 -15.758 -39.156 1 49.97 266 VAL B N 1
ATOM 5929 C CA . VAL B 1 266 ? 8.203 -16.875 -38.281 1 49.97 266 VAL B CA 1
ATOM 5930 C C . VAL B 1 266 ? 8.062 -16.375 -36.844 1 49.97 266 VAL B C 1
ATOM 5932 O O . VAL B 1 266 ? 9.016 -15.836 -36.281 1 49.97 266 VAL B O 1
ATOM 5935 N N . GLU B 1 267 ? 6.855 -16.125 -36.5 1 61.09 267 GLU B N 1
ATOM 5936 C CA . GLU B 1 267 ? 6.512 -15.711 -35.125 1 61.09 267 GLU B CA 1
ATOM 5937 C C . GLU B 1 267 ? 7.211 -16.594 -34.094 1 61.09 267 GLU B C 1
ATOM 5939 O O . GLU B 1 267 ? 7.07 -17.812 -34.125 1 61.09 267 GLU B O 1
ATOM 5944 N 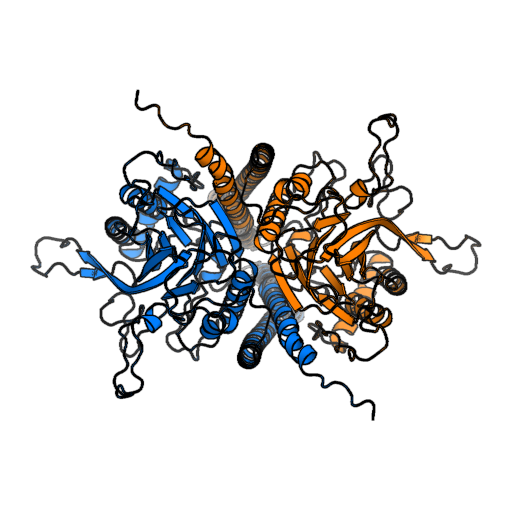N . ASP B 1 268 ? 8.359 -16.266 -33.5 1 71.56 268 ASP B N 1
ATOM 5945 C CA . ASP B 1 268 ? 9.117 -16.969 -32.469 1 71.56 268 ASP B CA 1
ATOM 5946 C C . ASP B 1 268 ? 8.391 -16.938 -31.141 1 71.56 268 ASP B C 1
ATOM 5948 O O . ASP B 1 268 ? 8.266 -15.867 -30.516 1 71.56 268 ASP B O 1
ATOM 5952 N N . TRP B 1 269 ? 7.824 -18.141 -30.875 1 83.88 269 TRP B N 1
ATOM 5953 C CA . TRP B 1 269 ? 7.074 -18.266 -29.625 1 83.88 269 TRP B CA 1
ATOM 5954 C C . TRP B 1 269 ? 7.926 -18.938 -28.547 1 83.88 269 TRP B C 1
ATOM 5956 O O . TRP B 1 269 ? 7.41 -19.344 -27.5 1 83.88 269 TRP B O 1
ATOM 5966 N N . SER B 1 270 ? 9.242 -19.031 -28.766 1 86.44 270 SER B N 1
ATOM 5967 C CA . SER B 1 270 ? 10.109 -19.812 -27.906 1 86.44 270 SER B CA 1
ATOM 5968 C C . SER B 1 270 ? 10.141 -19.234 -26.484 1 86.44 270 SER B C 1
ATOM 5970 O O . SER B 1 270 ? 10.352 -19.969 -25.516 1 86.44 270 SER B O 1
ATOM 5972 N N . GLY B 1 271 ? 9.859 -18.062 -26.297 1 92.69 271 GLY B N 1
ATOM 5973 C CA . GLY B 1 271 ? 9.914 -17.469 -24.984 1 92.69 271 GLY B CA 1
ATOM 5974 C C . GLY B 1 271 ? 8.547 -17.25 -24.359 1 92.69 271 GLY B C 1
ATOM 5975 O O . GLY B 1 271 ? 8.438 -16.719 -23.25 1 92.69 271 GLY B O 1
ATOM 5976 N N . CYS B 1 272 ? 7.52 -17.812 -25.031 1 95.88 272 CYS B N 1
ATOM 5977 C CA . CYS B 1 272 ? 6.16 -17.625 -24.547 1 95.88 272 CYS B CA 1
ATOM 5978 C C . CYS B 1 272 ? 5.852 -18.578 -23.406 1 95.88 272 CYS B C 1
ATOM 5980 O O . CYS B 1 272 ? 6.273 -19.734 -23.422 1 95.88 272 CYS B O 1
ATOM 5982 N N . THR B 1 273 ? 5.105 -18.094 -22.422 1 97.88 273 THR B N 1
ATOM 5983 C CA . THR B 1 273 ? 4.859 -18.875 -21.219 1 97.88 273 THR B CA 1
ATOM 5984 C C . THR B 1 273 ? 3.377 -19.219 -21.094 1 97.88 273 THR B C 1
ATOM 5986 O O . THR B 1 273 ? 2.977 -19.938 -20.172 1 97.88 273 THR B O 1
ATOM 5989 N N . PHE B 1 274 ? 2.498 -18.75 -21.953 1 96.69 274 PHE B N 1
ATOM 5990 C CA . PHE B 1 274 ? 1.054 -18.938 -21.875 1 96.69 274 PHE B CA 1
ATOM 5991 C C . PHE B 1 274 ? 0.454 -19.109 -23.25 1 96.69 274 PHE B C 1
ATOM 5993 O O . PHE B 1 274 ? 0.839 -18.422 -24.203 1 96.69 274 PHE B O 1
ATOM 6000 N N . GLY B 1 275 ? -0.432 -20.031 -23.375 1 94.75 275 GLY B N 1
ATOM 6001 C CA . GLY B 1 275 ? -1.187 -20.203 -24.609 1 94.75 275 GLY B CA 1
ATOM 6002 C C . GLY B 1 275 ? -0.419 -20.969 -25.672 1 94.75 275 GLY B C 1
ATOM 6003 O O . GLY B 1 275 ? -0.79 -20.938 -26.859 1 94.75 275 GLY B O 1
ATOM 6004 N N . THR B 1 276 ? 0.725 -21.594 -25.359 1 94.94 276 THR B N 1
ATOM 6005 C CA . THR B 1 276 ? 1.512 -22.359 -26.312 1 94.94 276 THR B CA 1
ATOM 6006 C C . THR B 1 276 ? 0.833 -23.688 -26.641 1 94.94 276 THR B C 1
ATOM 6008 O O . THR B 1 276 ? 0.099 -24.234 -25.812 1 94.94 276 THR B O 1
ATOM 6011 N N . PRO B 1 277 ? 1.094 -24.203 -27.75 1 93.06 277 PRO B N 1
ATOM 6012 C CA . PRO B 1 277 ? 0.403 -25.422 -28.172 1 93.06 277 PRO B CA 1
ATOM 6013 C C . PRO B 1 277 ? 0.693 -26.609 -27.266 1 93.06 277 PRO B C 1
ATOM 6015 O O . PRO B 1 277 ? -0.126 -27.531 -27.156 1 93.06 277 PRO B O 1
ATOM 6018 N N . ASP B 1 278 ? 1.789 -26.609 -26.641 1 92.88 278 ASP B N 1
ATOM 6019 C CA . ASP B 1 278 ? 2.164 -27.75 -25.797 1 92.88 278 ASP B CA 1
ATOM 6020 C C . ASP B 1 278 ? 1.538 -27.641 -24.406 1 92.88 278 ASP B C 1
ATOM 6022 O O . ASP B 1 278 ? 1.66 -28.547 -23.594 1 92.88 278 ASP B O 1
ATOM 6026 N N . ASN B 1 279 ? 0.86 -26.578 -24.141 1 95.69 279 ASN B N 1
ATOM 6027 C CA . ASN B 1 279 ? 0.154 -26.422 -22.875 1 95.69 279 ASN B CA 1
ATOM 6028 C C . ASN B 1 279 ? -1.356 -26.547 -23.062 1 95.69 279 ASN B C 1
ATOM 6030 O O . ASN B 1 279 ? -2.021 -25.578 -23.438 1 95.69 279 ASN B O 1
ATOM 6034 N N . ALA B 1 280 ? -1.894 -27.672 -22.719 1 93.56 280 ALA B N 1
ATOM 6035 C CA . ALA B 1 280 ? -3.293 -28 -22.984 1 93.56 280 ALA B CA 1
ATOM 6036 C C . ALA B 1 280 ? -4.227 -27.141 -22.125 1 93.56 280 ALA B C 1
ATOM 6038 O O . ALA B 1 280 ? -5.402 -26.984 -22.453 1 93.56 280 ALA B O 1
ATOM 6039 N N . PHE B 1 281 ? -3.723 -26.578 -21.031 1 94.62 281 PHE B N 1
ATOM 6040 C CA . PHE B 1 281 ? -4.574 -25.812 -20.125 1 94.62 281 PHE B CA 1
ATOM 6041 C C . PHE B 1 281 ? -4.801 -24.406 -20.672 1 94.62 281 PHE B C 1
ATOM 6043 O O . PHE B 1 281 ? -5.824 -23.781 -20.375 1 94.62 281 PHE B O 1
ATOM 6050 N N . SER B 1 282 ? -3.861 -23.859 -21.438 1 95.06 282 SER B N 1
ATOM 6051 C CA . SER B 1 282 ? -4 -22.453 -21.828 1 95.06 282 SER B CA 1
ATOM 6052 C C . SER B 1 282 ? -4.043 -22.312 -23.344 1 95.06 282 SER B C 1
ATOM 6054 O O . SER B 1 282 ? -4.41 -21.25 -23.859 1 95.06 282 SER B O 1
ATOM 6056 N N . TYR B 1 283 ? -3.807 -23.312 -24.094 1 94.56 283 TYR B N 1
ATOM 6057 C CA . TYR B 1 283 ? -3.807 -23.25 -25.547 1 94.56 283 TYR B CA 1
ATOM 6058 C C . TYR B 1 283 ? -5.215 -23.031 -26.094 1 94.56 283 TYR B C 1
ATOM 6060 O O . TYR B 1 283 ? -6.168 -23.672 -25.641 1 94.56 283 TYR B O 1
ATOM 6068 N N . LYS B 1 284 ? -5.316 -22.109 -26.969 1 92.88 284 LYS B N 1
ATOM 6069 C CA . LYS B 1 284 ? -6.543 -21.859 -27.719 1 92.88 284 LYS B CA 1
ATOM 6070 C C . LYS B 1 284 ? -6.254 -21.688 -29.203 1 92.88 284 LYS B C 1
ATOM 6072 O O . LYS B 1 284 ? -5.387 -20.906 -29.594 1 92.88 284 LYS B O 1
ATOM 6077 N N . GLU B 1 285 ? -6.992 -22.375 -29.922 1 92.56 285 GLU B N 1
ATOM 6078 C CA . GLU B 1 285 ? -6.812 -22.297 -31.375 1 92.56 285 GLU B CA 1
ATOM 6079 C C . GLU B 1 285 ? -7.078 -20.875 -31.875 1 92.56 285 GLU B C 1
ATOM 6081 O O . GLU B 1 285 ? -8.078 -20.266 -31.5 1 92.56 285 GLU B O 1
ATOM 6086 N N . GLY B 1 286 ? -6.227 -20.422 -32.656 1 90.38 286 GLY B N 1
ATOM 6087 C CA . GLY B 1 286 ? -6.414 -19.109 -33.25 1 90.38 286 GLY B CA 1
ATOM 6088 C C . GLY B 1 286 ? -5.91 -17.969 -32.406 1 90.38 286 GLY B C 1
ATOM 6089 O O . GLY B 1 286 ? -5.914 -16.812 -32.812 1 90.38 286 GLY B O 1
ATOM 6090 N N . ILE B 1 287 ? -5.477 -18.312 -31.25 1 91.69 287 ILE B N 1
ATOM 6091 C CA . ILE B 1 287 ? -4.965 -17.281 -30.359 1 91.69 287 ILE B CA 1
ATOM 6092 C C . ILE B 1 287 ? -3.449 -17.422 -30.234 1 91.69 287 ILE B C 1
ATOM 6094 O O . ILE B 1 287 ? -2.936 -18.5 -29.969 1 91.69 287 ILE B O 1
ATOM 6098 N N . LYS B 1 288 ? -2.75 -16.359 -30.406 1 90 288 LYS B N 1
ATOM 6099 C CA . LYS B 1 288 ? -1.291 -16.359 -30.344 1 90 288 LYS B CA 1
ATOM 6100 C C . LYS B 1 288 ? -0.801 -16.562 -28.906 1 90 288 LYS B C 1
ATOM 6102 O O . LYS B 1 288 ? -1.378 -16 -27.969 1 90 288 LYS B O 1
ATOM 6107 N N . PRO B 1 289 ? 0.269 -17.359 -28.75 1 93.62 289 PRO B N 1
ATOM 6108 C CA . PRO B 1 289 ? 0.877 -17.484 -27.422 1 93.62 289 PRO B CA 1
ATOM 6109 C C . PRO B 1 289 ? 1.44 -16.156 -26.906 1 93.62 289 PRO B C 1
ATOM 6111 O O . PRO B 1 289 ? 1.721 -15.258 -27.703 1 93.62 289 PRO B O 1
ATOM 6114 N N . GLN B 1 290 ? 1.566 -16.141 -25.625 1 93.44 290 GLN B N 1
ATOM 6115 C CA . GLN B 1 290 ? 1.997 -14.906 -24.984 1 93.44 290 GLN B CA 1
ATOM 6116 C C . GLN B 1 290 ? 3.129 -15.156 -24 1 93.44 290 GLN B C 1
ATOM 6118 O O . GLN B 1 290 ? 3.17 -16.203 -23.344 1 93.44 290 GLN B O 1
ATOM 6123 N N . ARG B 1 291 ? 4.074 -14.258 -23.938 1 95.38 291 ARG B N 1
ATOM 6124 C CA . ARG B 1 291 ? 5.055 -14.219 -22.859 1 95.38 291 ARG B CA 1
ATOM 6125 C C . ARG B 1 291 ? 4.594 -13.305 -21.734 1 95.38 291 ARG B C 1
ATOM 6127 O O . ARG B 1 291 ? 4.602 -12.078 -21.875 1 95.38 291 ARG B O 1
ATOM 6134 N N . LEU B 1 292 ? 4.234 -13.938 -20.562 1 96.81 292 LEU B N 1
ATOM 6135 C CA . LEU B 1 292 ? 3.617 -13.18 -19.484 1 96.81 292 LEU B CA 1
ATOM 6136 C C . LEU B 1 292 ? 4.465 -13.25 -18.219 1 96.81 292 LEU B C 1
ATOM 6138 O O . LEU B 1 292 ? 4.281 -12.445 -17.297 1 96.81 292 LEU B O 1
ATOM 6142 N N . ASP B 1 293 ? 5.312 -14.203 -18.141 1 98.38 293 ASP B N 1
ATOM 6143 C CA . ASP B 1 293 ? 6.188 -14.422 -17 1 98.38 293 ASP B CA 1
ATOM 6144 C C . ASP B 1 293 ? 7.629 -14.039 -17.312 1 98.38 293 ASP B C 1
ATOM 6146 O O . ASP B 1 293 ? 8.125 -14.336 -18.406 1 98.38 293 ASP B O 1
ATOM 6150 N N . TYR B 1 294 ? 8.297 -13.359 -16.359 1 98.38 294 TYR B N 1
ATOM 6151 C CA . TYR B 1 294 ? 9.609 -12.812 -16.672 1 98.38 294 TYR B CA 1
ATOM 6152 C C . TYR B 1 294 ? 10.555 -12.977 -15.484 1 98.38 294 TYR B C 1
ATOM 6154 O O . TYR B 1 294 ? 10.117 -12.992 -14.336 1 98.38 294 TYR B O 1
ATOM 6162 N N . VAL B 1 295 ? 11.805 -13.156 -15.773 1 98.69 295 VAL B N 1
ATOM 6163 C CA . VAL B 1 295 ? 12.922 -12.812 -14.898 1 98.69 295 VAL B CA 1
ATOM 6164 C C . VAL B 1 295 ? 13.688 -11.625 -15.477 1 98.69 295 VAL B C 1
ATOM 6166 O O . VAL B 1 295 ? 14.234 -11.703 -16.578 1 98.69 295 VAL B O 1
ATOM 6169 N N . MET B 1 296 ? 13.641 -10.57 -14.812 1 98.19 296 MET B N 1
ATOM 6170 C CA . MET B 1 296 ? 14.422 -9.391 -15.172 1 98.19 296 MET B CA 1
ATOM 6171 C C . MET B 1 296 ? 15.5 -9.109 -14.133 1 98.19 296 MET B C 1
ATOM 6173 O O . MET B 1 296 ? 15.43 -9.609 -13.008 1 98.19 296 MET B O 1
ATOM 6177 N N . PHE B 1 297 ? 16.562 -8.352 -14.578 1 97.62 297 PHE B N 1
ATOM 6178 C CA . PHE B 1 297 ? 17.641 -8.148 -13.625 1 97.62 297 PHE B CA 1
ATOM 6179 C C . PHE B 1 297 ? 18.406 -6.875 -13.945 1 97.62 297 PHE B C 1
ATOM 6181 O O . PHE B 1 297 ? 18.297 -6.332 -15.047 1 97.62 297 PHE B O 1
ATOM 6188 N N . ALA B 1 298 ? 19.094 -6.367 -13 1 95.12 298 ALA B N 1
ATOM 6189 C CA . ALA B 1 298 ? 20.078 -5.285 -13.117 1 95.12 298 ALA B CA 1
ATOM 6190 C C . ALA B 1 298 ? 21.266 -5.52 -12.188 1 95.12 298 ALA B C 1
ATOM 6192 O O . ALA B 1 298 ? 21.125 -6.137 -11.133 1 95.12 298 ALA B O 1
ATOM 6193 N N . THR B 1 299 ? 22.422 -5.145 -12.641 1 92.25 299 THR B N 1
ATOM 6194 C CA . THR B 1 299 ? 23.625 -5.109 -11.805 1 92.25 299 THR B CA 1
ATOM 6195 C C . THR B 1 299 ? 24.016 -3.668 -11.5 1 92.25 299 THR B C 1
ATOM 6197 O O . THR B 1 299 ? 24.219 -2.867 -12.414 1 92.25 299 THR B O 1
ATOM 6200 N N . LEU B 1 300 ? 24.094 -3.402 -10.211 1 87.81 300 LEU B N 1
ATOM 6201 C CA . LEU B 1 300 ? 24.297 -2.016 -9.805 1 87.81 300 LEU B CA 1
ATOM 6202 C C . LEU B 1 300 ? 25.781 -1.743 -9.523 1 87.81 300 LEU B C 1
ATOM 6204 O O . LEU B 1 300 ? 26.469 -2.592 -8.961 1 87.81 300 LEU B O 1
ATOM 6208 N N . ASP B 1 301 ? 26.344 -0.507 -9.867 1 75.5 301 ASP B N 1
ATOM 6209 C CA . ASP B 1 301 ? 27.734 -0.132 -9.68 1 75.5 301 ASP B CA 1
ATOM 6210 C C . ASP B 1 301 ? 28 0.329 -8.25 1 75.5 301 ASP B C 1
ATOM 6212 O O . ASP B 1 301 ? 29.109 0.161 -7.727 1 75.5 301 ASP B O 1
ATOM 6216 N N . GLN B 1 302 ? 27.156 1.114 -7.691 1 64.25 302 GLN B N 1
ATOM 6217 C CA . GLN B 1 302 ? 27.312 1.629 -6.336 1 64.25 302 GLN B CA 1
ATOM 6218 C C . GLN B 1 302 ? 26.281 1.017 -5.391 1 64.25 302 GLN B C 1
ATOM 6220 O O . GLN B 1 302 ? 25.312 1.682 -4.996 1 64.25 302 GLN B O 1
ATOM 6225 N N . PRO B 1 303 ? 26.656 -0.234 -5.195 1 55.97 303 PRO B N 1
ATOM 6226 C CA . PRO B 1 303 ? 25.766 -0.826 -4.191 1 55.97 303 PRO B CA 1
ATOM 6227 C C . PRO B 1 303 ? 26.094 -0.378 -2.77 1 55.97 303 PRO B C 1
ATOM 6229 O O . PRO B 1 303 ? 27.188 0.148 -2.523 1 55.97 303 PRO B O 1
ATOM 6232 N N . LEU B 1 304 ? 25.125 -0.118 -1.938 1 57.41 304 LEU B N 1
ATOM 6233 C CA . LEU B 1 304 ? 25.438 0.159 -0.541 1 57.41 304 LEU B CA 1
ATOM 6234 C C . LEU B 1 304 ? 26.297 -0.954 0.054 1 57.41 304 LEU B C 1
ATOM 6236 O O . LEU B 1 304 ? 26.922 -0.769 1.101 1 57.41 304 LEU B O 1
ATOM 6240 N N . SER B 1 305 ? 26.453 -2.104 -0.664 1 53.5 305 SER B N 1
ATOM 6241 C CA . SER B 1 305 ? 27.266 -3.199 -0.152 1 53.5 305 SER B CA 1
ATOM 6242 C C . SER B 1 305 ? 28.562 -3.34 -0.948 1 53.5 305 SER B C 1
ATOM 6244 O O . SER B 1 305 ? 28.797 -2.59 -1.897 1 53.5 305 SER B O 1
ATOM 6246 N N . ASP B 1 306 ? 29.422 -4.398 -0.785 1 56.28 306 ASP B N 1
ATOM 6247 C CA . ASP B 1 306 ? 30.75 -4.664 -1.314 1 56.28 306 ASP B CA 1
ATOM 6248 C C . ASP B 1 306 ? 30.766 -4.574 -2.838 1 56.28 306 ASP B C 1
ATOM 6250 O O . ASP B 1 306 ? 30.266 -5.465 -3.523 1 56.28 306 ASP B O 1
ATOM 6254 N N . PRO B 1 307 ? 31.234 -3.447 -3.383 1 60.53 307 PRO B N 1
ATOM 6255 C CA . PRO B 1 307 ? 31.25 -3.199 -4.828 1 60.53 307 PRO B CA 1
ATOM 6256 C C . PRO B 1 307 ? 32.188 -4.145 -5.582 1 60.53 307 PRO B C 1
ATOM 6258 O O . PRO B 1 307 ? 32.188 -4.137 -6.816 1 60.53 307 PRO B O 1
ATOM 6261 N N . ARG B 1 308 ? 32.875 -5.117 -4.961 1 63.66 308 ARG B N 1
ATOM 6262 C CA . ARG B 1 308 ? 33.906 -5.879 -5.648 1 63.66 308 ARG B CA 1
ATOM 6263 C C . ARG B 1 308 ? 33.344 -7.176 -6.227 1 63.66 308 ARG B C 1
ATOM 6265 O O . ARG B 1 308 ? 34.094 -8.039 -6.664 1 63.66 308 ARG B O 1
ATOM 6272 N N . ILE B 1 309 ? 31.875 -7.301 -6.211 1 76.62 309 ILE B N 1
ATOM 6273 C CA . ILE B 1 309 ? 31.281 -8.484 -6.809 1 76.62 309 ILE B CA 1
ATOM 6274 C C . ILE B 1 309 ? 30.641 -8.125 -8.148 1 76.62 309 ILE B C 1
ATOM 6276 O O . ILE B 1 309 ? 29.875 -7.164 -8.234 1 76.62 309 ILE B O 1
ATOM 6280 N N . HIS B 1 310 ? 31 -8.867 -9.141 1 83.94 310 HIS B N 1
ATOM 6281 C CA . HIS B 1 310 ? 30.422 -8.703 -10.469 1 83.94 310 HIS B CA 1
ATOM 6282 C C . HIS B 1 310 ? 29.484 -9.859 -10.805 1 83.94 310 HIS B C 1
ATOM 6284 O O . HIS B 1 310 ? 29.875 -11.023 -10.734 1 83.94 310 HIS B O 1
ATOM 6290 N N . TRP B 1 311 ? 28.266 -9.477 -11.188 1 91.06 311 TRP B N 1
ATOM 6291 C CA . TRP B 1 311 ? 27.266 -10.484 -11.539 1 91.06 311 TRP B CA 1
ATOM 6292 C C . TRP B 1 311 ? 27.047 -10.523 -13.047 1 91.06 311 TRP B C 1
ATOM 6294 O O . TRP B 1 311 ? 27.094 -9.484 -13.711 1 91.06 311 TRP B O 1
ATOM 6304 N N . SER B 1 312 ? 26.828 -11.695 -13.547 1 92 312 SER B N 1
ATOM 6305 C CA . SER B 1 312 ? 26.469 -11.891 -14.953 1 92 312 SER B CA 1
ATOM 6306 C C . SER B 1 312 ? 25.391 -12.953 -15.102 1 92 312 SER B C 1
ATOM 6308 O O . SER B 1 312 ? 25.266 -13.852 -14.266 1 92 312 SER B O 1
ATOM 6310 N N . LEU B 1 313 ? 24.578 -12.758 -16.062 1 96.38 313 LEU B N 1
ATOM 6311 C CA . LEU B 1 313 ? 23.594 -13.773 -16.422 1 96.38 313 LEU B CA 1
ATOM 6312 C C . LEU B 1 313 ? 24.234 -14.852 -17.297 1 96.38 313 LEU B C 1
ATOM 6314 O O . LEU B 1 313 ? 24.828 -14.555 -18.328 1 96.38 313 LEU B O 1
ATOM 6318 N N . ARG B 1 314 ? 24.047 -16.094 -16.875 1 95.81 314 ARG B N 1
ATOM 6319 C CA . ARG B 1 314 ? 24.672 -17.188 -17.594 1 95.81 314 ARG B CA 1
ATOM 6320 C C . ARG B 1 314 ? 23.688 -17.875 -18.531 1 95.81 314 ARG B C 1
ATOM 6322 O O . ARG B 1 314 ? 24.031 -18.266 -19.641 1 95.81 314 ARG B O 1
ATOM 6329 N N . GLU B 1 315 ? 22.516 -17.984 -17.969 1 96.75 315 GLU B N 1
ATOM 6330 C CA . GLU B 1 315 ? 21.516 -18.734 -18.734 1 96.75 315 GLU B CA 1
ATOM 6331 C C . GLU B 1 315 ? 20.109 -18.297 -18.375 1 96.75 315 GLU B C 1
ATOM 6333 O O . GLU B 1 315 ? 19.859 -17.812 -17.266 1 96.75 315 GLU B O 1
ATOM 6338 N N . CYS B 1 316 ? 19.188 -18.422 -19.359 1 97.94 316 CYS B N 1
ATOM 6339 C CA . CYS B 1 316 ? 17.75 -18.281 -19.141 1 97.94 316 CYS B CA 1
ATOM 6340 C C . CYS B 1 316 ? 16.969 -19.25 -20.016 1 97.94 316 CYS B C 1
ATOM 6342 O O . CYS B 1 316 ? 17.234 -19.359 -21.219 1 97.94 316 CYS B O 1
ATOM 6344 N N . SER B 1 317 ? 16.109 -19.984 -19.406 1 97.75 317 SER B N 1
ATOM 6345 C CA . SER B 1 317 ? 15.297 -20.953 -20.141 1 97.75 317 SER B CA 1
ATOM 6346 C C . SER B 1 317 ? 13.914 -21.094 -19.516 1 97.75 317 SER B C 1
ATOM 6348 O O . SER B 1 317 ? 13.633 -20.5 -18.469 1 97.75 317 SER B O 1
ATOM 6350 N N . LEU B 1 318 ? 13.047 -21.781 -20.203 1 97.88 318 LEU B N 1
ATOM 6351 C CA . LEU B 1 318 ? 11.711 -22.047 -19.688 1 97.88 318 LEU B CA 1
ATOM 6352 C C . LEU B 1 318 ? 11.672 -23.344 -18.891 1 97.88 318 LEU B C 1
ATOM 6354 O O . LEU B 1 318 ? 12.398 -24.297 -19.203 1 97.88 318 LEU B O 1
ATOM 6358 N N . ALA B 1 319 ? 10.945 -23.312 -17.812 1 97.56 319 ALA B N 1
ATOM 6359 C CA . ALA B 1 319 ? 10.617 -24.547 -17.094 1 97.56 319 ALA B CA 1
ATOM 6360 C C . ALA B 1 319 ? 9.328 -25.156 -17.625 1 97.56 319 ALA B C 1
ATOM 6362 O O . ALA B 1 319 ? 8.234 -24.797 -17.188 1 97.56 319 ALA B O 1
ATOM 6363 N N . ILE B 1 320 ? 9.477 -26.078 -18.531 1 95.69 320 ILE B N 1
ATOM 6364 C CA . ILE B 1 320 ? 8.367 -26.812 -19.125 1 95.69 320 ILE B CA 1
ATOM 6365 C C . ILE B 1 320 ? 8.188 -28.156 -18.422 1 95.69 320 ILE B C 1
ATOM 6367 O O . ILE B 1 320 ? 9 -29.078 -18.594 1 95.69 320 ILE B O 1
ATOM 6371 N N . GLU B 1 321 ? 7.16 -28.203 -17.609 1 92.75 321 GLU B N 1
ATOM 6372 C CA . GLU B 1 321 ? 7.016 -29.344 -16.734 1 92.75 321 GLU B CA 1
ATOM 6373 C C . GLU B 1 321 ? 5.66 -30.016 -16.922 1 92.75 321 GLU B C 1
ATOM 6375 O O . GLU B 1 321 ? 4.637 -29.344 -17.062 1 92.75 321 GLU B O 1
ATOM 6380 N N . PHE B 1 322 ? 5.672 -31.375 -16.891 1 95.31 322 PHE B N 1
ATOM 6381 C CA . PHE B 1 322 ? 4.477 -32.188 -17.031 1 95.31 322 PHE B CA 1
ATOM 6382 C C . PHE B 1 322 ? 4.402 -33.219 -15.922 1 95.31 322 PHE B C 1
ATOM 6384 O O . PHE B 1 322 ? 5.41 -33.531 -15.281 1 95.31 322 PHE B O 1
ATOM 6391 N N . MET B 1 323 ? 3.23 -33.625 -15.602 1 92.94 323 MET B N 1
ATOM 6392 C CA . MET B 1 323 ? 3.057 -34.812 -14.75 1 92.94 323 MET B CA 1
ATOM 6393 C C . MET B 1 323 ? 2.332 -35.938 -15.492 1 92.94 323 MET B C 1
ATOM 6395 O O . MET B 1 323 ? 1.574 -35.656 -16.438 1 92.94 323 MET B O 1
ATOM 6399 N N . ASP B 1 324 ? 2.654 -37.156 -15.039 1 88.94 324 ASP B N 1
ATOM 6400 C CA . ASP B 1 324 ? 1.979 -38.312 -15.609 1 88.94 324 ASP B CA 1
ATOM 6401 C C . ASP B 1 324 ? 0.638 -38.562 -14.922 1 88.94 324 ASP B C 1
ATOM 6403 O O . ASP B 1 324 ? 0.523 -38.438 -13.703 1 88.94 324 ASP B O 1
ATOM 6407 N N . MET B 1 325 ? -0.364 -38.531 -15.664 1 78.88 325 MET B N 1
ATOM 6408 C CA . MET B 1 325 ? -1.662 -38.875 -15.094 1 78.88 325 MET B CA 1
ATOM 6409 C C . MET B 1 325 ? -1.821 -40.375 -14.977 1 78.88 325 MET B C 1
ATOM 6411 O O . MET B 1 325 ? -1.46 -41.125 -15.891 1 78.88 325 MET B O 1
ATOM 6415 N N . ALA B 1 326 ? -1.768 -40.906 -13.719 1 59.09 326 ALA B N 1
ATOM 6416 C CA . ALA B 1 326 ? -2.016 -42.344 -13.57 1 59.09 326 ALA B CA 1
ATOM 6417 C C . ALA B 1 326 ? -3.16 -42.781 -14.469 1 59.09 326 ALA B C 1
ATOM 6419 O O . ALA B 1 326 ? -4.125 -42.062 -14.68 1 59.09 326 ALA B O 1
ATOM 6420 N N . ALA B 1 327 ? -2.877 -43.625 -15.297 1 48.31 327 ALA B N 1
ATOM 6421 C CA . ALA B 1 327 ? -3.867 -44.281 -16.141 1 48.31 327 ALA B CA 1
ATOM 6422 C C . ALA B 1 327 ? -5.164 -44.531 -15.383 1 48.31 327 ALA B C 1
ATOM 6424 O O . ALA B 1 327 ? -5.148 -45.125 -14.297 1 48.31 327 ALA B O 1
ATOM 6425 N N . GLN B 1 328 ? -6.062 -43.5 -15.219 1 45.69 328 GLN B N 1
ATOM 6426 C CA . GLN B 1 328 ? -7.289 -43.969 -14.594 1 45.69 328 GLN B CA 1
ATOM 6427 C C . GLN B 1 328 ? -7.512 -45.469 -14.875 1 45.69 328 GLN B C 1
ATOM 6429 O O . GLN B 1 328 ? -6.789 -46.062 -15.68 1 45.69 328 GLN B O 1
ATOM 6434 N N . ALA B 1 329 ? -8.891 -45.969 -15.133 1 42.25 329 ALA B N 1
ATOM 6435 C CA . ALA B 1 329 ? -9.383 -47.344 -15.172 1 42.25 329 ALA B CA 1
ATOM 6436 C C . ALA B 1 329 ? -8.594 -48.188 -16.172 1 42.25 329 ALA B C 1
ATOM 6438 O O . ALA B 1 329 ? -8.062 -47.656 -17.156 1 42.25 329 ALA B O 1
ATOM 6439 N N . ALA B 1 330 ? -8.594 -49.562 -16.016 1 42.72 330 ALA B N 1
ATOM 6440 C CA . ALA B 1 330 ? -8.086 -50.781 -16.594 1 42.72 330 ALA B CA 1
ATOM 6441 C C . ALA B 1 330 ? -8.031 -50.719 -18.109 1 42.72 330 ALA B C 1
ATOM 6443 O O . ALA B 1 330 ? -7.25 -51.406 -18.75 1 42.72 330 ALA B O 1
ATOM 6444 N N . GLY B 1 331 ? -9.195 -50.5 -18.734 1 38.44 331 GLY B N 1
ATOM 6445 C CA . GLY B 1 331 ? -9.406 -51.031 -20.062 1 38.44 331 GLY B CA 1
ATOM 6446 C C . GLY B 1 331 ? -8.672 -50.25 -21.141 1 38.44 331 GLY B C 1
ATOM 6447 O O . GLY B 1 331 ? -8.703 -50.625 -22.312 1 38.44 331 GLY B O 1
ATOM 6448 N N . THR B 1 332 ? -8.75 -48.906 -21.094 1 42.31 332 THR B N 1
ATOM 6449 C CA . THR B 1 332 ? -8.297 -48.406 -22.375 1 42.31 332 THR B CA 1
ATOM 6450 C C . THR B 1 332 ? -6.789 -48.156 -22.359 1 42.31 332 THR B C 1
ATOM 6452 O O . THR B 1 332 ? -6.234 -47.75 -21.328 1 42.31 332 THR B O 1
ATOM 6455 N N . SER B 1 333 ? -5.961 -48.875 -22.984 1 44.19 333 SER B N 1
ATOM 6456 C CA . SER B 1 333 ? -4.562 -48.812 -23.406 1 44.19 333 SER B CA 1
ATOM 6457 C C . SER B 1 333 ? -4.129 -47.375 -23.672 1 44.19 333 SER B C 1
ATOM 6459 O O . SER B 1 333 ? -3.236 -47.125 -24.484 1 44.19 333 SER B O 1
ATOM 6461 N N . SER B 1 334 ? -4.941 -46.438 -23.438 1 47.97 334 SER B N 1
ATOM 6462 C CA . SER B 1 334 ? -4.441 -45.156 -23.938 1 47.97 334 SER B CA 1
ATOM 6463 C C . SER B 1 334 ? -3.225 -44.688 -23.141 1 47.97 334 SER B C 1
ATOM 6465 O O . SER B 1 334 ? -3.18 -44.844 -21.906 1 47.97 334 SER B O 1
ATOM 6467 N N . PRO B 1 335 ? -2.062 -44.5 -23.781 1 51.44 335 PRO B N 1
ATOM 6468 C CA . PRO B 1 335 ? -0.82 -44 -23.188 1 51.44 335 PRO B CA 1
ATOM 6469 C C . PRO B 1 335 ? -1.062 -42.938 -22.125 1 51.44 335 PRO B C 1
ATOM 6471 O O . PRO B 1 335 ? -2.053 -42.188 -22.203 1 51.44 335 PRO B O 1
ATOM 6474 N N . PRO B 1 336 ? -0.411 -43.125 -21.031 1 57.19 336 PRO B N 1
ATOM 6475 C CA . PRO B 1 336 ? -0.553 -42.094 -19.969 1 57.19 336 PRO B CA 1
ATOM 6476 C C . PRO B 1 336 ? -0.494 -40.688 -20.516 1 57.19 336 PRO B C 1
ATOM 6478 O O . PRO B 1 336 ? 0.358 -40.375 -21.344 1 57.19 336 PRO B O 1
ATOM 6481 N N . SER B 1 337 ? -1.575 -39.969 -20.5 1 75.88 337 SER B N 1
ATOM 6482 C CA . SER B 1 337 ? -1.636 -38.594 -20.969 1 75.88 337 SER B CA 1
ATOM 6483 C C . SER B 1 337 ? -0.887 -37.656 -20.031 1 75.88 337 SER B C 1
ATOM 6485 O O . SER B 1 337 ? -0.884 -37.875 -18.812 1 75.88 337 SER B O 1
ATOM 6487 N N . ARG B 1 338 ? 0.226 -37.031 -20.547 1 89.38 338 ARG B N 1
ATOM 6488 C CA . ARG B 1 338 ? 0.963 -36.031 -19.797 1 89.38 338 ARG B CA 1
ATOM 6489 C C . ARG B 1 338 ? 0.213 -34.688 -19.797 1 89.38 338 ARG B C 1
ATOM 6491 O O . ARG B 1 338 ? -0.316 -34.281 -20.828 1 89.38 338 ARG B O 1
ATOM 6498 N N . ILE B 1 339 ? 0.042 -34.25 -18.578 1 93.19 339 ILE B N 1
ATOM 6499 C CA . ILE B 1 339 ? -0.613 -32.938 -18.5 1 93.19 339 ILE B CA 1
ATOM 6500 C C . ILE B 1 339 ? 0.357 -31.922 -17.906 1 93.19 339 ILE B C 1
ATOM 6502 O O . ILE B 1 339 ? 1.206 -32.25 -17.078 1 93.19 339 ILE B O 1
ATOM 6506 N N . PRO B 1 340 ? 0.259 -30.719 -18.375 1 95.75 340 PRO B N 1
ATOM 6507 C CA . PRO B 1 340 ? 1.11 -29.672 -17.812 1 95.75 340 PRO B CA 1
ATOM 6508 C C . PRO B 1 340 ? 0.901 -29.469 -16.312 1 95.75 340 PRO B C 1
ATOM 6510 O O . PRO B 1 340 ? -0.165 -29.812 -15.789 1 95.75 340 PRO B O 1
ATOM 6513 N N . LEU B 1 341 ? 1.895 -28.953 -15.625 1 96.81 341 LEU B N 1
ATOM 6514 C CA . LEU B 1 341 ? 1.774 -28.703 -14.195 1 96.81 341 LEU B CA 1
ATOM 6515 C C . LEU B 1 341 ? 0.994 -27.406 -13.938 1 96.81 341 LEU B C 1
ATOM 6517 O O . LEU B 1 341 ? 0.512 -27.188 -12.828 1 96.81 341 LEU B O 1
ATOM 6521 N N . SER B 1 342 ? 0.89 -26.531 -14.867 1 97.5 342 SER B N 1
ATOM 6522 C CA . SER B 1 342 ? 0.209 -25.25 -14.797 1 97.5 342 SER B CA 1
ATOM 6523 C C . SER B 1 342 ? -0.216 -24.766 -16.172 1 97.5 342 SER B C 1
ATOM 6525 O O . SER B 1 342 ? 0.216 -25.312 -17.188 1 97.5 342 SER B O 1
ATOM 6527 N N . ASP B 1 343 ? -1.095 -23.781 -16.203 1 96.62 343 ASP B N 1
ATOM 6528 C CA . ASP B 1 343 ? -1.442 -23.156 -17.484 1 96.62 343 ASP B CA 1
ATOM 6529 C C . ASP B 1 343 ? -0.36 -22.188 -17.922 1 96.62 343 ASP B C 1
ATOM 6531 O O . ASP B 1 343 ? -0.426 -21.641 -19.031 1 96.62 343 ASP B O 1
ATOM 6535 N N . HIS B 1 344 ? 0.625 -21.938 -17.094 1 98.31 344 HIS B N 1
ATOM 6536 C CA . HIS B 1 344 ? 1.824 -21.172 -17.422 1 98.31 344 HIS B CA 1
ATOM 6537 C C . HIS B 1 344 ? 3.062 -22.062 -17.422 1 98.31 344 HIS B C 1
ATOM 6539 O O . HIS B 1 344 ? 3.133 -23.016 -16.656 1 98.31 344 HIS B O 1
ATOM 6545 N N . TRP B 1 345 ? 4.008 -21.75 -18.266 1 98.19 345 TRP B N 1
ATOM 6546 C CA . TRP B 1 345 ? 5.363 -22.25 -18.094 1 98.19 345 TRP B CA 1
ATOM 6547 C C . TRP B 1 345 ? 6.176 -21.344 -17.188 1 98.19 345 TRP B C 1
ATOM 6549 O O . TRP B 1 345 ? 5.93 -20.125 -17.125 1 98.19 345 TRP B O 1
ATOM 6559 N N . GLY B 1 346 ? 7.086 -21.922 -16.422 1 98.44 346 GLY B N 1
ATOM 6560 C CA . GLY B 1 346 ? 7.969 -21.125 -15.586 1 98.44 346 GLY B CA 1
ATOM 6561 C C . GLY B 1 346 ? 9.148 -20.547 -16.344 1 98.44 346 GLY B C 1
ATOM 6562 O O . GLY B 1 346 ? 9.414 -20.938 -17.484 1 98.44 346 GLY B O 1
ATOM 6563 N N . VAL B 1 347 ? 9.797 -19.578 -15.805 1 98.75 347 VAL B N 1
ATOM 6564 C CA . VAL B 1 347 ? 11.031 -19.016 -16.328 1 98.75 347 VAL B CA 1
ATOM 6565 C C . VAL B 1 347 ? 12.156 -19.203 -15.32 1 98.75 347 VAL B C 1
ATOM 6567 O O . VAL B 1 347 ? 12 -18.891 -14.141 1 98.75 347 VAL B O 1
ATOM 6570 N N . LYS B 1 348 ? 13.25 -19.75 -15.719 1 98.31 348 LYS B N 1
ATOM 6571 C CA . LYS B 1 348 ? 14.406 -19.953 -14.844 1 98.31 348 LYS B CA 1
ATOM 6572 C C . LYS B 1 348 ? 15.633 -19.219 -15.375 1 98.31 348 LYS B C 1
ATOM 6574 O O . LYS B 1 348 ? 15.773 -19.047 -16.594 1 98.31 348 LYS B O 1
ATOM 6579 N N . ALA B 1 349 ? 16.453 -18.797 -14.531 1 98.69 349 ALA B N 1
ATOM 6580 C CA . ALA B 1 349 ? 17.688 -18.078 -14.883 1 98.69 349 ALA B CA 1
ATOM 6581 C C . ALA B 1 349 ? 18.812 -18.422 -13.906 1 98.69 349 ALA B C 1
ATOM 6583 O O . ALA B 1 349 ? 18.547 -18.781 -12.75 1 98.69 349 ALA B O 1
ATOM 6584 N N . VAL B 1 350 ? 20.062 -18.391 -14.406 1 98.25 350 VAL B N 1
ATOM 6585 C CA . VAL B 1 350 ? 21.25 -18.641 -13.609 1 98.25 350 VAL B CA 1
ATOM 6586 C C . VAL B 1 350 ? 22.172 -17.422 -13.656 1 98.25 350 VAL B C 1
ATOM 6588 O O . VAL B 1 350 ? 22.547 -16.969 -14.742 1 98.25 350 VAL B O 1
ATOM 6591 N N . PHE B 1 351 ? 22.438 -16.938 -12.539 1 96.94 351 PHE B N 1
ATOM 6592 C CA . PHE B 1 351 ? 23.391 -15.836 -12.406 1 96.94 351 PHE B CA 1
ATOM 6593 C C . PHE B 1 351 ? 24.703 -16.312 -11.797 1 96.94 351 PHE B C 1
ATOM 6595 O O . PHE B 1 351 ? 24.703 -17.25 -11 1 96.94 351 PHE B O 1
ATOM 6602 N N . ALA B 1 352 ? 25.812 -15.641 -12.195 1 93.88 352 ALA B N 1
ATOM 6603 C CA . ALA B 1 352 ? 27.125 -15.938 -11.633 1 93.88 352 ALA B CA 1
ATOM 6604 C C . ALA B 1 352 ? 27.766 -14.68 -11.047 1 93.88 352 ALA B C 1
ATOM 6606 O O . ALA B 1 352 ? 27.797 -13.633 -11.703 1 93.88 352 ALA B O 1
ATOM 6607 N N . GLY B 1 353 ? 28.125 -14.789 -9.789 1 88.38 353 GLY B N 1
ATOM 6608 C CA . GLY B 1 353 ? 28.812 -13.711 -9.109 1 88.38 353 GLY B CA 1
ATOM 6609 C C . GLY B 1 353 ? 30.266 -14.031 -8.82 1 88.38 353 GLY B C 1
ATOM 6610 O O . GLY B 1 353 ? 30.594 -15.117 -8.328 1 88.38 353 GLY B O 1
ATOM 6611 N N . SER B 1 354 ? 31.25 -13.125 -9.289 1 81.94 354 SER B N 1
ATOM 6612 C CA . SER B 1 354 ? 32.688 -13.328 -9.047 1 81.94 354 SER B CA 1
ATOM 6613 C C . SER B 1 354 ? 33.344 -12.055 -8.531 1 81.94 354 SER B C 1
ATOM 6615 O O . SER B 1 354 ? 32.906 -10.945 -8.859 1 81.94 354 SER B O 1
ATOM 6617 N N . ARG B 1 355 ? 34.312 -12.148 -7.555 1 75.38 355 ARG B N 1
ATOM 6618 C CA . ARG B 1 355 ? 35.062 -11 -7.074 1 75.38 355 ARG B CA 1
ATOM 6619 C C . ARG B 1 355 ? 36.062 -10.523 -8.125 1 75.38 355 ARG B C 1
ATOM 6621 O O . ARG B 1 355 ? 36.688 -11.336 -8.797 1 75.38 355 ARG B O 1
ATOM 6628 N N . LYS B 1 356 ? 35.906 -9.266 -8.602 1 62.09 356 LYS B N 1
ATOM 6629 C CA . LYS B 1 356 ? 36.875 -8.742 -9.531 1 62.09 356 LYS B CA 1
ATOM 6630 C C . LYS B 1 356 ? 38.219 -8.523 -8.852 1 62.09 356 LYS B C 1
ATOM 6632 O O . LYS B 1 356 ? 38.281 -7.949 -7.762 1 62.09 356 LYS B O 1
ATOM 6637 N N . THR B 1 357 ? 39.312 -9.25 -9.086 1 54 357 THR B N 1
ATOM 6638 C CA . THR B 1 357 ? 40.656 -8.891 -8.719 1 54 357 THR B CA 1
ATOM 6639 C C . THR B 1 357 ? 41.125 -7.652 -9.484 1 54 357 THR B C 1
ATOM 6641 O O . THR B 1 357 ? 40.75 -7.461 -10.641 1 54 357 THR B O 1
ATOM 6644 N N . PRO B 1 358 ? 41.625 -6.57 -8.758 1 48.66 358 PRO B N 1
ATOM 6645 C CA . PRO B 1 358 ? 42.125 -5.332 -9.359 1 48.66 358 PRO B CA 1
ATOM 6646 C C . PRO B 1 358 ? 42.906 -5.574 -10.633 1 48.66 358 PRO B C 1
ATOM 6648 O O . PRO B 1 358 ? 43.156 -4.645 -11.414 1 48.66 358 PRO B O 1
ATOM 6651 N N . ALA B 1 359 ? 43.75 -6.617 -10.797 1 41.03 359 ALA B N 1
ATOM 6652 C CA . ALA B 1 359 ? 44.812 -6.629 -11.797 1 41.03 359 ALA B CA 1
ATOM 6653 C C . ALA B 1 359 ? 44.25 -6.555 -13.211 1 41.03 359 ALA B C 1
ATOM 6655 O O . ALA B 1 359 ? 44.969 -6.434 -14.188 1 41.03 359 ALA B O 1
ATOM 6656 N N . SER B 1 360 ? 43.281 -7.273 -13.539 1 39.56 360 SER B N 1
ATOM 6657 C CA . SER B 1 360 ? 43.094 -7.402 -14.977 1 39.56 360 SER B CA 1
ATOM 6658 C C . SER B 1 360 ? 42.656 -6.086 -15.602 1 39.56 360 SER B C 1
ATOM 6660 O O . SER B 1 360 ? 41.688 -5.48 -15.141 1 39.56 360 SER B O 1
ATOM 6662 N N . GLY B 1 361 ? 43.438 -5.23 -16.094 1 37.56 361 GLY B N 1
ATOM 6663 C CA . GLY B 1 361 ? 43.469 -4.031 -16.922 1 37.56 361 GLY B CA 1
ATOM 6664 C C . GLY B 1 361 ? 42.281 -3.953 -17.875 1 37.56 361 GLY B C 1
ATOM 6665 O O . GLY B 1 361 ? 42.219 -3.064 -18.719 1 37.56 361 GLY B O 1
ATOM 6666 N N . ALA B 1 362 ? 41.906 -5.098 -18.5 1 36.78 362 ALA B N 1
ATOM 6667 C CA . ALA B 1 362 ? 41.062 -4.941 -19.688 1 36.78 362 ALA B CA 1
ATOM 6668 C C . ALA B 1 362 ? 39.75 -4.234 -19.344 1 36.78 362 ALA B C 1
ATOM 6670 O O . ALA B 1 362 ? 39.156 -4.488 -18.281 1 36.78 362 ALA B O 1
ATOM 6671 N N . ALA B 1 363 ? 39.5 -3.02 -19.828 1 38.75 363 ALA B N 1
ATOM 6672 C CA . ALA B 1 363 ? 38.375 -2.123 -19.938 1 38.75 363 ALA B CA 1
ATOM 6673 C C . ALA B 1 363 ? 37.062 -2.906 -20.156 1 38.75 363 ALA B C 1
ATOM 6675 O O . ALA B 1 363 ? 36.594 -3.01 -21.297 1 38.75 363 ALA B O 1
ATOM 6676 N N . VAL B 1 364 ? 36.969 -4.133 -19.938 1 39.56 364 VAL B N 1
ATOM 6677 C CA . VAL B 1 364 ? 35.656 -4.688 -20.344 1 39.56 364 VAL B CA 1
ATOM 6678 C C . VAL B 1 364 ? 34.531 -3.789 -19.844 1 39.56 364 VAL B C 1
ATOM 6680 O O . VAL B 1 364 ? 34.625 -3.244 -18.75 1 39.56 364 VAL B O 1
ATOM 6683 N N . GLY B 1 365 ? 33.656 -3.23 -20.641 1 48.19 365 GLY B N 1
ATOM 6684 C CA . GLY B 1 365 ? 32.5 -2.361 -20.516 1 48.19 365 GLY B CA 1
ATOM 6685 C C . GLY B 1 365 ? 31.688 -2.646 -19.281 1 48.19 365 GLY B C 1
ATOM 6686 O O . GLY B 1 365 ? 31.297 -3.791 -19.031 1 48.19 365 GLY B O 1
ATOM 6687 N N . ASP B 1 366 ? 31.906 -2.047 -18.172 1 61.59 366 ASP B N 1
ATOM 6688 C CA . ASP B 1 366 ? 31.188 -2.102 -16.906 1 61.59 366 ASP B CA 1
ATOM 6689 C C . ASP B 1 366 ? 29.688 -2.047 -17.109 1 61.59 366 ASP B C 1
ATOM 6691 O O . ASP B 1 366 ? 29.156 -1.027 -17.547 1 61.59 366 ASP B O 1
ATOM 6695 N N . ASP B 1 367 ? 29.031 -3.266 -17.406 1 72.19 367 ASP B N 1
ATOM 6696 C CA . ASP B 1 367 ? 27.594 -3.391 -17.656 1 72.19 367 ASP B CA 1
ATOM 6697 C C . ASP B 1 367 ? 26.797 -3.043 -16.406 1 72.19 367 ASP B C 1
ATOM 6699 O O . ASP B 1 367 ? 25.578 -3.229 -16.375 1 72.19 367 ASP B O 1
ATOM 6703 N N . ARG B 1 368 ? 27.578 -2.51 -15.5 1 83.19 368 ARG B N 1
ATOM 6704 C CA . ARG B 1 368 ? 26.844 -2.117 -14.297 1 83.19 368 ARG B CA 1
ATOM 6705 C C . ARG B 1 368 ? 26.125 -0.792 -14.5 1 83.19 368 ARG B C 1
ATOM 6707 O O . ARG B 1 368 ? 26.641 0.115 -15.156 1 83.19 368 ARG B O 1
ATOM 6714 N N . GLN B 1 369 ? 24.969 -0.842 -14.008 1 81.62 369 GLN B N 1
ATOM 6715 C CA . GLN B 1 369 ? 24.125 0.337 -14.102 1 81.62 369 GLN B CA 1
ATOM 6716 C C . GLN B 1 369 ? 24.469 1.354 -13.016 1 81.62 369 GLN B C 1
ATOM 6718 O O . GLN B 1 369 ? 24.641 0.993 -11.852 1 81.62 369 GLN B O 1
ATOM 6723 N N . LYS B 1 370 ? 24.609 2.59 -13.492 1 78.19 370 LYS B N 1
ATOM 6724 C CA . LYS B 1 370 ? 24.781 3.666 -12.523 1 78.19 370 LYS B CA 1
ATOM 6725 C C . LYS B 1 370 ? 23.562 3.779 -11.602 1 78.19 370 LYS B C 1
ATOM 6727 O O . LYS B 1 370 ? 22.422 3.773 -12.07 1 78.19 370 LYS B O 1
ATOM 6732 N N . TRP B 1 371 ? 23.859 3.781 -10.336 1 83.19 371 TRP B N 1
ATOM 6733 C CA . TRP B 1 371 ? 22.828 3.832 -9.312 1 83.19 371 TRP B CA 1
ATOM 6734 C C . TRP B 1 371 ? 23.188 4.824 -8.219 1 83.19 371 TRP B C 1
ATOM 6736 O O . TRP B 1 371 ? 24.359 4.938 -7.836 1 83.19 371 TRP B O 1
ATOM 6746 N N . PRO B 1 372 ? 22.125 5.684 -7.785 1 81.31 372 PRO B N 1
ATOM 6747 C CA . PRO B 1 372 ? 20.703 5.617 -8.094 1 81.31 372 PRO B CA 1
ATOM 6748 C C . PRO B 1 372 ? 20.359 6.27 -9.43 1 81.31 372 PRO B C 1
ATOM 6750 O O . PRO B 1 372 ? 21.172 7 -9.992 1 81.31 372 PRO B O 1
ATOM 6753 N N . LEU B 1 373 ? 19.125 5.859 -9.914 1 78.5 373 LEU B N 1
ATOM 6754 C CA . LEU B 1 373 ? 18.641 6.41 -11.18 1 78.5 373 LEU B CA 1
ATOM 6755 C C . LEU B 1 373 ? 17.984 7.766 -10.961 1 78.5 373 LEU B C 1
ATOM 6757 O O . LEU B 1 373 ? 16.75 7.867 -10.969 1 78.5 373 LEU B O 1
ATOM 6761 N N . ASP B 1 374 ? 18.719 8.773 -10.844 1 75.56 374 ASP B N 1
ATOM 6762 C CA . ASP B 1 374 ? 18.172 10.078 -10.492 1 75.56 374 ASP B CA 1
ATOM 6763 C C . ASP B 1 374 ? 17.906 10.922 -11.742 1 75.56 374 ASP B C 1
ATOM 6765 O O . ASP B 1 374 ? 17.203 11.938 -11.68 1 75.56 374 ASP B O 1
ATOM 6769 N N . SER B 1 375 ? 18.375 10.469 -12.859 1 76.56 375 SER B N 1
ATOM 6770 C CA . SER B 1 375 ? 18.156 11.227 -14.086 1 76.56 375 SER B CA 1
ATOM 6771 C C . SER B 1 375 ? 17.016 10.641 -14.906 1 76.56 375 SER B C 1
ATOM 6773 O O . SER B 1 375 ? 16.766 9.43 -14.859 1 76.56 375 SER B O 1
ATOM 6775 N N . ILE B 1 376 ? 16.281 11.57 -15.516 1 81.25 376 ILE B N 1
ATOM 6776 C CA . ILE B 1 376 ? 15.211 11.164 -16.438 1 81.25 376 ILE B CA 1
ATOM 6777 C C . ILE B 1 376 ? 15.633 11.445 -17.875 1 81.25 376 ILE B C 1
ATOM 6779 O O . ILE B 1 376 ? 15.852 12.602 -18.25 1 81.25 376 ILE B O 1
ATOM 6783 N N . THR B 1 377 ? 15.727 10.43 -18.656 1 84.44 377 THR B N 1
ATOM 6784 C CA . THR B 1 377 ? 16.125 10.57 -20.047 1 84.44 377 THR B CA 1
ATOM 6785 C C . THR B 1 377 ? 14.938 11 -20.906 1 84.44 377 THR B C 1
ATOM 6787 O O . THR B 1 377 ? 13.797 11.039 -20.438 1 84.44 377 THR B O 1
ATOM 6790 N N . THR B 1 378 ? 15.203 11.406 -22.094 1 86.56 378 THR B N 1
ATOM 6791 C CA . THR B 1 378 ? 14.148 11.742 -23.047 1 86.56 378 THR B CA 1
ATOM 6792 C C . THR B 1 378 ? 13.227 10.555 -23.281 1 86.56 378 THR B C 1
ATOM 6794 O O . THR B 1 378 ? 12.008 10.719 -23.391 1 86.56 378 THR B O 1
ATOM 6797 N N . HIS B 1 379 ? 13.867 9.438 -23.344 1 87.81 379 HIS B N 1
ATOM 6798 C CA . HIS B 1 379 ? 13.078 8.227 -23.531 1 87.81 379 HIS B CA 1
ATOM 6799 C C . HIS B 1 379 ? 12.156 7.984 -22.344 1 87.81 379 HIS B C 1
ATOM 6801 O O . HIS B 1 379 ? 10.992 7.613 -22.516 1 87.81 379 HIS B O 1
ATOM 6807 N N . ASP B 1 380 ? 12.695 8.242 -21.203 1 89.06 380 ASP B N 1
ATOM 6808 C CA . ASP B 1 380 ? 11.875 8.125 -20.016 1 89.06 380 ASP B CA 1
ATOM 6809 C C . ASP B 1 380 ? 10.695 9.094 -20.047 1 89.06 380 ASP B C 1
ATOM 6811 O O . ASP B 1 380 ? 9.586 8.75 -19.641 1 89.06 380 ASP B O 1
ATOM 6815 N N . HIS B 1 381 ? 10.992 10.203 -20.578 1 91.44 381 HIS B N 1
ATOM 6816 C CA . HIS B 1 381 ? 9.961 11.227 -20.672 1 91.44 381 HIS B CA 1
ATOM 6817 C C . HIS B 1 381 ? 8.812 10.781 -21.562 1 91.44 381 HIS B C 1
ATOM 6819 O O . HIS B 1 381 ? 7.641 10.945 -21.219 1 91.44 381 HIS B O 1
ATOM 6825 N N . GLU B 1 382 ? 9.141 10.281 -22.656 1 93.5 382 GLU B N 1
ATOM 6826 C CA . GLU B 1 382 ? 8.125 9.797 -23.578 1 93.5 382 GLU B CA 1
ATOM 6827 C C . GLU B 1 382 ? 7.336 8.633 -22.984 1 93.5 382 GLU B C 1
ATOM 6829 O O . GLU B 1 382 ? 6.117 8.562 -23.156 1 93.5 382 GLU B O 1
ATOM 6834 N N . LEU B 1 383 ? 8.039 7.828 -22.375 1 94.31 383 LEU B N 1
ATOM 6835 C CA . LEU B 1 383 ? 7.402 6.68 -21.734 1 94.31 383 LEU B CA 1
ATOM 6836 C C . LEU B 1 383 ? 6.438 7.133 -20.641 1 94.31 383 LEU B C 1
ATOM 6838 O O . LEU B 1 383 ? 5.328 6.598 -20.531 1 94.31 383 LEU B O 1
ATOM 6842 N N . LEU B 1 384 ? 6.855 8.055 -19.859 1 95.19 384 LEU B N 1
ATOM 6843 C CA . LEU B 1 384 ? 6.02 8.594 -18.797 1 95.19 384 LEU B CA 1
ATOM 6844 C C . LEU B 1 384 ? 4.773 9.266 -19.375 1 95.19 384 LEU B C 1
ATOM 6846 O O . LEU B 1 384 ? 3.686 9.148 -18.797 1 95.19 384 LEU B O 1
ATOM 6850 N N . GLN B 1 385 ? 4.926 9.922 -20.484 1 96.06 385 GLN B N 1
ATOM 6851 C CA . GLN B 1 385 ? 3.777 10.539 -21.125 1 96.06 385 GLN B CA 1
ATOM 6852 C C . GLN B 1 385 ? 2.77 9.492 -21.594 1 96.06 385 GLN B C 1
ATOM 6854 O O . GLN B 1 385 ? 1.562 9.664 -21.422 1 96.06 385 GLN B O 1
ATOM 6859 N N . ALA B 1 386 ? 3.324 8.461 -22.156 1 97.06 386 ALA B N 1
ATOM 6860 C CA . ALA B 1 386 ? 2.451 7.375 -22.609 1 97.06 386 ALA B CA 1
ATOM 6861 C C . ALA B 1 386 ? 1.736 6.734 -21.422 1 97.06 386 ALA B C 1
ATOM 6863 O O . ALA B 1 386 ? 0.538 6.449 -21.484 1 97.06 386 ALA B O 1
ATOM 6864 N N . ALA B 1 387 ? 2.48 6.488 -20.406 1 97.56 387 ALA B N 1
ATOM 6865 C CA . ALA B 1 387 ? 1.908 5.906 -19.203 1 97.56 387 ALA B CA 1
ATOM 6866 C C . ALA B 1 387 ? 0.822 6.809 -18.609 1 97.56 387 ALA B C 1
ATOM 6868 O O . ALA B 1 387 ? -0.238 6.328 -18.203 1 97.56 387 ALA B O 1
ATOM 6869 N N . MET B 1 388 ? 1.066 8.094 -18.578 1 97.25 388 MET B N 1
ATOM 6870 C CA . MET B 1 388 ? 0.104 9.062 -18.062 1 97.25 388 MET B CA 1
ATOM 6871 C C . MET B 1 388 ? -1.18 9.047 -18.891 1 97.25 388 MET B C 1
ATOM 6873 O O . MET B 1 388 ? -2.279 9.102 -18.328 1 97.25 388 MET B O 1
ATOM 6877 N N . ALA B 1 389 ? -0.993 8.977 -20.156 1 97.69 389 ALA B N 1
ATOM 6878 C CA . ALA B 1 389 ? -2.162 8.945 -21.031 1 97.69 389 ALA B CA 1
ATOM 6879 C C . ALA B 1 389 ? -3.033 7.73 -20.734 1 97.69 389 ALA B C 1
ATOM 6881 O O . ALA B 1 389 ? -4.262 7.84 -20.688 1 97.69 389 ALA B O 1
ATOM 6882 N N . ILE B 1 390 ? -2.43 6.609 -20.547 1 97.62 390 ILE B N 1
ATOM 6883 C CA . ILE B 1 390 ? -3.15 5.375 -20.266 1 97.62 390 ILE B CA 1
ATOM 6884 C C . ILE B 1 390 ? -3.877 5.496 -18.922 1 97.62 390 ILE B C 1
ATOM 6886 O O . ILE B 1 390 ? -5.059 5.152 -18.828 1 97.62 390 ILE B O 1
ATOM 6890 N N . CYS B 1 391 ? -3.211 6.016 -17.922 1 97.75 391 CYS B N 1
ATOM 6891 C CA . CYS B 1 391 ? -3.805 6.152 -16.594 1 97.75 391 CYS B CA 1
ATOM 6892 C C . CYS B 1 391 ? -4.914 7.199 -16.609 1 97.75 391 CYS B C 1
ATOM 6894 O O . CYS B 1 391 ? -5.918 7.051 -15.906 1 97.75 391 CYS B O 1
ATOM 6896 N N . MET B 1 392 ? -4.711 8.266 -17.375 1 97.62 392 MET B N 1
ATOM 6897 C CA . MET B 1 392 ? -5.758 9.273 -17.5 1 97.62 392 MET B CA 1
ATOM 6898 C C . MET B 1 392 ? -7.016 8.68 -18.125 1 97.62 392 MET B C 1
ATOM 6900 O O . MET B 1 392 ? -8.133 9.016 -17.734 1 97.62 392 MET B O 1
ATOM 6904 N N . GLN B 1 393 ? -6.785 7.863 -19.078 1 97.19 393 GLN B N 1
ATOM 6905 C CA . GLN B 1 393 ? -7.926 7.184 -19.688 1 97.19 393 GLN B CA 1
ATOM 6906 C C . GLN B 1 393 ? -8.625 6.281 -18.672 1 97.19 393 GLN B C 1
ATOM 6908 O O . GLN B 1 393 ? -9.859 6.215 -18.641 1 97.19 393 GLN B O 1
ATOM 6913 N N . GLY B 1 394 ? -7.848 5.586 -17.891 1 97 394 GLY B N 1
ATOM 6914 C CA . GLY B 1 394 ? -8.43 4.785 -16.828 1 97 394 GLY B CA 1
ATOM 6915 C C . GLY B 1 394 ? -9.258 5.598 -15.852 1 97 394 GLY B C 1
ATOM 6916 O O . GLY B 1 394 ? -10.352 5.188 -15.469 1 97 394 GLY B O 1
ATOM 6917 N N . ARG B 1 395 ? -8.766 6.715 -15.469 1 96.75 395 ARG B N 1
ATOM 6918 C CA . ARG B 1 395 ? -9.484 7.609 -14.562 1 96.75 395 ARG B CA 1
ATOM 6919 C C . ARG B 1 395 ? -10.781 8.094 -15.18 1 96.75 395 ARG B C 1
ATOM 6921 O O . ARG B 1 395 ? -11.812 8.164 -14.508 1 96.75 395 ARG B O 1
ATOM 6928 N N . LYS B 1 396 ? -10.719 8.453 -16.406 1 96.81 396 LYS B N 1
ATOM 6929 C CA . LYS B 1 396 ? -11.914 8.906 -17.125 1 96.81 396 LYS B CA 1
ATOM 6930 C C . LYS B 1 396 ? -12.984 7.824 -17.141 1 96.81 396 LYS B C 1
ATOM 6932 O O . LYS B 1 396 ? -14.164 8.109 -16.922 1 96.81 396 LYS B O 1
ATOM 6937 N N . GLU B 1 397 ? -12.562 6.637 -17.438 1 96.62 397 GLU B N 1
ATOM 6938 C CA . GLU B 1 397 ? -13.5 5.52 -17.453 1 96.62 397 GLU B CA 1
ATOM 6939 C C . GLU B 1 397 ? -14.102 5.293 -16.062 1 96.62 397 GLU B C 1
ATOM 6941 O O . GLU B 1 397 ? -15.297 5.004 -15.945 1 96.62 397 GLU B O 1
ATOM 6946 N N . ALA B 1 398 ? -13.297 5.383 -15.086 1 96.38 398 ALA B N 1
ATOM 6947 C CA . ALA B 1 398 ? -13.789 5.25 -13.711 1 96.38 398 ALA B CA 1
ATOM 6948 C C . ALA B 1 398 ? -14.805 6.34 -13.391 1 96.38 398 ALA B C 1
ATOM 6950 O O . ALA B 1 398 ? -15.836 6.07 -12.758 1 96.38 398 ALA B O 1
ATOM 6951 N N . ASN B 1 399 ? -14.547 7.547 -13.789 1 95.06 399 ASN B N 1
ATOM 6952 C CA . ASN B 1 399 ? -15.484 8.641 -13.578 1 95.06 399 ASN B CA 1
ATOM 6953 C C . ASN B 1 399 ? -16.828 8.375 -14.258 1 95.06 399 ASN B C 1
ATOM 6955 O O . ASN B 1 399 ? -17.875 8.672 -13.688 1 95.06 399 ASN B O 1
ATOM 6959 N N . ARG B 1 400 ? -16.766 7.859 -15.406 1 96.62 400 ARG B N 1
ATOM 6960 C CA . ARG B 1 400 ? -17.984 7.512 -16.109 1 96.62 400 ARG B CA 1
ATOM 6961 C C . ARG B 1 400 ? -18.766 6.438 -15.359 1 96.62 400 ARG B C 1
ATOM 6963 O O . ARG B 1 400 ? -20 6.523 -15.242 1 96.62 400 ARG B O 1
ATOM 6970 N N . ARG B 1 401 ? -18.047 5.461 -14.914 1 96.19 401 ARG B N 1
ATOM 6971 C CA . ARG B 1 401 ? -18.703 4.41 -14.141 1 96.19 401 ARG B CA 1
ATOM 6972 C C . ARG B 1 401 ? -19.328 4.969 -12.867 1 96.19 401 ARG B C 1
ATOM 6974 O O . ARG B 1 401 ? -20.438 4.578 -12.492 1 96.19 401 ARG B O 1
ATOM 6981 N N . ARG B 1 402 ? -18.656 5.809 -12.211 1 94.94 402 ARG B N 1
ATOM 6982 C CA . ARG B 1 402 ? -19.172 6.438 -11.008 1 94.94 402 ARG B CA 1
ATOM 6983 C C . ARG B 1 402 ? -20.469 7.184 -11.305 1 94.94 402 ARG B C 1
ATOM 6985 O O . ARG B 1 402 ? -21.453 7.059 -10.562 1 94.94 402 ARG B O 1
ATOM 6992 N N . SER B 1 403 ? -20.5 7.93 -12.391 1 94.88 403 SER B N 1
ATOM 6993 C CA . SER B 1 403 ? -21.672 8.672 -12.805 1 94.88 403 SER B CA 1
ATOM 6994 C C . SER B 1 403 ? -22.844 7.738 -13.109 1 94.88 403 SER B C 1
ATOM 6996 O O . SER B 1 403 ? -24 8.047 -12.797 1 94.88 403 SER B O 1
ATOM 6998 N N . ARG B 1 404 ? -22.5 6.656 -13.703 1 96.12 404 ARG B N 1
ATOM 6999 C CA . ARG B 1 404 ? -23.547 5.68 -14.008 1 96.12 404 ARG B CA 1
ATOM 7000 C C . ARG B 1 404 ? -24.172 5.133 -12.727 1 96.12 404 ARG B C 1
ATOM 7002 O O . ARG B 1 404 ? -25.391 4.938 -12.656 1 96.12 404 ARG B O 1
ATOM 7009 N N . HIS B 1 405 ? -23.359 4.852 -11.766 1 95.5 405 HIS B N 1
ATOM 7010 C CA . HIS B 1 405 ? -23.875 4.402 -10.477 1 95.5 405 HIS B CA 1
ATOM 7011 C C . HIS B 1 405 ? -24.781 5.457 -9.852 1 95.5 405 HIS B C 1
ATOM 7013 O 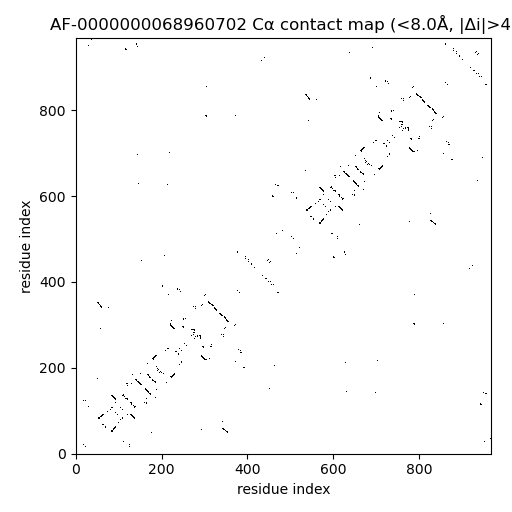O . HIS B 1 405 ? -25.828 5.133 -9.289 1 95.5 405 HIS B O 1
ATOM 7019 N N . HIS B 1 406 ? -24.422 6.703 -9.914 1 93.06 406 HIS B N 1
ATOM 7020 C CA . HIS B 1 406 ? -25.234 7.785 -9.391 1 93.06 406 HIS B CA 1
ATOM 7021 C C . HIS B 1 406 ? -26.562 7.879 -10.125 1 93.06 406 HIS B C 1
ATOM 7023 O O . HIS B 1 406 ? -27.609 8.055 -9.5 1 93.06 406 HIS B O 1
ATOM 7029 N N . ARG B 1 407 ? -26.531 7.734 -11.438 1 93.81 407 ARG B N 1
ATOM 7030 C CA . ARG B 1 407 ? -27.75 7.805 -12.234 1 93.81 407 ARG B CA 1
ATOM 7031 C C . ARG B 1 407 ? -28.703 6.66 -11.891 1 93.81 407 ARG B C 1
ATOM 7033 O O . ARG B 1 407 ? -29.922 6.855 -11.797 1 93.81 407 ARG B O 1
ATOM 7040 N N . ARG B 1 408 ? -28.094 5.527 -11.695 1 93.31 408 ARG B N 1
ATOM 7041 C CA . ARG B 1 408 ? -28.922 4.371 -11.328 1 93.31 408 ARG B CA 1
ATOM 7042 C C . ARG B 1 408 ? -29.547 4.562 -9.953 1 93.31 408 ARG B C 1
ATOM 7044 O O . ARG B 1 408 ? -30.688 4.156 -9.727 1 93.31 408 ARG B O 1
ATOM 7051 N N . THR B 1 409 ? -28.828 5.137 -9.078 1 91.25 409 THR B N 1
ATOM 7052 C CA . THR B 1 409 ? -29.375 5.438 -7.758 1 91.25 409 THR B CA 1
ATOM 7053 C C . THR B 1 409 ? -30.531 6.426 -7.859 1 91.25 409 THR B C 1
ATOM 7055 O O . THR B 1 409 ? -31.594 6.207 -7.277 1 91.25 409 THR B O 1
ATOM 7058 N N . LEU B 1 410 ? -30.375 7.461 -8.586 1 89.12 410 LEU B N 1
ATOM 7059 C CA . LEU B 1 410 ? -31.406 8.484 -8.758 1 89.12 410 LEU B CA 1
ATOM 7060 C C . LEU B 1 410 ? -32.656 7.898 -9.43 1 89.12 410 LEU B C 1
ATOM 7062 O O . LEU B 1 410 ? -33.781 8.195 -9.031 1 89.12 410 LEU B O 1
ATOM 7066 N N . PHE B 1 411 ? -32.406 7.105 -10.383 1 88.88 411 PHE B N 1
ATOM 7067 C CA . PHE B 1 411 ? -33.5 6.473 -11.094 1 88.88 411 PHE B CA 1
ATOM 7068 C C . PHE B 1 411 ? -34.312 5.574 -10.156 1 88.88 411 PHE B C 1
ATOM 7070 O O . PHE B 1 411 ? -35.531 5.602 -10.164 1 88.88 411 PHE B O 1
ATOM 7077 N N . ALA B 1 412 ? -33.562 4.84 -9.328 1 86.69 412 ALA B N 1
ATOM 7078 C CA . ALA B 1 412 ? -34.219 3.945 -8.383 1 86.69 412 ALA B CA 1
ATOM 7079 C C . ALA B 1 412 ? -35 4.734 -7.328 1 86.69 412 ALA B C 1
ATOM 7081 O O . ALA B 1 412 ? -36.094 4.336 -6.922 1 86.69 412 ALA B O 1
ATOM 7082 N N . LEU B 1 413 ? -34.531 5.789 -6.836 1 84.19 413 LEU B N 1
ATOM 7083 C CA . LEU B 1 413 ? -35.156 6.609 -5.809 1 84.19 413 LEU B CA 1
ATOM 7084 C C . LEU B 1 413 ? -36.406 7.289 -6.348 1 84.19 413 LEU B C 1
ATOM 7086 O O . LEU B 1 413 ? -37.344 7.555 -5.598 1 84.19 413 LEU B O 1
ATOM 7090 N N . MET B 1 414 ? -36.5 7.496 -7.602 1 83.25 414 MET B N 1
ATOM 7091 C CA . MET B 1 414 ? -37.625 8.203 -8.203 1 83.25 414 MET B CA 1
ATOM 7092 C C . MET B 1 414 ? -38.781 7.25 -8.484 1 83.25 414 MET B C 1
ATOM 7094 O O . MET B 1 414 ? -39.906 7.688 -8.672 1 83.25 414 MET B O 1
ATOM 7098 N N . ILE B 1 415 ? -38.469 5.988 -8.305 1 75.56 415 ILE B N 1
ATOM 7099 C CA . ILE B 1 415 ? -39.469 5.012 -8.656 1 75.56 415 ILE B CA 1
ATOM 7100 C C . ILE B 1 415 ? -40.625 5.055 -7.625 1 75.56 415 ILE B C 1
ATOM 7102 O O . ILE B 1 415 ? -41.781 5.094 -7.988 1 75.56 415 ILE B O 1
ATOM 7106 N N . PHE B 1 416 ? -40.312 5.172 -6.316 1 70.88 416 PHE B N 1
ATOM 7107 C CA . PHE B 1 416 ? -41.344 5.02 -5.32 1 70.88 416 PHE B CA 1
ATOM 7108 C C . PHE B 1 416 ? -42.25 6.258 -5.273 1 70.88 416 PHE B C 1
ATOM 7110 O O . PHE B 1 416 ? -43.469 6.152 -5.297 1 70.88 416 PHE B O 1
ATOM 7117 N N . PRO B 1 417 ? -41.656 7.414 -5.195 1 69.25 417 PRO B N 1
ATOM 7118 C CA . PRO B 1 417 ? -42.531 8.578 -5.254 1 69.25 417 PRO B CA 1
ATOM 7119 C C . PRO B 1 417 ? -43.406 8.594 -6.5 1 69.25 417 PRO B C 1
ATOM 7121 O O . PRO B 1 417 ? -44.594 8.992 -6.43 1 69.25 417 PRO B O 1
ATOM 7124 N N . LEU B 1 418 ? -42.844 8.039 -7.57 1 70.62 418 LEU B N 1
ATOM 7125 C CA . LEU B 1 418 ? -43.594 8.023 -8.812 1 70.62 418 LEU B CA 1
ATOM 7126 C C . LEU B 1 418 ? -44.75 7.039 -8.719 1 70.62 418 LEU B C 1
ATOM 7128 O O . LEU B 1 418 ? -45.875 7.336 -9.164 1 70.62 418 LEU B O 1
ATOM 7132 N N . LEU B 1 419 ? -44.469 5.945 -8.109 1 70 419 LEU B N 1
ATOM 7133 C CA . LEU B 1 419 ? -45.531 4.957 -7.941 1 70 419 LEU B CA 1
ATOM 7134 C C . LEU B 1 419 ? -46.625 5.465 -6.984 1 70 419 LEU B C 1
ATOM 7136 O O . LEU B 1 419 ? -47.812 5.246 -7.215 1 70 419 LEU B O 1
ATOM 7140 N N . TRP B 1 420 ? -46.156 6.086 -5.965 1 68.38 420 TRP B N 1
ATOM 7141 C CA . TRP B 1 420 ? -47.125 6.645 -5.004 1 68.38 420 TRP B CA 1
ATOM 7142 C C . TRP B 1 420 ? -48 7.695 -5.66 1 68.38 420 TRP B C 1
ATOM 7144 O O . TRP B 1 420 ? -49.219 7.711 -5.449 1 68.38 420 TRP B O 1
ATOM 7154 N N . ILE B 1 421 ? -47.375 8.453 -6.422 1 68.69 421 ILE B N 1
ATOM 7155 C CA . ILE B 1 421 ? -48.094 9.531 -7.094 1 68.69 421 ILE B CA 1
ATOM 7156 C C . ILE B 1 421 ? -49.125 8.945 -8.055 1 68.69 421 ILE B C 1
ATOM 7158 O O . ILE B 1 421 ? -50.25 9.445 -8.156 1 68.69 421 ILE B O 1
ATOM 7162 N N . ILE B 1 422 ? -48.719 7.879 -8.664 1 72 422 ILE B N 1
ATOM 7163 C CA . ILE B 1 422 ? -49.625 7.312 -9.656 1 72 422 ILE B CA 1
ATOM 7164 C C . ILE B 1 422 ? -50.656 6.438 -8.961 1 72 422 ILE B C 1
ATOM 7166 O O . ILE B 1 422 ? -51.531 5.867 -9.617 1 72 422 ILE B O 1
ATOM 7170 N N . GLY B 1 423 ? -50.656 6.418 -7.648 1 67.31 423 GLY B N 1
ATOM 7171 C CA . GLY B 1 423 ? -51.656 5.703 -6.859 1 67.31 423 GLY B CA 1
ATOM 7172 C C . GLY B 1 423 ? -51.5 4.199 -6.914 1 67.31 423 GLY B C 1
ATOM 7173 O O . GLY B 1 423 ? -52.438 3.451 -6.695 1 67.31 423 GLY B O 1
ATOM 7174 N N . PHE B 1 424 ? -50.375 3.916 -7.285 1 64.44 424 PHE B N 1
ATOM 7175 C CA . PHE B 1 424 ? -50.125 2.48 -7.379 1 64.44 424 PHE B CA 1
ATOM 7176 C C . PHE B 1 424 ? -50.031 1.856 -5.992 1 64.44 424 PHE B C 1
ATOM 7178 O O . PHE B 1 424 ? -49.219 2.293 -5.164 1 64.44 424 PHE B O 1
ATOM 7185 N N . ARG B 1 425 ? -51.094 1.043 -5.703 1 69 425 ARG B N 1
ATOM 7186 C CA . ARG B 1 425 ? -51.031 0.274 -4.465 1 69 425 ARG B CA 1
ATOM 7187 C C . ARG B 1 425 ? -50.156 -0.962 -4.629 1 69 425 ARG B C 1
ATOM 7189 O O . ARG B 1 425 ? -50.438 -1.828 -5.457 1 69 425 ARG B O 1
ATOM 7196 N N . ILE B 1 426 ? -49.031 -1.023 -3.967 1 67.69 426 ILE B N 1
ATOM 7197 C CA . ILE B 1 426 ? -48.125 -2.168 -4.051 1 67.69 426 ILE B CA 1
ATOM 7198 C C . ILE B 1 426 ? -48.812 -3.41 -3.494 1 67.69 426 ILE B C 1
ATOM 7200 O O . ILE B 1 426 ? -49.281 -3.414 -2.346 1 67.69 426 ILE B O 1
ATOM 7204 N N . PRO B 1 427 ? -49.094 -4.312 -4.488 1 72.75 427 PRO B N 1
ATOM 7205 C CA . PRO B 1 427 ? -49.656 -5.562 -3.971 1 72.75 427 PRO B CA 1
ATOM 7206 C C . PRO B 1 427 ? -48.875 -6.121 -2.787 1 72.75 427 PRO B C 1
ATOM 7208 O O . PRO B 1 427 ? -47.656 -5.898 -2.686 1 72.75 427 PRO B O 1
ATOM 7211 N N . ILE B 1 428 ? -49.531 -6.777 -1.936 1 67.81 428 ILE B N 1
ATOM 7212 C CA . ILE B 1 428 ? -48.969 -7.34 -0.721 1 67.81 428 ILE B CA 1
ATOM 7213 C C . ILE B 1 428 ? -47.75 -8.203 -1.078 1 67.81 428 ILE B C 1
ATOM 7215 O O . ILE B 1 428 ? -46.75 -8.203 -0.363 1 67.81 428 ILE B O 1
ATOM 7219 N N . ALA B 1 429 ? -47.844 -8.797 -2.307 1 68.56 429 ALA B N 1
ATOM 7220 C CA . ALA B 1 429 ? -46.781 -9.688 -2.738 1 68.56 429 ALA B CA 1
ATOM 7221 C C . ALA B 1 429 ? -45.531 -8.898 -3.076 1 68.56 429 ALA B C 1
ATOM 7223 O O . ALA B 1 429 ? -44.406 -9.445 -3.033 1 68.56 429 ALA B O 1
ATOM 7224 N N . LEU B 1 430 ? -45.781 -7.594 -3.232 1 73.12 430 LEU B N 1
ATOM 7225 C CA . LEU B 1 430 ? -44.656 -6.773 -3.643 1 73.12 430 LEU B CA 1
ATOM 7226 C C . LEU B 1 430 ? -44.281 -5.754 -2.564 1 73.12 430 LEU B C 1
ATOM 7228 O O . LEU B 1 430 ? -43.562 -4.793 -2.828 1 73.12 430 LEU B O 1
ATOM 7232 N N . ALA B 1 431 ? -44.844 -6.016 -1.352 1 69.19 431 ALA B N 1
ATOM 7233 C CA . ALA B 1 431 ? -44.656 -5.086 -0.244 1 69.19 431 ALA B CA 1
ATOM 7234 C C . ALA B 1 431 ? -43.188 -4.961 0.109 1 69.19 431 ALA B C 1
ATOM 7236 O O . ALA B 1 431 ? -42.75 -3.99 0.747 1 69.19 431 ALA B O 1
ATOM 7237 N N . TRP B 1 432 ? -42.375 -5.934 -0.426 1 72.5 432 TRP B N 1
ATOM 7238 C CA . TRP B 1 432 ? -40.969 -5.949 -0.124 1 72.5 432 TRP B CA 1
ATOM 7239 C C . TRP B 1 432 ? -40.188 -5.09 -1.117 1 72.5 432 TRP B C 1
ATOM 7241 O O . TRP B 1 432 ? -39 -4.82 -0.918 1 72.5 432 TRP B O 1
ATOM 7251 N N . THR B 1 433 ? -40.812 -4.531 -2.066 1 75.38 433 THR B N 1
ATOM 7252 C CA . THR B 1 433 ? -40.156 -3.877 -3.182 1 75.38 433 THR B CA 1
ATOM 7253 C C . THR B 1 433 ? -39.438 -2.609 -2.717 1 75.38 433 THR B C 1
ATOM 7255 O O . THR B 1 433 ? -38.312 -2.328 -3.145 1 75.38 433 THR B O 1
ATOM 7258 N N . PRO B 1 434 ? -40.031 -1.872 -1.763 1 74 434 PRO B N 1
ATOM 7259 C CA . PRO B 1 434 ? -39.312 -0.69 -1.305 1 74 434 PRO B CA 1
ATOM 7260 C C . PRO B 1 434 ? -38 -1.041 -0.617 1 74 434 PRO B C 1
ATOM 7262 O O . PRO B 1 434 ? -37.031 -0.289 -0.717 1 74 434 PRO B O 1
ATOM 7265 N N . PHE B 1 435 ? -38 -2.135 -0.038 1 74.38 435 PHE B N 1
ATOM 7266 C CA . PHE B 1 435 ? -36.781 -2.568 0.647 1 74.38 435 PHE B CA 1
ATOM 7267 C C . PHE B 1 435 ? -35.719 -2.986 -0.356 1 74.38 435 PHE B C 1
ATOM 7269 O O . PHE B 1 435 ? -34.531 -2.689 -0.172 1 74.38 435 PHE B O 1
ATOM 7276 N N . LEU B 1 436 ? -36.156 -3.619 -1.349 1 78.12 436 LEU B N 1
ATOM 7277 C CA . LEU B 1 436 ? -35.219 -4.035 -2.395 1 78.12 436 LEU B CA 1
ATOM 7278 C C . LEU B 1 436 ? -34.625 -2.822 -3.115 1 78.12 436 LEU B C 1
ATOM 7280 O O . LEU B 1 436 ? -33.438 -2.795 -3.426 1 78.12 436 LEU B O 1
ATOM 7284 N N . VAL B 1 437 ? -35.531 -1.896 -3.318 1 80.69 437 VAL B N 1
ATOM 7285 C CA . VAL B 1 437 ? -35.094 -0.694 -4.023 1 80.69 437 VAL B CA 1
ATOM 7286 C C . VAL B 1 437 ? -34.125 0.098 -3.145 1 80.69 437 VAL B C 1
ATOM 7288 O O . VAL B 1 437 ? -33.125 0.614 -3.629 1 80.69 437 VAL B O 1
ATOM 7291 N N . SER B 1 438 ? -34.469 0.151 -1.871 1 81.56 438 SER B N 1
ATOM 7292 C CA . SER B 1 438 ? -33.562 0.844 -0.943 1 81.56 438 SER B CA 1
ATOM 7293 C C . SER B 1 438 ? -32.219 0.156 -0.861 1 81.56 438 SER B C 1
ATOM 7295 O O . SER B 1 438 ? -31.172 0.821 -0.845 1 81.56 438 SER B O 1
ATOM 7297 N N . GLY B 1 439 ? -32.312 -1.154 -0.803 1 82.94 439 GLY B N 1
ATOM 7298 C CA . GLY B 1 439 ? -31.062 -1.908 -0.792 1 82.94 439 GLY B CA 1
ATOM 7299 C C . GLY B 1 439 ? -30.234 -1.704 -2.041 1 82.94 439 GLY B C 1
ATOM 7300 O O . GLY B 1 439 ? -29 -1.562 -1.963 1 82.94 439 GLY B O 1
ATOM 7301 N N . TYR B 1 440 ? -30.906 -1.65 -3.119 1 86.94 440 TYR B N 1
ATOM 7302 C CA . TYR B 1 440 ? -30.234 -1.416 -4.395 1 86.94 440 TYR B CA 1
ATOM 7303 C C . TYR B 1 440 ? -29.578 -0.04 -4.422 1 86.94 440 TYR B C 1
ATOM 7305 O O . TYR B 1 440 ? -28.438 0.101 -4.867 1 86.94 440 TYR B O 1
ATOM 7313 N N . CYS B 1 441 ? -30.25 0.923 -3.92 1 88.56 441 CYS B N 1
ATOM 7314 C CA . CYS B 1 441 ? -29.734 2.283 -3.885 1 88.56 441 CYS B CA 1
ATOM 7315 C C . CYS B 1 441 ? -28.5 2.369 -2.996 1 88.56 441 CYS B C 1
ATOM 7317 O O . CYS B 1 441 ? -27.516 3.012 -3.359 1 88.56 441 CYS B O 1
ATOM 7319 N N . ILE B 1 442 ? -28.594 1.708 -1.934 1 87.25 442 ILE B N 1
ATOM 7320 C CA . ILE B 1 442 ? -27.469 1.713 -1 1 87.25 442 ILE B CA 1
ATOM 7321 C C . ILE B 1 442 ? -26.25 1.049 -1.646 1 87.25 442 ILE B C 1
ATOM 7323 O O . ILE B 1 442 ? -25.141 1.564 -1.561 1 87.25 442 ILE B O 1
ATOM 7327 N N . ALA B 1 443 ? -26.469 -0.031 -2.322 1 89.75 443 ALA B N 1
ATOM 7328 C CA . ALA B 1 443 ? -25.375 -0.749 -2.98 1 89.75 443 ALA B CA 1
ATOM 7329 C C . ALA B 1 443 ? -24.719 0.116 -4.051 1 89.75 443 ALA B C 1
ATOM 7331 O O . ALA B 1 443 ? -23.484 0.186 -4.133 1 89.75 443 ALA B O 1
ATOM 7332 N N . GLU B 1 444 ? -25.594 0.782 -4.797 1 92.88 444 GLU B N 1
ATOM 7333 C CA . GLU B 1 444 ? -25.078 1.646 -5.855 1 92.88 444 GLU B CA 1
ATOM 7334 C C . GLU B 1 444 ? -24.266 2.809 -5.281 1 92.88 444 GLU B C 1
ATOM 7336 O O . GLU B 1 444 ? -23.234 3.178 -5.824 1 92.88 444 GLU B O 1
ATOM 7341 N N . MET B 1 445 ? -24.703 3.312 -4.211 1 90.56 445 MET B N 1
ATOM 7342 C CA . MET B 1 445 ? -24.031 4.441 -3.586 1 90.56 445 MET B CA 1
ATOM 7343 C C . MET B 1 445 ? -22.703 4 -2.973 1 90.56 445 MET B C 1
ATOM 7345 O O . MET B 1 445 ? -21.703 4.727 -3.045 1 90.56 445 MET B O 1
ATOM 7349 N N . LEU B 1 446 ? -22.688 2.838 -2.43 1 89.5 446 LEU B N 1
ATOM 7350 C CA . LEU B 1 446 ? -21.453 2.307 -1.86 1 89.5 446 LEU B CA 1
ATOM 7351 C C . LEU B 1 446 ? -20.406 2.059 -2.949 1 89.5 446 LEU B C 1
ATOM 7353 O O . LEU B 1 446 ? -19.219 2.316 -2.75 1 89.5 446 LEU B O 1
ATOM 7357 N N . LEU B 1 447 ? -20.875 1.581 -3.998 1 93.31 447 LEU B N 1
ATOM 7358 C CA . LEU B 1 447 ? -19.969 1.362 -5.121 1 93.31 447 LEU B CA 1
ATOM 7359 C C . LEU B 1 447 ? -19.422 2.686 -5.645 1 93.31 447 LEU B C 1
ATOM 7361 O O . LEU B 1 447 ? -18.219 2.826 -5.859 1 93.31 447 LEU B O 1
ATOM 7365 N N . ALA B 1 448 ? -20.297 3.658 -5.828 1 94 448 ALA B N 1
ATOM 7366 C CA . ALA B 1 448 ? -19.906 4.953 -6.383 1 94 448 ALA B CA 1
ATOM 7367 C C . ALA B 1 448 ? -18.984 5.703 -5.43 1 94 448 ALA B C 1
ATOM 7369 O O . ALA B 1 448 ? -17.891 6.148 -5.828 1 94 448 ALA B O 1
ATOM 7370 N N . GLN B 1 449 ? -19.391 5.742 -4.184 1 92.06 449 GLN B N 1
ATOM 7371 C CA . GLN B 1 449 ? -18.719 6.613 -3.227 1 92.06 449 GLN B CA 1
ATOM 7372 C C . GLN B 1 449 ? -17.547 5.898 -2.566 1 92.06 449 GLN B C 1
ATOM 7374 O O . GLN B 1 449 ? -16.656 6.539 -2.01 1 92.06 449 GLN B O 1
ATOM 7379 N N . GLY B 1 450 ? -17.578 4.613 -2.582 1 91.62 450 GLY B N 1
ATOM 7380 C CA . GLY B 1 450 ? -16.516 3.836 -1.969 1 91.62 450 GLY B CA 1
ATOM 7381 C C . GLY B 1 450 ? -15.531 3.268 -2.979 1 91.62 450 GLY B C 1
ATOM 7382 O O . GLY B 1 450 ? -14.477 3.852 -3.221 1 91.62 450 GLY B O 1
ATOM 7383 N N . VAL B 1 451 ? -15.961 2.287 -3.711 1 92.25 451 VAL B N 1
ATOM 7384 C CA . VAL B 1 451 ? -15.086 1.482 -4.551 1 92.25 451 VAL B CA 1
ATOM 7385 C C . VAL B 1 451 ? -14.555 2.328 -5.707 1 92.25 451 VAL B C 1
ATOM 7387 O O . VAL B 1 451 ? -13.344 2.406 -5.926 1 92.25 451 VAL B O 1
ATOM 7390 N N . VAL B 1 452 ? -15.445 2.938 -6.434 1 95.56 452 VAL B N 1
ATOM 7391 C CA . VAL B 1 452 ? -15.039 3.648 -7.637 1 95.56 452 VAL B CA 1
ATOM 7392 C C . VAL B 1 452 ? -14.281 4.918 -7.258 1 95.56 452 VAL B C 1
ATOM 7394 O O . VAL B 1 452 ? -13.328 5.309 -7.945 1 95.56 452 VAL B O 1
ATOM 7397 N N . THR B 1 453 ? -14.688 5.605 -6.188 1 94.38 453 THR B N 1
ATOM 7398 C CA . THR B 1 453 ? -13.961 6.781 -5.727 1 94.38 453 THR B CA 1
ATOM 7399 C C . THR B 1 453 ? -12.531 6.414 -5.324 1 94.38 453 THR B C 1
ATOM 7401 O O . THR B 1 453 ? -11.586 7.152 -5.617 1 94.38 453 THR B O 1
ATOM 7404 N N . ASP B 1 454 ? -12.383 5.328 -4.656 1 94.81 454 ASP B N 1
ATOM 7405 C CA . ASP B 1 454 ? -11.039 4.859 -4.32 1 94.81 454 ASP B CA 1
ATOM 7406 C C . ASP B 1 454 ? -10.203 4.645 -5.578 1 94.81 454 ASP B C 1
ATOM 7408 O O . ASP B 1 454 ? -9.016 4.98 -5.602 1 94.81 454 ASP B O 1
ATOM 7412 N N . GLU B 1 455 ? -10.789 4.047 -6.551 1 95.94 455 GLU B N 1
ATOM 7413 C CA . GLU B 1 455 ? -10.125 3.842 -7.836 1 95.94 455 GLU B CA 1
ATOM 7414 C C . GLU B 1 455 ? -9.688 5.168 -8.453 1 95.94 455 GLU B C 1
ATOM 7416 O O . GLU B 1 455 ? -8.547 5.312 -8.883 1 95.94 455 GLU B O 1
ATOM 7421 N N . ILE B 1 456 ? -10.547 6.133 -8.453 1 95.94 456 ILE B N 1
ATOM 7422 C CA . ILE B 1 456 ? -10.289 7.438 -9.055 1 95.94 456 ILE B CA 1
ATOM 7423 C C . ILE B 1 456 ? -9.164 8.141 -8.297 1 95.94 456 ILE B C 1
ATOM 7425 O O . ILE B 1 456 ? -8.234 8.664 -8.906 1 95.94 456 ILE B O 1
ATOM 7429 N N . THR B 1 457 ? -9.266 8.188 -7 1 95.81 457 THR B N 1
ATOM 7430 C CA . THR B 1 457 ? -8.266 8.883 -6.203 1 95.81 457 THR B CA 1
ATOM 7431 C C . THR B 1 457 ? -6.91 8.18 -6.305 1 95.81 457 THR B C 1
ATOM 7433 O O . THR B 1 457 ? -5.863 8.828 -6.254 1 95.81 457 THR B O 1
ATOM 7436 N N . SER B 1 458 ? -6.922 6.867 -6.438 1 96.62 458 SER B N 1
ATOM 7437 C CA . SER B 1 458 ? -5.688 6.121 -6.652 1 96.62 458 SER B CA 1
ATOM 7438 C C . SER B 1 458 ? -5.027 6.52 -7.969 1 96.62 458 SER B C 1
ATOM 7440 O O . SER B 1 458 ? -3.811 6.711 -8.023 1 96.62 458 SER B O 1
ATOM 7442 N N . PHE B 1 459 ? -5.816 6.617 -9.062 1 97.25 459 PHE B N 1
ATOM 7443 C CA . PHE B 1 459 ? -5.281 7.109 -10.328 1 97.25 459 PHE B CA 1
ATOM 7444 C C . PHE B 1 459 ? -4.711 8.516 -10.164 1 97.25 459 PHE B C 1
ATOM 7446 O O . PHE B 1 459 ? -3.656 8.828 -10.719 1 97.25 459 PHE B O 1
ATOM 7453 N N . ASN B 1 460 ? -5.434 9.367 -9.391 1 95.94 460 ASN B N 1
ATOM 7454 C CA . ASN B 1 460 ? -4.945 10.719 -9.156 1 95.94 460 ASN B CA 1
ATOM 7455 C C . ASN B 1 460 ? -3.566 10.719 -8.508 1 95.94 460 ASN B C 1
ATOM 7457 O O . ASN B 1 460 ? -2.682 11.477 -8.914 1 95.94 460 ASN B O 1
ATOM 7461 N N . GLU B 1 461 ? -3.41 9.891 -7.508 1 97.19 461 GLU B N 1
ATOM 7462 C CA . GLU B 1 461 ? -2.123 9.828 -6.824 1 97.19 461 GLU B CA 1
ATOM 7463 C C . GLU B 1 461 ? -1.011 9.406 -7.777 1 97.19 461 GLU B C 1
ATOM 7465 O O . GLU B 1 461 ? 0.067 10 -7.785 1 97.19 461 GLU B O 1
ATOM 7470 N N . ILE B 1 462 ? -1.258 8.406 -8.547 1 97.5 462 ILE B N 1
ATOM 7471 C CA . ILE B 1 462 ? -0.279 7.902 -9.508 1 97.5 462 ILE B CA 1
ATOM 7472 C C . ILE B 1 462 ? 0.075 9 -10.508 1 97.5 462 ILE B C 1
ATOM 7474 O O . ILE B 1 462 ? 1.251 9.227 -10.805 1 97.5 462 ILE B O 1
ATOM 7478 N N . LEU B 1 463 ? -0.928 9.672 -11 1 96.44 463 LEU B N 1
ATOM 7479 C CA . LEU B 1 463 ? -0.723 10.75 -11.969 1 96.44 463 LEU B CA 1
ATOM 7480 C C . LEU B 1 463 ? 0.062 11.898 -11.344 1 96.44 463 LEU B C 1
ATOM 7482 O O . LEU B 1 463 ? 0.942 12.477 -11.984 1 96.44 463 LEU B O 1
ATOM 7486 N N . HIS B 1 464 ? -0.255 12.266 -10.062 1 94.88 464 HIS B N 1
ATOM 7487 C CA . HIS B 1 464 ? 0.506 13.289 -9.359 1 94.88 464 HIS B CA 1
ATOM 7488 C C . HIS B 1 464 ? 1.988 12.93 -9.305 1 94.88 464 HIS B C 1
ATOM 7490 O O . HIS B 1 464 ? 2.844 13.789 -9.539 1 94.88 464 HIS B O 1
ATOM 7496 N N . GLN B 1 465 ? 2.256 11.734 -9.016 1 95.25 465 GLN B N 1
ATOM 7497 C CA . GLN B 1 465 ? 3.641 11.281 -8.914 1 95.25 465 GLN B CA 1
ATOM 7498 C C . GLN B 1 465 ? 4.344 11.367 -10.266 1 95.25 465 GLN B C 1
ATOM 7500 O O . GLN B 1 465 ? 5.48 11.836 -10.359 1 95.25 465 GLN B O 1
ATOM 7505 N N . MET B 1 466 ? 3.65 10.922 -11.344 1 94.44 466 MET B N 1
ATOM 7506 C CA . MET B 1 466 ? 4.234 10.961 -12.68 1 94.44 466 MET B CA 1
ATOM 7507 C C . MET B 1 466 ? 4.535 12.398 -13.102 1 94.44 466 MET B C 1
ATOM 7509 O O . MET B 1 466 ? 5.535 12.656 -13.773 1 94.44 466 MET B O 1
ATOM 7513 N N . LYS B 1 467 ? 3.691 13.289 -12.695 1 92.5 467 LYS B N 1
ATOM 7514 C CA . LYS B 1 467 ? 3.846 14.688 -13.078 1 92.5 467 LYS B CA 1
ATOM 7515 C C . LYS B 1 467 ? 5.125 15.281 -12.492 1 92.5 467 LYS B C 1
ATOM 7517 O O . LYS B 1 467 ? 5.809 16.062 -13.156 1 92.5 467 LYS B O 1
ATOM 7522 N N . HIS B 1 468 ? 5.461 14.977 -11.273 1 91.12 468 HIS B N 1
ATOM 7523 C CA . HIS B 1 468 ? 6.711 15.445 -10.688 1 91.12 468 HIS B CA 1
ATOM 7524 C C . HIS B 1 468 ? 7.914 14.938 -11.469 1 91.12 468 HIS B C 1
ATOM 7526 O O . HIS B 1 468 ? 8.891 15.664 -11.664 1 91.12 468 HIS B O 1
ATOM 7532 N N . LEU B 1 469 ? 7.84 13.727 -11.898 1 90 469 LEU B N 1
ATOM 7533 C CA . LEU B 1 469 ? 8.938 13.133 -12.664 1 90 469 LEU B CA 1
ATOM 7534 C C . LEU B 1 469 ? 9.094 13.82 -14.016 1 90 469 LEU B C 1
ATOM 7536 O O . LEU B 1 469 ? 10.219 14.047 -14.469 1 90 469 LEU B O 1
ATOM 7540 N N . LEU B 1 470 ? 8.031 14.117 -14.633 1 87.56 470 LEU B N 1
ATOM 7541 C CA . LEU B 1 470 ? 8.055 14.758 -15.945 1 87.56 470 LEU B CA 1
ATOM 7542 C C . LEU B 1 470 ? 8.633 16.172 -15.844 1 87.56 470 LEU B C 1
ATOM 7544 O O . LEU B 1 470 ? 9.281 16.641 -16.781 1 87.56 470 LEU B O 1
ATOM 7548 N N . LYS B 1 471 ? 8.523 16.797 -14.828 1 81.69 471 LYS B N 1
ATOM 7549 C CA . LYS B 1 471 ? 8.961 18.172 -14.664 1 81.69 471 LYS B CA 1
ATOM 7550 C C . LYS B 1 471 ? 10.43 18.25 -14.273 1 81.69 471 LYS B C 1
ATOM 7552 O O . LYS B 1 471 ? 11.047 19.312 -14.336 1 81.69 471 LYS B O 1
ATOM 7557 N N . ARG B 1 472 ? 11 17.219 -13.82 1 75.69 472 ARG B N 1
ATOM 7558 C CA . ARG B 1 472 ? 12.414 17.172 -13.461 1 75.69 472 ARG B CA 1
ATOM 7559 C C . ARG B 1 472 ? 13.289 17.609 -14.641 1 75.69 472 ARG B C 1
ATOM 7561 O O . ARG B 1 472 ? 14.312 18.266 -14.453 1 75.69 472 ARG B O 1
ATOM 7568 N N . GLN B 1 473 ? 13.086 17.156 -15.938 1 57.72 473 GLN B N 1
ATOM 7569 C CA . GLN B 1 473 ? 13.875 17.484 -17.125 1 57.72 473 GLN B CA 1
ATOM 7570 C C . GLN B 1 473 ? 13.812 18.969 -17.438 1 57.72 473 GLN B C 1
ATOM 7572 O O . GLN B 1 473 ? 14.797 19.562 -17.891 1 57.72 473 GLN B O 1
ATOM 7577 N N . SER B 1 474 ? 12.57 19.562 -17.344 1 51.75 474 SER B N 1
ATOM 7578 C CA . SER B 1 474 ? 12.461 20.969 -17.719 1 51.75 474 SER B CA 1
ATOM 7579 C C . SER B 1 474 ? 13.328 21.844 -16.812 1 51.75 474 SER B C 1
ATOM 7581 O O . SER B 1 474 ? 13.82 22.891 -17.25 1 51.75 474 SER B O 1
ATOM 7583 N N . VAL B 1 475 ? 13.672 21.391 -15.766 1 48.75 475 VAL B N 1
ATOM 7584 C CA . VAL B 1 475 ? 14.508 22.141 -14.836 1 48.75 475 VAL B CA 1
ATOM 7585 C C . VAL B 1 475 ? 15.961 22.078 -15.281 1 48.75 475 VAL B C 1
ATOM 7587 O O . VAL B 1 475 ? 16.688 23.062 -15.172 1 48.75 475 VAL B O 1
ATOM 7590 N N . HIS B 1 476 ? 16.375 21.062 -16 1 46.53 476 HIS B N 1
ATOM 7591 C CA . HIS B 1 476 ? 17.766 20.984 -16.406 1 46.53 476 HIS B CA 1
ATOM 7592 C C . HIS B 1 476 ? 17.984 21.609 -17.781 1 46.53 476 HIS B C 1
ATOM 7594 O O . HIS B 1 476 ? 19.125 21.859 -18.172 1 46.53 476 HIS B O 1
ATOM 7600 N N . SER B 1 477 ? 16.969 21.781 -18.688 1 38.22 477 SER B N 1
ATOM 7601 C CA . SER B 1 477 ? 17.234 22.344 -20.016 1 38.22 477 SER B CA 1
ATOM 7602 C C . SER B 1 477 ? 17.062 23.859 -20 1 38.22 477 SER B C 1
ATOM 7604 O O . SER B 1 477 ? 17.062 24.5 -21.062 1 38.22 477 SER B O 1
ATOM 7606 N N . ALA B 1 478 ? 16.703 24.688 -19.062 1 32.81 478 ALA B N 1
ATOM 7607 C CA . ALA B 1 478 ? 16.703 26.141 -19.297 1 32.81 478 ALA B CA 1
ATOM 7608 C C . ALA B 1 478 ? 18.125 26.641 -19.562 1 32.81 478 ALA B C 1
ATOM 7610 O O . ALA B 1 478 ? 19.031 26.406 -18.766 1 32.81 478 ALA B O 1
ATOM 7611 N N . PRO B 1 479 ? 18.5 27.109 -20.891 1 28.41 479 PRO B N 1
ATOM 7612 C CA . PRO B 1 479 ? 19.734 27.875 -21.109 1 28.41 479 PRO B CA 1
ATOM 7613 C C . PRO B 1 479 ? 19.922 29 -20.078 1 28.41 479 PRO B C 1
ATOM 7615 O O . PRO B 1 479 ? 18.938 29.484 -19.516 1 28.41 479 PRO B O 1
ATOM 7618 N N . ALA B 1 480 ? 21.156 29.344 -19.625 1 29.64 480 ALA B N 1
ATOM 7619 C CA . ALA B 1 480 ? 21.594 30.625 -19.062 1 29.64 480 ALA B CA 1
ATOM 7620 C C . ALA B 1 480 ? 20.953 31.781 -19.812 1 29.64 480 ALA B C 1
ATOM 7622 O O . ALA B 1 480 ? 21.047 31.875 -21.047 1 29.64 480 ALA B O 1
ATOM 7623 N N . LEU B 1 481 ? 19.906 32.375 -19.375 1 24.36 481 LEU B N 1
ATOM 7624 C CA . LEU B 1 481 ? 19.547 33.656 -19.953 1 24.36 481 LEU B CA 1
ATOM 7625 C C . LEU B 1 481 ? 20.797 34.438 -20.312 1 24.36 481 LEU B C 1
ATOM 7627 O O . LEU B 1 481 ? 21.703 34.594 -19.5 1 24.36 481 LEU B O 1
ATOM 7631 N N . ASP B 1 482 ? 21.062 34.562 -21.531 1 19.97 482 ASP B N 1
ATOM 7632 C CA . ASP B 1 482 ? 21.859 35.656 -22.047 1 19.97 482 ASP B CA 1
ATOM 7633 C C . ASP B 1 482 ? 21.422 37 -21.422 1 19.97 482 ASP B C 1
ATOM 7635 O O . ASP B 1 482 ? 20.25 37.344 -21.484 1 19.97 482 ASP B O 1
ATOM 7639 N N . ALA B 1 483 ? 22.172 37.531 -20.375 1 21.28 483 ALA B N 1
ATOM 7640 C CA . ALA B 1 483 ? 22.406 38.938 -20.047 1 21.28 483 ALA B CA 1
ATOM 7641 C C . ALA B 1 483 ? 22.453 39.781 -21.297 1 21.28 483 ALA B C 1
ATOM 7643 O O . ALA B 1 483 ? 22.828 40.969 -21.25 1 21.28 483 ALA B O 1
ATOM 7644 N N . THR B 1 484 ? 21.938 39.344 -22.5 1 19.27 484 THR B N 1
ATOM 7645 C CA . THR B 1 484 ? 21.766 40.5 -23.344 1 19.27 484 THR B CA 1
ATOM 7646 C C . THR B 1 484 ? 20.406 41.156 -23.094 1 19.27 484 THR B C 1
ATOM 7648 O O . THR B 1 484 ? 19.422 40.469 -22.828 1 19.27 484 THR B O 1
#